Protein AF-A0A093VG49-F1 (afdb_monomer_lite)

InterPro domains:
  IPR000683 Gfo/Idh/MocA-like oxidoreductase, N-terminal [PF01408] (542-672)
  IPR036188 FAD/NAD(P)-binding domain superfamily [G3DSA:3.50.50.60] (1-61)
  IPR036188 FAD/NAD(P)-binding domain superfamily [G3DSA:3.50.50.60] (175-513)
  IPR036188 FAD/NAD(P)-binding domain superfamily [SSF51905] (5-263)
  IPR036188 FAD/NAD(P)-binding domain superfamily [SSF51905] (8-516)
  IPR036291 NAD(P)-binding domain superfamily [SSF51735] (542-718)

Foldseek 3Di:
DDDDFDAFAEEEEDLELLSLLLLLLLLDPDFFPPDDQPLQLLLVVLVVDAFFFDADDDDDDDDDDDDDDDDDPDDDPDDPPDDDDDPLGQYEYEYQQDFDRCNLVVVLCVLLVPFWDLDWQQQGSHRHYSNQLVVLCVSVVNCVQWAFQPPLEDADQPPVNVVVCVPPPDDDDDRLAYPLCRSRRIIGTPVSRVVSSVVSCSVSVCVDPRNGYDNWAWQAWAWAADPPDPPRHTWIWTATPVRDIHTHLFYEHADDQADADDDPDDDDPLLLQFEDELSCCSPRPPHPLQLVCQVVLHAAEEEQEFQAASSLSVLLVCVVSRHQAYEYEALADRAEDSDLFDSCCVHDNVSVLVVCLQPDPDLQVNVVSLCVGRVGHHHYPVSVVVQVVCVVVNRYDYHHSKDWPDWDADSVSCWIQTAMVVGDPPDDRTHRHYYYHHDGQRALCPHSHCVNVCVVPNADDDSRQGPADLLQANDPSHNYHYFAPSCCSNQHNCRVGSNRSNVSSSSPSVVSCVSSPDNNTDNLNDPLVVLLSQCRNLAQFEEEEEALPPLSQLLLCLCVVPHSHADAAYAAQDPVSQVVSCCVGHANPHDDDPLHYHNHVVVNLVLVVVLVVCVVVVPPPRDDYGQAYEAPDDQACLLVNLLSCLVVQHAYEYEFPNHLDLVSLVSSQCSQQPPVCPVPAGPHHYHYNLLLCQFLQLVVVLCCVQPVVVQPAFAEKEKEFAAAQQNCCQPQQQHQQQARDPLRFGCCRVPPLSVLLSCQLSQFADRPPDDLPDHTQDWFWKFKAFFADAQAQVNDDVQQPPAFFLVPGRCLVVDPHRLCCSAPVVALVVVHCDPPNCVLPVCLNVCCVPVNSVSSVVRNVVSLVDDDDPVPDDPCNLNVGGRSRTDSRNTPGTDTQWMKMKTKGAWFDFDDPPDDGDDTHHIHMYMYIYHHHDPDRRFMWMKIHHPFWIWTDTNFKIWIAGNVVRDIDIDGDDQDSDPSCCVVSNNSSSSQSCLSSQLNCCCSNVVDRNSCSNCPRVVAGSVSSSSSVVSSSSNSVNHVVVHMDRRVVSVCVSCVVVD

Sequence (1059 aa):
MSTHAEVYDIIIIGAGPCGLAVAARLREETPSAMFTDEEHQRYHWIKKHQGKMSLARARTKRLYGTPLAASAYTTPNNTCCGGDGRGQYSTLVLDSSGTQWMARWNRAFETLKIDYLRSPMFFHVDPADRDGLLAYTRETGREKELYELSGCVGQELSKHKRKKIRNLSRFPREAEINERDRKDYFTPSTSLFADYCDSIIQRYGLNDESVQIQQSEVCDIKFGEVEGSKDGSKLFTILTSHGQSFHSRAVVLAVGPGSTKLMPWKLSTEEELGACHSSEVGVKFPSPALSRKIKNRETTHVVVVGGGLSSAQLADLAIGKGVTRVWHLIRGDMKIKHFDVGLNWVGKFKNYDKAVFWSADDDQERFEMLQTARDGGSITPQYQKILKQHVAKGWLSIHTRTVITSKNFDPKTHTWKITTDPPIDNFPEHIDYICFATGMKVNVNDMPLLQSMNRDYPIETINGLPCLTDDLTWKADVPLFVTGRLASLRLGPAAPNLEGARLGAERIAWGLQDVLGEQSDVDFCSRAGKRLQKAFCGLGNRFLVIGAGSRGHRYAEAVTESTSALIHAVAEPRSYNRQEFGECFIWGSNKPSDGQEFTDWRDWLKWEQERRQAVAEGQENVPVGVDGVFVCALDEMHVEIMCAIAPLNLHVLCEKPLATSLHDCLAIYRAFVPEHKKDTGPSKVFSIGHVLRYSPHNMRLRQLLLEERAIGDVVSVEHVEPVGYWHFSHSYVRGNWRRETAAGVGSLLTKSCHDVDFLVWLLSSPPPGAPKDMPPHEPRTISSTGKLTQFIKKRKPKEAGDATNCLSCPIERKCNYSSVRLYKERQLDKGITDWPLHIVCPDIEDTFKTAGSDAAEKLLMTALAEDYDRSSTSDEKIKSRSWYGRCVWESDNDVCDDQFVTITWDDERPPATGEQEYTPRTSKTASLHMIAPTEKQCERRGRIYGTEGEIEYDSRTIKYFSFATNEFTTIEIPKAKNPKEEQAHGGGDWGLTRMFIGAVQAVEERGWDIRDAQREFIGCTLEEAVRSHAVVFAAEEARREEKVIKWQDWWERHTKSMA

Organism: NCBI:txid1077442

Structure (mmCIF, N/CA/C/O backbone):
data_AF-A0A093VG49-F1
#
_entry.id   AF-A0A093VG49-F1
#
loop_
_atom_site.group_PDB
_atom_site.id
_atom_site.type_symbol
_atom_site.label_atom_id
_atom_site.label_alt_id
_atom_site.label_comp_id
_atom_site.label_asym_id
_atom_site.label_entity_id
_atom_site.label_seq_id
_atom_site.pdbx_PDB_ins_code
_atom_site.Cartn_x
_atom_site.Cartn_y
_atom_site.Cartn_z
_atom_site.occupancy
_atom_site.B_iso_or_equiv
_atom_site.auth_seq_id
_atom_site.auth_comp_id
_atom_site.auth_asym_id
_atom_site.auth_atom_id
_atom_site.pdbx_PDB_model_num
ATOM 1 N N . MET A 1 1 ? -32.689 -29.053 48.664 1.00 26.92 1 MET A N 1
ATOM 2 C CA . MET A 1 1 ? -32.229 -29.181 47.267 1.00 26.92 1 MET A CA 1
ATOM 3 C C . MET A 1 1 ? -31.591 -27.854 46.899 1.00 26.92 1 MET A C 1
ATOM 5 O O . MET A 1 1 ? -32.317 -26.887 46.740 1.00 26.92 1 MET A O 1
ATOM 9 N N . SER A 1 2 ? -30.258 -27.773 46.934 1.00 27.77 2 SER A N 1
ATOM 10 C CA . SER A 1 2 ? -29.518 -26.545 46.617 1.00 27.77 2 SER A CA 1
ATOM 11 C C . SER A 1 2 ? -29.422 -26.428 45.098 1.00 27.77 2 SER A C 1
ATOM 13 O O . SER A 1 2 ? -28.782 -27.262 44.461 1.00 27.77 2 SER A O 1
ATOM 15 N N . THR A 1 3 ? -30.134 -25.473 44.505 1.00 34.03 3 THR A N 1
ATOM 16 C CA . THR A 1 3 ? -29.979 -25.112 43.094 1.00 34.03 3 THR A CA 1
ATOM 17 C C . THR A 1 3 ? -28.627 -24.420 42.953 1.00 34.03 3 THR A C 1
ATOM 19 O O . THR A 1 3 ? -28.471 -23.302 43.439 1.00 34.03 3 THR A O 1
ATOM 22 N N . HIS A 1 4 ? -27.635 -25.075 42.348 1.00 43.56 4 HIS A N 1
ATOM 23 C CA . HIS A 1 4 ? -26.396 -24.396 41.965 1.00 43.56 4 HIS A CA 1
ATOM 24 C C . HIS A 1 4 ? -26.762 -23.222 41.046 1.00 43.56 4 HIS A C 1
ATOM 26 O O . HIS A 1 4 ? -27.336 -23.443 39.982 1.00 43.56 4 HIS A O 1
ATOM 32 N N . ALA A 1 5 ? -26.500 -21.989 41.483 1.00 55.91 5 ALA A N 1
ATOM 33 C CA . ALA A 1 5 ? -26.675 -20.808 40.649 1.00 55.91 5 ALA A CA 1
ATOM 34 C C . ALA A 1 5 ? -25.725 -20.915 39.446 1.00 55.91 5 ALA A C 1
ATOM 36 O O . ALA A 1 5 ? -24.536 -21.185 39.616 1.00 55.91 5 ALA A O 1
ATOM 37 N N . GLU A 1 6 ? -26.269 -20.769 38.241 1.00 70.50 6 GLU A N 1
ATOM 38 C CA . GLU A 1 6 ? -25.519 -20.817 36.986 1.00 70.50 6 GLU A CA 1
ATOM 39 C C . GLU A 1 6 ? -24.431 -19.728 36.979 1.00 70.50 6 GLU A C 1
ATOM 41 O O . GLU A 1 6 ? -24.700 -18.565 37.298 1.00 70.50 6 GLU A O 1
ATOM 46 N N . VAL A 1 7 ? -23.188 -20.117 36.680 1.00 85.00 7 VAL A N 1
ATOM 47 C CA . VAL A 1 7 ? -22.035 -19.208 36.603 1.00 85.00 7 VAL A CA 1
ATOM 48 C C . VAL A 1 7 ? -21.750 -18.934 35.133 1.00 85.00 7 VAL A C 1
ATOM 50 O O . VAL A 1 7 ? -21.437 -19.862 34.393 1.00 85.00 7 VAL A O 1
ATOM 53 N N . TYR A 1 8 ? -21.829 -17.668 34.737 1.00 88.88 8 TYR A N 1
ATOM 54 C CA . TYR A 1 8 ? -21.502 -17.215 33.388 1.00 88.88 8 TYR A CA 1
ATOM 55 C C . TYR A 1 8 ? -19.989 -17.008 33.229 1.00 88.88 8 TYR A C 1
ATOM 57 O O . TYR A 1 8 ? -19.276 -16.680 34.182 1.00 88.88 8 TYR A O 1
ATOM 65 N N . ASP A 1 9 ? -19.476 -17.152 32.012 1.00 87.94 9 ASP A N 1
ATOM 66 C CA . ASP A 1 9 ? -18.107 -16.743 31.699 1.00 87.94 9 ASP A CA 1
ATOM 67 C C . ASP A 1 9 ? -18.014 -15.217 31.695 1.00 87.94 9 ASP A C 1
ATOM 69 O O . ASP A 1 9 ? -17.072 -14.636 32.246 1.00 87.94 9 ASP A O 1
ATOM 73 N N . ILE A 1 10 ? -19.013 -14.565 31.091 1.00 92.94 10 ILE A N 1
ATOM 74 C CA . ILE A 1 10 ? -19.030 -13.121 30.876 1.00 92.94 10 ILE A CA 1
ATOM 75 C C . ILE A 1 10 ? -20.424 -12.562 31.180 1.00 92.94 10 ILE A C 1
ATOM 77 O O . ILE A 1 10 ? -21.428 -13.012 30.630 1.00 92.94 10 ILE A O 1
ATOM 81 N N . ILE A 1 11 ? -20.488 -11.506 31.995 1.00 95.94 11 ILE A N 1
ATOM 82 C CA . ILE A 1 11 ? -21.678 -10.650 32.099 1.00 95.94 11 ILE A CA 1
ATOM 83 C C . ILE A 1 11 ? -21.371 -9.288 31.477 1.00 95.94 11 ILE A C 1
ATOM 85 O O . ILE A 1 11 ? -20.468 -8.589 31.933 1.00 95.94 11 ILE A O 1
ATOM 89 N N . ILE A 1 12 ? -22.136 -8.877 30.466 1.00 96.62 12 ILE A N 1
ATOM 90 C CA . ILE A 1 12 ? -22.062 -7.536 29.873 1.00 96.62 12 ILE A CA 1
ATOM 91 C C . ILE A 1 12 ? -23.176 -6.675 30.474 1.00 96.62 12 ILE A C 1
ATOM 93 O O . ILE A 1 12 ? -24.358 -6.972 30.334 1.00 96.62 12 ILE A O 1
ATOM 97 N N . ILE A 1 13 ? -22.820 -5.576 31.133 1.00 96.19 13 ILE A N 1
ATOM 98 C CA . ILE A 1 13 ? -23.781 -4.612 31.677 1.00 96.19 13 ILE A CA 1
ATOM 99 C C . ILE A 1 13 ? -23.926 -3.469 30.672 1.00 96.19 13 ILE A C 1
ATOM 101 O O . ILE A 1 13 ? -23.033 -2.629 30.538 1.00 96.19 13 ILE A O 1
ATOM 105 N N . GLY A 1 14 ? -25.066 -3.435 29.986 1.00 94.12 14 GLY A N 1
ATOM 106 C CA . GLY A 1 14 ? -25.412 -2.461 28.954 1.00 94.12 14 GLY A CA 1
ATOM 107 C C . GLY A 1 14 ? -25.503 -3.071 27.554 1.00 94.12 14 GLY A C 1
ATOM 108 O O . GLY A 1 14 ? -24.509 -3.526 26.995 1.00 94.12 14 GLY A O 1
ATOM 109 N N . ALA A 1 15 ? -26.684 -2.974 26.942 1.00 94.50 15 ALA A N 1
ATOM 110 C CA . ALA A 1 15 ? -26.984 -3.459 25.593 1.00 94.50 15 ALA A CA 1
ATOM 111 C C . ALA A 1 15 ? -26.890 -2.349 24.520 1.00 94.50 15 ALA A C 1
ATOM 113 O O . ALA A 1 15 ? -27.557 -2.389 23.488 1.00 94.50 15 ALA A O 1
ATOM 114 N N . GLY A 1 16 ? -26.103 -1.299 24.778 1.00 93.38 16 GLY A N 1
ATOM 115 C CA . GLY A 1 16 ? -25.852 -0.207 23.828 1.00 93.38 16 GLY A CA 1
ATOM 116 C C . GLY A 1 16 ? -24.742 -0.526 22.811 1.00 93.38 16 GLY A C 1
ATOM 117 O O . GLY A 1 16 ? -24.257 -1.655 22.764 1.00 93.38 16 GLY A O 1
ATOM 118 N N . PRO A 1 17 ? -24.257 0.477 22.052 1.00 93.75 17 PRO A N 1
ATOM 119 C CA . PRO A 1 17 ? -23.250 0.267 21.010 1.00 93.75 17 PRO A CA 1
ATOM 120 C C . PRO A 1 17 ? -21.962 -0.402 21.500 1.00 93.75 17 PRO A C 1
ATOM 122 O O . PRO A 1 17 ? -21.421 -1.259 20.815 1.00 93.75 17 PRO A O 1
ATOM 125 N N . CYS A 1 18 ? -21.465 -0.029 22.686 1.00 94.38 18 CYS A N 1
ATOM 126 C CA . CYS A 1 18 ? -20.243 -0.620 23.235 1.00 94.38 18 CYS A CA 1
ATOM 127 C C . CYS A 1 18 ? -20.450 -2.080 23.660 1.00 94.38 18 CYS A C 1
ATOM 129 O O . CYS A 1 18 ? -19.555 -2.891 23.459 1.00 94.38 18 CYS A O 1
ATOM 131 N N . GLY A 1 19 ? -21.621 -2.419 24.213 1.00 95.06 19 GLY A N 1
ATOM 132 C CA . GLY A 1 19 ? -21.954 -3.799 24.574 1.00 95.06 19 GLY A CA 1
ATOM 133 C C . GLY A 1 19 ? -22.106 -4.677 23.335 1.00 95.06 19 GLY A C 1
ATOM 134 O O . GLY A 1 19 ? -21.535 -5.761 23.286 1.00 95.06 19 GLY A O 1
ATOM 135 N N . LEU A 1 20 ? -22.787 -4.161 22.305 1.00 95.38 20 LEU A N 1
ATOM 136 C CA . LEU A 1 20 ? -22.933 -4.838 21.017 1.00 95.38 20 LEU A CA 1
ATOM 137 C C . LEU A 1 20 ? -21.574 -5.048 20.335 1.00 95.38 20 LEU A C 1
ATOM 139 O O . LEU A 1 20 ? -21.302 -6.141 19.855 1.00 95.38 20 LEU A O 1
ATOM 143 N N . ALA A 1 21 ? -20.699 -4.037 20.338 1.00 94.12 21 ALA A N 1
ATOM 144 C CA . ALA A 1 21 ? -19.351 -4.154 19.783 1.00 94.12 21 ALA A CA 1
ATOM 145 C C . ALA A 1 21 ? -18.527 -5.238 20.498 1.00 94.12 21 ALA A C 1
ATOM 147 O O . ALA A 1 21 ? -17.875 -6.036 19.834 1.00 94.12 21 ALA A O 1
ATOM 148 N N . VAL A 1 22 ? -18.579 -5.300 21.836 1.00 93.50 22 VAL A N 1
ATOM 149 C CA . VAL A 1 22 ? -17.893 -6.343 22.624 1.00 93.50 22 VAL A CA 1
ATOM 150 C C . VAL A 1 22 ? -18.462 -7.723 22.299 1.00 93.50 22 VAL A C 1
ATOM 152 O O . VAL A 1 22 ? -17.699 -8.631 21.987 1.00 93.50 22 VAL A O 1
ATOM 155 N N . ALA A 1 23 ? -19.787 -7.879 22.323 1.00 93.38 23 ALA A N 1
ATOM 156 C CA . ALA A 1 23 ? -20.441 -9.153 22.038 1.00 93.38 23 ALA A CA 1
ATOM 157 C C . ALA A 1 23 ? -20.138 -9.649 20.614 1.00 93.38 23 ALA A C 1
ATOM 159 O O . ALA A 1 23 ? -19.780 -10.810 20.441 1.00 93.38 23 ALA A O 1
ATOM 160 N N . ALA A 1 24 ? -20.204 -8.766 19.612 1.00 91.69 24 ALA A N 1
ATOM 161 C CA . ALA A 1 24 ? -19.828 -9.077 18.235 1.00 91.69 24 ALA A CA 1
ATOM 162 C C . ALA A 1 24 ? -18.342 -9.440 18.128 1.00 91.69 24 ALA A C 1
ATOM 164 O O . ALA A 1 24 ? -17.993 -10.445 17.517 1.00 91.69 24 ALA A O 1
ATOM 165 N N . ARG A 1 25 ? -17.454 -8.674 18.774 1.00 89.12 25 ARG A N 1
ATOM 166 C CA . ARG A 1 25 ? -16.012 -8.935 18.731 1.00 89.12 25 ARG A CA 1
ATOM 167 C C . ARG A 1 25 ? -15.638 -10.273 19.361 1.00 89.12 25 ARG A C 1
ATOM 169 O O . ARG A 1 25 ? -14.746 -10.931 18.841 1.00 89.12 25 ARG A O 1
ATOM 176 N N . LEU A 1 26 ? -16.319 -10.698 20.425 1.00 86.69 26 LEU A N 1
ATOM 177 C CA . LEU A 1 26 ? -16.120 -12.018 21.041 1.00 86.69 26 LEU A CA 1
ATOM 178 C C . LEU A 1 26 ? -16.534 -13.185 20.129 1.00 86.69 26 LEU A C 1
ATOM 180 O O . LEU A 1 26 ? -16.131 -14.318 20.379 1.00 86.69 26 LEU A O 1
ATOM 184 N N . ARG A 1 27 ? -17.331 -12.915 19.089 1.00 84.44 27 ARG A N 1
ATOM 185 C CA . ARG A 1 27 ? -17.760 -13.883 18.068 1.00 84.44 27 ARG A CA 1
ATOM 186 C C . ARG A 1 27 ? -16.967 -13.801 16.770 1.00 84.44 27 ARG A C 1
ATOM 188 O O . ARG A 1 27 ? -17.089 -14.695 15.944 1.00 84.44 27 ARG A O 1
ATOM 195 N N . GLU A 1 28 ? -16.178 -12.749 16.597 1.00 80.50 28 GLU A N 1
ATOM 196 C CA . GLU A 1 28 ? -15.347 -12.541 15.419 1.00 80.50 28 GLU A CA 1
ATOM 197 C C . GLU A 1 28 ? -13.985 -13.230 15.608 1.00 80.50 28 GLU A C 1
ATOM 199 O O . GLU A 1 28 ? -13.263 -12.992 16.583 1.00 80.50 28 GLU A O 1
ATOM 204 N N . GLU A 1 29 ? -13.638 -14.116 14.678 1.00 63.78 29 GLU A N 1
ATOM 205 C CA . GLU A 1 29 ? -12.412 -14.915 14.738 1.00 63.78 29 GLU A CA 1
ATOM 206 C C . GLU A 1 29 ? -11.179 -14.090 14.365 1.00 63.78 29 GLU A C 1
ATOM 208 O O . GLU A 1 29 ? -10.084 -14.315 14.890 1.00 63.78 29 GLU A O 1
ATOM 213 N N . THR A 1 30 ? -11.358 -13.097 13.498 1.00 55.06 30 THR A N 1
ATOM 214 C CA . THR A 1 30 ? -10.287 -12.237 13.010 1.00 55.06 30 THR A CA 1
ATOM 215 C C . THR A 1 30 ? -10.141 -10.973 13.870 1.00 55.06 30 THR A C 1
ATOM 217 O O . THR A 1 30 ? -11.117 -10.410 14.361 1.00 55.06 30 THR A O 1
ATOM 220 N N . PRO A 1 31 ? -8.918 -10.487 14.134 1.00 53.94 31 PRO A N 1
ATOM 221 C CA . PRO A 1 31 ? -8.744 -9.144 14.678 1.00 53.94 31 PRO A CA 1
ATOM 222 C C . PRO A 1 31 ? -9.396 -8.118 13.755 1.00 53.94 31 PRO A C 1
ATOM 224 O O . PRO A 1 31 ? -9.317 -8.261 12.533 1.00 53.94 31 PRO A O 1
ATOM 227 N N . SER A 1 32 ? -10.021 -7.088 14.328 1.00 47.41 32 SER A N 1
ATOM 228 C CA . SER A 1 32 ? -10.707 -6.089 13.512 1.00 47.41 32 SER A CA 1
ATOM 229 C C . SER A 1 32 ? -9.775 -5.441 12.483 1.00 47.41 32 SER A C 1
ATOM 231 O O . SER A 1 32 ? -8.607 -5.178 12.769 1.00 47.41 32 SER A O 1
ATOM 233 N N . ALA A 1 33 ? -10.288 -5.132 11.283 1.00 44.12 33 ALA A N 1
ATOM 234 C CA . ALA A 1 33 ? -9.537 -4.522 10.171 1.00 44.12 33 ALA A CA 1
ATOM 235 C C . ALA A 1 33 ? -9.056 -3.068 10.432 1.00 44.12 33 ALA A C 1
ATOM 237 O O . ALA A 1 33 ? -8.759 -2.306 9.510 1.00 44.12 33 ALA A O 1
ATOM 238 N N . MET A 1 34 ? -8.976 -2.657 11.697 1.00 46.34 34 MET A N 1
ATOM 239 C CA . MET A 1 34 ? -8.470 -1.371 12.167 1.00 46.34 34 MET A CA 1
ATOM 240 C C . MET A 1 34 ? -6.945 -1.403 12.318 1.00 46.34 34 MET A C 1
ATOM 242 O O . MET A 1 34 ? -6.410 -1.210 13.402 1.00 46.34 34 MET A O 1
ATOM 246 N N . PHE A 1 35 ? -6.219 -1.639 11.226 1.00 43.28 35 PHE A N 1
ATOM 247 C CA . PHE A 1 35 ? -4.755 -1.582 11.241 1.00 43.28 35 PHE A CA 1
ATOM 248 C C . PHE A 1 35 ? -4.250 -0.217 10.758 1.00 43.28 35 PHE A C 1
ATOM 250 O O . PHE A 1 35 ? -3.965 -0.044 9.579 1.00 43.28 35 PHE A O 1
ATOM 257 N N . THR A 1 36 ? -4.142 0.744 11.686 1.00 41.00 36 THR A N 1
ATOM 258 C CA . THR A 1 36 ? -3.154 1.849 11.671 1.00 41.00 36 THR A CA 1
ATOM 259 C C . THR A 1 36 ? -2.919 2.360 13.100 1.00 41.00 36 THR A C 1
ATOM 261 O O . THR A 1 36 ? -3.898 2.618 13.799 1.00 41.00 36 THR A O 1
ATOM 264 N N . ASP A 1 37 ? -1.651 2.544 13.497 1.00 39.69 37 ASP A N 1
ATOM 265 C CA . ASP A 1 37 ? -1.090 3.296 14.651 1.00 39.69 37 ASP A CA 1
ATOM 266 C C . ASP A 1 37 ? -1.664 3.065 16.071 1.00 39.69 37 ASP A C 1
ATOM 268 O O . ASP A 1 37 ? -1.177 3.631 17.051 1.00 39.69 37 ASP A O 1
ATOM 272 N N . GLU A 1 38 ? -2.643 2.176 16.230 1.00 38.38 38 GLU A N 1
ATOM 273 C CA . GLU A 1 38 ? -3.203 1.725 17.515 1.00 38.38 38 GLU A CA 1
ATOM 274 C C . GLU A 1 38 ? -2.266 0.756 18.284 1.00 38.38 38 GLU A C 1
ATOM 276 O O . GLU A 1 38 ? -2.521 0.423 19.443 1.00 38.38 38 GLU A O 1
ATOM 281 N N . GLU A 1 39 ? -1.127 0.383 17.684 1.00 43.34 39 GLU A N 1
ATOM 282 C CA . GLU A 1 39 ? -0.109 -0.555 18.194 1.00 43.34 39 GLU A CA 1
ATOM 283 C C . GLU A 1 39 ? 0.793 -0.009 19.318 1.00 43.34 39 GLU A C 1
ATOM 285 O O . GLU A 1 39 ? 1.464 -0.788 19.998 1.00 43.34 39 GLU A O 1
ATOM 290 N N . HIS A 1 40 ? 0.781 1.299 19.600 1.00 37.56 40 HIS A N 1
ATOM 291 C CA . HIS A 1 40 ? 1.612 1.891 20.664 1.00 37.56 40 HIS A CA 1
ATOM 292 C C . HIS A 1 40 ? 1.312 1.304 22.061 1.00 37.56 40 HIS A C 1
ATOM 294 O O . HIS A 1 40 ? 2.181 1.259 22.929 1.00 37.56 40 HIS A O 1
ATOM 300 N N . GLN A 1 41 ? 0.097 0.788 22.280 1.00 39.97 41 GLN A N 1
ATOM 301 C CA . GLN A 1 41 ? -0.326 0.231 23.571 1.00 39.97 41 GLN A CA 1
ATOM 302 C C . GLN A 1 41 ? 0.122 -1.210 23.828 1.00 39.97 41 GLN A C 1
ATOM 304 O O . GLN A 1 41 ? 0.056 -1.708 24.952 1.00 39.97 41 GLN A O 1
ATOM 309 N N . ARG A 1 42 ? 0.659 -1.877 22.807 1.00 39.00 42 ARG A N 1
ATOM 310 C CA . ARG A 1 42 ? 1.194 -3.231 22.933 1.00 39.00 42 ARG A CA 1
ATOM 311 C C . ARG A 1 42 ? 2.475 -3.292 23.764 1.00 39.00 42 ARG A C 1
ATOM 313 O O . ARG A 1 42 ? 2.747 -4.316 24.387 1.00 39.00 42 ARG A O 1
ATOM 320 N N . TYR A 1 43 ? 3.210 -2.177 23.833 1.00 32.44 43 TYR A N 1
ATOM 321 C CA . TYR A 1 43 ? 4.440 -2.010 24.616 1.00 32.44 43 TYR A CA 1
ATOM 322 C C . TYR A 1 43 ? 4.239 -2.261 26.126 1.00 32.44 43 TYR A C 1
ATOM 324 O O . TYR A 1 43 ? 5.179 -2.685 26.803 1.00 32.44 43 TYR A O 1
ATOM 332 N N . HIS A 1 44 ? 3.023 -2.065 26.655 1.00 37.72 44 HIS A N 1
ATOM 333 C CA . HIS A 1 44 ? 2.696 -2.288 28.069 1.00 37.72 44 HIS A CA 1
ATOM 334 C C . HIS A 1 44 ? 2.279 -3.737 28.384 1.00 37.72 44 HIS A C 1
ATOM 336 O O . HIS A 1 44 ? 2.771 -4.310 29.360 1.00 37.72 44 HIS A O 1
ATOM 342 N N . TRP A 1 45 ? 1.461 -4.372 27.535 1.00 38.41 45 TRP A N 1
ATOM 343 C CA . TRP A 1 45 ? 1.020 -5.772 27.705 1.00 38.41 45 TRP A CA 1
ATOM 344 C C . TRP A 1 45 ? 2.190 -6.763 27.632 1.00 38.41 45 TRP A C 1
ATOM 346 O O . TRP A 1 45 ? 2.339 -7.668 28.453 1.00 38.41 45 TRP A O 1
ATOM 356 N N . ILE A 1 46 ? 3.096 -6.513 26.691 1.00 35.78 46 ILE A N 1
ATOM 357 C CA . ILE A 1 46 ? 4.335 -7.256 26.484 1.00 35.78 46 ILE A CA 1
ATOM 358 C C . ILE A 1 46 ? 5.257 -7.232 27.724 1.00 35.78 46 ILE A C 1
ATOM 360 O O . ILE A 1 46 ? 5.949 -8.208 28.020 1.00 35.78 46 ILE A O 1
ATOM 364 N N . LYS A 1 47 ? 5.281 -6.115 28.459 1.00 36.59 47 LYS A N 1
ATOM 365 C CA . LYS A 1 47 ? 6.121 -5.934 29.654 1.00 36.59 47 LYS A CA 1
ATOM 366 C C . LYS A 1 47 ? 5.596 -6.742 30.851 1.00 36.59 47 LYS A C 1
ATOM 368 O O . LYS A 1 47 ? 6.352 -7.005 31.781 1.00 36.59 47 LYS A O 1
ATOM 373 N N . LYS A 1 48 ? 4.318 -7.141 30.816 1.00 38.06 48 LYS A N 1
ATOM 374 C CA . LYS A 1 48 ? 3.579 -7.801 31.905 1.00 38.06 48 LYS A CA 1
ATOM 375 C C . LYS A 1 48 ? 3.635 -9.341 31.858 1.00 38.06 48 LYS A C 1
ATOM 377 O O . LYS A 1 48 ? 3.468 -9.960 32.903 1.00 38.06 48 LYS A O 1
ATOM 382 N N . HIS A 1 49 ? 3.924 -9.963 30.706 1.00 38.78 49 HIS A N 1
ATOM 383 C CA . HIS A 1 49 ? 3.728 -11.415 30.491 1.00 38.78 49 HIS A CA 1
ATOM 384 C C . HIS A 1 49 ? 4.981 -12.222 30.068 1.00 38.78 49 HIS A C 1
ATOM 386 O O . HIS A 1 49 ? 4.876 -13.253 29.407 1.00 38.78 49 HIS A O 1
ATOM 392 N N . GLN A 1 50 ? 6.190 -11.823 30.480 1.00 28.39 50 GLN A N 1
ATOM 393 C CA . GLN A 1 50 ? 7.372 -12.692 30.341 1.00 28.39 50 GLN A CA 1
ATOM 394 C C . GLN A 1 50 ? 7.246 -13.967 31.205 1.00 28.39 50 GLN A C 1
ATOM 396 O O . GLN A 1 50 ? 7.173 -13.879 32.430 1.00 28.39 50 GLN A O 1
ATOM 401 N N . GLY A 1 51 ? 7.304 -15.152 30.580 1.00 36.19 51 GLY A N 1
ATOM 402 C CA . GLY A 1 51 ? 7.708 -16.399 31.253 1.00 36.19 51 GLY A CA 1
ATOM 403 C C . GLY A 1 51 ? 6.657 -17.490 31.483 1.00 36.19 51 GLY A C 1
ATOM 404 O O . GLY A 1 51 ? 6.913 -18.398 32.272 1.00 36.19 51 GLY A O 1
ATOM 405 N N . LYS A 1 52 ? 5.497 -17.463 30.826 1.00 35.00 52 LYS A N 1
ATOM 406 C CA . LYS A 1 52 ? 4.557 -18.594 30.842 1.00 35.00 52 LYS A CA 1
ATOM 407 C C . LYS A 1 52 ? 4.065 -18.808 29.421 1.00 35.00 52 LYS A C 1
ATOM 409 O O . LYS A 1 52 ? 3.535 -17.841 28.890 1.00 35.00 52 LYS A O 1
ATOM 414 N N . MET A 1 53 ? 4.264 -20.016 28.864 1.00 26.75 53 MET A N 1
ATOM 415 C CA . MET A 1 53 ? 3.307 -20.791 28.040 1.00 26.75 53 MET A CA 1
ATOM 416 C C . MET A 1 53 ? 3.971 -21.719 26.913 1.00 26.75 53 MET A C 1
ATOM 418 O O . MET A 1 53 ? 5.127 -21.520 26.576 1.00 26.75 53 MET A O 1
ATOM 422 N N . SER A 1 54 ? 3.324 -22.790 26.371 1.00 29.06 54 SER A N 1
ATOM 423 C CA . SER A 1 54 ? 3.738 -23.851 25.350 1.00 29.06 54 SER A CA 1
ATOM 424 C C . SER A 1 54 ? 2.767 -24.355 24.174 1.00 29.06 54 SER A C 1
ATOM 426 O O . SER A 1 54 ? 1.667 -24.810 24.405 1.00 29.06 54 SER A O 1
ATOM 428 N N . LEU A 1 55 ? 3.086 -24.311 22.854 1.00 32.28 55 LEU A N 1
ATOM 429 C CA . LEU A 1 55 ? 2.026 -24.308 21.780 1.00 32.28 55 LEU A CA 1
ATOM 430 C C . LEU A 1 55 ? 1.691 -25.716 21.238 1.00 32.28 55 LEU A C 1
ATOM 432 O O . LEU A 1 55 ? 2.603 -26.466 20.884 1.00 32.28 55 LEU A O 1
ATOM 436 N N . ALA A 1 56 ? 0.402 -26.038 21.026 1.00 25.05 56 ALA A N 1
ATOM 437 C CA . ALA A 1 56 ? -0.062 -27.277 20.376 1.00 25.05 56 ALA A CA 1
ATOM 438 C C . ALA A 1 56 ? -0.689 -27.039 18.979 1.00 25.05 56 ALA A C 1
ATOM 440 O O . ALA A 1 56 ? -1.522 -26.159 18.783 1.00 25.05 56 ALA A O 1
ATOM 441 N N . ARG A 1 57 ? -0.274 -27.866 18.004 1.00 36.66 57 ARG A N 1
ATOM 442 C CA . ARG A 1 57 ? -0.731 -27.941 16.597 1.00 36.66 57 ARG A CA 1
ATOM 443 C C . ARG A 1 57 ? -2.081 -28.668 16.467 1.00 36.66 57 ARG A C 1
ATOM 445 O O . ARG A 1 57 ? -2.250 -29.701 17.109 1.00 36.66 57 ARG A O 1
ATOM 452 N N . ALA A 1 58 ? -2.940 -28.280 15.516 1.00 25.16 58 ALA A N 1
ATOM 453 C CA . ALA A 1 58 ? -4.051 -29.126 15.049 1.00 25.16 58 ALA A CA 1
ATOM 454 C C . ALA A 1 58 ? -4.234 -29.113 13.516 1.00 25.16 58 ALA A C 1
ATOM 456 O O . ALA A 1 58 ? -3.818 -28.192 12.821 1.00 25.16 58 ALA A O 1
ATOM 457 N N . ARG A 1 59 ? -4.763 -30.234 13.010 1.00 25.56 59 ARG A N 1
ATOM 458 C CA . ARG A 1 59 ? -4.668 -30.777 11.645 1.00 25.56 59 ARG A CA 1
ATOM 459 C C . ARG A 1 59 ? -5.840 -30.385 10.736 1.00 25.56 59 ARG A C 1
ATOM 461 O O . ARG A 1 59 ? -6.955 -30.178 11.182 1.00 25.56 59 ARG A O 1
ATOM 468 N N . THR A 1 60 ? -5.551 -30.431 9.440 1.00 29.92 60 THR A N 1
ATOM 469 C CA . THR A 1 60 ? -6.383 -30.184 8.252 1.00 29.92 60 THR A CA 1
ATOM 470 C C . THR A 1 60 ? -7.479 -31.238 8.011 1.00 29.92 60 THR A C 1
ATOM 472 O O . THR A 1 60 ? -7.191 -32.434 8.096 1.00 29.92 60 THR A O 1
ATOM 475 N N . LYS A 1 61 ? -8.669 -30.822 7.539 1.00 24.86 61 LYS A N 1
ATOM 476 C CA . LYS A 1 61 ? -9.535 -31.622 6.640 1.00 24.86 61 LYS A CA 1
ATOM 477 C C . LYS A 1 61 ? -10.372 -30.742 5.686 1.00 24.86 61 LYS A C 1
ATOM 479 O O . LYS A 1 61 ? -10.945 -29.744 6.095 1.00 24.86 61 LYS A O 1
ATOM 484 N N . ARG A 1 62 ? -10.381 -31.145 4.405 1.00 28.31 62 ARG A N 1
ATOM 485 C CA . ARG A 1 62 ? -11.049 -30.565 3.213 1.00 28.31 62 ARG A CA 1
ATOM 486 C C . ARG A 1 62 ? -12.549 -30.898 3.130 1.00 28.31 62 ARG A C 1
ATOM 488 O O . ARG A 1 62 ? -12.906 -32.014 3.499 1.00 28.31 62 ARG A O 1
ATOM 495 N N . LEU A 1 63 ? -13.325 -30.052 2.430 1.00 24.62 63 LEU A N 1
ATOM 496 C CA . LEU A 1 63 ? -14.311 -30.445 1.394 1.00 24.62 63 LEU A CA 1
ATOM 497 C C . LEU A 1 63 ? -14.742 -29.232 0.526 1.00 24.62 63 LEU A C 1
ATOM 499 O O . LEU A 1 63 ? -15.080 -28.183 1.059 1.00 24.62 63 LEU A O 1
ATOM 503 N N . TYR A 1 64 ? -14.711 -29.400 -0.804 1.00 24.84 64 TYR A N 1
ATOM 504 C CA . TYR A 1 64 ? -15.173 -28.477 -1.862 1.00 24.84 64 TYR A CA 1
ATOM 505 C C . TYR A 1 64 ? -16.187 -29.210 -2.771 1.00 24.84 64 TYR A C 1
ATOM 507 O O . TYR A 1 64 ? -16.006 -30.405 -3.012 1.00 24.84 64 TYR A O 1
ATOM 515 N N . GLY A 1 65 ? -17.161 -28.464 -3.326 1.00 24.89 65 GLY A N 1
ATOM 516 C CA . GLY A 1 65 ? -18.055 -28.805 -4.464 1.00 24.89 65 GLY A CA 1
ATOM 517 C C . GLY A 1 65 ? -19.538 -28.930 -4.066 1.00 24.89 65 GLY A C 1
ATOM 518 O O . GLY A 1 65 ? -19.834 -29.697 -3.161 1.00 24.89 65 GLY A O 1
ATOM 519 N N . THR A 1 66 ? -20.567 -28.272 -4.631 1.00 23.06 66 THR A N 1
ATOM 520 C CA . THR A 1 66 ? -20.873 -27.431 -5.837 1.00 23.06 66 THR A CA 1
ATOM 521 C C . THR A 1 66 ? -22.352 -26.946 -5.674 1.00 23.06 66 THR A C 1
ATOM 523 O O . THR A 1 66 ? -23.011 -27.532 -4.812 1.00 23.06 66 THR A O 1
ATOM 526 N N . PRO A 1 67 ? -22.985 -26.032 -6.469 1.00 25.59 67 PRO A N 1
ATOM 527 C CA . PRO A 1 67 ? -22.533 -25.146 -7.558 1.00 25.59 67 PRO A CA 1
ATOM 528 C C . PRO A 1 67 ? -22.869 -23.635 -7.352 1.00 25.59 67 PRO A C 1
ATOM 530 O O . PRO A 1 67 ? -23.636 -23.249 -6.474 1.00 25.59 67 PRO A O 1
ATOM 533 N N . LEU A 1 68 ? -22.314 -22.779 -8.221 1.00 36.50 68 LEU A N 1
ATOM 534 C CA . LEU A 1 68 ? -22.613 -21.344 -8.358 1.00 36.50 68 LEU A CA 1
ATOM 535 C C . LEU A 1 68 ? -24.013 -21.096 -8.957 1.00 36.50 68 LEU A C 1
ATOM 537 O O . LEU A 1 68 ? -24.240 -21.451 -10.112 1.00 36.50 68 LEU A O 1
ATOM 541 N N . ALA A 1 69 ? -24.908 -20.413 -8.230 1.00 25.17 69 ALA A N 1
ATOM 542 C CA . ALA A 1 69 ? -26.007 -19.638 -8.823 1.00 25.17 69 ALA A CA 1
ATOM 543 C C . ALA A 1 69 ? -26.590 -18.582 -7.857 1.00 25.17 69 ALA A C 1
ATOM 545 O O . ALA A 1 69 ? -26.913 -18.886 -6.716 1.00 25.17 69 ALA A O 1
ATOM 546 N N . ALA A 1 70 ? -26.799 -17.379 -8.406 1.00 23.09 70 ALA A N 1
ATOM 547 C CA . ALA A 1 70 ? -27.633 -16.265 -7.935 1.00 23.09 70 ALA A CA 1
ATOM 548 C C . ALA A 1 70 ? -27.218 -15.499 -6.656 1.00 23.09 70 ALA A C 1
ATOM 550 O O . ALA A 1 70 ? -27.359 -15.943 -5.522 1.00 23.09 70 ALA A O 1
ATOM 551 N N . SER A 1 71 ? -26.801 -14.253 -6.895 1.00 38.84 71 SER A N 1
ATOM 552 C CA . SER A 1 71 ? -26.759 -13.137 -5.948 1.00 38.84 71 SER A CA 1
ATOM 553 C C . SER A 1 71 ? -28.105 -12.964 -5.229 1.00 38.84 71 SER A C 1
ATOM 555 O O . SER A 1 71 ? -29.114 -12.688 -5.877 1.00 38.84 71 SER A O 1
ATOM 557 N N . ALA A 1 72 ? -28.116 -13.112 -3.901 1.00 24.58 72 ALA A N 1
ATOM 558 C CA . ALA A 1 72 ? -29.202 -12.653 -3.038 1.00 24.58 72 ALA A CA 1
ATOM 559 C C . ALA A 1 72 ? -28.706 -12.472 -1.591 1.00 24.58 72 ALA A C 1
ATOM 561 O O . ALA A 1 72 ? -28.437 -13.440 -0.882 1.00 24.58 72 ALA A O 1
ATOM 562 N N . TYR A 1 73 ? -28.630 -11.217 -1.139 1.00 28.31 73 TYR A N 1
ATOM 563 C CA . TYR A 1 73 ? -28.716 -10.875 0.280 1.00 28.31 73 TYR A CA 1
ATOM 564 C C . TYR A 1 73 ? -30.135 -11.210 0.757 1.00 28.31 73 TYR A C 1
ATOM 566 O O . TYR A 1 73 ? -31.023 -10.365 0.707 1.00 28.31 73 TYR A O 1
ATOM 574 N N . THR A 1 74 ? -30.368 -12.447 1.189 1.00 25.78 74 THR A N 1
ATOM 575 C CA . THR A 1 74 ? -31.583 -12.822 1.928 1.00 25.78 74 THR A CA 1
ATOM 576 C C . THR A 1 74 ? -31.268 -13.901 2.955 1.00 25.78 74 THR A C 1
ATOM 578 O O . THR A 1 74 ? -30.766 -14.960 2.598 1.00 25.78 74 THR A O 1
ATOM 581 N N . THR A 1 75 ? -31.580 -13.568 4.213 1.00 25.64 75 THR A N 1
ATOM 582 C CA . THR A 1 75 ? -31.855 -14.424 5.384 1.00 25.64 75 THR A CA 1
ATOM 583 C C . THR A 1 75 ? -31.104 -15.763 5.474 1.00 25.64 75 THR A C 1
ATOM 585 O O . THR A 1 75 ? -31.485 -16.719 4.794 1.00 25.64 75 THR A O 1
ATOM 588 N N . PRO A 1 76 ? -30.124 -15.914 6.391 1.00 29.25 76 PRO A N 1
ATOM 589 C CA . PRO A 1 76 ? -29.562 -17.223 6.678 1.00 29.25 76 PRO A CA 1
ATOM 590 C C . PRO A 1 76 ? -30.592 -18.045 7.466 1.00 29.25 76 PRO A C 1
ATOM 592 O O . PRO A 1 76 ? -30.822 -17.828 8.654 1.00 29.25 76 PRO A O 1
ATOM 595 N N . ASN A 1 77 ? -31.226 -19.008 6.798 1.00 24.00 77 ASN A N 1
ATOM 596 C CA . ASN A 1 77 ? -31.873 -20.114 7.489 1.00 24.00 77 ASN A CA 1
ATOM 597 C C . ASN A 1 77 ? -30.784 -20.970 8.149 1.00 24.00 77 ASN A C 1
ATOM 599 O O . ASN A 1 77 ? -30.051 -21.685 7.476 1.00 24.00 77 ASN A O 1
ATOM 603 N N . ASN A 1 78 ? -30.688 -20.839 9.471 1.00 34.81 78 ASN A N 1
ATOM 604 C CA . ASN A 1 78 ? -30.502 -21.903 10.456 1.00 34.81 78 ASN A CA 1
ATOM 605 C C . ASN A 1 78 ? -29.895 -23.223 9.921 1.00 34.81 78 ASN A C 1
ATOM 607 O O . ASN A 1 78 ? -30.644 -24.129 9.579 1.00 34.81 78 ASN A O 1
ATOM 611 N N . THR A 1 79 ? -28.559 -23.319 9.871 1.00 29.38 79 THR A N 1
ATOM 612 C CA . THR A 1 79 ? -27.749 -24.522 10.187 1.00 29.38 79 THR A CA 1
ATOM 613 C C . THR A 1 79 ? -26.266 -24.254 9.896 1.00 29.38 79 THR A C 1
ATOM 615 O O . THR A 1 79 ? -25.737 -24.694 8.880 1.00 29.38 79 THR A O 1
ATOM 618 N N . CYS A 1 80 ? -25.580 -23.571 10.814 1.00 27.86 80 CYS A N 1
ATOM 619 C CA . CYS A 1 80 ? -24.115 -23.609 10.930 1.00 27.86 80 CYS A CA 1
ATOM 620 C C . CYS A 1 80 ? -23.735 -23.866 12.396 1.00 27.86 80 CYS A C 1
ATOM 622 O O . CYS A 1 80 ? -22.949 -23.143 12.996 1.00 27.86 80 CYS A O 1
ATOM 624 N N . CYS A 1 81 ? -24.341 -24.890 12.998 1.00 34.12 81 CYS A N 1
ATOM 625 C CA . CYS A 1 81 ? -23.886 -25.469 14.258 1.00 34.12 81 CYS A CA 1
ATOM 626 C C . CYS A 1 81 ? -23.196 -26.789 13.900 1.00 34.12 81 CYS A C 1
ATOM 628 O O . CYS A 1 81 ? -23.866 -27.792 13.662 1.00 34.12 81 CYS A O 1
ATOM 630 N N . GLY A 1 82 ? -21.868 -26.770 13.788 1.00 24.73 82 GLY A N 1
ATOM 631 C CA . GLY A 1 82 ? -21.093 -27.926 13.339 1.00 24.73 82 GLY A CA 1
ATOM 632 C C . GLY A 1 82 ? -19.613 -27.861 13.713 1.00 24.73 82 GLY A C 1
ATOM 633 O O . GLY A 1 82 ? -18.780 -27.806 12.825 1.00 24.73 82 GLY A O 1
ATOM 634 N N . GLY A 1 83 ? -19.336 -27.848 15.022 1.00 32.06 83 GLY A N 1
ATOM 635 C CA . GLY A 1 83 ? -18.176 -28.453 15.702 1.00 32.06 83 GLY A CA 1
ATOM 636 C C . GLY A 1 83 ? -16.758 -28.262 15.147 1.00 32.06 83 GLY A C 1
ATOM 637 O O . GLY A 1 83 ? -16.303 -29.110 14.394 1.00 32.06 83 GLY A O 1
ATOM 638 N N . ASP A 1 84 ? -16.069 -27.218 15.626 1.00 30.67 84 ASP A N 1
ATOM 639 C CA . ASP A 1 84 ? -14.631 -27.143 15.989 1.00 30.67 84 ASP A CA 1
ATOM 640 C C . ASP A 1 84 ? -14.330 -25.646 16.255 1.00 30.67 84 ASP A C 1
ATOM 642 O O . ASP A 1 84 ? -14.274 -24.864 15.323 1.00 30.67 84 ASP A O 1
ATOM 646 N N . GLY A 1 85 ? -14.168 -25.060 17.441 1.00 35.03 85 GLY A N 1
ATOM 647 C CA . GLY A 1 85 ? -14.048 -25.521 18.817 1.00 35.03 85 GLY A CA 1
ATOM 648 C C . GLY A 1 85 ? -13.380 -24.440 19.694 1.00 35.03 85 GLY A C 1
ATOM 649 O O . GLY A 1 85 ? -12.644 -24.795 20.608 1.00 35.03 85 GLY A O 1
ATOM 650 N N . ARG A 1 86 ? -13.587 -23.132 19.433 1.00 41.91 86 ARG A N 1
ATOM 651 C CA . ARG A 1 86 ? -13.410 -22.104 20.478 1.00 41.91 86 ARG A CA 1
ATOM 652 C C . ARG A 1 86 ? -14.633 -22.200 21.384 1.00 41.91 86 ARG A C 1
ATOM 654 O O . ARG A 1 86 ? -15.760 -22.110 20.899 1.00 41.91 86 ARG A O 1
ATOM 661 N N . GLY A 1 87 ? -14.420 -22.470 22.671 1.00 49.06 87 GLY A N 1
ATOM 662 C CA . GLY A 1 87 ? -15.502 -22.604 23.644 1.00 49.06 87 GLY A CA 1
ATOM 663 C C . GLY A 1 87 ? -16.375 -21.353 23.626 1.00 49.06 87 GLY A C 1
ATOM 664 O O . GLY A 1 87 ? -15.906 -20.259 23.915 1.00 49.06 87 GLY A O 1
ATOM 665 N N . GLN A 1 88 ? -17.634 -21.508 23.232 1.00 66.94 88 GLN A N 1
ATOM 666 C CA . GLN A 1 88 ? -18.619 -20.437 23.228 1.00 66.94 88 GLN A CA 1
ATOM 667 C C . GLN A 1 88 ? -18.796 -19.930 24.663 1.00 66.94 88 GLN A C 1
ATOM 669 O O . GLN A 1 88 ? -19.363 -20.640 25.491 1.00 66.94 88 GLN A O 1
ATOM 674 N N . TYR A 1 89 ? -18.286 -18.727 24.960 1.00 79.56 89 TYR A N 1
ATOM 675 C CA . TYR A 1 89 ? -18.420 -18.124 26.286 1.00 79.56 89 TYR A CA 1
ATOM 676 C C . TYR A 1 89 ? -19.897 -17.957 26.631 1.00 79.56 89 TYR A C 1
ATOM 678 O O . TYR A 1 89 ? -20.645 -17.286 25.908 1.00 79.56 89 TYR A O 1
ATOM 686 N N . SER A 1 90 ? -20.311 -18.533 27.755 1.00 86.56 90 SER A N 1
ATOM 687 C CA . SER A 1 90 ? -21.642 -18.292 28.304 1.00 86.56 90 SER A CA 1
ATOM 688 C C . SER A 1 90 ? -21.766 -16.806 28.662 1.00 86.56 90 SER A C 1
ATOM 690 O O . SER A 1 90 ? -21.053 -16.297 29.531 1.00 86.56 90 SER A O 1
ATOM 692 N N . THR A 1 91 ? -22.625 -16.084 27.933 1.00 90.81 91 THR A N 1
ATOM 693 C CA . THR A 1 91 ? -22.722 -14.622 28.023 1.00 90.81 91 THR A CA 1
ATOM 694 C C . THR A 1 91 ? -24.127 -14.188 28.426 1.00 90.81 91 THR A C 1
ATOM 696 O O . THR A 1 91 ? -25.098 -14.474 27.727 1.00 90.81 91 THR A O 1
ATOM 699 N N . LEU A 1 92 ? -24.227 -13.430 29.518 1.00 93.62 92 LEU A N 1
ATOM 700 C CA . LEU A 1 92 ? -25.462 -12.764 29.942 1.00 93.62 92 LEU A CA 1
ATOM 701 C C . LEU A 1 92 ? -25.314 -11.250 29.785 1.00 93.62 92 LEU A C 1
ATOM 703 O O . LEU A 1 92 ? -24.342 -10.649 30.237 1.00 93.62 92 LEU A O 1
ATOM 707 N N . VAL A 1 93 ? -26.301 -10.615 29.165 1.00 95.31 93 VAL A N 1
ATOM 708 C CA . VAL A 1 93 ? -26.364 -9.167 28.975 1.00 95.31 93 VAL A CA 1
ATOM 709 C C . VAL A 1 93 ? -27.464 -8.600 29.865 1.00 95.31 93 VAL A C 1
ATOM 711 O O . VAL A 1 93 ? -28.626 -8.980 29.752 1.00 95.31 93 VAL A O 1
ATOM 714 N N . LEU A 1 94 ? -27.112 -7.669 30.749 1.00 94.88 94 LEU A N 1
ATOM 715 C CA . LEU A 1 94 ? -28.052 -6.991 31.645 1.00 94.88 94 LEU A CA 1
ATOM 716 C C . LEU A 1 94 ? -28.216 -5.533 31.209 1.00 94.88 94 LEU A C 1
ATOM 718 O O . LEU A 1 94 ? -27.250 -4.767 31.229 1.00 94.88 94 LEU A O 1
ATOM 722 N N . ASP A 1 95 ? -29.430 -5.125 30.838 1.00 92.94 95 ASP A N 1
ATOM 723 C CA . ASP A 1 95 ? -29.739 -3.734 30.482 1.00 92.94 95 ASP A CA 1
ATOM 724 C C . ASP A 1 95 ? -31.034 -3.264 31.152 1.00 92.94 95 ASP A C 1
ATOM 726 O O . ASP A 1 95 ? -32.043 -3.959 31.147 1.00 92.94 95 ASP A O 1
ATOM 730 N N . SER A 1 96 ? -31.055 -2.057 31.717 1.00 90.19 96 SER A N 1
ATOM 731 C CA . SER A 1 96 ? -32.256 -1.543 32.392 1.00 90.19 96 SER A CA 1
ATOM 732 C C . SER A 1 96 ? -33.356 -1.068 31.432 1.00 90.19 96 SER A C 1
ATOM 734 O O . SER A 1 96 ? -34.487 -0.818 31.852 1.00 90.19 96 SER A O 1
ATOM 736 N N . SER A 1 97 ? -33.051 -0.926 30.143 1.00 86.62 97 SER A N 1
ATOM 737 C CA . SER A 1 97 ? -33.892 -0.236 29.159 1.00 86.62 97 SER A CA 1
ATOM 738 C C . SER A 1 97 ? -34.767 -1.174 28.328 1.00 86.62 97 SER A C 1
ATOM 740 O O . SER A 1 97 ? -35.754 -0.705 27.752 1.00 86.62 97 SER A O 1
ATOM 742 N N . GLY A 1 98 ? -34.411 -2.457 28.224 1.00 88.50 98 GLY A N 1
ATOM 743 C CA . GLY A 1 98 ? -35.166 -3.454 27.464 1.00 88.50 98 GLY A CA 1
ATOM 744 C C . GLY A 1 98 ? -34.407 -4.764 27.247 1.00 88.50 98 GLY A C 1
ATOM 745 O O . GLY A 1 98 ? -33.261 -4.903 27.657 1.00 88.50 98 GLY A O 1
ATOM 746 N N . THR A 1 99 ? -35.062 -5.710 26.577 1.00 90.69 99 THR A N 1
ATOM 747 C CA . THR A 1 99 ? -34.538 -7.048 26.237 1.00 90.69 99 THR A CA 1
ATOM 748 C C . THR A 1 99 ? -33.908 -7.121 24.841 1.00 90.69 99 THR A C 1
ATOM 750 O O . THR A 1 99 ? -33.659 -8.204 24.328 1.00 90.69 99 THR A O 1
ATOM 753 N N . GLN A 1 100 ? -33.686 -5.977 24.191 1.00 92.25 100 GLN A N 1
ATOM 754 C CA . GLN A 1 100 ? -33.133 -5.894 22.841 1.00 92.25 100 GLN A CA 1
ATOM 755 C C . GLN A 1 100 ? -31.870 -5.036 22.842 1.00 92.25 100 GLN A C 1
ATOM 757 O O . GLN A 1 100 ? -31.800 -4.016 23.540 1.00 92.25 100 GLN A O 1
ATOM 762 N N . TRP A 1 101 ? -30.902 -5.411 22.005 1.00 94.44 101 TRP A N 1
ATOM 763 C CA . TRP A 1 101 ? -29.775 -4.549 21.669 1.00 94.44 101 TRP A CA 1
ATOM 764 C C . TRP A 1 101 ? -30.272 -3.182 21.191 1.00 94.44 101 TRP A C 1
ATOM 766 O O . TRP A 1 101 ? -31.314 -3.056 20.551 1.00 94.44 101 TRP A O 1
ATOM 776 N N . MET A 1 102 ? -29.531 -2.128 21.526 1.00 93.19 102 MET A N 1
ATOM 777 C CA . MET A 1 102 ? -29.784 -0.753 21.090 1.00 93.19 102 MET A CA 1
ATOM 778 C C . MET A 1 102 ? -31.117 -0.133 21.560 1.00 93.19 102 MET A C 1
ATOM 780 O O . MET A 1 102 ? -31.380 1.027 21.239 1.00 93.19 102 MET A O 1
ATOM 784 N N . ALA A 1 103 ? -31.918 -0.804 22.401 1.00 91.44 103 ALA A N 1
ATOM 785 C CA . ALA A 1 103 ? -33.258 -0.349 22.806 1.00 91.44 103 ALA A CA 1
ATOM 786 C C . ALA A 1 103 ? -33.293 1.088 23.364 1.00 91.44 103 ALA A C 1
ATOM 788 O O . ALA A 1 103 ? -34.159 1.894 23.010 1.00 91.44 103 ALA A O 1
ATOM 789 N N . ARG A 1 104 ? -32.329 1.450 24.223 1.00 87.75 104 ARG A N 1
ATOM 790 C CA . ARG A 1 104 ? -32.219 2.816 24.768 1.00 87.75 104 ARG A CA 1
ATOM 791 C C . ARG A 1 104 ? -31.889 3.851 23.694 1.00 87.75 104 ARG A C 1
ATOM 793 O O . ARG A 1 104 ? -32.415 4.961 23.744 1.00 87.75 104 ARG A O 1
ATOM 800 N N . TRP A 1 105 ? -31.002 3.499 22.766 1.00 88.06 105 TRP A N 1
ATOM 801 C CA . TRP A 1 105 ? -30.575 4.366 21.669 1.00 88.06 105 TRP A CA 1
ATOM 802 C C . TRP A 1 105 ? -31.719 4.603 20.686 1.00 88.06 105 TRP A C 1
ATOM 804 O O . TRP A 1 105 ? -32.036 5.756 20.407 1.00 88.06 105 TRP A O 1
ATOM 814 N N . ASN A 1 106 ? -32.406 3.538 20.271 1.00 90.06 106 ASN A N 1
ATOM 815 C CA . ASN A 1 106 ? -33.547 3.612 19.361 1.00 90.06 106 ASN A CA 1
ATOM 816 C C . ASN A 1 106 ? -34.671 4.477 19.952 1.00 90.06 106 ASN A C 1
ATOM 818 O O . ASN A 1 106 ? -35.137 5.415 19.306 1.00 90.06 106 ASN A O 1
ATOM 822 N N . ARG A 1 107 ? -35.011 4.274 21.234 1.00 88.06 107 ARG A N 1
ATOM 823 C CA . ARG A 1 107 ? -35.998 5.108 21.944 1.00 88.06 107 ARG A CA 1
ATOM 824 C C . ARG A 1 107 ? -35.580 6.576 22.020 1.00 88.06 107 ARG A C 1
ATOM 826 O O . ARG A 1 107 ? -36.425 7.463 21.909 1.00 88.06 107 ARG A O 1
ATOM 833 N N . ALA A 1 108 ? -34.294 6.851 22.243 1.00 84.25 108 ALA A N 1
ATOM 834 C CA . ALA A 1 108 ? -33.780 8.216 22.296 1.00 84.25 108 ALA A CA 1
ATOM 835 C C . ALA A 1 108 ? -33.850 8.900 20.923 1.00 84.25 108 ALA A C 1
ATOM 837 O O . ALA A 1 108 ? -34.281 10.052 20.853 1.00 84.25 108 ALA A O 1
ATOM 838 N N . PHE A 1 109 ? -33.482 8.197 19.848 1.00 88.38 109 PHE A N 1
ATOM 839 C CA . PHE A 1 109 ? -33.595 8.712 18.487 1.00 88.38 109 PHE A CA 1
ATOM 840 C C . PHE A 1 109 ? -35.042 9.005 18.096 1.00 88.38 109 PHE A C 1
ATOM 842 O O . PHE A 1 109 ? -35.314 10.088 17.584 1.00 88.38 109 PHE A O 1
ATOM 849 N N . GLU A 1 110 ? -35.973 8.106 18.413 1.00 88.31 110 GLU A N 1
ATOM 850 C CA . GLU A 1 110 ? -37.404 8.305 18.167 1.00 88.31 110 GLU A CA 1
ATOM 851 C C . GLU A 1 110 ? -37.956 9.492 18.973 1.00 88.31 110 GLU A C 1
ATOM 853 O O . GLU A 1 110 ? -38.573 10.406 18.424 1.00 88.31 110 GLU A O 1
ATOM 858 N N . THR A 1 111 ? -37.664 9.531 20.278 1.00 84.94 111 THR A N 1
ATOM 859 C CA . THR A 1 111 ? -38.126 10.590 21.192 1.00 84.94 111 THR A CA 1
ATOM 860 C C . THR A 1 111 ? -37.677 11.978 20.741 1.00 84.94 111 THR A C 1
ATOM 862 O O . THR A 1 111 ? -38.442 12.943 20.822 1.00 84.94 111 THR A O 1
ATOM 865 N N . LEU A 1 112 ? -36.420 12.086 20.306 1.00 81.19 112 LEU A N 1
ATOM 866 C CA . LEU A 1 112 ? -35.801 13.342 19.893 1.00 81.19 112 LEU A CA 1
ATOM 867 C C . LEU A 1 112 ? -35.953 13.622 18.392 1.00 81.19 112 LEU A C 1
ATOM 869 O O . LEU A 1 112 ? -35.476 14.663 17.948 1.00 81.19 112 LEU A O 1
ATOM 873 N N . LYS A 1 113 ? -36.611 12.733 17.633 1.00 85.12 113 LYS A N 1
ATOM 874 C CA . LYS A 1 113 ? -36.758 12.803 16.169 1.00 85.12 113 LYS A CA 1
ATOM 875 C C . LYS A 1 113 ? -35.421 13.033 15.455 1.00 85.12 113 LYS A C 1
ATOM 877 O O . LYS A 1 113 ? -35.245 13.982 14.697 1.00 85.12 113 LYS A O 1
ATOM 882 N N . ILE A 1 114 ? -34.442 12.187 15.766 1.00 86.38 114 ILE A N 1
ATOM 883 C CA . ILE A 1 114 ? -33.101 12.268 15.183 1.00 86.38 114 ILE A CA 1
ATOM 884 C C . ILE A 1 114 ? -33.092 11.474 13.878 1.00 86.38 114 ILE A C 1
ATOM 886 O O . ILE A 1 114 ? -33.065 10.247 13.904 1.00 86.38 114 ILE A O 1
ATOM 890 N N . ASP A 1 115 ? -33.079 12.184 12.752 1.00 87.50 115 ASP A N 1
ATOM 891 C CA . ASP A 1 115 ? -33.121 11.565 11.419 1.00 87.50 115 ASP A CA 1
ATOM 892 C C . ASP A 1 115 ? -31.767 10.989 10.972 1.00 87.50 115 ASP A C 1
ATOM 894 O O . ASP A 1 115 ? -31.722 9.972 10.285 1.00 87.50 115 ASP A O 1
ATOM 898 N N . TYR A 1 116 ? -30.663 11.628 11.370 1.00 90.50 116 TYR A N 1
ATOM 899 C CA . TYR A 1 116 ? -29.302 11.264 10.967 1.00 90.50 116 TYR A CA 1
ATOM 900 C C . TYR A 1 116 ? -28.362 11.228 12.164 1.00 90.50 116 TYR A C 1
ATOM 902 O O . TYR A 1 116 ? -28.447 12.060 13.077 1.00 90.50 116 TYR A O 1
ATOM 910 N N . LEU A 1 117 ? -27.411 10.297 12.125 1.00 90.31 117 LEU A N 1
ATOM 911 C CA . LEU A 1 117 ? -26.334 10.243 13.101 1.00 90.31 117 LEU A CA 1
ATOM 912 C C . LEU A 1 117 ? -25.386 11.438 12.934 1.00 90.31 117 LEU A C 1
ATOM 914 O O . LEU A 1 117 ? -25.259 12.044 11.871 1.00 90.31 117 LEU A O 1
ATOM 918 N N . ARG A 1 118 ? -24.666 11.753 14.014 1.00 87.56 118 ARG A N 1
ATOM 919 C CA . ARG A 1 118 ? -23.516 12.670 13.974 1.00 87.56 118 ARG A CA 1
ATOM 920 C C . ARG A 1 118 ? -22.229 11.973 13.519 1.00 87.56 118 ARG A C 1
ATOM 922 O O . ARG A 1 118 ? -21.328 12.627 13.004 1.00 87.56 118 ARG A O 1
ATOM 929 N N . SER A 1 119 ? -22.128 10.671 13.778 1.00 88.19 119 SER A N 1
ATOM 930 C CA . SER A 1 119 ? -20.954 9.866 13.448 1.00 88.19 119 SER A CA 1
ATOM 931 C C . SER A 1 119 ? -20.878 9.587 11.943 1.00 88.19 119 SER A C 1
ATOM 933 O O . SER A 1 119 ? -21.915 9.292 11.347 1.00 88.19 119 SER A O 1
ATOM 935 N N . PRO A 1 120 ? -19.679 9.660 11.341 1.00 88.06 120 PRO A N 1
ATOM 936 C CA . PRO A 1 120 ? -19.469 9.318 9.944 1.00 88.06 120 PRO A CA 1
ATOM 937 C C . PRO A 1 120 ? -19.548 7.799 9.716 1.00 88.06 120 PRO A C 1
ATOM 939 O O . PRO A 1 120 ? -19.466 7.023 10.669 1.00 88.06 120 PRO A O 1
ATOM 942 N N . MET A 1 121 ? -19.664 7.373 8.456 1.00 86.44 121 MET A N 1
ATOM 943 C CA . MET A 1 121 ? -19.900 5.970 8.074 1.00 86.44 121 MET A CA 1
ATOM 944 C C . MET A 1 121 ? -18.888 4.967 8.641 1.00 86.44 121 MET A C 1
ATOM 946 O O . MET A 1 121 ? -19.266 3.845 8.942 1.00 86.44 121 MET A O 1
ATOM 950 N N . PHE A 1 122 ? -17.624 5.351 8.826 1.00 82.25 122 PHE A N 1
ATOM 951 C CA . PHE A 1 122 ? -16.566 4.470 9.351 1.00 82.25 122 PHE A CA 1
ATOM 952 C C . PHE A 1 122 ? -16.569 4.333 10.888 1.00 82.25 122 PHE A C 1
ATOM 954 O O . PHE A 1 122 ? -15.740 3.614 11.458 1.00 82.25 122 PHE A O 1
ATOM 961 N N . PHE A 1 123 ? -17.480 5.031 11.578 1.00 86.94 123 PHE A N 1
ATOM 962 C CA . PHE A 1 123 ? -17.709 4.917 13.019 1.00 86.94 123 PHE A CA 1
ATOM 963 C C . PHE A 1 123 ? -18.945 4.055 13.281 1.00 86.94 123 PHE A C 1
ATOM 965 O O . PHE A 1 123 ? -20.061 4.562 13.400 1.00 86.94 123 PHE A O 1
ATOM 972 N N . HIS A 1 124 ? -18.729 2.750 13.418 1.00 90.75 124 HIS A N 1
ATOM 973 C CA . HIS A 1 124 ? -19.763 1.756 13.701 1.00 90.75 124 HIS A CA 1
ATOM 974 C C . HIS A 1 124 ? -19.231 0.643 14.617 1.00 90.75 124 HIS A C 1
ATOM 976 O O . HIS A 1 124 ? -18.057 0.635 14.984 1.00 90.75 124 HIS A O 1
ATOM 982 N N . VAL A 1 125 ? -20.102 -0.303 14.979 1.00 90.50 125 VAL A N 1
ATOM 983 C CA . VAL A 1 125 ? -19.817 -1.356 15.973 1.00 90.50 125 VAL A CA 1
ATOM 984 C C . VAL A 1 125 ? -19.276 -2.665 15.387 1.00 90.50 125 VAL A C 1
ATOM 986 O O . VAL A 1 125 ? -18.773 -3.479 16.149 1.00 90.50 125 VAL A O 1
ATOM 989 N N . ASP A 1 126 ? -19.359 -2.870 14.065 1.00 89.25 126 ASP A N 1
ATOM 990 C CA . ASP A 1 126 ? -18.864 -4.096 13.409 1.00 89.25 126 ASP A CA 1
ATOM 991 C C . ASP A 1 126 ? -17.341 -4.278 13.577 1.00 89.25 126 ASP A C 1
ATOM 993 O O . ASP A 1 126 ? -16.592 -3.358 13.208 1.00 89.25 126 ASP A O 1
ATOM 997 N N . PRO A 1 127 ? -16.883 -5.424 14.121 1.00 84.31 127 PRO A N 1
ATOM 998 C CA . PRO A 1 127 ? -15.465 -5.738 14.223 1.00 84.31 127 PRO A CA 1
ATOM 999 C C . PRO A 1 127 ? -14.829 -6.152 12.885 1.00 84.31 127 PRO A C 1
ATOM 1001 O O . PRO A 1 127 ? -13.643 -5.900 12.722 1.00 84.31 127 PRO A O 1
ATOM 1004 N N . ALA A 1 128 ? -15.557 -6.724 11.921 1.00 75.88 128 ALA A N 1
ATOM 1005 C CA . ALA A 1 128 ? -14.924 -7.371 10.762 1.00 75.88 128 ALA A CA 1
ATOM 1006 C C . ALA A 1 128 ? -14.317 -6.380 9.755 1.00 75.88 128 ALA A C 1
ATOM 1008 O O . ALA A 1 128 ? -13.182 -6.542 9.311 1.00 75.88 128 ALA A O 1
ATOM 1009 N N . ASP A 1 129 ? -15.063 -5.331 9.400 1.00 71.88 129 ASP A N 1
ATOM 1010 C CA . ASP A 1 129 ? -14.705 -4.426 8.304 1.00 71.88 129 ASP A CA 1
ATOM 1011 C C . ASP A 1 129 ? -14.878 -2.960 8.707 1.00 71.88 129 ASP A C 1
ATOM 1013 O O . ASP A 1 129 ? -15.947 -2.543 9.146 1.00 71.88 129 ASP A O 1
ATOM 1017 N N . ARG A 1 130 ? -13.833 -2.150 8.507 1.00 77.25 130 ARG A N 1
ATOM 1018 C CA . ARG A 1 130 ? -13.857 -0.699 8.732 1.00 77.25 130 ARG A CA 1
ATOM 1019 C C . ARG A 1 130 ? -14.870 0.025 7.842 1.00 77.25 130 ARG A C 1
ATOM 1021 O O . ARG A 1 130 ? -15.438 1.030 8.272 1.00 77.25 130 ARG A O 1
ATOM 1028 N N . ASP A 1 131 ? -15.048 -0.452 6.615 1.00 79.19 131 ASP A N 1
ATOM 1029 C CA . ASP A 1 131 ? -15.935 0.135 5.616 1.00 79.19 131 ASP A CA 1
ATOM 1030 C C . ASP A 1 131 ? -17.295 -0.608 5.573 1.00 79.19 131 ASP A C 1
ATOM 1032 O O . ASP A 1 131 ? -18.127 -0.321 4.708 1.00 79.19 131 ASP A O 1
ATOM 1036 N N . GLY A 1 132 ? -17.576 -1.505 6.531 1.00 84.12 132 GLY A N 1
ATOM 1037 C CA . GLY A 1 132 ? -18.723 -2.419 6.486 1.00 84.12 132 GLY A CA 1
ATOM 1038 C C . GLY A 1 132 ? -20.088 -1.723 6.421 1.00 84.12 132 GLY A C 1
ATOM 1039 O O . GLY A 1 132 ? -20.964 -2.140 5.665 1.00 84.12 132 GLY A O 1
ATOM 1040 N N . LEU A 1 133 ? -20.269 -0.591 7.115 1.00 89.19 133 LEU A N 1
ATOM 1041 C CA . LEU A 1 133 ? -21.518 0.180 7.030 1.00 89.19 133 LEU A CA 1
ATOM 1042 C C . LEU A 1 133 ? -21.693 0.822 5.641 1.00 89.19 133 LEU A C 1
ATOM 1044 O O . LEU A 1 133 ? -22.808 0.920 5.126 1.00 89.19 133 LEU A O 1
ATOM 1048 N N . LEU A 1 134 ? -20.596 1.248 5.006 1.00 85.62 134 LEU A N 1
ATOM 1049 C CA . LEU A 1 134 ? -20.613 1.785 3.644 1.00 85.62 134 LEU A CA 1
ATOM 1050 C C . LEU A 1 134 ? -20.891 0.681 2.613 1.00 85.62 134 LEU A C 1
ATOM 1052 O O . LEU A 1 134 ? -21.640 0.926 1.666 1.00 85.62 134 LEU A O 1
ATOM 1056 N N . ALA A 1 135 ? -20.314 -0.509 2.799 1.00 82.25 135 ALA A N 1
ATOM 1057 C CA . ALA A 1 135 ? -20.600 -1.687 1.984 1.00 82.25 135 ALA A CA 1
ATOM 1058 C C . ALA A 1 135 ? -22.086 -2.068 2.082 1.00 82.25 135 ALA A C 1
ATOM 1060 O O . ALA A 1 135 ? -22.783 -2.039 1.068 1.00 82.25 135 ALA A O 1
ATOM 1061 N N . TYR A 1 136 ? -22.604 -2.233 3.303 1.00 89.94 136 TYR A N 1
ATOM 1062 C CA . TYR A 1 136 ? -24.014 -2.536 3.565 1.00 89.94 136 TYR A CA 1
ATOM 1063 C C . TYR A 1 136 ? -24.973 -1.521 2.930 1.00 89.94 136 TYR A C 1
ATOM 1065 O O . TYR A 1 136 ? -26.010 -1.878 2.369 1.00 89.94 136 TYR A O 1
ATOM 1073 N N . THR A 1 137 ? -24.618 -0.233 2.964 1.00 90.94 137 THR A N 1
ATOM 1074 C CA . THR A 1 137 ? -25.436 0.825 2.351 1.00 90.94 137 THR A CA 1
ATOM 1075 C C . THR A 1 137 ? -25.560 0.653 0.837 1.00 90.94 137 THR A C 1
ATOM 1077 O O . THR A 1 137 ? -26.639 0.860 0.287 1.00 90.94 137 THR A O 1
ATOM 1080 N N . ARG A 1 138 ? -24.468 0.279 0.161 1.00 86.19 138 ARG A N 1
ATOM 1081 C CA . ARG A 1 138 ? -24.460 0.043 -1.292 1.00 86.19 138 ARG A CA 1
ATOM 1082 C C . ARG A 1 138 ? -25.175 -1.249 -1.655 1.00 86.19 138 ARG A C 1
ATOM 1084 O O . ARG A 1 138 ? -25.948 -1.276 -2.603 1.00 86.19 138 ARG A O 1
ATOM 1091 N N . GLU A 1 139 ? -24.946 -2.300 -0.878 1.00 85.94 139 GLU A N 1
ATOM 1092 C CA . GLU A 1 139 ? -25.567 -3.614 -1.073 1.00 85.94 139 GLU A CA 1
ATOM 1093 C C . GLU A 1 139 ? -27.090 -3.549 -0.943 1.00 85.94 139 GLU A C 1
ATOM 1095 O O . GLU A 1 139 ? -27.810 -4.191 -1.702 1.00 85.94 139 GLU A O 1
ATOM 1100 N N . THR A 1 140 ? -27.587 -2.715 -0.028 1.00 91.44 140 THR A N 1
ATOM 1101 C CA . THR A 1 140 ? -29.026 -2.496 0.175 1.00 91.44 140 THR A CA 1
ATOM 1102 C C . THR A 1 140 ? -29.611 -1.376 -0.696 1.00 91.44 140 THR A C 1
ATOM 1104 O O . THR A 1 140 ? -30.820 -1.149 -0.656 1.00 91.44 140 THR A O 1
ATOM 1107 N N . GLY A 1 141 ? -28.794 -0.678 -1.499 1.00 90.06 141 GLY A N 1
ATOM 1108 C CA . GLY A 1 141 ? -29.233 0.408 -2.386 1.00 90.06 141 GLY A CA 1
ATOM 1109 C C . GLY A 1 141 ? -29.768 1.649 -1.656 1.00 90.06 141 GLY A C 1
ATOM 1110 O O . GLY A 1 141 ? -30.694 2.315 -2.136 1.00 90.06 141 GLY A O 1
ATOM 1111 N N . ARG A 1 142 ? -29.239 1.939 -0.460 1.00 93.94 142 ARG A N 1
ATOM 1112 C CA . ARG A 1 142 ? -29.733 2.981 0.461 1.00 93.94 142 ARG A CA 1
ATOM 1113 C C . ARG A 1 142 ? -28.853 4.225 0.510 1.00 93.94 142 ARG A C 1
ATOM 1115 O O . ARG A 1 142 ? -28.935 5.014 1.446 1.00 93.94 142 ARG A O 1
ATOM 1122 N N . GLU A 1 143 ? -28.046 4.479 -0.516 1.00 91.19 143 GLU A N 1
ATOM 1123 C CA . GLU A 1 143 ? -27.138 5.634 -0.570 1.00 91.19 143 GLU A CA 1
ATOM 1124 C C . GLU A 1 143 ? -27.868 6.984 -0.479 1.00 91.19 143 GLU A C 1
ATOM 1126 O O . GLU A 1 143 ? -27.286 7.983 -0.063 1.00 91.19 143 GLU A O 1
ATOM 1131 N N . LYS A 1 144 ? -29.162 7.024 -0.825 1.00 91.62 144 LYS A N 1
ATOM 1132 C CA . LYS A 1 144 ? -30.023 8.213 -0.680 1.00 91.62 144 LYS A CA 1
ATOM 1133 C C . LYS A 1 144 ? -30.294 8.598 0.779 1.00 91.62 144 LYS A C 1
ATOM 1135 O O . LYS A 1 144 ? -30.753 9.709 1.026 1.00 91.62 144 LYS A O 1
ATOM 1140 N N . GLU A 1 145 ? -30.022 7.701 1.721 1.00 92.25 145 GLU A N 1
ATOM 1141 C CA . GLU A 1 145 ? -30.126 7.929 3.165 1.00 92.25 145 GLU A CA 1
ATOM 1142 C C . GLU A 1 145 ? -28.808 8.412 3.785 1.00 92.25 145 GLU A C 1
ATOM 1144 O O . GLU A 1 145 ? -28.673 8.457 5.008 1.00 92.25 145 GLU A O 1
ATOM 1149 N N . LEU A 1 146 ? -27.825 8.775 2.959 1.00 91.62 146 LEU A N 1
ATOM 1150 C CA . LEU A 1 146 ? -26.573 9.365 3.408 1.00 91.62 146 LEU A CA 1
ATOM 1151 C C . LEU A 1 146 ? -26.646 10.888 3.367 1.00 91.62 146 LEU A C 1
ATOM 1153 O O . LEU A 1 146 ? -26.995 11.487 2.349 1.00 91.62 146 LEU A O 1
ATOM 1157 N N . TYR A 1 147 ? -26.251 11.523 4.468 1.00 87.75 147 TYR A N 1
ATOM 1158 C CA . TYR A 1 147 ? -26.125 12.972 4.545 1.00 87.75 147 TYR A CA 1
ATOM 1159 C C . TYR A 1 147 ? -24.656 13.387 4.475 1.00 87.75 147 TYR A C 1
ATOM 1161 O O . TYR A 1 147 ? -23.825 12.955 5.273 1.00 87.75 147 TYR A O 1
ATOM 1169 N N . GLU A 1 148 ? -24.322 14.249 3.519 1.00 85.38 148 GLU A N 1
ATOM 1170 C CA . GLU A 1 148 ? -22.955 14.730 3.329 1.00 85.38 148 GLU A CA 1
ATOM 1171 C C . GLU A 1 148 ? -22.538 15.727 4.423 1.00 85.38 148 GLU A C 1
ATOM 1173 O O . GLU A 1 148 ? -23.225 16.721 4.688 1.00 85.38 148 GLU A O 1
ATOM 1178 N N . LEU A 1 149 ? -21.353 15.538 5.013 1.00 83.69 149 LEU A N 1
ATOM 1179 C CA . LEU A 1 149 ? -20.749 16.510 5.929 1.00 83.69 149 LEU A CA 1
ATOM 1180 C C . LEU A 1 149 ? -20.069 17.650 5.150 1.00 83.69 149 LEU A C 1
ATOM 1182 O O . LEU A 1 149 ? -18.845 17.787 5.106 1.00 83.69 149 LEU A O 1
ATOM 1186 N N . SER A 1 150 ? -20.888 18.500 4.527 1.00 71.31 150 SER A N 1
ATOM 1187 C CA . SER A 1 150 ? -20.436 19.617 3.688 1.00 71.31 150 SER A CA 1
ATOM 1188 C C . SER A 1 150 ? -19.507 20.578 4.443 1.00 71.31 150 SER A C 1
ATOM 1190 O O . SER A 1 150 ? -19.881 21.083 5.501 1.00 71.31 150 SER A O 1
ATOM 1192 N N . GLY A 1 151 ? -18.340 20.896 3.876 1.00 68.94 151 GLY A N 1
ATOM 1193 C CA . GLY A 1 151 ? -17.371 21.825 4.474 1.00 68.94 151 GLY A CA 1
ATOM 1194 C C . GLY A 1 151 ? -16.321 21.173 5.382 1.00 68.94 151 GLY A C 1
ATOM 1195 O O . GLY A 1 151 ? -15.365 21.849 5.751 1.00 68.94 151 GLY A O 1
ATOM 1196 N N . CYS A 1 152 ? -16.447 19.875 5.688 1.00 68.50 152 CYS A N 1
ATOM 1197 C CA . CYS A 1 152 ? -15.350 19.069 6.238 1.00 68.50 152 CYS A CA 1
ATOM 1198 C C . CYS A 1 152 ? -14.316 18.719 5.169 1.00 68.50 152 CYS A C 1
ATOM 1200 O O . CYS A 1 152 ? -13.119 18.735 5.434 1.00 68.50 152 CYS A O 1
ATOM 1202 N N . VAL A 1 153 ? -14.808 18.418 3.968 1.00 64.62 153 VAL A N 1
ATOM 1203 C CA . VAL A 1 153 ? -14.027 17.987 2.811 1.00 64.62 153 VAL A CA 1
ATOM 1204 C C . VAL A 1 153 ? -13.937 19.148 1.835 1.00 64.62 153 VAL A C 1
ATOM 1206 O O . VAL A 1 153 ? -14.969 19.711 1.450 1.00 64.62 153 VAL A O 1
ATOM 1209 N N . GLY A 1 154 ? -12.728 19.521 1.430 1.00 58.12 154 GLY A N 1
ATOM 1210 C CA . GLY A 1 154 ? -12.542 20.635 0.509 1.00 58.12 154 GLY A CA 1
ATOM 1211 C C . GLY A 1 154 ? -11.492 20.377 -0.555 1.00 58.12 154 GLY A C 1
ATOM 1212 O O . GLY A 1 154 ? -10.598 19.548 -0.400 1.00 58.12 154 GLY A O 1
ATOM 1213 N N . GLN A 1 155 ? -11.620 21.135 -1.644 1.00 47.56 155 GLN A N 1
ATOM 1214 C CA . GLN A 1 155 ? -10.671 21.120 -2.746 1.00 47.56 155 GLN A CA 1
ATOM 1215 C C . GLN A 1 155 ? -9.304 21.606 -2.276 1.00 47.56 155 GLN A C 1
ATOM 1217 O O . GLN A 1 155 ? -9.169 22.706 -1.732 1.00 47.56 155 GLN A O 1
ATOM 1222 N N . GLU A 1 156 ? -8.279 20.815 -2.572 1.00 47.94 156 GLU A N 1
ATOM 1223 C CA . GLU A 1 156 ? -6.898 21.240 -2.429 1.00 47.94 156 GLU A CA 1
ATOM 1224 C C . GLU A 1 156 ? -6.672 22.508 -3.273 1.00 47.94 156 GLU A C 1
ATOM 1226 O O . GLU A 1 156 ? -6.903 22.544 -4.489 1.00 47.94 156 GLU A O 1
ATOM 1231 N N . LEU A 1 157 ? -6.246 23.600 -2.634 1.00 44.06 157 LEU A N 1
ATOM 1232 C CA . LEU A 1 157 ? -5.843 24.789 -3.372 1.00 44.06 157 LEU A CA 1
ATOM 1233 C C . LEU A 1 157 ? -4.525 24.471 -4.078 1.00 44.06 157 LEU A C 1
ATOM 1235 O O . LEU A 1 157 ? -3.486 24.359 -3.430 1.00 44.06 157 LEU A O 1
ATOM 1239 N N . SER A 1 158 ? -4.553 24.374 -5.410 1.00 46.16 158 SER A N 1
ATOM 1240 C CA . SER A 1 158 ? -3.324 24.250 -6.207 1.00 46.16 158 SER A CA 1
ATOM 1241 C C . SER A 1 158 ? -2.272 25.282 -5.771 1.00 46.16 158 SER A C 1
ATOM 1243 O O . SER A 1 158 ? -2.611 26.426 -5.440 1.00 46.16 158 SER A O 1
ATOM 1245 N N . LYS A 1 159 ? -0.979 24.922 -5.833 1.00 45.50 159 LYS A N 1
ATOM 1246 C CA . LYS A 1 159 ? 0.144 25.848 -5.554 1.00 45.50 159 LYS A CA 1
ATOM 1247 C C . LYS A 1 159 ? -0.020 27.192 -6.294 1.00 45.50 159 LYS A C 1
ATOM 1249 O O . LYS A 1 159 ? 0.295 28.249 -5.749 1.00 45.50 159 LYS A O 1
ATOM 1254 N N . HIS A 1 160 ? -0.600 27.161 -7.496 1.00 41.16 160 HIS A N 1
ATOM 1255 C CA . HIS A 1 160 ? -0.894 28.333 -8.321 1.00 41.16 160 HIS A CA 1
ATOM 1256 C C . HIS A 1 160 ? -2.022 29.223 -7.749 1.00 41.16 160 HIS A C 1
ATOM 1258 O O . HIS A 1 160 ? -1.867 30.444 -7.673 1.00 41.16 160 HIS A O 1
ATOM 1264 N N . LYS A 1 161 ? -3.132 28.640 -7.266 1.00 43.22 161 LYS A N 1
ATOM 1265 C CA . LYS A 1 161 ? -4.192 29.386 -6.555 1.00 43.22 161 LYS A CA 1
ATOM 1266 C C . LYS A 1 161 ? -3.696 29.936 -5.211 1.00 43.22 161 LYS A C 1
ATOM 1268 O O . LYS A 1 161 ? -4.015 31.079 -4.892 1.00 43.22 161 LYS A O 1
ATOM 1273 N N . ARG A 1 162 ? -2.853 29.196 -4.474 1.00 51.03 162 ARG A N 1
ATOM 1274 C CA . ARG A 1 162 ? -2.220 29.668 -3.221 1.00 51.03 162 ARG A CA 1
ATOM 1275 C C . ARG A 1 162 ? -1.385 30.936 -3.435 1.00 51.03 162 ARG A C 1
ATOM 1277 O O . ARG A 1 162 ? -1.496 31.879 -2.657 1.00 51.03 162 ARG A O 1
ATOM 1284 N N . LYS A 1 163 ? -0.607 31.003 -4.523 1.00 52.88 163 LYS A N 1
ATOM 1285 C CA . LYS A 1 163 ? 0.209 32.184 -4.868 1.00 52.88 163 LYS A CA 1
ATOM 1286 C C . LYS A 1 163 ? -0.643 33.404 -5.255 1.00 52.88 163 LYS A C 1
ATOM 1288 O O . LYS A 1 163 ? -0.259 34.525 -4.947 1.00 52.88 163 LYS A O 1
ATOM 1293 N N . LYS A 1 164 ? -1.815 33.192 -5.865 1.00 49.03 164 LYS A N 1
ATOM 1294 C CA . LYS A 1 164 ? -2.750 34.256 -6.284 1.00 49.03 164 LYS A CA 1
ATOM 1295 C C . LYS A 1 164 ? -3.596 34.817 -5.127 1.00 49.03 164 LYS A C 1
ATOM 1297 O O . LYS A 1 164 ? -3.937 35.994 -5.138 1.00 49.03 164 LYS A O 1
ATOM 1302 N N . ILE A 1 165 ? -3.911 33.988 -4.127 1.00 53.91 165 ILE A N 1
ATOM 1303 C CA . ILE A 1 165 ? -4.736 34.346 -2.953 1.00 53.91 165 ILE A CA 1
ATOM 1304 C C . ILE A 1 165 ? -3.908 35.033 -1.848 1.00 53.91 165 ILE A C 1
ATOM 1306 O O . ILE A 1 165 ? -4.466 35.730 -1.007 1.00 53.91 165 ILE A O 1
ATOM 1310 N N . ARG A 1 166 ? -2.571 34.928 -1.891 1.00 48.62 166 ARG A N 1
ATOM 1311 C CA . ARG A 1 166 ? -1.637 35.508 -0.904 1.00 48.62 166 ARG A CA 1
ATOM 1312 C C . ARG A 1 166 ? -1.701 37.045 -0.775 1.00 48.62 166 ARG A C 1
ATOM 1314 O O . ARG A 1 166 ? -1.200 37.579 0.205 1.00 48.62 166 ARG A O 1
ATOM 1321 N N . ASN A 1 167 ? -2.347 37.732 -1.724 1.00 49.59 167 ASN A N 1
ATOM 1322 C CA . ASN A 1 167 ? -2.567 39.186 -1.720 1.00 49.59 167 ASN A CA 1
ATOM 1323 C C . ASN A 1 167 ? -3.951 39.613 -1.179 1.00 49.59 167 ASN A C 1
ATOM 1325 O O . ASN A 1 167 ? -4.296 40.790 -1.257 1.00 49.59 167 ASN A O 1
ATOM 1329 N N . LEU A 1 168 ? -4.766 38.689 -0.656 1.00 45.38 168 LEU A N 1
ATOM 1330 C CA . LEU A 1 168 ? -6.079 38.989 -0.073 1.00 45.38 168 LEU A CA 1
ATOM 1331 C C . LEU A 1 168 ? -6.013 38.948 1.460 1.00 45.38 168 LEU A C 1
ATOM 1333 O O . LEU A 1 168 ? -5.472 38.019 2.050 1.00 45.38 168 LEU A O 1
ATOM 1337 N N . SER A 1 169 ? -6.623 39.935 2.117 1.00 37.84 169 SER A N 1
ATOM 1338 C CA . SER A 1 169 ? -6.601 40.149 3.576 1.00 37.84 169 SER A CA 1
ATOM 1339 C C . SER A 1 169 ? -7.382 39.116 4.410 1.00 37.84 169 SER A C 1
ATOM 1341 O O . SER A 1 169 ? -7.445 39.229 5.633 1.00 37.84 169 SER A O 1
ATOM 1343 N N . ARG A 1 170 ? -7.968 38.088 3.782 1.00 36.91 170 ARG A N 1
ATOM 1344 C CA . ARG A 1 170 ? -8.641 36.964 4.452 1.00 36.91 170 ARG A CA 1
ATOM 1345 C C . ARG A 1 170 ? -8.264 35.641 3.786 1.00 36.91 170 ARG A C 1
ATOM 1347 O O . ARG A 1 170 ? -8.694 35.363 2.670 1.00 36.91 170 ARG A O 1
ATOM 1354 N N . PHE A 1 171 ? -7.506 34.814 4.504 1.00 39.53 171 PHE A N 1
ATOM 1355 C CA . PHE A 1 171 ? -7.254 33.419 4.142 1.00 39.53 171 PHE A CA 1
ATOM 1356 C C . PHE A 1 171 ? -8.557 32.601 4.245 1.00 39.53 171 PHE A C 1
ATOM 1358 O O . PHE A 1 171 ? -9.195 32.628 5.303 1.00 39.53 171 PHE A O 1
ATOM 1365 N N . PRO A 1 172 ? -8.970 31.847 3.210 1.00 39.97 172 PRO A N 1
ATOM 1366 C CA . PRO A 1 172 ? -9.906 30.749 3.412 1.00 39.97 172 PRO A CA 1
ATOM 1367 C C . PRO A 1 172 ? -9.204 29.643 4.214 1.00 39.97 172 PRO A C 1
ATOM 1369 O O . PRO A 1 172 ? -8.041 29.337 3.949 1.00 39.97 172 PRO A O 1
ATOM 1372 N N . ARG A 1 173 ? -9.889 29.067 5.212 1.00 46.44 173 ARG A N 1
ATOM 1373 C CA . ARG A 1 173 ? -9.373 27.917 5.972 1.00 46.44 173 ARG A CA 1
ATOM 1374 C C . ARG A 1 173 ? -9.120 26.756 5.008 1.00 46.44 173 ARG A C 1
ATOM 1376 O O . ARG A 1 173 ? -9.991 26.429 4.205 1.00 46.44 173 ARG A O 1
ATOM 1383 N N . GLU A 1 174 ? -7.922 26.185 5.074 1.00 52.62 174 GLU A N 1
ATOM 1384 C CA . GLU A 1 174 ? -7.557 24.977 4.336 1.00 52.62 174 GLU A CA 1
ATOM 1385 C C . GLU A 1 174 ? -8.429 23.805 4.812 1.00 52.62 174 GLU A C 1
ATOM 1387 O O . GLU A 1 174 ? -8.803 23.751 5.985 1.00 52.62 174 GLU A O 1
ATOM 1392 N N . ALA A 1 175 ? -8.817 22.906 3.907 1.00 54.56 175 ALA A N 1
ATOM 1393 C CA . ALA A 1 175 ? -9.621 21.751 4.285 1.00 54.56 175 ALA A CA 1
ATOM 1394 C C . ALA A 1 175 ? -8.734 20.704 4.971 1.00 54.56 175 ALA A C 1
ATOM 1396 O O . ALA A 1 175 ? -7.750 20.251 4.393 1.00 54.56 175 ALA A O 1
ATOM 1397 N N . GLU A 1 176 ? -9.083 20.320 6.199 1.00 59.88 176 GLU A N 1
ATOM 1398 C CA . GLU A 1 176 ? -8.334 19.326 6.987 1.00 59.88 176 GLU A CA 1
ATOM 1399 C C . GLU A 1 176 ? -8.510 17.885 6.464 1.00 59.88 176 GLU A C 1
ATOM 1401 O O . GLU A 1 176 ? -7.761 16.987 6.854 1.00 59.88 176 GLU A O 1
ATOM 1406 N N . ILE A 1 177 ? -9.487 17.660 5.576 1.00 62.59 177 ILE A N 1
ATOM 1407 C CA . ILE A 1 177 ? -9.828 16.365 4.979 1.00 62.59 177 ILE A CA 1
ATOM 1408 C C . ILE A 1 177 ? -9.813 16.490 3.450 1.00 62.59 177 ILE A C 1
ATOM 1410 O O . ILE A 1 177 ? -10.424 17.400 2.879 1.00 62.59 177 ILE A O 1
ATOM 1414 N N . ASN A 1 178 ? -9.126 15.555 2.789 1.00 64.06 178 ASN A N 1
ATOM 1415 C CA . ASN A 1 178 ? -8.918 15.569 1.342 1.00 64.06 178 ASN A CA 1
ATOM 1416 C C . ASN A 1 178 ? -10.171 15.117 0.572 1.00 64.06 178 ASN A C 1
ATOM 1418 O O . ASN A 1 178 ? -10.908 14.245 1.027 1.00 64.06 178 ASN A O 1
ATOM 1422 N N . GLU A 1 179 ? -10.349 15.613 -0.660 1.00 66.88 179 GLU A N 1
ATOM 1423 C CA . GLU A 1 179 ? -11.422 15.176 -1.580 1.00 66.88 179 GLU A CA 1
ATOM 1424 C C . GLU A 1 179 ? -11.487 13.654 -1.783 1.00 66.88 179 GLU A C 1
ATOM 1426 O O . GLU A 1 179 ? -12.570 13.091 -1.921 1.00 66.88 179 GLU A O 1
ATOM 1431 N N . ARG A 1 180 ? -10.339 12.965 -1.762 1.00 60.12 180 ARG A N 1
ATOM 1432 C CA . ARG A 1 180 ? -10.268 11.500 -1.906 1.00 60.12 180 ARG A CA 1
ATOM 1433 C C . ARG A 1 180 ? -11.007 10.752 -0.788 1.00 60.12 180 ARG A C 1
ATOM 1435 O O . ARG A 1 180 ? -11.515 9.658 -1.017 1.00 60.12 180 ARG A O 1
ATOM 1442 N N . ASP A 1 181 ? -11.078 11.361 0.394 1.00 66.00 181 ASP A N 1
ATOM 1443 C CA . ASP A 1 181 ? -11.664 10.769 1.591 1.00 66.00 181 ASP A CA 1
ATOM 1444 C C . ASP A 1 181 ? -13.166 11.110 1.688 1.00 66.00 181 ASP A C 1
ATOM 1446 O O . ASP A 1 181 ? -13.849 10.600 2.566 1.00 66.00 181 ASP A O 1
ATOM 1450 N N . ARG A 1 182 ? -13.727 11.913 0.758 1.00 78.00 182 ARG A N 1
ATOM 1451 C CA . ARG A 1 182 ? -15.120 12.414 0.790 1.00 78.00 182 ARG A CA 1
ATOM 1452 C C . ARG A 1 182 ? -16.155 11.337 1.096 1.00 78.00 182 ARG A C 1
ATOM 1454 O O . ARG A 1 182 ? -17.051 11.574 1.899 1.00 78.00 182 ARG A O 1
ATOM 1461 N N . LYS A 1 183 ? -16.013 10.165 0.469 1.00 71.19 183 LYS A N 1
ATOM 1462 C CA . LYS A 1 183 ? -16.912 9.008 0.626 1.00 71.19 183 LYS A CA 1
ATOM 1463 C C . LYS A 1 183 ? -17.055 8.522 2.075 1.00 71.19 183 LYS A C 1
ATOM 1465 O O . LYS A 1 183 ? -18.075 7.927 2.400 1.00 71.19 183 LYS A O 1
ATOM 1470 N N . ASP A 1 184 ? -16.075 8.803 2.928 1.00 73.00 184 ASP A N 1
ATOM 1471 C CA . ASP A 1 184 ? -16.053 8.357 4.318 1.00 73.00 184 ASP A CA 1
ATOM 1472 C C . ASP A 1 184 ? -16.733 9.395 5.242 1.00 73.00 184 ASP A C 1
ATOM 1474 O O . ASP A 1 184 ? -17.171 9.065 6.342 1.00 73.00 184 ASP A O 1
ATOM 1478 N N . TYR A 1 185 ? -16.923 10.638 4.778 1.00 85.44 185 TYR A N 1
ATOM 1479 C CA . TYR A 1 185 ? -17.500 11.759 5.539 1.00 85.44 185 TYR A CA 1
ATOM 1480 C C . TYR A 1 185 ? -18.971 12.013 5.193 1.00 85.44 185 TYR A C 1
ATOM 1482 O O . TYR A 1 185 ? -19.423 13.149 5.026 1.00 85.44 185 TYR A O 1
ATOM 1490 N N . PHE A 1 186 ? -19.727 10.924 5.132 1.00 88.50 186 PHE A N 1
ATOM 1491 C CA . PHE A 1 186 ? -21.185 10.930 5.152 1.00 88.50 186 PHE A CA 1
ATOM 1492 C 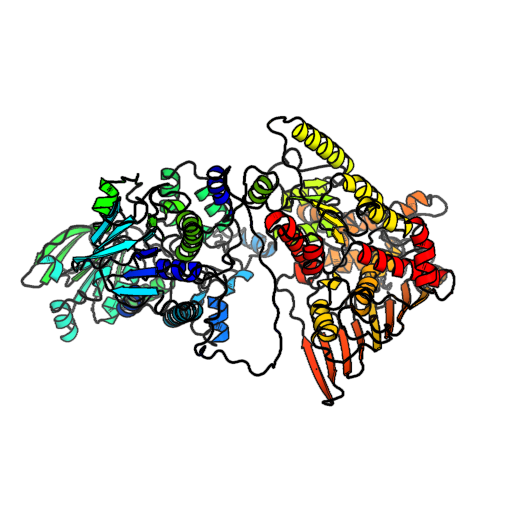C . PHE A 1 186 ? -21.661 10.427 6.509 1.00 88.50 186 PHE A C 1
ATOM 1494 O O . PHE A 1 186 ? -20.966 9.638 7.147 1.00 88.50 186 PHE A O 1
ATOM 1501 N N . THR A 1 187 ? -22.830 10.867 6.962 1.00 91.19 187 THR A N 1
ATOM 1502 C CA . THR A 1 187 ? -23.497 10.266 8.118 1.00 91.19 187 THR A CA 1
ATOM 1503 C C . THR A 1 187 ? -24.714 9.464 7.662 1.00 91.19 187 THR A C 1
ATOM 1505 O O . THR A 1 187 ? -25.426 9.905 6.752 1.00 91.19 187 THR A O 1
ATOM 1508 N N . PRO A 1 188 ? -24.959 8.284 8.253 1.00 94.38 188 PRO A N 1
ATOM 1509 C CA . PRO A 1 188 ? -26.117 7.472 7.911 1.00 94.38 188 PRO A CA 1
ATOM 1510 C C . PRO A 1 188 ? -27.390 8.062 8.525 1.00 94.38 188 PRO A C 1
ATOM 1512 O O . PRO A 1 188 ? -27.350 8.713 9.581 1.00 94.38 188 PRO A O 1
ATOM 1515 N N . SER A 1 189 ? -28.533 7.776 7.903 1.00 94.62 189 SER A N 1
ATOM 1516 C CA . SER A 1 189 ? -29.822 7.888 8.580 1.00 94.62 189 SER A CA 1
ATOM 1517 C C . SER A 1 189 ? -29.855 6.974 9.809 1.00 94.62 189 SER A C 1
ATOM 1519 O O . SER A 1 189 ? -29.157 5.956 9.892 1.00 94.62 189 SER A O 1
ATOM 1521 N N . THR A 1 190 ? -30.693 7.324 10.779 1.00 93.62 190 THR A N 1
ATOM 1522 C CA . THR A 1 190 ? -30.905 6.487 11.962 1.00 93.62 190 THR A CA 1
ATOM 1523 C C . THR A 1 190 ? -31.440 5.102 11.593 1.00 93.62 190 THR A C 1
ATOM 1525 O O . THR A 1 190 ? -31.013 4.114 12.186 1.00 93.62 190 THR A O 1
ATOM 1528 N N . SER A 1 191 ? -32.328 5.015 10.596 1.00 94.31 191 SER A N 1
ATOM 1529 C CA . SER A 1 191 ? -32.877 3.748 10.098 1.00 94.31 191 SER A CA 1
ATOM 1530 C C . SER A 1 191 ? -31.805 2.861 9.472 1.00 94.31 191 SER A C 1
ATOM 1532 O O . SER A 1 191 ? -31.732 1.680 9.785 1.00 94.31 191 SER A O 1
ATOM 1534 N N . LEU A 1 192 ? -30.938 3.423 8.627 1.00 95.25 192 LEU A N 1
ATOM 1535 C CA . LEU A 1 192 ? -29.844 2.683 7.996 1.00 95.25 192 LEU A CA 1
ATOM 1536 C C . LEU A 1 192 ? -28.862 2.128 9.031 1.00 95.25 192 LEU A C 1
ATOM 1538 O O . LEU A 1 192 ? -28.435 0.980 8.931 1.00 95.25 192 LEU A O 1
ATOM 1542 N N . PHE A 1 193 ? -28.518 2.933 10.037 1.00 95.25 193 PHE A N 1
ATOM 1543 C CA . PHE A 1 193 ? -27.634 2.490 11.109 1.00 95.25 193 PHE A CA 1
ATOM 1544 C C . PHE A 1 193 ? -28.269 1.397 11.981 1.00 95.25 193 PHE A C 1
ATOM 1546 O O . PHE A 1 193 ? -27.581 0.442 12.337 1.00 95.25 193 PHE A O 1
ATOM 1553 N N . ALA A 1 194 ? -29.561 1.514 12.306 1.00 94.38 194 ALA A N 1
ATOM 1554 C CA . ALA A 1 194 ? -30.286 0.493 13.063 1.00 94.38 194 ALA A CA 1
ATOM 1555 C C . ALA A 1 194 ? -30.300 -0.850 12.316 1.00 94.38 194 ALA A C 1
ATOM 1557 O O . ALA A 1 194 ? -29.879 -1.856 12.881 1.00 94.38 194 ALA A O 1
ATOM 1558 N N . ASP A 1 195 ? -30.648 -0.838 11.027 1.00 95.50 195 ASP A N 1
ATOM 1559 C CA . ASP A 1 195 ? -30.677 -2.055 10.209 1.00 95.50 195 ASP A CA 1
ATOM 1560 C C . ASP A 1 195 ? -29.276 -2.670 10.049 1.00 95.50 195 ASP A C 1
ATOM 1562 O O . ASP A 1 195 ? -29.123 -3.890 10.011 1.00 95.50 195 ASP A O 1
ATOM 1566 N N . TYR A 1 196 ? -28.226 -1.843 10.002 1.00 95.62 196 TYR A N 1
ATOM 1567 C CA . TYR A 1 196 ? -26.854 -2.345 10.006 1.00 95.62 196 TYR A CA 1
ATOM 1568 C C . TYR A 1 196 ? -26.488 -3.015 11.337 1.00 95.62 196 TYR A C 1
ATOM 1570 O O . TYR A 1 196 ? -25.894 -4.092 11.329 1.00 95.62 196 TYR A O 1
ATOM 1578 N N . CYS A 1 197 ? -26.868 -2.434 12.479 1.00 95.38 197 CYS A N 1
ATOM 1579 C CA . CYS A 1 197 ? -26.712 -3.089 13.780 1.00 95.38 197 CYS A CA 1
ATOM 1580 C C . CYS A 1 197 ? -27.463 -4.425 13.838 1.00 95.38 197 CYS A C 1
ATOM 1582 O O . CYS A 1 197 ? -26.893 -5.406 14.312 1.00 95.38 197 CYS A O 1
ATOM 1584 N N . ASP A 1 198 ? -28.680 -4.495 13.302 1.00 94.69 198 ASP A N 1
ATOM 1585 C CA . ASP A 1 198 ? -29.444 -5.743 13.221 1.00 94.69 198 ASP A CA 1
ATOM 1586 C C . ASP A 1 198 ? -28.747 -6.780 12.330 1.00 94.69 198 ASP A C 1
ATOM 1588 O O . ASP A 1 198 ? -28.692 -7.958 12.685 1.00 94.69 198 ASP A O 1
ATOM 1592 N N . SER A 1 199 ? -28.118 -6.347 11.232 1.00 94.31 199 SER A N 1
ATOM 1593 C CA . SER A 1 199 ? -27.310 -7.232 10.384 1.00 94.31 199 SER A CA 1
ATOM 1594 C C . SER A 1 199 ? -26.110 -7.829 11.133 1.00 94.31 199 SER A C 1
ATOM 1596 O O . SER A 1 199 ? -25.795 -9.001 10.948 1.00 94.31 199 SER A O 1
ATOM 1598 N N . ILE A 1 200 ? -25.473 -7.059 12.024 1.00 93.44 200 ILE A N 1
ATOM 1599 C CA . ILE A 1 200 ? -24.365 -7.517 12.877 1.00 93.44 200 ILE A CA 1
ATOM 1600 C C . ILE A 1 200 ? -24.885 -8.525 13.906 1.00 93.44 200 ILE A C 1
ATOM 1602 O O . ILE A 1 200 ? -24.297 -9.588 14.085 1.00 93.44 200 ILE A O 1
ATOM 1606 N N . ILE A 1 201 ? -26.008 -8.213 14.556 1.00 93.94 201 ILE A N 1
ATOM 1607 C CA . ILE A 1 201 ? -26.648 -9.088 15.546 1.00 93.94 201 ILE A CA 1
ATOM 1608 C C . ILE A 1 201 ? -26.987 -10.447 14.928 1.00 93.94 201 ILE A C 1
ATOM 1610 O O . ILE A 1 201 ? -26.690 -11.479 15.529 1.00 93.94 201 ILE A O 1
ATOM 1614 N N . GLN A 1 202 ? -27.557 -10.449 13.720 1.00 90.50 202 GLN A N 1
ATOM 1615 C CA . GLN A 1 202 ? -27.871 -11.668 12.976 1.00 90.50 202 GLN A CA 1
ATOM 1616 C C . GLN A 1 202 ? -26.606 -12.416 12.550 1.00 90.50 202 GLN A C 1
ATOM 1618 O O . GLN A 1 202 ? -26.526 -13.627 12.736 1.00 90.50 202 GLN A O 1
ATOM 1623 N N . ARG A 1 203 ? -25.601 -11.704 12.021 1.00 88.44 203 ARG A N 1
ATOM 1624 C CA . ARG A 1 203 ? -24.344 -12.299 11.541 1.00 88.44 203 ARG A CA 1
ATOM 1625 C C . ARG A 1 203 ? -23.604 -13.067 12.635 1.00 88.44 203 ARG A C 1
ATOM 1627 O O . ARG A 1 203 ? -23.071 -14.133 12.357 1.00 88.44 203 ARG A O 1
ATOM 1634 N N . TYR A 1 204 ? -23.589 -12.540 13.858 1.00 88.31 204 TYR A N 1
ATOM 1635 C CA . TYR A 1 204 ? -22.870 -13.140 14.987 1.00 88.31 204 TYR A CA 1
ATOM 1636 C C . TYR A 1 204 ? -23.766 -13.937 15.954 1.00 88.31 204 TYR A C 1
ATOM 1638 O O . TYR A 1 204 ? -23.300 -14.317 17.029 1.00 88.31 204 TYR A O 1
ATOM 1646 N N . GLY A 1 205 ? -25.041 -14.181 15.618 1.00 88.00 205 GLY A N 1
ATOM 1647 C CA . GLY A 1 205 ? -25.958 -14.973 16.454 1.00 88.00 205 GLY A CA 1
ATOM 1648 C C . GLY A 1 205 ? -26.191 -14.385 17.854 1.00 88.00 205 GLY A C 1
ATOM 1649 O O . GLY A 1 205 ? -26.313 -15.115 18.835 1.00 88.00 205 GLY A O 1
ATOM 1650 N N . LEU A 1 206 ? -26.219 -13.052 17.983 1.00 89.69 206 LEU A N 1
ATOM 1651 C CA . LEU A 1 206 ? -26.258 -12.361 19.286 1.00 89.69 206 LEU A CA 1
ATOM 1652 C C . LEU A 1 206 ? -27.657 -12.291 19.924 1.00 89.69 206 LEU A C 1
ATOM 1654 O O . LEU A 1 206 ? -27.817 -11.625 20.948 1.00 89.69 206 LEU A O 1
ATOM 1658 N N . ASN A 1 207 ? -28.645 -12.945 19.309 1.00 83.06 207 ASN A N 1
ATOM 1659 C CA . ASN A 1 207 ? -30.004 -13.127 19.827 1.00 83.06 207 ASN A CA 1
ATOM 1660 C C . ASN A 1 207 ? -30.331 -14.606 20.123 1.00 83.06 207 ASN A C 1
ATOM 1662 O O . ASN A 1 207 ? -31.465 -14.910 20.494 1.00 83.06 207 ASN A O 1
ATOM 1666 N N . ASP A 1 208 ? -29.371 -15.518 19.942 1.00 73.75 208 ASP A N 1
ATOM 1667 C CA . ASP A 1 208 ? -29.567 -16.951 20.175 1.00 73.75 208 ASP A CA 1
ATOM 1668 C C . ASP A 1 208 ? -29.383 -17.289 21.666 1.00 73.75 208 ASP A C 1
ATOM 1670 O O . ASP A 1 208 ? -28.857 -16.485 22.437 1.00 73.75 208 ASP A O 1
ATOM 1674 N N . GLU A 1 209 ? -29.753 -18.505 22.093 1.00 66.31 209 GLU A N 1
ATOM 1675 C CA . GLU A 1 209 ? -29.771 -18.919 23.515 1.00 66.31 209 GLU A CA 1
ATOM 1676 C C . GLU A 1 209 ? -28.444 -18.701 24.274 1.00 66.31 209 GLU A C 1
ATOM 1678 O O . GLU A 1 209 ? -28.444 -18.608 25.501 1.00 66.31 209 GLU A O 1
ATOM 1683 N N . SER A 1 210 ? -27.321 -18.585 23.558 1.00 67.25 210 SER A N 1
ATOM 1684 C CA . SER A 1 210 ? -25.981 -18.374 24.122 1.00 67.25 210 SER A CA 1
ATOM 1685 C C . SER A 1 210 ? -25.637 -16.929 24.518 1.00 67.25 210 SER A C 1
ATOM 1687 O O . SER A 1 210 ? -24.613 -16.712 25.169 1.00 67.25 210 SER A O 1
ATOM 1689 N N . VAL A 1 211 ? -26.444 -15.946 24.105 1.00 78.81 211 VAL A N 1
ATOM 1690 C CA . VAL A 1 211 ? -26.313 -14.533 24.494 1.00 78.81 211 VAL A CA 1
ATOM 1691 C C . VAL A 1 211 ? -27.686 -14.040 24.938 1.00 78.81 211 VAL A C 1
ATOM 1693 O O . VAL A 1 211 ? -28.489 -13.562 24.141 1.00 78.81 211 VAL A O 1
ATOM 1696 N N . GLN A 1 212 ? -27.975 -14.173 26.231 1.00 84.25 212 GLN A N 1
ATOM 1697 C CA . GLN A 1 212 ? -29.281 -13.796 26.773 1.00 84.25 212 GLN A CA 1
ATOM 1698 C C . GLN A 1 212 ? -29.284 -12.326 27.187 1.00 84.25 212 GLN A C 1
ATOM 1700 O O . GLN A 1 212 ? -28.439 -11.912 27.976 1.00 84.25 212 GLN A O 1
ATOM 1705 N N . ILE A 1 213 ? -30.239 -11.533 26.692 1.00 91.88 213 ILE A N 1
ATOM 1706 C CA . ILE A 1 213 ? -30.444 -10.152 27.152 1.00 91.88 213 ILE A CA 1
ATOM 1707 C C . ILE A 1 213 ? -31.612 -10.117 28.130 1.00 91.88 213 ILE A C 1
ATOM 1709 O O . ILE A 1 213 ? -32.763 -10.344 27.753 1.00 91.88 213 ILE A O 1
ATOM 1713 N N . GLN A 1 214 ? -31.333 -9.766 29.382 1.00 91.88 214 GLN A N 1
ATOM 1714 C CA . GLN A 1 214 ? -32.352 -9.602 30.406 1.00 91.88 214 GLN A CA 1
ATOM 1715 C C . GLN A 1 214 ? -32.547 -8.124 30.748 1.00 91.88 214 GLN A C 1
ATOM 1717 O O . GLN A 1 214 ? -31.599 -7.403 31.077 1.00 91.88 214 GLN A O 1
ATOM 1722 N N . GLN A 1 215 ? -33.810 -7.686 30.723 1.00 93.19 215 GLN A N 1
ATOM 1723 C CA . GLN A 1 215 ? -34.165 -6.356 31.194 1.00 93.19 215 GLN A CA 1
ATOM 1724 C C . GLN A 1 215 ? -34.071 -6.312 32.721 1.00 93.19 215 GLN A C 1
ATOM 1726 O O . GLN A 1 215 ? -34.970 -6.784 33.415 1.00 93.19 215 GLN A O 1
ATOM 1731 N N . SER A 1 216 ? -32.990 -5.742 33.245 1.00 92.00 216 SER A N 1
ATOM 1732 C CA . SER A 1 216 ? -32.794 -5.599 34.682 1.00 92.00 216 SER A CA 1
ATOM 1733 C C . SER A 1 216 ? -31.799 -4.490 35.007 1.00 92.00 216 SER A C 1
ATOM 1735 O O . SER A 1 216 ? -30.758 -4.351 34.367 1.00 92.00 216 SER A O 1
ATOM 1737 N N . GLU A 1 217 ? -32.095 -3.702 36.041 1.00 91.44 217 GLU A N 1
ATOM 1738 C CA . GLU A 1 217 ? -31.148 -2.720 36.568 1.00 91.44 217 GLU A CA 1
ATOM 1739 C C . GLU A 1 217 ? -30.175 -3.404 37.531 1.00 91.44 217 GLU A C 1
ATOM 1741 O O . GLU A 1 217 ? -30.594 -4.087 38.466 1.00 91.44 217 GLU A O 1
ATOM 1746 N N . VAL A 1 218 ? -28.873 -3.232 37.293 1.00 93.44 218 VAL A N 1
ATOM 1747 C CA . VAL A 1 218 ? -27.822 -3.701 38.202 1.00 93.44 218 VAL A CA 1
ATOM 1748 C C . VAL A 1 218 ? -27.641 -2.672 39.312 1.00 93.44 218 VAL A C 1
ATOM 1750 O O . VAL A 1 218 ? -27.360 -1.505 39.040 1.00 93.44 218 VAL A O 1
ATOM 1753 N N . CYS A 1 219 ? -27.793 -3.110 40.559 1.00 92.88 219 CYS A N 1
ATOM 1754 C CA . CYS A 1 219 ? -27.695 -2.260 41.743 1.00 92.88 219 CYS A CA 1
ATOM 1755 C C . CYS A 1 219 ? -26.368 -2.407 42.486 1.00 92.88 219 CYS A C 1
ATOM 1757 O O . CYS A 1 219 ? -26.000 -1.473 43.191 1.00 92.88 219 CYS A O 1
ATOM 1759 N N . ASP A 1 220 ? -25.662 -3.533 42.343 1.00 94.56 220 ASP A N 1
ATOM 1760 C CA . ASP A 1 220 ? -24.346 -3.738 42.958 1.00 94.56 220 ASP A CA 1
ATOM 1761 C C . ASP A 1 220 ? -23.525 -4.798 42.206 1.00 94.56 220 ASP A C 1
ATOM 1763 O O . ASP A 1 220 ? -24.077 -5.765 41.669 1.00 94.56 220 ASP A O 1
ATOM 1767 N N . ILE A 1 221 ? -22.204 -4.623 42.204 1.00 95.81 221 ILE A N 1
ATOM 1768 C CA . ILE A 1 221 ? -21.207 -5.561 41.679 1.00 95.81 221 ILE A CA 1
ATOM 1769 C C . ILE A 1 221 ? -20.235 -5.864 42.818 1.00 95.81 221 ILE A C 1
ATOM 1771 O O . ILE A 1 221 ? -19.638 -4.953 43.392 1.00 95.81 221 ILE A O 1
ATOM 1775 N N . LYS A 1 222 ? -20.057 -7.146 43.145 1.00 94.56 222 LYS A N 1
ATOM 1776 C CA . LYS A 1 222 ? -19.099 -7.610 44.162 1.00 94.56 222 LYS A CA 1
ATOM 1777 C C . LYS A 1 222 ? -18.125 -8.598 43.546 1.00 94.56 222 LYS A C 1
ATOM 1779 O O . LYS A 1 222 ? -18.556 -9.413 42.741 1.00 94.56 222 LYS A O 1
ATOM 1784 N N . PHE A 1 223 ? -16.858 -8.576 43.953 1.00 93.81 223 PHE A N 1
ATOM 1785 C CA . PHE A 1 223 ? -15.850 -9.547 43.513 1.00 93.81 223 PHE A CA 1
ATOM 1786 C C . PHE A 1 223 ? -15.205 -10.241 44.717 1.00 93.81 223 PHE A C 1
ATOM 1788 O O . PHE A 1 223 ? -14.482 -9.616 45.496 1.00 93.81 223 PHE A O 1
ATOM 1795 N N . GLY A 1 224 ? -15.472 -11.530 44.904 1.00 89.00 224 GLY A N 1
ATOM 1796 C CA . GLY A 1 224 ? -15.036 -12.244 46.104 1.00 89.00 224 GLY A CA 1
ATOM 1797 C C . GLY A 1 224 ? -15.280 -13.744 46.038 1.00 89.00 224 GLY A C 1
ATOM 1798 O O . GLY A 1 224 ? -15.707 -14.270 45.012 1.00 89.00 224 GLY A O 1
ATOM 1799 N N . GLU A 1 225 ? -14.973 -14.434 47.133 1.00 83.06 225 GLU A N 1
ATOM 1800 C CA . GLU A 1 225 ? -15.249 -15.863 47.268 1.00 83.06 225 GLU A CA 1
ATOM 1801 C C . GLU A 1 225 ? -16.759 -16.099 47.357 1.00 83.06 225 GLU A C 1
ATOM 1803 O O . GLU A 1 225 ? -17.466 -15.436 48.117 1.00 83.06 225 GLU A O 1
ATOM 1808 N N . VAL A 1 226 ? -17.250 -17.043 46.555 1.00 79.56 226 VAL A N 1
ATOM 1809 C CA . VAL A 1 226 ? -18.654 -17.461 46.545 1.00 79.56 226 VAL A CA 1
ATOM 1810 C C . VAL A 1 226 ? -18.723 -18.895 47.064 1.00 79.56 226 VAL A C 1
ATOM 1812 O O . VAL A 1 226 ? -17.994 -19.770 46.580 1.00 79.56 226 VAL A O 1
ATOM 1815 N N . GLU A 1 227 ? -19.591 -19.136 48.052 1.00 63.34 227 GLU A N 1
ATOM 1816 C CA . GLU A 1 227 ? -19.826 -20.469 48.618 1.00 63.34 227 GLU A CA 1
ATOM 1817 C C . GLU A 1 227 ? -20.235 -21.454 47.509 1.00 63.34 227 GLU A C 1
ATOM 1819 O O . GLU A 1 227 ? -21.234 -21.259 46.818 1.00 63.34 227 GLU A O 1
ATOM 1824 N N . GLY A 1 228 ? -19.446 -22.518 47.327 1.00 57.09 228 GLY A N 1
ATOM 1825 C CA . GLY A 1 228 ? -19.682 -23.541 46.301 1.00 57.09 228 GLY A CA 1
ATOM 1826 C C . GLY A 1 228 ? -18.931 -23.352 44.976 1.00 57.09 228 GLY A C 1
ATOM 1827 O O . GLY A 1 228 ? -19.130 -24.166 44.072 1.00 57.09 228 GLY A O 1
ATOM 1828 N N . SER A 1 229 ? -18.056 -22.343 44.841 1.00 62.16 229 SER A N 1
ATOM 1829 C CA . SER A 1 229 ? -17.108 -22.282 43.713 1.00 62.16 229 SER A CA 1
ATOM 1830 C C . SER A 1 229 ? -16.135 -23.471 43.767 1.00 62.16 229 SER A C 1
ATOM 1832 O O . SER A 1 229 ? -15.628 -23.814 44.836 1.00 62.16 229 SER A O 1
ATOM 1834 N N . LYS A 1 230 ? -15.905 -24.145 42.630 1.00 53.69 230 LYS A N 1
ATOM 1835 C CA . LYS A 1 230 ? -15.207 -25.445 42.603 1.00 53.69 230 LYS A CA 1
ATOM 1836 C C . LYS A 1 230 ? -13.730 -25.389 43.020 1.00 53.69 230 LYS A C 1
ATOM 1838 O O . LYS A 1 230 ? -13.222 -26.416 43.448 1.00 53.69 230 LYS A O 1
ATOM 1843 N N . ASP A 1 231 ? -13.096 -24.212 43.004 1.00 54.09 231 ASP A N 1
ATOM 1844 C CA . ASP A 1 231 ? -11.632 -24.095 43.116 1.00 54.09 231 ASP A CA 1
ATOM 1845 C C . ASP A 1 231 ? -11.145 -22.943 44.026 1.00 54.09 231 ASP A C 1
ATOM 1847 O O . ASP A 1 231 ? -9.979 -22.558 43.971 1.00 54.09 231 ASP A O 1
ATOM 1851 N N . GLY A 1 232 ? -12.020 -22.335 44.840 1.00 57.66 232 GLY A N 1
ATOM 1852 C CA . GLY A 1 232 ? -11.662 -21.159 45.659 1.00 57.66 232 GLY A CA 1
ATOM 1853 C C . GLY A 1 232 ? -11.384 -19.882 44.845 1.00 57.66 232 GLY A C 1
ATOM 1854 O O . GLY A 1 232 ? -10.874 -18.895 45.371 1.00 57.66 232 GLY A O 1
ATOM 1855 N N . SER A 1 233 ? -11.714 -19.881 43.551 1.00 69.19 233 SER A N 1
ATOM 1856 C CA . SER A 1 233 ? -11.582 -18.729 42.660 1.00 69.19 233 SER A CA 1
ATOM 1857 C C . SER A 1 233 ? -12.619 -17.652 42.987 1.00 69.19 233 SER A C 1
ATOM 1859 O O . SER A 1 233 ? -13.811 -17.950 43.096 1.00 69.19 233 SER A O 1
ATOM 1861 N N . LYS A 1 234 ? -12.191 -16.387 43.066 1.00 85.12 234 LYS A N 1
ATOM 1862 C CA . LYS A 1 234 ? -13.110 -15.249 43.203 1.00 85.12 234 LYS A CA 1
ATOM 1863 C C . LYS A 1 234 ? -13.996 -15.123 41.962 1.00 85.12 234 LYS A C 1
ATOM 1865 O O . LYS A 1 234 ? -13.507 -15.212 40.839 1.00 85.12 234 LYS A O 1
ATOM 1870 N N . LEU A 1 235 ? -15.282 -14.869 42.176 1.00 90.56 235 LEU A N 1
ATOM 1871 C CA . LEU A 1 235 ? -16.263 -14.613 41.123 1.00 90.56 235 LEU A CA 1
ATOM 1872 C C . LEU A 1 235 ? -16.917 -13.252 41.343 1.00 90.56 235 LEU A C 1
ATOM 1874 O O . LEU A 1 235 ? -16.962 -12.725 42.461 1.00 90.56 235 LEU A O 1
ATOM 1878 N N . PHE A 1 236 ? -17.466 -12.691 40.272 1.00 93.94 236 PHE A N 1
ATOM 1879 C CA . PHE A 1 236 ? -18.388 -11.577 40.385 1.00 93.94 236 PHE A CA 1
ATOM 1880 C C . PHE A 1 236 ? -19.745 -12.063 40.873 1.00 93.94 236 PHE A C 1
ATOM 1882 O O . PHE A 1 236 ? -20.248 -13.072 40.395 1.00 93.94 236 PHE A O 1
ATOM 1889 N N . THR A 1 237 ? -20.346 -11.324 41.798 1.00 93.88 237 THR A N 1
ATOM 1890 C CA . THR A 1 237 ? -21.752 -11.441 42.184 1.00 93.88 237 THR A CA 1
ATOM 1891 C C . THR A 1 237 ? -22.457 -10.156 41.771 1.00 93.88 237 THR A C 1
ATOM 1893 O O . THR A 1 237 ? -22.133 -9.079 42.278 1.00 93.88 237 THR A O 1
ATOM 1896 N N . ILE A 1 238 ? -23.398 -10.266 40.837 1.00 94.81 238 ILE A N 1
ATOM 1897 C CA . ILE A 1 238 ? -24.165 -9.148 40.284 1.00 94.81 238 ILE A CA 1
ATOM 1898 C C . ILE A 1 238 ? -25.547 -9.146 40.921 1.00 94.81 238 ILE A C 1
ATOM 1900 O O . ILE A 1 238 ? -26.286 -10.118 40.771 1.00 94.81 238 ILE A O 1
ATOM 1904 N N . LEU A 1 239 ? -25.890 -8.074 41.636 1.00 93.88 239 LEU A N 1
ATOM 1905 C CA . LEU A 1 239 ? -27.200 -7.905 42.263 1.00 93.88 239 LEU A CA 1
ATOM 1906 C C . LEU A 1 239 ? -28.068 -6.970 41.428 1.00 93.88 239 LEU A C 1
ATOM 1908 O O . LEU A 1 239 ? -27.643 -5.880 41.040 1.00 93.88 239 LEU A O 1
ATOM 1912 N N . THR A 1 240 ? -29.310 -7.377 41.205 1.00 93.00 240 THR A N 1
ATOM 1913 C CA . THR A 1 240 ? -30.292 -6.594 40.453 1.00 93.00 240 THR A CA 1
ATOM 1914 C C . THR A 1 240 ? -31.353 -5.949 41.342 1.00 93.00 240 THR A C 1
ATOM 1916 O O . THR A 1 240 ? -31.602 -6.401 42.461 1.00 93.00 240 THR A O 1
ATOM 1919 N N . SER A 1 241 ? -32.036 -4.924 40.826 1.00 88.31 241 SER A N 1
ATOM 1920 C CA . SER A 1 241 ? -33.148 -4.240 41.508 1.00 88.31 241 SER A CA 1
ATOM 1921 C C . SER A 1 241 ? -34.335 -5.156 41.830 1.00 88.31 241 SER A C 1
ATOM 1923 O O . SER A 1 241 ? -35.103 -4.871 42.747 1.00 88.31 241 SER A O 1
ATOM 1925 N N . HIS A 1 242 ? -34.465 -6.279 41.119 1.00 85.38 242 HIS A N 1
ATOM 1926 C CA . HIS A 1 242 ? -35.492 -7.299 41.342 1.00 85.38 242 HIS A CA 1
ATOM 1927 C C . HIS A 1 242 ? -35.081 -8.376 42.362 1.00 85.38 242 HIS A C 1
ATOM 1929 O O . HIS A 1 242 ? -35.804 -9.353 42.546 1.00 85.38 242 HIS A O 1
ATOM 1935 N N . GLY A 1 243 ? -33.931 -8.222 43.029 1.00 83.25 243 GLY A N 1
ATOM 1936 C CA . GLY A 1 243 ? -33.441 -9.165 44.037 1.00 83.25 243 GLY A CA 1
ATOM 1937 C C . GLY A 1 243 ? -32.815 -10.441 43.464 1.00 83.25 243 GLY A C 1
ATOM 1938 O O . GLY A 1 243 ? -32.475 -11.338 44.230 1.00 83.25 243 GLY A O 1
ATOM 1939 N N . GLN A 1 244 ? -32.639 -10.534 42.141 1.00 87.56 244 GLN A N 1
ATOM 1940 C CA . GLN A 1 244 ? -31.919 -11.642 41.506 1.00 87.56 244 GLN A CA 1
ATOM 1941 C C . GLN A 1 244 ? -30.409 -11.430 41.618 1.00 87.56 244 GLN A C 1
ATOM 1943 O O . GLN A 1 244 ? -29.929 -10.292 41.529 1.00 87.56 244 GLN A O 1
ATOM 1948 N N . SER A 1 245 ? -29.677 -12.534 41.772 1.00 89.38 245 SER A N 1
ATOM 1949 C CA . SER A 1 245 ? -28.220 -12.556 41.846 1.00 89.38 245 SER A CA 1
ATOM 1950 C C . SER A 1 245 ? -27.639 -13.482 40.778 1.00 89.38 245 SER A C 1
ATOM 1952 O O . SER A 1 245 ? -28.117 -14.604 40.620 1.00 89.38 245 SER A O 1
ATOM 1954 N N . PHE A 1 246 ? -26.622 -13.002 40.061 1.00 92.06 246 PHE A N 1
ATOM 1955 C CA . PHE A 1 246 ? -25.900 -13.751 39.027 1.00 92.06 246 PHE A CA 1
ATOM 1956 C C . PHE A 1 246 ? -24.419 -13.848 39.369 1.00 92.06 246 PHE A C 1
ATOM 1958 O O . PHE A 1 246 ? -23.864 -12.917 39.962 1.00 92.06 246 PHE A O 1
ATOM 1965 N N . HIS A 1 247 ? -23.773 -14.933 38.942 1.00 92.38 247 HIS A N 1
ATOM 1966 C CA . HIS A 1 247 ? -22.340 -15.128 39.122 1.00 92.38 247 HIS A CA 1
ATOM 1967 C C . HIS A 1 247 ? -21.602 -15.129 37.785 1.00 92.38 247 HIS A C 1
ATOM 1969 O O . HIS A 1 247 ? -22.106 -15.685 36.813 1.00 92.38 247 HIS A O 1
ATOM 1975 N N . SER A 1 248 ? -20.417 -14.512 37.729 1.00 92.12 248 SER A N 1
ATOM 1976 C CA . SER A 1 248 ? -19.595 -14.493 36.511 1.00 92.12 248 SER A CA 1
ATOM 1977 C C . SER A 1 248 ? -18.096 -14.516 36.780 1.00 92.12 248 SER A C 1
ATOM 1979 O O . SER A 1 248 ? -17.641 -13.999 37.802 1.00 92.12 248 SER A O 1
ATOM 1981 N N . ARG A 1 249 ? -17.319 -15.061 35.840 1.00 89.88 249 ARG A N 1
ATOM 1982 C CA . ARG A 1 249 ? -15.847 -15.015 35.868 1.00 89.88 249 ARG A CA 1
ATOM 1983 C C . ARG A 1 249 ? -15.312 -13.636 35.482 1.00 89.88 249 ARG A C 1
ATOM 1985 O O . ARG A 1 249 ? -14.383 -13.152 36.120 1.00 89.88 249 ARG A O 1
ATOM 1992 N N . ALA A 1 250 ? -15.925 -12.984 34.496 1.00 93.31 250 ALA A N 1
ATOM 1993 C CA . ALA A 1 250 ? -15.587 -11.628 34.071 1.00 93.31 250 ALA A CA 1
ATOM 1994 C C . ALA A 1 250 ? -16.838 -10.758 33.882 1.00 93.31 250 ALA A C 1
ATOM 1996 O O . ALA A 1 250 ? -17.936 -11.254 33.613 1.00 93.31 250 ALA A O 1
ATOM 1997 N N . VAL A 1 251 ? -16.685 -9.441 34.021 1.00 97.06 251 VAL A N 1
ATOM 1998 C CA . VAL A 1 251 ? -17.777 -8.478 33.812 1.00 97.06 251 VAL A CA 1
ATOM 1999 C C . VAL A 1 251 ? -17.310 -7.377 32.879 1.00 97.06 251 VAL A C 1
ATOM 2001 O O . VAL A 1 251 ? -16.238 -6.820 33.079 1.00 97.06 251 VAL A O 1
ATOM 2004 N N . VAL A 1 252 ? -18.131 -7.019 31.895 1.00 97.44 252 VAL A N 1
ATOM 2005 C CA . VAL A 1 252 ? -17.901 -5.874 31.012 1.00 97.44 252 VAL A CA 1
ATOM 2006 C C . VAL A 1 252 ? -18.917 -4.782 31.321 1.00 97.44 252 VAL A C 1
ATOM 2008 O O . VAL A 1 252 ? -20.107 -4.913 31.046 1.00 97.44 252 VAL A O 1
ATOM 2011 N N . LEU A 1 253 ? -18.448 -3.668 31.866 1.00 96.12 253 LEU A N 1
ATOM 2012 C CA . LEU A 1 253 ? -19.230 -2.472 32.125 1.00 96.12 253 LEU A CA 1
ATOM 2013 C C . LEU A 1 253 ? -19.282 -1.597 30.859 1.00 96.12 253 LEU A C 1
ATOM 2015 O O . LEU A 1 253 ? -18.416 -0.752 30.620 1.00 96.12 253 LEU A O 1
ATOM 2019 N N . ALA A 1 254 ? -20.326 -1.792 30.053 1.00 94.62 254 ALA A N 1
ATOM 2020 C CA . ALA A 1 254 ? -20.597 -1.080 28.802 1.00 94.62 254 ALA A CA 1
ATOM 2021 C C . ALA A 1 254 ? -21.715 -0.027 28.954 1.00 94.62 254 ALA A C 1
ATOM 2023 O O . ALA A 1 254 ? -22.522 0.204 28.047 1.00 94.62 254 ALA A O 1
ATOM 2024 N N . VAL A 1 255 ? -21.771 0.629 30.118 1.00 88.31 255 VAL A N 1
ATOM 2025 C CA . VAL A 1 255 ? -22.801 1.623 30.446 1.00 88.31 255 VAL A CA 1
ATOM 2026 C C . VAL A 1 255 ? -22.382 3.049 30.087 1.00 88.31 255 VAL A C 1
ATOM 2028 O O . VAL A 1 255 ? -21.209 3.414 30.040 1.00 88.31 255 VAL A O 1
ATOM 2031 N N . GLY A 1 256 ? -23.384 3.898 29.855 1.00 77.19 256 GLY A N 1
ATOM 2032 C CA . GLY A 1 256 ? -23.190 5.339 29.702 1.00 77.19 256 GLY A CA 1
ATOM 2033 C C . GLY A 1 256 ? -22.764 6.037 31.010 1.00 77.19 256 GLY A C 1
ATOM 2034 O O . GLY A 1 256 ? -22.587 5.387 32.034 1.00 77.19 256 GLY A O 1
ATOM 2035 N N . PRO A 1 257 ? -22.657 7.380 31.018 1.00 66.19 257 PRO A N 1
ATOM 2036 C CA . PRO A 1 257 ? -22.117 8.195 32.125 1.00 66.19 257 PRO A CA 1
ATOM 2037 C C . PRO A 1 257 ? -22.894 8.177 33.464 1.00 66.19 257 PRO A C 1
ATOM 2039 O O . PRO A 1 257 ? -22.716 9.081 34.271 1.00 66.19 257 PRO A O 1
ATOM 2042 N N . GLY A 1 258 ? -23.764 7.198 33.714 1.00 65.88 258 GLY A N 1
ATOM 2043 C CA . GLY A 1 258 ? -24.612 7.127 34.907 1.00 65.88 258 GLY A CA 1
ATOM 2044 C C . GLY A 1 258 ? -25.900 7.956 34.814 1.00 65.88 258 GLY A C 1
ATOM 2045 O O . GLY A 1 258 ? -26.293 8.417 33.738 1.00 65.88 258 GLY A O 1
ATOM 2046 N N . SER A 1 259 ? -26.593 8.106 35.948 1.00 66.88 259 SER A N 1
ATOM 2047 C CA . SER A 1 259 ? -27.912 8.755 36.082 1.00 66.88 259 SER A CA 1
ATOM 2048 C C . SER A 1 259 ? -27.860 10.178 36.662 1.00 66.88 259 SER A C 1
ATOM 2050 O O . SER A 1 259 ? -28.882 10.868 36.695 1.00 66.88 259 SER A O 1
ATOM 2052 N N . THR A 1 260 ? -26.680 10.662 37.060 1.00 81.19 260 THR A N 1
ATOM 2053 C CA . THR A 1 260 ? -26.516 11.981 37.686 1.00 81.19 260 THR A CA 1
ATOM 2054 C C . THR A 1 260 ? -26.571 13.102 36.649 1.00 81.19 260 THR A C 1
ATOM 2056 O O . THR A 1 260 ? -25.622 13.347 35.903 1.00 81.19 260 THR A O 1
ATOM 2059 N N . LYS A 1 261 ? -27.700 13.810 36.608 1.00 88.06 261 LYS A N 1
ATOM 2060 C CA . LYS A 1 261 ? -27.951 14.945 35.708 1.00 88.06 261 LYS A CA 1
ATOM 2061 C C . LYS A 1 261 ? -27.144 16.160 36.167 1.00 88.06 261 LYS A C 1
ATOM 2063 O O . LYS A 1 261 ? -27.244 16.554 37.328 1.00 88.06 261 LYS A O 1
ATOM 2068 N N . LEU A 1 262 ? -26.384 16.790 35.270 1.00 86.44 262 LEU A N 1
ATOM 2069 C CA . LEU A 1 262 ? -25.807 18.105 35.554 1.00 86.44 262 LEU A CA 1
ATOM 2070 C C . LEU A 1 262 ? -26.905 19.131 35.346 1.00 86.44 262 LEU A C 1
ATOM 2072 O O . LEU A 1 262 ? -27.344 19.331 34.221 1.00 86.44 262 LEU A O 1
ATOM 2076 N N . MET A 1 263 ? -27.351 19.775 36.413 1.00 86.38 263 MET A N 1
ATOM 2077 C CA . MET A 1 263 ? -28.307 20.878 36.356 1.00 86.38 263 MET A CA 1
ATOM 2078 C C . MET A 1 263 ? -27.706 22.077 37.091 1.00 86.38 263 MET A C 1
ATOM 2080 O O . MET A 1 263 ? -26.931 21.867 38.027 1.00 86.38 263 MET A O 1
ATOM 2084 N N . PRO A 1 264 ? -28.036 23.324 36.711 1.00 87.56 264 PRO A N 1
ATOM 2085 C CA . PRO A 1 264 ? -27.481 24.490 37.395 1.00 87.56 264 PRO A CA 1
ATOM 2086 C C . PRO A 1 264 ? -27.951 24.597 38.861 1.00 87.56 264 PRO A C 1
ATOM 2088 O O . PRO A 1 264 ? -27.326 25.291 39.655 1.00 87.56 264 PRO A O 1
ATOM 2091 N N . TRP A 1 265 ? -29.019 23.880 39.230 1.00 91.06 265 TRP A N 1
ATOM 2092 C CA . TRP A 1 265 ? -29.494 23.685 40.602 1.00 91.06 265 TRP A CA 1
ATOM 2093 C C . TRP A 1 265 ? -30.271 22.366 40.727 1.00 91.06 265 TRP A C 1
ATOM 2095 O O . TRP A 1 265 ? -30.711 21.795 39.728 1.00 91.06 265 TRP A O 1
ATOM 2105 N N . LYS A 1 266 ? -30.477 21.893 41.961 1.00 89.31 266 LYS A N 1
ATOM 2106 C CA . LYS A 1 266 ? -31.368 20.762 42.264 1.00 89.31 266 LYS A CA 1
ATOM 2107 C C . LYS A 1 266 ? -32.822 21.245 42.292 1.00 89.31 266 LYS A C 1
ATOM 2109 O O . LYS A 1 266 ? -33.101 22.259 42.926 1.00 89.31 266 LYS A O 1
ATOM 2114 N N . LEU A 1 267 ? -33.717 20.532 41.610 1.00 90.38 267 LEU A N 1
ATOM 2115 C CA . LEU A 1 267 ? -35.150 20.839 41.587 1.00 90.38 267 LEU A CA 1
ATOM 2116 C C . LEU A 1 267 ? -35.842 20.277 42.838 1.00 90.38 267 LEU A C 1
ATOM 2118 O O . LEU A 1 267 ? -35.491 19.188 43.300 1.00 90.38 267 LEU A O 1
ATOM 2122 N N . SER A 1 268 ? -36.812 21.011 43.383 1.00 92.56 268 SER A N 1
ATOM 2123 C CA . SER A 1 268 ? -37.784 20.471 44.342 1.00 92.56 268 SER A CA 1
ATOM 2124 C C . SER A 1 268 ? -38.821 19.582 43.638 1.00 92.56 268 SER A C 1
ATOM 2126 O O . SER A 1 268 ? -38.984 19.649 42.421 1.00 92.56 268 SER A O 1
ATOM 2128 N N . THR A 1 269 ? -39.573 18.780 44.400 1.00 88.62 269 THR A N 1
ATOM 2129 C CA . THR A 1 269 ? -40.642 17.920 43.857 1.00 88.62 269 THR A CA 1
ATOM 2130 C C . THR A 1 269 ? -41.690 18.709 43.063 1.00 88.62 269 THR A C 1
ATOM 2132 O O . THR A 1 269 ? -42.199 18.221 42.059 1.00 88.62 269 THR A O 1
ATOM 2135 N N . GLU A 1 270 ? -42.000 19.939 43.484 1.00 90.69 270 GLU A N 1
ATOM 2136 C CA . GLU A 1 270 ? -42.929 20.820 42.766 1.00 90.69 270 GLU A CA 1
ATOM 2137 C C . GLU A 1 270 ? -42.295 21.371 41.484 1.00 90.69 270 GLU A C 1
ATOM 2139 O O . GLU A 1 270 ? -42.929 21.378 40.431 1.00 90.69 270 GLU A O 1
ATOM 2144 N N . GLU A 1 271 ? -41.024 21.773 41.545 1.00 93.44 271 GLU A N 1
ATOM 2145 C CA . GLU A 1 271 ? -40.276 22.304 40.401 1.00 93.44 271 GLU A CA 1
ATOM 2146 C C . GLU A 1 271 ? -40.085 21.268 39.276 1.00 93.44 271 GLU A C 1
ATOM 2148 O O . GLU A 1 271 ? -40.019 21.638 38.101 1.00 93.44 271 GLU A O 1
ATOM 2153 N N . GLU A 1 272 ? -40.055 19.968 39.592 1.00 90.31 272 GLU A N 1
ATOM 2154 C CA . GLU A 1 272 ? -40.024 18.892 38.587 1.00 90.31 272 GLU A CA 1
ATOM 2155 C C . GLU A 1 272 ? -41.263 18.867 37.672 1.00 90.31 272 GLU A C 1
ATOM 2157 O O . GLU A 1 272 ? -41.211 18.306 36.575 1.00 90.31 272 GLU A O 1
ATOM 2162 N N . LEU A 1 273 ? -42.371 19.504 38.073 1.00 90.75 273 LEU A N 1
ATOM 2163 C CA . LEU A 1 273 ? -43.563 19.652 37.229 1.00 90.75 273 LEU A CA 1
ATOM 2164 C C . LEU A 1 273 ? -43.359 20.670 36.098 1.00 90.75 273 LEU A C 1
ATOM 2166 O O . LEU A 1 273 ? -44.068 20.616 35.090 1.00 90.75 273 LEU A O 1
ATOM 2170 N N . GLY A 1 274 ? -42.410 21.594 36.268 1.00 93.44 274 GLY A N 1
ATOM 2171 C CA . GLY A 1 274 ? -42.114 22.687 35.344 1.00 93.44 274 GLY A CA 1
ATOM 2172 C C . GLY A 1 274 ? -40.748 22.589 34.665 1.00 93.44 274 GLY A C 1
ATOM 2173 O O . GLY A 1 274 ? -40.390 23.490 33.907 1.00 93.44 274 GLY A O 1
ATOM 2174 N N . ALA A 1 275 ? -39.954 21.554 34.935 1.00 95.56 275 ALA A N 1
ATOM 2175 C CA . ALA A 1 275 ? -38.650 21.395 34.308 1.00 95.56 275 ALA A CA 1
ATOM 2176 C C . ALA A 1 275 ? -38.208 19.933 34.202 1.00 95.56 275 ALA A C 1
ATOM 2178 O O . ALA A 1 275 ? -38.537 19.102 35.046 1.00 95.56 275 ALA A O 1
ATOM 2179 N N . CYS A 1 276 ? -37.396 19.626 33.189 1.00 93.81 276 CYS A N 1
ATOM 2180 C CA . CYS A 1 276 ? -36.773 18.311 33.052 1.00 93.81 276 CYS A CA 1
ATOM 2181 C C . CYS A 1 276 ? -35.351 18.391 32.503 1.00 93.81 276 CYS A C 1
ATOM 2183 O O . CYS A 1 276 ? -34.981 19.340 31.805 1.00 93.81 276 CYS A O 1
ATOM 2185 N N . HIS A 1 277 ? -34.564 17.345 32.747 1.00 93.31 277 HIS A N 1
ATOM 2186 C CA . HIS A 1 277 ? -33.315 17.144 32.023 1.00 93.31 277 HIS A CA 1
ATOM 2187 C C . HIS A 1 277 ? -33.573 16.484 30.659 1.00 93.31 277 HIS A C 1
ATOM 2189 O O . HIS A 1 277 ? -34.536 15.744 30.479 1.00 93.31 277 HIS A O 1
ATOM 2195 N N . SER A 1 278 ? -32.674 16.698 29.699 1.00 90.81 278 SER A N 1
ATOM 2196 C CA . SER A 1 278 ? -32.733 16.133 28.341 1.00 90.81 278 SER A CA 1
ATOM 2197 C C . SER A 1 278 ? -32.927 14.611 28.299 1.00 90.81 278 SER A C 1
ATOM 2199 O O . SER A 1 278 ? -33.575 14.094 27.395 1.00 90.81 278 SER A O 1
ATOM 2201 N N . SER A 1 279 ? -32.438 13.893 29.313 1.00 86.31 279 SER A N 1
ATOM 2202 C CA . SER A 1 279 ? -32.632 12.445 29.471 1.00 86.31 279 SER A CA 1
ATOM 2203 C C . SER A 1 279 ? -34.072 12.025 29.799 1.00 86.31 279 SER A C 1
ATOM 2205 O O . SER A 1 279 ? -34.364 10.837 29.779 1.00 86.31 279 SER A O 1
ATOM 2207 N N . GLU A 1 280 ? -34.956 12.960 30.152 1.00 89.06 280 GLU A N 1
ATOM 2208 C CA . GLU A 1 280 ? -36.339 12.702 30.588 1.00 89.06 280 GLU A CA 1
ATOM 2209 C C . GLU A 1 280 ? -37.384 13.197 29.586 1.00 89.06 280 GLU A C 1
ATOM 2211 O O . GLU A 1 280 ? -38.580 13.080 29.837 1.00 89.06 280 GLU A O 1
ATOM 2216 N N . VAL A 1 281 ? -36.964 13.754 28.451 1.00 86.81 281 VAL A N 1
ATOM 2217 C CA . VAL A 1 281 ? -37.854 14.459 27.517 1.00 86.81 281 VAL A CA 1
ATOM 2218 C C . VAL A 1 281 ? -38.954 13.558 26.954 1.00 86.81 281 VAL A C 1
ATOM 2220 O O . VAL A 1 281 ? -40.068 14.026 26.757 1.00 86.81 281 VAL A O 1
ATOM 2223 N N . GLY A 1 282 ? -38.698 12.261 26.777 1.00 81.06 282 GLY A N 1
ATOM 2224 C CA . GLY A 1 282 ? -39.717 11.302 26.327 1.00 81.06 282 GLY A CA 1
ATOM 2225 C C . GLY A 1 282 ? -40.796 10.978 27.360 1.00 81.06 282 GLY A C 1
ATOM 2226 O O . GLY A 1 282 ? -41.803 10.377 27.010 1.00 81.06 282 GLY A O 1
ATOM 2227 N N . VAL A 1 283 ? -40.597 11.374 28.619 1.00 84.69 283 VAL A N 1
ATOM 2228 C CA . VAL A 1 283 ? -41.492 11.040 29.736 1.00 84.69 283 VAL A CA 1
ATOM 2229 C C . VAL A 1 283 ? -42.087 12.297 30.373 1.00 84.69 283 VAL A C 1
ATOM 2231 O O . VAL A 1 283 ? -43.277 12.331 30.664 1.00 84.69 283 VAL A O 1
ATOM 2234 N N . LYS A 1 284 ? -41.276 13.341 30.583 1.00 89.19 284 LYS A N 1
ATOM 2235 C CA . LYS A 1 284 ? -41.664 14.561 31.307 1.00 89.19 284 LYS A CA 1
ATOM 2236 C C . LYS A 1 284 ? -41.987 15.759 30.403 1.00 89.19 284 LYS A C 1
ATOM 2238 O O . LYS A 1 284 ? -42.559 16.728 30.899 1.00 89.19 284 LYS A O 1
ATOM 2243 N N . PHE A 1 285 ? -41.655 15.717 29.104 1.00 91.94 285 PHE A N 1
ATOM 2244 C CA . PHE A 1 285 ? -41.843 16.853 28.193 1.00 91.94 285 PHE A CA 1
ATOM 2245 C C . PHE A 1 285 ? -42.712 16.540 26.950 1.00 91.94 285 PHE A C 1
ATOM 2247 O O . PHE A 1 285 ? -42.422 15.625 26.169 1.00 91.94 285 PHE A O 1
ATOM 2254 N N . PRO A 1 286 ? -43.720 17.375 26.639 1.00 92.69 286 PRO A N 1
ATOM 2255 C CA . PRO A 1 286 ? -44.225 18.504 27.425 1.00 92.69 286 PRO A CA 1
ATOM 2256 C C . PRO A 1 286 ? -44.940 18.036 28.700 1.00 92.69 286 PRO A C 1
ATOM 2258 O O . PRO A 1 286 ? -45.498 16.942 28.738 1.00 92.69 286 PRO A O 1
ATOM 2261 N N . SER A 1 287 ? -44.974 18.882 29.733 1.00 92.88 287 SER A N 1
ATOM 2262 C CA . SER A 1 287 ? -45.796 18.603 30.915 1.00 92.88 287 SER A CA 1
ATOM 2263 C C . SER A 1 287 ? -47.292 18.617 30.560 1.00 92.88 287 SER A C 1
ATOM 2265 O O . SER A 1 287 ? -47.685 19.227 29.557 1.00 92.88 287 SER A O 1
ATOM 2267 N N . PRO A 1 288 ? -48.172 18.003 31.372 1.00 92.69 288 PRO A N 1
ATOM 2268 C CA . PRO A 1 288 ? -49.618 18.071 31.147 1.00 92.69 288 PRO A CA 1
ATOM 2269 C C . PRO A 1 288 ? -50.161 19.509 31.094 1.00 92.69 288 PRO A C 1
ATOM 2271 O O . PRO A 1 288 ? -51.059 19.800 30.302 1.00 92.69 288 PRO A O 1
ATOM 2274 N N . ALA A 1 289 ? -49.598 20.417 31.900 1.00 91.81 289 ALA A N 1
ATOM 2275 C CA . ALA A 1 289 ? -49.963 21.833 31.907 1.00 91.81 289 ALA A CA 1
ATOM 2276 C C . ALA A 1 289 ? -49.561 22.526 30.595 1.00 91.81 289 ALA A C 1
ATOM 2278 O O . ALA A 1 289 ? -50.411 23.132 29.941 1.00 91.81 289 ALA A O 1
ATOM 2279 N N . LEU A 1 290 ? -48.306 22.359 30.158 1.00 95.06 290 LEU A N 1
ATOM 2280 C CA . LEU A 1 290 ? -47.823 22.903 28.886 1.00 95.06 290 LEU A CA 1
ATOM 2281 C C . LEU A 1 290 ? -48.611 22.331 27.696 1.00 95.06 290 LEU A C 1
ATOM 2283 O O . LEU A 1 290 ? -49.035 23.071 26.813 1.00 95.06 290 LEU A O 1
ATOM 2287 N N . SER A 1 291 ? -48.881 21.025 27.704 1.00 95.00 291 SER A N 1
ATOM 2288 C CA . SER A 1 291 ? -49.660 20.347 26.659 1.00 95.00 291 SER A CA 1
ATOM 2289 C C . SER A 1 291 ? -51.067 20.925 26.515 1.00 95.00 291 SER A C 1
ATOM 2291 O O . SER A 1 291 ? -51.570 21.063 25.401 1.00 95.00 291 SER A O 1
ATOM 2293 N N . ARG A 1 292 ? -51.707 21.284 27.636 1.00 94.75 292 ARG A N 1
ATOM 2294 C CA . ARG A 1 292 ? -53.031 21.917 27.638 1.00 94.75 292 ARG A CA 1
ATOM 2295 C C . ARG A 1 292 ? -52.987 23.290 26.973 1.00 94.75 292 ARG A C 1
ATOM 2297 O O . ARG A 1 292 ? -53.807 23.543 26.097 1.00 94.75 292 ARG A O 1
ATOM 2304 N N . LYS A 1 293 ? -52.002 24.122 27.327 1.00 95.12 293 LYS A N 1
ATOM 2305 C CA . LYS A 1 293 ? -51.806 25.447 26.717 1.00 95.12 293 LYS A CA 1
ATOM 2306 C C . LYS A 1 293 ? -51.553 25.348 25.212 1.00 95.12 293 LYS A C 1
ATOM 2308 O O . LYS A 1 293 ? -52.221 26.021 24.432 1.00 95.12 293 LYS A O 1
ATOM 2313 N N . ILE A 1 294 ? -50.675 24.429 24.795 1.00 95.69 294 ILE A N 1
ATOM 2314 C CA . ILE A 1 294 ? -50.407 24.143 23.376 1.00 95.69 294 ILE A CA 1
ATOM 2315 C C . ILE A 1 294 ? -51.697 23.731 22.651 1.00 95.69 294 ILE A C 1
ATOM 2317 O O . ILE A 1 294 ? -52.018 24.274 21.594 1.00 95.69 294 ILE A O 1
ATOM 2321 N N . LYS A 1 295 ? -52.475 22.799 23.221 1.00 95.00 295 LYS A N 1
ATOM 2322 C CA . LYS A 1 295 ? -53.736 22.324 22.627 1.00 95.00 295 LYS A CA 1
ATOM 2323 C C . LYS A 1 295 ? -54.776 23.441 22.499 1.00 95.00 295 LYS A C 1
ATOM 2325 O O . LYS A 1 295 ? -55.491 23.492 21.501 1.00 95.00 295 LYS A O 1
ATOM 2330 N N . ASN A 1 296 ? -54.822 24.343 23.476 1.00 94.75 296 ASN A N 1
ATOM 2331 C CA . ASN A 1 296 ? -55.688 25.520 23.477 1.00 94.75 296 ASN A CA 1
ATOM 2332 C C . ASN A 1 296 ? -55.181 26.655 22.570 1.00 94.75 296 ASN A C 1
ATOM 2334 O O . ASN A 1 296 ? -55.868 27.664 22.434 1.00 94.75 296 ASN A O 1
ATOM 2338 N N . ARG A 1 297 ? -54.010 26.493 21.932 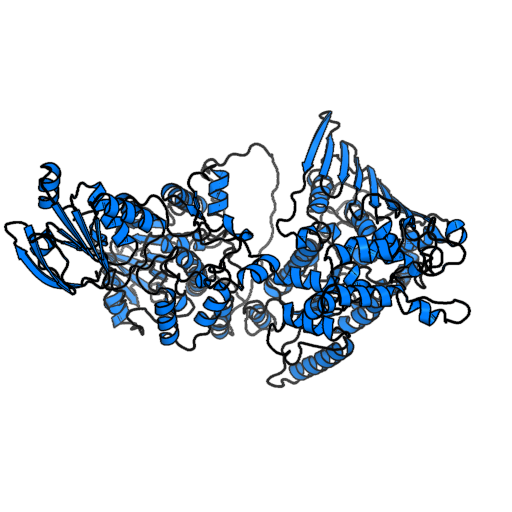1.00 92.31 297 ARG A N 1
ATOM 2339 C CA . ARG A 1 297 ? -53.331 27.522 21.123 1.00 92.31 297 ARG A CA 1
ATOM 2340 C C . ARG A 1 297 ? -53.017 28.797 21.911 1.00 92.31 297 ARG A C 1
ATOM 2342 O O . ARG A 1 297 ? -52.990 29.889 21.348 1.00 92.31 297 ARG A O 1
ATOM 2349 N N . GLU A 1 298 ? -52.780 28.653 23.210 1.00 93.88 298 GLU A N 1
ATOM 2350 C CA . GLU A 1 298 ? -52.295 29.735 24.062 1.00 93.88 298 GLU A CA 1
ATOM 2351 C C . GLU A 1 298 ? -50.816 30.023 23.759 1.00 93.88 298 GLU A C 1
ATOM 2353 O O . GLU A 1 298 ? -50.061 29.130 23.361 1.00 93.88 298 GLU A O 1
ATOM 2358 N N . THR A 1 299 ? -50.386 31.271 23.965 1.00 93.88 299 THR A N 1
ATOM 2359 C CA . THR A 1 299 ? -48.968 31.638 23.856 1.00 93.88 299 THR A CA 1
ATOM 2360 C C . THR A 1 299 ? -48.162 30.909 24.925 1.00 93.88 299 THR A C 1
ATOM 2362 O O . THR A 1 299 ? -48.470 31.009 26.111 1.00 93.88 299 THR A O 1
ATOM 2365 N N . THR A 1 300 ? -47.118 30.198 24.500 1.00 97.25 300 THR A N 1
ATOM 2366 C CA . THR A 1 300 ? -46.257 29.397 25.379 1.00 97.25 300 THR A CA 1
ATOM 2367 C C . THR A 1 300 ? -44.784 29.766 25.242 1.00 97.25 300 THR A C 1
ATOM 2369 O O . THR A 1 300 ? -44.277 29.983 24.137 1.00 97.25 300 THR A O 1
ATOM 2372 N N . HIS A 1 301 ? -44.086 29.799 26.374 1.00 97.25 301 HIS A N 1
ATOM 2373 C CA . HIS A 1 301 ? -42.673 30.130 26.499 1.00 97.25 301 HIS A CA 1
ATOM 2374 C C . HIS A 1 301 ? -41.898 28.977 27.140 1.00 97.25 301 HIS A C 1
ATOM 2376 O O . HIS A 1 301 ? -42.105 28.653 28.306 1.00 97.25 301 HIS A O 1
ATOM 2382 N N . VAL A 1 302 ? -40.958 28.381 26.404 1.00 98.19 302 VAL A N 1
ATOM 2383 C CA . VAL A 1 302 ? -40.066 27.333 26.932 1.00 98.19 302 VAL A CA 1
ATOM 2384 C C . VAL A 1 302 ? -38.625 27.811 26.907 1.00 98.19 302 VAL A C 1
ATOM 2386 O O . VAL A 1 302 ? -38.165 28.367 25.914 1.00 98.19 302 VAL A O 1
ATOM 2389 N N . VAL A 1 303 ? -37.890 27.564 27.987 1.00 98.12 303 VAL A N 1
ATOM 2390 C CA . VAL A 1 303 ? -36.452 27.833 28.064 1.00 98.12 303 VAL A CA 1
ATOM 2391 C C . VAL A 1 303 ? -35.685 26.536 27.848 1.00 98.12 303 VAL A C 1
ATOM 2393 O O . VAL A 1 303 ? -35.951 25.534 28.505 1.00 98.12 303 VAL A O 1
ATOM 2396 N N . VAL A 1 304 ? -34.705 26.551 26.949 1.00 97.88 304 VAL A N 1
ATOM 2397 C CA . VAL A 1 304 ? -33.769 25.441 26.740 1.00 97.88 304 VAL A CA 1
ATOM 2398 C C . VAL A 1 304 ? -32.384 25.898 27.171 1.00 97.88 304 VAL A C 1
ATOM 2400 O O . VAL A 1 304 ? -31.877 26.895 26.666 1.00 97.88 304 VAL A O 1
ATOM 2403 N N . VAL A 1 305 ? -31.755 25.174 28.094 1.00 97.12 305 VAL A N 1
ATOM 2404 C CA . VAL A 1 305 ? -30.432 25.519 28.631 1.00 97.12 305 VAL A CA 1
ATOM 2405 C C . VAL A 1 305 ? -29.401 24.503 28.158 1.00 97.12 305 VAL A C 1
ATOM 2407 O O . VAL A 1 305 ? -29.528 23.315 28.441 1.00 97.12 305 VAL A O 1
ATOM 2410 N N . GLY A 1 306 ? -28.353 24.957 27.472 1.00 95.06 306 GLY A N 1
ATOM 2411 C CA . GLY A 1 306 ? -27.246 24.105 27.026 1.00 95.06 306 GLY A CA 1
ATOM 2412 C C . GLY A 1 306 ? -26.665 24.552 25.687 1.00 95.06 306 GLY A C 1
ATOM 2413 O O . GLY A 1 306 ? -27.347 25.185 24.898 1.00 95.06 306 GLY A O 1
ATOM 2414 N N . GLY A 1 307 ? -25.396 24.228 25.427 1.00 92.88 307 GLY A N 1
ATOM 2415 C CA . GLY A 1 307 ? -24.698 24.603 24.182 1.00 92.88 307 GLY A CA 1
ATOM 2416 C C . GLY A 1 307 ? -24.408 23.444 23.222 1.00 92.88 307 GLY A C 1
ATOM 2417 O O . GLY A 1 307 ? -23.725 23.640 22.225 1.00 92.88 307 GLY A O 1
ATOM 2418 N N . GLY A 1 308 ? -24.852 22.225 23.545 1.00 92.06 308 GLY A N 1
ATOM 2419 C CA . GLY A 1 308 ? -24.586 21.019 22.751 1.00 92.06 308 GLY A CA 1
ATOM 2420 C C . GLY A 1 308 ? -25.719 20.641 21.798 1.00 92.06 308 GLY A C 1
ATOM 2421 O O . GLY A 1 308 ? -26.818 21.187 21.880 1.00 92.06 308 GLY A O 1
ATOM 2422 N N . LEU A 1 309 ? -25.478 19.649 20.941 1.00 91.12 309 LEU A N 1
ATOM 2423 C CA . LEU A 1 309 ? -26.437 19.163 19.945 1.00 91.12 309 LEU A CA 1
ATOM 2424 C C . LEU A 1 309 ? -27.811 18.819 20.543 1.00 91.12 309 LEU A C 1
ATOM 2426 O O . LEU A 1 309 ? -28.826 19.228 19.988 1.00 91.12 309 LEU A O 1
ATOM 2430 N N . SER A 1 310 ? -27.853 18.181 21.717 1.00 90.50 310 SER A N 1
ATOM 2431 C CA . SER A 1 310 ? -29.112 17.860 22.403 1.00 90.50 310 SER A CA 1
ATOM 2432 C C . SER A 1 310 ? -29.951 19.099 22.725 1.00 90.50 310 SER A C 1
ATOM 2434 O O . SER A 1 310 ? -31.169 19.044 22.652 1.00 90.50 310 SER A O 1
ATOM 2436 N N . SER A 1 311 ? -29.328 20.240 23.043 1.00 94.50 311 SER A N 1
ATOM 2437 C CA . SER A 1 311 ? -30.068 21.488 23.284 1.00 94.50 311 SER A CA 1
ATOM 2438 C C . SER A 1 311 ? -30.710 22.029 22.002 1.00 94.50 311 SER A C 1
ATOM 2440 O O . SER A 1 311 ? -31.859 22.457 22.024 1.00 94.50 311 SER A O 1
ATOM 2442 N N . ALA A 1 312 ? -30.011 21.931 20.867 1.00 94.38 312 ALA A N 1
ATOM 2443 C CA . ALA A 1 312 ? -30.538 22.334 19.566 1.00 94.38 312 ALA A CA 1
ATOM 2444 C C . ALA A 1 312 ? -31.696 21.431 19.117 1.00 94.38 312 ALA A C 1
ATOM 2446 O O . ALA A 1 312 ? -32.730 21.928 18.678 1.00 94.38 312 ALA A O 1
ATOM 2447 N N . GLN A 1 313 ? -31.537 20.116 19.290 1.00 93.56 313 GLN A N 1
ATOM 2448 C CA . GLN A 1 313 ? -32.575 19.116 19.032 1.00 93.56 313 GLN A CA 1
ATOM 2449 C C . GLN A 1 313 ? -33.818 19.357 19.886 1.00 93.56 313 GLN A C 1
ATOM 2451 O O . GLN A 1 313 ? -34.934 19.284 19.390 1.00 93.56 313 GLN A O 1
ATOM 2456 N N . LEU A 1 314 ? -33.642 19.710 21.161 1.00 93.88 314 LEU A N 1
ATOM 2457 C CA . LEU A 1 314 ? -34.767 20.011 22.044 1.00 93.88 314 LEU A CA 1
ATOM 2458 C C . LEU A 1 314 ? -35.480 21.312 21.698 1.00 93.88 314 LEU A C 1
ATOM 2460 O O . LEU A 1 314 ? -36.702 21.369 21.819 1.00 93.88 314 LEU A O 1
ATOM 2464 N N . ALA A 1 315 ? -34.751 22.337 21.260 1.00 95.69 315 ALA A N 1
ATOM 2465 C CA . ALA A 1 315 ? -35.368 23.572 20.797 1.00 95.69 315 ALA A CA 1
ATOM 2466 C C . ALA A 1 315 ? -36.246 23.320 19.560 1.00 95.69 315 ALA A C 1
ATOM 2468 O O . ALA A 1 315 ? -37.388 23.776 19.511 1.00 95.69 315 ALA A O 1
ATOM 2469 N N . ASP A 1 316 ? -35.736 22.544 18.601 1.00 94.94 316 ASP A N 1
ATOM 2470 C CA . ASP A 1 316 ? -36.480 22.126 17.409 1.00 94.94 316 ASP A CA 1
ATOM 2471 C C . ASP A 1 316 ? -37.689 21.242 17.765 1.00 94.94 316 ASP A C 1
ATOM 2473 O O . ASP A 1 316 ? -38.812 21.519 17.344 1.00 94.94 316 ASP A O 1
ATOM 2477 N N . LEU A 1 317 ? -37.499 20.249 18.642 1.00 93.81 317 LEU A N 1
ATOM 2478 C CA . LEU A 1 317 ? -38.568 19.379 19.134 1.00 93.81 317 LEU A CA 1
ATOM 2479 C C . LEU A 1 317 ? -39.678 20.168 19.837 1.00 93.81 317 LEU A C 1
ATOM 2481 O O . LEU A 1 317 ? -40.854 19.895 19.607 1.00 93.81 317 LEU A O 1
ATOM 2485 N N . ALA A 1 318 ? -39.333 21.132 20.695 1.00 94.81 318 ALA A N 1
ATOM 2486 C CA . ALA A 1 318 ? -40.305 21.955 21.410 1.00 94.81 318 ALA A CA 1
ATOM 2487 C C . ALA A 1 318 ? -41.198 22.740 20.436 1.00 94.81 318 ALA A C 1
ATOM 2489 O O . ALA A 1 318 ? -42.424 22.702 20.558 1.00 94.81 318 ALA A O 1
ATOM 2490 N N . ILE A 1 319 ? -40.595 23.373 19.426 1.00 95.75 319 ILE A N 1
ATOM 2491 C CA . ILE A 1 319 ? -41.321 24.075 18.359 1.00 95.75 319 ILE A CA 1
ATOM 2492 C C . ILE A 1 319 ? -42.185 23.087 17.567 1.00 95.75 319 ILE A C 1
ATOM 2494 O O . ILE A 1 319 ? -43.372 23.330 17.360 1.00 95.75 319 ILE A O 1
ATOM 2498 N N . GLY A 1 320 ? -41.630 21.930 17.195 1.00 92.75 320 GLY A N 1
ATOM 2499 C CA . GLY A 1 320 ? -42.352 20.867 16.491 1.00 92.75 320 GLY A CA 1
ATOM 2500 C C . GLY A 1 320 ? -43.521 20.270 17.284 1.00 92.75 320 GLY A C 1
ATOM 2501 O O . GLY A 1 320 ? -44.460 19.746 16.688 1.00 92.75 320 GLY A O 1
ATOM 2502 N N . LYS A 1 321 ? -43.501 20.370 18.619 1.00 92.44 321 LYS A N 1
ATOM 2503 C CA . LYS A 1 321 ? -44.613 19.994 19.505 1.00 92.44 321 LYS A CA 1
ATOM 2504 C C . LYS A 1 321 ? -45.639 21.114 19.719 1.00 92.44 321 LYS A C 1
ATOM 2506 O O . LYS A 1 321 ? -46.626 20.873 20.404 1.00 92.44 321 LYS A O 1
ATOM 2511 N N . GLY A 1 322 ? -45.448 22.294 19.125 1.00 94.62 322 GLY A N 1
ATOM 2512 C CA . GLY A 1 322 ? -46.410 23.400 19.148 1.00 94.62 322 GLY A CA 1
ATOM 2513 C C . GLY A 1 322 ? -46.117 24.506 20.165 1.00 94.62 322 GLY A C 1
ATOM 2514 O O . GLY A 1 322 ? -46.990 25.336 20.405 1.00 94.62 322 GLY A O 1
ATOM 2515 N N . VAL A 1 323 ? -44.917 24.544 20.759 1.00 96.69 323 VAL A N 1
ATOM 2516 C CA . VAL A 1 323 ? -44.491 25.674 21.603 1.00 96.69 323 VAL A CA 1
ATOM 2517 C C . VAL A 1 323 ? -44.368 26.947 20.763 1.00 96.69 323 VAL A C 1
ATOM 2519 O O . VAL A 1 323 ? -43.728 26.946 19.713 1.00 96.69 323 VAL A O 1
ATOM 2522 N N . THR A 1 324 ? -44.947 28.048 21.244 1.00 96.12 324 THR A N 1
ATOM 2523 C CA . THR A 1 324 ? -45.016 29.322 20.509 1.00 96.12 324 THR A CA 1
ATOM 2524 C C . THR A 1 324 ? -43.667 30.036 20.451 1.00 96.12 324 THR A C 1
ATOM 2526 O O . THR A 1 324 ? -43.310 30.603 19.417 1.00 96.12 324 THR A O 1
ATOM 2529 N N . ARG A 1 325 ? -42.913 30.036 21.559 1.00 96.69 325 ARG A N 1
ATOM 2530 C CA . ARG A 1 325 ? -41.620 30.721 21.662 1.00 96.69 325 ARG A CA 1
ATOM 2531 C C . ARG A 1 325 ? -40.636 29.929 22.523 1.00 96.69 325 ARG A C 1
ATOM 2533 O O . ARG A 1 325 ? -40.914 29.628 23.683 1.00 96.69 325 ARG A O 1
ATOM 2540 N N . VAL A 1 326 ? -39.456 29.652 21.976 1.00 98.12 326 VAL A N 1
ATOM 2541 C CA . VAL A 1 326 ? -38.344 29.006 22.684 1.00 98.12 326 VAL A CA 1
ATOM 2542 C C . VAL A 1 326 ? -37.219 30.008 22.944 1.00 98.12 326 VAL A C 1
ATOM 2544 O O . VAL A 1 326 ? -36.831 30.769 22.057 1.00 98.12 326 VAL A O 1
ATOM 2547 N N . TRP A 1 327 ? -36.674 29.984 24.158 1.00 97.81 327 TRP A N 1
ATOM 2548 C CA . TRP A 1 327 ? -35.550 30.803 24.606 1.00 97.81 327 TRP A CA 1
ATOM 2549 C C . TRP A 1 327 ? -34.353 29.901 24.900 1.00 97.81 327 TRP A C 1
ATOM 2551 O O . TRP A 1 327 ? -34.332 29.174 25.891 1.00 97.81 327 TRP A O 1
ATOM 2561 N N . HIS A 1 328 ? -33.360 29.907 24.017 1.00 97.88 328 HIS A N 1
ATOM 2562 C CA . HIS A 1 328 ? -32.197 29.028 24.092 1.00 97.88 328 HIS A CA 1
ATOM 2563 C C . HIS A 1 328 ? -31.025 29.752 24.750 1.00 97.88 328 HIS A C 1
ATOM 2565 O O . HIS A 1 328 ? -30.415 30.638 24.155 1.00 97.88 328 HIS A O 1
ATOM 2571 N N . LEU A 1 329 ? -30.723 29.370 25.990 1.00 97.25 329 LEU A N 1
ATOM 2572 C CA . LEU A 1 329 ? -29.679 29.973 26.811 1.00 97.25 329 LEU A CA 1
ATOM 2573 C C . LEU A 1 329 ? -28.395 29.141 26.756 1.00 97.25 329 LEU A C 1
ATOM 2575 O O . LEU A 1 329 ? -28.390 27.938 27.044 1.00 97.25 329 LEU A O 1
ATOM 2579 N N . ILE A 1 330 ? -27.291 29.801 26.414 1.00 95.75 330 ILE A N 1
ATOM 2580 C CA . ILE A 1 330 ? -25.973 29.191 26.259 1.00 95.75 330 ILE A CA 1
ATOM 2581 C C . ILE A 1 330 ? -24.984 29.955 27.142 1.00 95.75 330 ILE A C 1
ATOM 2583 O O . ILE A 1 330 ? -24.756 31.143 26.942 1.00 95.75 330 ILE A O 1
ATOM 2587 N N . ARG A 1 331 ? -24.336 29.261 28.089 1.00 93.31 331 ARG A N 1
ATOM 2588 C CA . ARG A 1 331 ? -23.401 29.878 29.057 1.00 93.31 331 ARG A CA 1
ATOM 2589 C C . ARG A 1 331 ? -22.170 30.550 28.436 1.00 93.31 331 ARG A C 1
ATOM 2591 O O . ARG A 1 331 ? -21.507 31.337 29.091 1.00 93.31 331 ARG A O 1
ATOM 2598 N N . GLY A 1 332 ? -21.826 30.193 27.204 1.00 91.50 332 GLY A N 1
ATOM 2599 C CA . GLY A 1 332 ? -20.687 30.732 26.465 1.00 91.50 332 GLY A CA 1
ATOM 2600 C C . GLY A 1 332 ? -21.079 31.010 25.021 1.00 91.50 332 GLY A C 1
ATOM 2601 O O . GLY A 1 332 ? -22.262 31.173 24.718 1.00 91.50 332 GLY A O 1
ATOM 2602 N N . ASP A 1 333 ? -20.097 31.023 24.128 1.00 91.56 333 ASP A N 1
ATOM 2603 C CA . ASP A 1 333 ? -20.357 31.169 22.698 1.00 91.56 333 ASP A CA 1
ATOM 2604 C C . ASP A 1 333 ? -20.947 29.888 22.098 1.00 91.56 333 ASP A C 1
ATOM 2606 O O . ASP A 1 333 ? -20.616 28.768 22.499 1.00 91.56 333 ASP A O 1
ATOM 2610 N N . MET A 1 334 ? -21.830 30.053 21.112 1.00 92.44 334 MET A N 1
ATOM 2611 C CA . MET A 1 334 ? -22.389 28.934 20.360 1.00 92.44 334 MET A CA 1
ATOM 2612 C C . MET A 1 334 ? -21.315 28.340 19.440 1.00 92.44 334 MET A C 1
ATOM 2614 O O . MET A 1 334 ? -20.909 28.962 18.458 1.00 92.44 334 MET A O 1
ATOM 2618 N N . LYS A 1 335 ? -20.871 27.116 19.742 1.00 92.50 335 LYS A N 1
ATOM 2619 C CA . LYS A 1 335 ? -19.838 26.409 18.973 1.00 92.50 335 LYS A CA 1
ATOM 2620 C C . LYS A 1 335 ? -20.466 25.531 17.899 1.00 92.50 335 LYS A C 1
ATOM 2622 O O . LYS A 1 335 ? -21.312 24.692 18.207 1.00 92.50 335 LYS A O 1
ATOM 2627 N N . ILE A 1 336 ? -20.016 25.687 16.656 1.00 91.06 336 ILE A N 1
ATOM 2628 C CA . ILE A 1 336 ? -20.486 24.892 15.517 1.00 91.06 336 ILE A CA 1
ATOM 2629 C C . ILE A 1 336 ? -19.391 23.920 15.092 1.00 91.06 336 ILE A C 1
ATOM 2631 O O . ILE A 1 336 ? -18.313 24.353 14.691 1.00 91.06 336 ILE A O 1
ATOM 2635 N N . LYS A 1 337 ? -19.657 22.615 15.201 1.00 88.94 337 LYS A N 1
ATOM 2636 C CA . LYS A 1 337 ? -18.706 21.544 14.865 1.00 88.94 337 LYS A CA 1
ATOM 2637 C C . LYS A 1 337 ? -19.441 20.375 14.219 1.00 88.94 337 LYS A C 1
ATOM 2639 O O . LYS A 1 337 ? -20.541 20.034 14.644 1.00 88.94 337 LYS A O 1
ATOM 2644 N N . HIS A 1 338 ? -18.822 19.722 13.238 1.00 85.62 338 HIS A N 1
ATOM 2645 C CA . HIS A 1 338 ? -19.359 18.474 12.685 1.00 85.62 338 HIS A CA 1
ATOM 2646 C C . HIS A 1 338 ? -19.248 17.329 13.703 1.00 85.62 338 HIS A C 1
ATOM 2648 O O . HIS A 1 338 ? -20.233 16.650 13.981 1.00 85.62 338 HIS A O 1
ATOM 2654 N N . PHE A 1 339 ? -18.099 17.209 14.371 1.00 85.94 339 PHE A N 1
ATOM 2655 C CA . PHE A 1 339 ? -17.811 16.152 15.346 1.00 85.94 339 PHE A CA 1
ATOM 2656 C C . PHE A 1 339 ? -17.716 16.695 16.774 1.00 85.94 339 PHE A C 1
ATOM 2658 O O . PHE A 1 339 ? -17.601 17.903 16.983 1.00 85.94 339 PHE A O 1
ATOM 2665 N N . ASP A 1 340 ? -17.840 15.805 17.761 1.00 80.56 340 ASP A N 1
ATOM 2666 C CA . ASP A 1 340 ? -17.695 16.129 19.192 1.00 80.56 340 ASP A CA 1
ATOM 2667 C C . ASP A 1 340 ? -16.242 16.358 19.624 1.00 80.56 340 ASP A C 1
ATOM 2669 O O . ASP A 1 340 ? -15.995 16.810 20.739 1.00 80.56 340 ASP A O 1
ATOM 2673 N N . VAL A 1 341 ? -15.301 16.028 18.745 1.00 86.00 341 VAL A N 1
ATOM 2674 C CA . VAL A 1 341 ? -13.859 16.217 18.889 1.00 86.00 341 VAL A CA 1
ATOM 2675 C C . VAL A 1 341 ? -13.359 17.099 17.745 1.00 86.00 341 VAL A C 1
ATOM 2677 O O . VAL A 1 341 ? -14.056 17.267 16.738 1.00 86.00 341 VAL A O 1
ATOM 2680 N N . GLY A 1 342 ? -12.178 17.698 17.902 1.00 80.44 342 GLY A N 1
ATOM 2681 C CA . GLY A 1 342 ? -11.520 18.447 16.827 1.00 80.44 342 GLY A CA 1
ATOM 2682 C C . GLY A 1 342 ? -11.343 17.611 15.553 1.00 80.44 342 GLY A C 1
ATOM 2683 O O . GLY A 1 342 ? -11.233 16.388 15.617 1.00 80.44 342 GLY A O 1
ATOM 2684 N N . LEU A 1 343 ? -11.336 18.266 14.386 1.00 76.94 343 LEU A N 1
ATOM 2685 C CA . LEU A 1 343 ? -11.166 17.591 13.091 1.00 76.94 343 LEU A CA 1
ATOM 2686 C C . LEU A 1 343 ? -9.813 16.868 12.990 1.00 76.94 343 LEU A C 1
ATOM 2688 O O . LEU A 1 343 ? -9.739 15.808 12.377 1.00 76.94 343 LEU A O 1
ATOM 2692 N N . ASN A 1 344 ? -8.790 17.362 13.685 1.00 74.69 344 ASN A N 1
ATOM 2693 C CA . ASN A 1 344 ? -7.500 16.702 13.849 1.00 74.69 344 ASN A CA 1
ATOM 2694 C C . ASN A 1 344 ? -7.620 15.285 14.446 1.00 74.69 344 ASN A C 1
ATOM 2696 O O . ASN A 1 344 ? -6.945 14.388 13.968 1.00 74.69 344 ASN A O 1
ATOM 2700 N N . TRP A 1 345 ? -8.582 15.032 15.343 1.00 77.56 345 TRP A N 1
ATOM 2701 C CA . TRP A 1 345 ? -8.836 13.710 15.941 1.00 77.56 345 TRP A CA 1
ATOM 2702 C C . TRP A 1 345 ? -9.594 12.724 15.041 1.00 77.56 345 TRP A C 1
ATOM 2704 O O . TRP A 1 345 ? -9.740 11.555 15.396 1.00 77.56 345 TRP A O 1
ATOM 2714 N N . VAL A 1 346 ? -10.114 13.177 13.898 1.00 71.31 346 VAL A N 1
ATOM 2715 C CA . VAL A 1 346 ? -10.936 12.356 12.987 1.00 71.31 346 VAL A CA 1
ATOM 2716 C C . VAL A 1 346 ? -10.489 12.417 11.525 1.00 71.31 346 VAL A C 1
ATOM 2718 O O . VAL A 1 346 ? -10.986 11.633 10.725 1.00 71.31 346 VAL A O 1
ATOM 2721 N N . GLY A 1 347 ? -9.561 13.315 11.188 1.00 67.12 347 GLY A N 1
ATOM 2722 C CA . GLY A 1 347 ? -9.051 13.576 9.844 1.00 67.12 347 GLY A CA 1
ATOM 2723 C C . GLY A 1 347 ? -7.553 13.298 9.708 1.00 67.12 347 GLY A C 1
ATOM 2724 O O . GLY A 1 347 ? -7.022 12.361 10.297 1.00 67.12 347 GLY A O 1
ATOM 2725 N N . LYS A 1 348 ? -6.854 14.122 8.920 1.00 57.75 348 LYS A N 1
ATOM 2726 C CA . LYS A 1 348 ? -5.465 13.887 8.482 1.00 57.75 348 LYS A CA 1
ATOM 2727 C C . LYS A 1 348 ? -4.443 13.655 9.608 1.00 57.75 348 LYS A C 1
ATOM 2729 O O . LYS A 1 348 ? -3.482 12.927 9.393 1.00 57.75 348 LYS A O 1
ATOM 2734 N N . PHE A 1 349 ? -4.625 14.274 10.775 1.00 57.19 349 PHE A N 1
ATOM 2735 C CA . PHE A 1 349 ? -3.654 14.251 11.883 1.00 57.19 349 PHE A CA 1
ATOM 2736 C C . PHE A 1 349 ? -4.024 13.296 13.022 1.00 57.19 349 PHE A C 1
ATOM 2738 O O . PHE A 1 349 ? -3.326 13.241 14.032 1.00 57.19 349 PHE A O 1
ATOM 2745 N N . LYS A 1 350 ? -5.081 12.500 12.843 1.00 67.12 350 LYS A N 1
ATOM 2746 C CA . LYS A 1 350 ? -5.653 11.645 13.887 1.00 67.12 350 LYS A CA 1
ATOM 2747 C C . LYS A 1 350 ? -4.621 10.748 14.561 1.00 67.12 350 LYS A C 1
ATOM 2749 O O . LYS A 1 350 ? -4.663 10.582 15.776 1.00 67.12 350 LYS A O 1
ATOM 2754 N N . ASN A 1 351 ? -3.710 10.178 13.780 1.00 58.62 351 ASN A N 1
ATOM 2755 C CA . ASN A 1 351 ? -2.711 9.251 14.298 1.00 58.62 351 ASN A CA 1
ATOM 2756 C C . ASN A 1 351 ? -1.666 9.960 15.166 1.00 58.62 351 ASN A C 1
ATOM 2758 O O . ASN A 1 351 ? -1.293 9.433 16.208 1.00 58.62 351 ASN A O 1
ATOM 2762 N N . TYR A 1 352 ? -1.269 11.183 14.797 1.00 62.91 352 TYR A N 1
ATOM 2763 C CA . TYR A 1 352 ? -0.370 12.004 15.608 1.00 62.91 352 TYR A CA 1
ATOM 2764 C C . TYR A 1 352 ? -1.005 12.332 16.964 1.00 62.91 352 TYR A C 1
ATOM 2766 O O . TYR A 1 352 ? -0.419 12.046 18.002 1.00 62.91 352 TYR A O 1
ATOM 2774 N N . ASP A 1 353 ? -2.233 12.858 16.972 1.00 69.56 353 ASP A N 1
ATOM 2775 C CA . ASP A 1 353 ? -2.905 13.249 18.218 1.00 69.56 353 ASP A CA 1
ATOM 2776 C C . ASP A 1 353 ? -3.190 12.047 19.136 1.00 69.56 353 ASP A C 1
ATOM 2778 O O . ASP A 1 353 ? -3.028 12.133 20.356 1.00 69.56 353 ASP A O 1
ATOM 2782 N N . LYS A 1 354 ? -3.568 10.900 18.553 1.00 68.75 354 LYS A N 1
ATOM 2783 C CA . LYS A 1 354 ? -3.720 9.635 19.284 1.00 68.75 354 LYS A CA 1
ATOM 2784 C C . LYS A 1 354 ? -2.395 9.154 19.878 1.00 68.75 354 LYS A C 1
ATOM 2786 O O . LYS A 1 354 ? -2.385 8.746 21.038 1.00 68.75 354 LYS A O 1
ATOM 2791 N N . ALA A 1 355 ? -1.298 9.230 19.121 1.00 59.00 355 ALA A N 1
ATOM 2792 C CA . ALA A 1 355 ? 0.027 8.860 19.607 1.00 59.00 355 ALA A CA 1
ATOM 2793 C C . ALA A 1 355 ? 0.439 9.729 20.801 1.00 59.00 355 ALA A C 1
ATOM 2795 O O . ALA A 1 355 ? 0.768 9.178 21.844 1.00 59.00 355 ALA A O 1
ATOM 2796 N N . VAL A 1 356 ? 0.307 11.059 20.702 1.00 66.69 356 VAL A N 1
ATOM 2797 C CA . VAL A 1 356 ? 0.594 11.972 21.825 1.00 66.69 356 VAL A CA 1
ATOM 2798 C C . VAL A 1 356 ? -0.244 11.604 23.056 1.00 66.69 356 VAL A C 1
ATOM 2800 O O . VAL A 1 356 ? 0.282 11.536 24.159 1.00 66.69 356 VAL A O 1
ATOM 2803 N N . PHE A 1 357 ? -1.531 11.290 22.880 1.00 79.38 357 PHE A N 1
ATOM 2804 C CA . PHE A 1 357 ? -2.411 10.936 23.999 1.00 79.38 357 PHE A CA 1
ATOM 2805 C C . PHE A 1 357 ? -2.043 9.621 24.686 1.00 79.38 357 PHE A C 1
ATOM 2807 O O . PHE A 1 357 ? -2.152 9.500 25.908 1.00 79.38 357 PHE A O 1
ATOM 2814 N N . TRP A 1 358 ? -1.617 8.614 23.928 1.00 73.06 358 TRP A N 1
ATOM 2815 C CA . TRP A 1 358 ? -1.196 7.347 24.520 1.00 73.06 358 TRP A CA 1
ATOM 2816 C C . TRP A 1 358 ? 0.213 7.410 25.108 1.00 73.06 358 TRP A C 1
ATOM 2818 O O . TRP A 1 358 ? 0.455 6.724 26.099 1.00 73.06 358 TRP A O 1
ATOM 2828 N N . SER A 1 359 ? 1.080 8.273 24.574 1.00 67.19 359 SER A N 1
ATOM 2829 C CA . SER A 1 359 ? 2.428 8.538 25.090 1.00 67.19 359 SER A CA 1
ATOM 2830 C C . SER A 1 359 ? 2.476 9.489 26.292 1.00 67.19 359 SER A C 1
ATOM 2832 O O . SER A 1 359 ? 3.558 9.669 26.834 1.00 67.19 359 SER A O 1
ATOM 2834 N N . ALA A 1 360 ? 1.347 10.075 26.705 1.00 71.88 360 ALA A N 1
ATOM 2835 C CA . ALA A 1 360 ? 1.256 10.911 27.903 1.00 71.88 360 ALA A CA 1
ATOM 2836 C C . ALA A 1 360 ? 1.768 10.176 29.158 1.00 71.88 360 ALA A C 1
ATOM 2838 O O . ALA A 1 360 ? 1.467 8.989 29.355 1.00 71.88 360 ALA A O 1
ATOM 2839 N N . ASP A 1 361 ? 2.505 10.891 30.009 1.00 70.81 361 ASP A N 1
ATOM 2840 C CA . ASP A 1 361 ? 3.220 10.310 31.154 1.00 70.81 361 ASP A CA 1
ATOM 2841 C C . ASP A 1 361 ? 2.253 9.859 32.264 1.00 70.81 361 ASP A C 1
ATOM 2843 O O . ASP A 1 361 ? 2.511 8.877 32.967 1.00 70.81 361 ASP A O 1
ATOM 2847 N N . ASP A 1 362 ? 1.102 10.528 32.395 1.00 85.50 362 ASP A N 1
ATOM 2848 C CA . ASP A 1 362 ? 0.099 10.231 33.416 1.00 85.50 362 ASP A CA 1
ATOM 2849 C C . ASP A 1 362 ? -1.359 10.462 32.959 1.00 85.50 362 ASP A C 1
ATOM 2851 O O . ASP A 1 362 ? -1.654 10.981 31.880 1.00 85.50 362 ASP A O 1
ATOM 2855 N N . ASP A 1 363 ? -2.311 10.012 33.785 1.00 88.81 363 ASP A N 1
ATOM 2856 C CA . ASP A 1 363 ? -3.746 10.121 33.492 1.00 88.81 363 ASP A CA 1
ATOM 2857 C C . ASP A 1 363 ? -4.299 11.552 33.656 1.00 88.81 363 ASP A C 1
ATOM 2859 O O . ASP A 1 363 ? -5.374 11.857 33.126 1.00 88.81 363 ASP A O 1
ATOM 2863 N N . GLN A 1 364 ? -3.576 12.447 34.337 1.00 92.25 364 GLN A N 1
ATOM 2864 C CA . GLN A 1 364 ? -3.950 13.854 34.477 1.00 92.25 364 GLN A CA 1
ATOM 2865 C C . GLN A 1 364 ? -3.684 14.611 33.167 1.00 92.25 364 GLN A C 1
ATOM 2867 O O . GLN A 1 364 ? -4.578 15.302 32.672 1.00 92.25 364 GLN A O 1
ATOM 2872 N N . GLU A 1 365 ? -2.527 14.394 32.540 1.00 88.75 365 GLU A N 1
ATOM 2873 C CA . GLU A 1 365 ? -2.208 14.905 31.204 1.00 88.75 365 GLU A CA 1
ATOM 2874 C C . GLU A 1 365 ? -3.227 14.398 30.172 1.00 88.75 365 GLU A C 1
ATOM 2876 O O . GLU A 1 365 ? -3.826 15.186 29.428 1.00 88.75 365 GLU A O 1
ATOM 2881 N N . ARG A 1 366 ? -3.536 13.091 30.188 1.00 90.94 366 ARG A N 1
ATOM 2882 C CA . ARG A 1 366 ? -4.584 12.521 29.322 1.00 90.94 366 ARG A CA 1
ATOM 2883 C C . ARG A 1 366 ? -5.917 13.231 29.520 1.00 90.94 366 ARG A C 1
ATOM 2885 O O . ARG A 1 366 ? -6.595 13.561 28.545 1.00 90.94 366 ARG A O 1
ATOM 2892 N N . PHE A 1 367 ? -6.312 13.502 30.761 1.00 93.31 367 PHE A N 1
ATOM 2893 C CA . PHE A 1 367 ? -7.550 14.218 31.047 1.00 93.31 367 PHE A CA 1
ATOM 2894 C C . PHE A 1 367 ? -7.572 15.643 30.467 1.00 93.31 367 PHE A C 1
ATOM 2896 O O . PHE A 1 367 ? -8.582 16.052 29.886 1.00 93.31 367 PHE A O 1
ATOM 2903 N N . GLU A 1 368 ? -6.472 16.384 30.554 1.00 91.94 368 GLU A N 1
ATOM 2904 C CA . GLU A 1 368 ? -6.349 17.732 29.982 1.00 91.94 368 GLU A CA 1
ATOM 2905 C C . GLU A 1 368 ? -6.456 17.716 28.450 1.00 91.94 368 GLU A C 1
ATOM 2907 O O . GLU A 1 368 ? -7.161 18.541 27.847 1.00 91.94 368 GLU A O 1
ATOM 2912 N N . MET A 1 369 ? -5.860 16.705 27.812 1.00 89.69 369 MET A N 1
ATOM 2913 C CA . MET A 1 369 ? -6.019 16.456 26.379 1.00 89.69 369 MET A CA 1
ATOM 2914 C C . MET A 1 369 ? -7.477 16.144 26.014 1.00 89.69 369 MET A C 1
ATOM 2916 O O . MET A 1 369 ? -7.994 16.697 25.040 1.00 89.69 369 MET A O 1
ATOM 2920 N N . LEU A 1 370 ? -8.186 15.323 26.807 1.00 90.38 370 LEU A N 1
ATOM 2921 C CA . LEU A 1 370 ? -9.618 15.041 26.606 1.00 90.38 370 LEU A CA 1
ATOM 2922 C C . LEU A 1 370 ? -10.461 16.322 26.672 1.00 90.38 370 LEU A C 1
ATOM 2924 O O . LEU A 1 370 ? -11.358 16.521 25.843 1.00 90.38 370 LEU A O 1
ATOM 2928 N N . GLN A 1 371 ? -10.196 17.184 27.659 1.00 89.06 371 GLN A N 1
ATOM 2929 C CA . GLN A 1 371 ? -10.913 18.448 27.827 1.00 89.06 371 GLN A CA 1
ATOM 2930 C C . GLN A 1 371 ? -10.695 19.375 26.630 1.00 89.06 371 GLN A C 1
ATOM 2932 O O . GLN A 1 371 ? -11.665 19.910 26.081 1.00 89.06 371 GLN A O 1
ATOM 2937 N N . THR A 1 372 ? -9.443 19.496 26.190 1.00 88.75 372 THR A N 1
ATOM 2938 C CA . THR A 1 372 ? -9.045 20.328 25.050 1.00 88.75 372 THR A CA 1
ATOM 2939 C C . THR A 1 372 ? -9.639 19.813 23.741 1.00 88.75 372 THR A C 1
ATOM 2941 O O . THR A 1 372 ? -10.236 20.577 22.985 1.00 88.75 372 THR A O 1
ATOM 2944 N N . ALA A 1 373 ? -9.557 18.505 23.488 1.00 87.88 373 ALA A N 1
ATOM 2945 C CA . ALA A 1 373 ? -10.029 17.888 22.250 1.00 87.88 373 ALA A CA 1
ATOM 2946 C C . ALA A 1 373 ? -11.545 18.025 22.050 1.00 87.88 373 ALA A C 1
ATOM 2948 O O . ALA A 1 373 ? -12.014 18.243 20.929 1.00 87.88 373 ALA A O 1
ATOM 2949 N N . ARG A 1 374 ? -12.327 17.891 23.131 1.00 86.94 374 ARG A N 1
ATOM 2950 C CA . ARG A 1 374 ? -13.795 17.971 23.074 1.00 86.94 374 ARG A CA 1
ATOM 2951 C C . ARG A 1 374 ? -14.289 19.416 23.110 1.00 86.94 374 ARG A C 1
ATOM 2953 O O . ARG A 1 374 ? -15.227 19.772 22.393 1.00 86.94 374 ARG A O 1
ATOM 2960 N N . ASP A 1 375 ? -13.645 20.270 23.909 1.00 85.12 375 ASP A N 1
ATOM 2961 C CA . ASP A 1 375 ? -13.916 21.713 23.972 1.00 85.12 375 ASP A CA 1
ATOM 2962 C C . ASP A 1 375 ? -15.426 22.028 24.191 1.00 85.12 375 ASP A C 1
ATOM 2964 O O . ASP A 1 375 ? -16.027 22.956 23.643 1.00 85.12 375 ASP A O 1
ATOM 2968 N N . GLY A 1 376 ? -16.071 21.224 25.042 1.00 84.56 376 GLY A N 1
ATOM 2969 C CA . GLY A 1 376 ? -17.459 21.397 25.477 1.00 84.56 376 GLY A CA 1
ATOM 2970 C C . GLY A 1 376 ? -18.539 21.043 24.443 1.00 84.56 376 GLY A C 1
ATOM 2971 O O . GLY A 1 376 ? -18.302 20.397 23.426 1.00 84.56 376 GLY A O 1
ATOM 2972 N N . GLY A 1 377 ? -19.782 21.433 24.744 1.00 86.56 377 GLY A N 1
ATOM 2973 C CA . GLY A 1 377 ? -20.927 21.182 23.866 1.00 86.56 377 GLY A CA 1
ATOM 2974 C C . GLY A 1 377 ? -20.836 21.973 22.560 1.00 86.56 377 GLY A C 1
ATOM 2975 O O . GLY A 1 377 ? -20.463 23.145 22.565 1.00 86.56 377 GLY A O 1
ATOM 2976 N N . SER A 1 378 ? -21.196 21.328 21.454 1.00 91.94 378 SER A N 1
ATOM 2977 C CA . SER A 1 378 ? -21.261 21.937 20.124 1.00 91.94 378 SER A CA 1
ATOM 2978 C C . SER A 1 378 ? -22.506 21.488 19.360 1.00 91.94 378 SER A C 1
ATOM 2980 O O . SER A 1 378 ? -23.077 20.435 19.650 1.00 91.94 378 SER A O 1
ATOM 2982 N N . ILE A 1 379 ? -22.921 22.302 18.390 1.00 92.75 379 ILE A N 1
ATOM 2983 C CA . ILE A 1 379 ? -24.077 22.079 17.514 1.00 92.75 379 ILE A CA 1
ATOM 2984 C C . ILE A 1 379 ? -23.570 21.782 16.097 1.00 92.75 379 ILE A C 1
ATOM 2986 O O . ILE A 1 379 ? -22.584 22.371 15.651 1.00 92.75 379 ILE A O 1
ATOM 2990 N N . THR A 1 380 ? -24.234 20.882 15.371 1.00 91.06 380 THR A N 1
ATOM 2991 C CA . THR A 1 380 ? -23.862 20.578 13.981 1.00 91.06 380 THR A CA 1
ATOM 2992 C C . THR A 1 380 ? -24.296 21.699 13.031 1.00 91.06 380 THR A C 1
ATOM 2994 O O . THR A 1 380 ? -25.293 22.380 13.294 1.00 91.06 380 THR A O 1
ATOM 2997 N N . PRO A 1 381 ? -23.613 21.902 11.888 1.00 90.31 381 PRO A N 1
ATOM 2998 C CA . PRO A 1 381 ? -24.030 22.902 10.898 1.00 90.31 381 PRO A CA 1
ATOM 2999 C C . PRO A 1 381 ? -25.477 22.732 10.414 1.00 90.31 381 PRO A C 1
ATOM 3001 O O . PRO A 1 381 ? -26.175 23.718 10.175 1.00 90.31 381 PRO A O 1
ATOM 3004 N N . GLN A 1 382 ? -25.957 21.489 10.333 1.00 88.31 382 GLN A N 1
ATOM 3005 C CA . GLN A 1 382 ? -27.348 21.177 10.006 1.00 88.31 382 GLN A CA 1
ATOM 3006 C C . GLN A 1 382 ? -28.315 21.783 11.032 1.00 88.31 382 GLN A C 1
ATOM 3008 O O . GLN A 1 382 ? -29.204 22.549 10.663 1.00 88.31 382 GLN A O 1
ATOM 3013 N N . TYR A 1 383 ? -28.106 21.520 12.324 1.00 91.44 383 TYR A N 1
ATOM 3014 C CA . TYR A 1 383 ? -28.957 22.091 13.367 1.00 91.44 383 TYR A CA 1
ATOM 3015 C C . TYR A 1 383 ? -28.777 23.602 13.494 1.00 91.44 383 TYR A C 1
ATOM 3017 O O . TYR A 1 383 ? -29.749 24.304 13.743 1.00 91.44 383 TYR A O 1
ATOM 3025 N N . GLN A 1 384 ? -27.591 24.151 13.216 1.00 94.31 384 GLN A N 1
ATOM 3026 C CA . GLN A 1 384 ? -27.425 25.602 13.121 1.00 94.31 384 GLN A CA 1
ATOM 3027 C C . GLN A 1 384 ? -28.362 26.212 12.066 1.00 94.31 384 GLN A C 1
ATOM 3029 O O . GLN A 1 384 ? -28.956 27.266 12.300 1.00 94.31 384 GLN A O 1
ATOM 3034 N N . LYS A 1 385 ? -28.503 25.562 10.903 1.00 92.69 385 LYS A N 1
ATOM 3035 C CA . LYS A 1 385 ? -29.412 26.002 9.839 1.00 92.69 385 LYS A CA 1
ATOM 3036 C C . LYS A 1 385 ? -30.873 25.938 10.294 1.00 92.69 385 LYS A C 1
ATOM 3038 O O . LYS A 1 385 ? -31.594 26.911 10.082 1.00 92.69 385 LYS A O 1
ATOM 3043 N N . ILE A 1 386 ? -31.278 24.853 10.956 1.00 93.50 386 ILE A N 1
ATOM 3044 C CA . ILE A 1 386 ? -32.632 24.683 11.516 1.00 93.50 386 ILE A CA 1
ATOM 3045 C C . ILE A 1 386 ? -32.931 25.780 12.548 1.00 93.50 386 ILE A C 1
ATOM 3047 O O . ILE A 1 386 ? -33.913 26.509 12.419 1.00 93.50 386 ILE A O 1
ATOM 3051 N N . LEU A 1 387 ? -32.038 25.989 13.519 1.00 95.75 387 LEU A N 1
ATOM 3052 C CA . LEU A 1 387 ? -32.212 27.024 14.539 1.00 95.75 387 LEU A CA 1
ATOM 3053 C C . LEU A 1 387 ? -32.299 28.428 13.919 1.00 95.75 387 LEU A C 1
ATOM 3055 O O . LEU A 1 387 ? -33.154 29.216 14.312 1.00 95.75 387 LEU A O 1
ATOM 3059 N N . LYS A 1 388 ? -31.480 28.742 12.905 1.00 95.81 388 LYS A N 1
ATOM 3060 C CA . LYS A 1 388 ? -31.568 30.024 12.179 1.00 95.81 388 LYS A CA 1
ATOM 3061 C C . LYS A 1 388 ? -32.925 30.226 11.502 1.00 95.81 388 LYS A C 1
ATOM 3063 O O . LYS A 1 388 ? -33.429 31.346 11.503 1.00 95.81 388 LYS A O 1
ATOM 3068 N N . GLN A 1 389 ? -33.524 29.173 10.945 1.00 96.44 389 GLN A N 1
ATOM 3069 C CA . GLN A 1 389 ? -34.866 29.250 10.357 1.00 96.44 389 GLN A CA 1
ATOM 3070 C C . GLN A 1 389 ? -35.925 29.547 11.423 1.00 96.44 389 GLN A C 1
ATOM 3072 O O . GLN A 1 389 ? -36.792 30.390 11.200 1.00 96.44 389 GLN A O 1
ATOM 3077 N N . HIS A 1 390 ? -35.828 28.917 12.595 1.00 97.44 390 HIS A N 1
ATOM 3078 C CA . HIS A 1 390 ? -36.730 29.192 13.718 1.00 97.44 390 HIS A CA 1
ATOM 3079 C C . HIS A 1 390 ? -36.562 30.600 14.286 1.00 97.44 390 HIS A C 1
ATOM 3081 O O . HIS A 1 390 ? -37.555 31.243 14.629 1.00 97.44 390 HIS A O 1
ATOM 3087 N N . VAL A 1 391 ? -35.329 31.113 14.337 1.00 96.88 391 VAL A N 1
ATOM 3088 C CA . VAL A 1 391 ? -35.055 32.510 14.708 1.00 96.88 391 VAL A CA 1
ATOM 3089 C C . VAL A 1 391 ? -35.690 33.465 13.698 1.00 96.88 391 VAL A C 1
ATOM 3091 O O . VAL A 1 391 ? -36.407 34.378 14.099 1.00 96.88 391 VAL A O 1
ATOM 3094 N N . ALA A 1 392 ? -35.505 33.225 12.396 1.00 95.50 392 ALA A N 1
ATOM 3095 C CA . ALA A 1 392 ? -36.069 34.066 11.337 1.00 95.50 392 ALA A CA 1
ATOM 3096 C C . ALA A 1 392 ? -37.608 34.107 11.352 1.00 95.50 392 ALA A C 1
ATOM 3098 O O . ALA A 1 392 ? -38.199 35.130 11.021 1.00 95.50 392 ALA A O 1
ATOM 3099 N N . LYS A 1 393 ? -38.259 33.014 11.767 1.00 95.69 393 LYS A N 1
ATOM 3100 C CA . LYS A 1 393 ? -39.720 32.933 11.930 1.00 95.69 393 LYS A CA 1
ATOM 3101 C C . LYS A 1 393 ? -40.237 33.536 13.240 1.00 95.69 393 LYS A C 1
ATOM 3103 O O . LYS A 1 393 ? -41.444 33.569 13.452 1.00 95.69 393 LYS A O 1
ATOM 3108 N N . GLY A 1 394 ? -39.354 33.976 14.137 1.00 94.44 394 GLY A N 1
ATOM 3109 C CA . GLY A 1 394 ? -39.752 34.474 15.451 1.00 94.44 394 GLY A CA 1
ATOM 3110 C C . GLY A 1 394 ? -40.197 33.375 16.423 1.00 94.44 394 GLY A C 1
ATOM 3111 O O . GLY A 1 394 ? -40.794 33.680 17.451 1.00 94.44 394 GLY A O 1
ATOM 3112 N N . TRP A 1 395 ? -39.857 32.106 16.183 1.00 97.12 395 TRP A N 1
ATOM 3113 C CA . TRP A 1 395 ? -40.174 30.992 17.094 1.00 97.12 395 TRP A CA 1
ATOM 3114 C C . TRP A 1 395 ? -39.067 30.712 18.112 1.00 97.12 395 TRP A C 1
ATOM 3116 O O . TRP A 1 395 ? -39.345 30.244 19.210 1.00 97.12 395 TRP A O 1
ATOM 3126 N N . LEU A 1 396 ? -37.821 31.061 17.792 1.00 97.62 396 LEU A N 1
ATOM 3127 C CA . LEU A 1 396 ? -36.657 30.857 18.658 1.00 97.62 396 LEU A CA 1
ATOM 3128 C C . LEU A 1 396 ? -35.921 32.175 18.931 1.00 97.62 396 LEU A C 1
ATOM 3130 O O . LEU A 1 396 ? -35.843 33.041 18.057 1.00 97.62 396 LEU A O 1
ATOM 3134 N N . SER A 1 397 ? -35.359 32.317 20.128 1.00 96.62 397 SER A N 1
ATOM 3135 C CA . SER A 1 397 ? -34.353 33.329 20.464 1.00 96.62 397 SER A CA 1
ATOM 3136 C C . SER A 1 397 ? -33.137 32.652 21.088 1.00 96.62 397 SER A C 1
ATOM 3138 O O . SER A 1 397 ? -33.303 31.813 21.971 1.00 96.62 397 SER A O 1
ATOM 3140 N N . ILE A 1 398 ? -31.928 32.984 20.630 1.00 97.00 398 ILE A N 1
ATOM 3141 C CA . ILE A 1 398 ? -30.676 32.379 21.109 1.00 97.00 398 ILE A CA 1
ATOM 3142 C C . ILE A 1 398 ? -29.881 33.437 21.870 1.00 97.00 398 ILE A C 1
ATOM 3144 O O . ILE A 1 398 ? -29.581 34.494 21.318 1.00 97.00 398 ILE A O 1
ATOM 3148 N N . HIS A 1 399 ? -29.506 33.129 23.109 1.00 96.75 399 HIS A N 1
ATOM 3149 C CA . HIS A 1 399 ? -28.778 34.027 24.002 1.00 96.75 399 HIS A CA 1
ATOM 3150 C C . HIS A 1 399 ? -27.486 33.357 24.476 1.00 96.75 399 HIS A C 1
ATOM 3152 O O . HIS A 1 399 ? -27.499 32.423 25.280 1.00 96.75 399 HIS A O 1
ATOM 3158 N N . THR A 1 400 ? -26.364 33.802 23.911 1.00 95.81 400 THR A N 1
ATOM 3159 C CA . THR A 1 400 ? -25.012 33.338 24.248 1.00 95.81 400 THR A CA 1
ATOM 3160 C C . THR A 1 400 ? -24.420 34.137 25.396 1.00 95.81 400 THR A C 1
ATOM 3162 O O . THR A 1 400 ? -24.718 35.320 25.536 1.00 95.81 400 THR A O 1
ATOM 3165 N N . ARG A 1 401 ? -23.504 33.518 26.148 1.00 95.88 401 ARG A N 1
ATOM 3166 C CA . ARG A 1 401 ? -22.909 34.090 27.368 1.00 95.88 401 ARG A CA 1
ATOM 3167 C C . ARG A 1 401 ? -23.973 34.491 28.390 1.00 95.88 401 ARG A C 1
ATOM 3169 O O . ARG A 1 401 ? -23.820 35.491 29.077 1.00 95.88 401 ARG A O 1
ATOM 3176 N N . THR A 1 402 ? -25.054 33.716 28.458 1.00 95.88 402 THR A N 1
ATOM 3177 C CA . THR A 1 402 ? -26.204 34.003 29.314 1.00 95.88 402 THR A CA 1
ATOM 3178 C C . THR A 1 402 ? -26.444 32.861 30.287 1.00 95.88 402 THR A C 1
ATOM 3180 O O . THR A 1 402 ? -26.518 31.693 29.892 1.00 95.88 402 THR A O 1
ATOM 3183 N N . VAL A 1 403 ? -26.578 33.200 31.566 1.00 94.81 403 VAL A N 1
ATOM 3184 C CA . VAL A 1 403 ? -26.870 32.259 32.655 1.00 94.81 403 VAL A CA 1
ATOM 3185 C C . VAL A 1 403 ? -28.103 32.705 33.427 1.00 94.81 403 VAL A C 1
ATOM 3187 O O . VAL A 1 403 ? -28.444 33.882 33.436 1.00 94.81 403 VAL A O 1
ATOM 3190 N N . ILE A 1 404 ? -28.782 31.762 34.076 1.00 95.38 404 ILE A N 1
ATOM 3191 C CA . ILE A 1 404 ? -29.903 32.061 34.974 1.00 95.38 404 ILE A CA 1
ATOM 3192 C C . ILE A 1 404 ? -29.320 32.374 36.355 1.00 95.38 404 ILE A C 1
ATOM 3194 O O . ILE A 1 404 ? -28.619 31.536 36.921 1.00 95.38 404 ILE A O 1
ATOM 3198 N N . THR A 1 405 ? -29.602 33.564 36.885 1.00 93.88 405 THR A N 1
ATOM 3199 C CA . THR A 1 405 ? -29.093 34.045 38.182 1.00 93.88 405 THR A CA 1
ATOM 3200 C C . THR A 1 405 ? -30.128 33.966 39.295 1.00 93.88 405 THR A C 1
ATOM 3202 O O . THR A 1 405 ? -29.766 33.784 40.455 1.00 93.88 405 THR A O 1
ATOM 3205 N N . SER A 1 406 ? -31.418 34.058 38.963 1.00 93.56 406 SER A N 1
ATOM 3206 C CA . SER A 1 406 ? -32.510 33.882 39.922 1.00 93.56 406 SER A CA 1
ATOM 3207 C C . SER A 1 406 ? -33.669 33.099 39.304 1.00 93.56 406 SER A C 1
ATOM 3209 O O . SER A 1 406 ? -33.872 33.118 38.086 1.00 93.56 406 SER A O 1
ATOM 3211 N N . LYS A 1 407 ? -34.420 32.388 40.150 1.00 94.12 407 LYS A N 1
ATOM 3212 C CA . LYS A 1 407 ? -35.578 31.577 39.763 1.00 94.12 407 LYS A CA 1
ATOM 3213 C C . LYS A 1 407 ? -36.643 31.600 40.856 1.00 94.12 407 LYS A C 1
ATOM 3215 O O . LYS A 1 407 ? -36.315 31.573 42.041 1.00 94.12 407 LYS A O 1
ATOM 3220 N N . ASN A 1 408 ? -37.902 31.576 40.448 1.00 94.69 408 ASN A N 1
ATOM 3221 C CA . ASN A 1 408 ? -39.057 31.363 41.307 1.00 94.69 408 ASN A CA 1
ATOM 3222 C C . ASN A 1 408 ? -40.096 30.548 40.524 1.00 94.69 408 ASN A C 1
ATOM 3224 O O . ASN A 1 408 ? -40.486 30.957 39.431 1.00 94.69 408 ASN A O 1
ATOM 3228 N N . PHE A 1 409 ? -40.493 29.390 41.049 1.00 95.62 409 PHE A N 1
ATOM 3229 C CA . PHE A 1 409 ? -41.525 28.542 40.458 1.00 95.62 409 PHE A CA 1
ATOM 3230 C C . PHE A 1 409 ? -42.835 28.728 41.216 1.00 95.62 409 PHE A C 1
ATOM 3232 O O . PHE A 1 409 ? -42.846 28.641 42.441 1.00 95.62 409 PHE A O 1
ATOM 3239 N N . ASP A 1 410 ? -43.930 28.947 40.493 1.00 94.25 410 ASP A N 1
ATOM 3240 C CA . ASP A 1 410 ? -45.274 28.999 41.063 1.00 94.25 410 ASP A CA 1
ATOM 3241 C C . ASP A 1 410 ? -45.999 27.658 40.835 1.00 94.25 410 ASP A C 1
ATOM 3243 O O . ASP A 1 410 ? -46.402 27.364 39.702 1.00 94.25 410 ASP A O 1
ATOM 3247 N N . PRO A 1 411 ? -46.228 26.852 41.891 1.00 90.31 411 PRO A N 1
ATOM 3248 C CA . PRO A 1 411 ? -46.889 25.555 41.773 1.00 90.31 411 PRO A CA 1
ATOM 3249 C C . PRO A 1 411 ? -48.349 25.636 41.317 1.00 90.31 411 PRO A C 1
ATOM 3251 O O . PRO A 1 411 ? -48.868 24.650 40.802 1.00 90.31 411 PRO A O 1
ATOM 3254 N N . LYS A 1 412 ? -49.031 26.780 41.495 1.00 89.75 412 LYS A N 1
ATOM 3255 C CA . LYS A 1 412 ? -50.444 26.932 41.102 1.00 89.75 412 LYS A CA 1
ATOM 3256 C C . LYS A 1 412 ? -50.594 27.144 39.604 1.00 89.75 412 LYS A C 1
ATOM 3258 O O . LYS A 1 412 ? -51.504 26.592 38.989 1.00 89.75 412 LYS A O 1
ATOM 3263 N N . THR A 1 413 ? -49.724 27.965 39.024 1.00 88.88 413 THR A N 1
ATOM 3264 C CA . THR A 1 413 ? -49.735 28.255 37.583 1.00 88.88 413 THR A CA 1
ATOM 3265 C C . THR A 1 413 ? -48.834 27.314 36.785 1.00 88.88 413 THR A C 1
ATOM 3267 O O . THR A 1 413 ? -48.959 27.256 35.562 1.00 88.88 413 THR A O 1
ATOM 3270 N N . HIS A 1 414 ? -47.964 26.558 37.464 1.00 93.06 414 HIS A N 1
ATOM 3271 C CA . HIS A 1 414 ? -46.899 25.740 36.882 1.00 93.06 414 HIS A CA 1
ATOM 3272 C C . HIS A 1 414 ? -45.971 26.544 35.960 1.00 93.06 414 HIS A C 1
ATOM 3274 O O . HIS A 1 414 ? -45.558 26.053 34.911 1.00 93.06 414 HIS A O 1
ATOM 3280 N N . THR A 1 415 ? -45.653 27.786 36.338 1.00 94.94 415 THR A N 1
ATOM 3281 C CA . THR A 1 415 ? -44.768 28.668 35.562 1.00 94.94 415 THR A CA 1
ATOM 3282 C C . THR A 1 415 ? -43.569 29.137 36.377 1.00 94.94 415 THR A C 1
ATOM 3284 O O . THR A 1 415 ? -43.588 29.152 37.608 1.00 94.94 415 THR A O 1
ATOM 3287 N N . TRP A 1 416 ? -42.511 29.527 35.675 1.00 96.94 416 TRP A N 1
ATOM 3288 C CA . TRP A 1 416 ? -41.297 30.091 36.244 1.00 96.94 416 TRP A CA 1
ATOM 3289 C C . TRP A 1 416 ? -41.210 31.589 35.985 1.00 96.94 416 TRP A C 1
ATOM 3291 O O . TRP A 1 416 ? -41.435 32.044 34.865 1.00 96.94 416 TRP A O 1
ATOM 3301 N N . LYS A 1 417 ? -40.755 32.331 36.991 1.00 96.00 417 LYS A N 1
ATOM 3302 C CA . LYS A 1 417 ? -40.173 33.664 36.844 1.00 96.00 417 LYS A CA 1
ATOM 3303 C C . LYS A 1 417 ? -38.667 33.537 37.043 1.00 96.00 417 LYS A C 1
ATOM 3305 O O . LYS A 1 417 ? -38.216 33.101 38.102 1.00 96.00 417 LYS A O 1
ATOM 3310 N N . ILE A 1 418 ? -37.886 33.859 36.017 1.00 95.19 418 ILE A N 1
ATOM 3311 C CA . ILE A 1 418 ? -36.425 33.707 36.028 1.00 95.19 418 ILE A CA 1
ATOM 3312 C C . ILE A 1 418 ? -35.734 35.005 35.617 1.00 95.19 418 ILE A C 1
ATOM 3314 O O . ILE A 1 418 ? -36.245 35.762 34.796 1.00 95.19 418 ILE A O 1
ATOM 3318 N N . THR A 1 419 ? -34.555 35.249 36.183 1.00 94.06 419 THR A N 1
ATOM 3319 C CA . THR A 1 419 ? -33.672 36.363 35.811 1.00 94.06 419 THR A CA 1
ATOM 3320 C C . THR A 1 419 ? -32.395 35.816 35.198 1.00 94.06 419 THR A C 1
ATOM 3322 O O . THR A 1 419 ? -31.877 34.793 35.655 1.00 94.06 419 THR A O 1
ATOM 3325 N N . THR A 1 420 ? -31.884 36.496 34.174 1.00 96.12 420 THR A N 1
ATOM 3326 C CA . THR A 1 420 ? -30.647 36.128 33.487 1.00 96.12 420 THR A CA 1
ATOM 3327 C C . THR A 1 420 ? -29.567 37.190 33.642 1.00 96.12 420 THR A C 1
ATOM 3329 O O . THR A 1 420 ? -29.871 38.364 33.843 1.00 96.12 420 THR A O 1
ATOM 3332 N N . ASP A 1 421 ? -28.312 36.769 33.507 1.00 93.69 421 ASP A N 1
ATOM 3333 C CA . ASP A 1 421 ? -27.158 37.650 33.336 1.00 93.69 421 ASP A CA 1
ATOM 3334 C C . ASP A 1 421 ? -26.413 37.285 32.034 1.00 93.69 421 ASP A C 1
ATOM 3336 O O . ASP A 1 421 ? -26.041 36.114 31.875 1.00 93.69 421 ASP A O 1
ATOM 3340 N N . PRO A 1 422 ? -26.248 38.229 31.084 1.00 95.75 422 PRO A N 1
ATOM 3341 C CA . PRO A 1 422 ? -26.873 39.556 31.078 1.00 95.75 422 PRO A CA 1
ATOM 3342 C C . PRO A 1 422 ? -28.417 39.472 30.983 1.00 95.75 422 PRO A C 1
ATOM 3344 O O . PRO A 1 422 ? -28.958 38.441 30.553 1.00 95.75 422 PRO A O 1
ATOM 3347 N N . PRO A 1 423 ? -29.153 40.530 31.378 1.00 94.50 423 PRO A N 1
ATOM 3348 C CA . PRO A 1 423 ? -30.599 40.607 31.175 1.00 94.50 423 PRO A CA 1
ATOM 3349 C C . PRO A 1 423 ? -30.972 40.476 29.692 1.00 94.50 423 PRO A C 1
ATOM 3351 O O . PRO A 1 423 ? -30.289 41.018 28.825 1.00 94.50 423 PRO A O 1
ATOM 3354 N N . ILE A 1 424 ? -32.052 39.749 29.400 1.00 94.69 424 ILE A N 1
ATOM 3355 C CA . ILE A 1 424 ? -32.566 39.570 28.037 1.00 94.69 424 ILE A CA 1
ATOM 3356 C C . ILE A 1 424 ? -33.674 40.592 27.758 1.00 94.69 424 ILE A C 1
ATOM 3358 O O . ILE A 1 424 ? -34.646 40.688 28.509 1.00 94.69 424 ILE A O 1
ATOM 3362 N N . ASP A 1 425 ? -33.565 41.303 26.638 1.00 87.38 425 ASP A N 1
ATOM 3363 C CA . ASP A 1 425 ? -34.599 42.235 26.188 1.00 87.38 425 ASP A CA 1
ATOM 3364 C C . ASP A 1 425 ? -35.907 41.510 25.842 1.00 87.38 425 ASP A C 1
ATOM 3366 O O . ASP A 1 425 ? -35.912 40.494 25.141 1.00 87.38 425 ASP A O 1
ATOM 3370 N N . ASN A 1 426 ? -37.034 42.068 26.296 1.00 85.88 426 ASN A N 1
ATOM 3371 C CA . ASN A 1 426 ? -38.383 41.519 26.096 1.00 85.88 426 ASN A CA 1
ATOM 3372 C C . ASN A 1 426 ? -38.542 40.064 26.577 1.00 85.88 426 ASN A C 1
ATOM 3374 O O . ASN A 1 426 ? -39.303 39.287 25.992 1.00 85.88 426 ASN A O 1
ATOM 3378 N N . PHE A 1 427 ? -37.812 39.681 27.625 1.00 92.00 427 PHE A N 1
ATOM 3379 C CA . PHE A 1 427 ? -37.938 38.356 28.217 1.00 92.00 427 PHE A CA 1
ATOM 3380 C C . PHE A 1 427 ? -39.308 38.180 28.900 1.00 92.00 427 PHE A C 1
ATOM 3382 O O . PHE A 1 427 ? -39.790 39.125 29.529 1.00 92.00 427 PHE A O 1
ATOM 3389 N N . PRO A 1 428 ? -39.965 37.009 28.792 1.00 91.00 428 PRO A N 1
ATOM 3390 C CA . PRO A 1 428 ? -41.312 36.824 29.319 1.00 91.00 428 PRO A CA 1
ATOM 3391 C C . PRO A 1 428 ? -41.311 36.863 30.846 1.00 91.00 428 PRO A C 1
ATOM 3393 O O . PRO A 1 428 ? -40.418 36.308 31.485 1.00 91.00 428 PRO A O 1
ATOM 3396 N N . GLU A 1 429 ? -42.362 37.435 31.435 1.00 88.38 429 GLU A N 1
ATOM 3397 C CA . GLU A 1 429 ? -42.544 37.402 32.891 1.00 88.38 429 GLU A CA 1
ATOM 3398 C C . GLU A 1 429 ? -42.838 35.983 33.415 1.00 88.38 429 GLU A C 1
ATOM 3400 O O . GLU A 1 429 ? -42.474 35.656 34.547 1.00 88.38 429 GLU A O 1
ATOM 3405 N N . HIS A 1 430 ? -43.434 35.130 32.571 1.00 92.50 430 HIS A N 1
ATOM 3406 C CA . HIS A 1 430 ? -43.777 33.744 32.883 1.00 92.50 430 HIS A CA 1
ATOM 3407 C C . HIS A 1 430 ? -43.232 32.779 31.821 1.00 92.50 430 HIS A C 1
ATOM 3409 O O . HIS A 1 430 ? -43.501 32.930 30.629 1.00 92.50 430 HIS A O 1
ATOM 3415 N N . ILE A 1 431 ? -42.496 31.762 32.268 1.00 97.19 431 ILE A N 1
ATOM 3416 C CA . ILE A 1 431 ? -41.967 30.663 31.454 1.00 97.19 431 ILE A CA 1
ATOM 3417 C C . ILE A 1 431 ? -42.712 29.377 31.814 1.00 97.19 431 ILE A C 1
ATOM 3419 O O . ILE A 1 431 ? -42.741 28.976 32.974 1.00 97.19 431 ILE A O 1
ATOM 3423 N N . ASP A 1 432 ? -43.286 28.697 30.829 1.00 97.25 432 ASP A N 1
ATOM 3424 C CA . ASP A 1 432 ? -44.105 27.499 31.041 1.00 97.25 432 ASP A CA 1
ATOM 3425 C C . ASP A 1 432 ? -43.287 26.247 31.346 1.00 97.25 432 ASP A C 1
ATOM 3427 O O . ASP A 1 432 ? -43.784 25.322 31.987 1.00 97.25 432 ASP A O 1
ATOM 3431 N N . TYR A 1 433 ? -42.049 26.172 30.849 1.00 97.69 433 TYR A N 1
ATOM 3432 C CA . TYR A 1 433 ? -41.204 25.005 31.082 1.00 97.69 433 TYR A CA 1
ATOM 3433 C C . TYR A 1 433 ? -39.715 25.279 30.862 1.00 97.69 433 TYR A C 1
ATOM 3435 O O . TYR A 1 433 ? -39.351 26.076 29.994 1.00 97.69 433 TYR A O 1
ATOM 3443 N N . ILE A 1 434 ? -38.846 24.571 31.592 1.00 97.31 434 ILE A N 1
ATOM 3444 C CA . ILE A 1 434 ? -37.387 24.627 31.411 1.00 97.31 434 ILE A CA 1
ATOM 3445 C C . ILE A 1 434 ? -36.832 23.240 31.052 1.00 97.31 434 ILE A C 1
ATOM 3447 O O . ILE A 1 434 ? -36.995 22.273 31.792 1.00 97.31 434 ILE A O 1
ATOM 3451 N N . CYS A 1 435 ? -36.130 23.137 29.925 1.00 96.56 435 CYS A N 1
ATOM 3452 C CA . CYS A 1 435 ? -35.420 21.930 29.502 1.00 96.56 435 CYS A CA 1
ATOM 3453 C C . CYS A 1 435 ? -33.907 22.097 29.692 1.00 96.56 435 CYS A C 1
ATOM 3455 O O . CYS A 1 435 ? -33.275 22.919 29.024 1.00 96.56 435 CYS A O 1
ATOM 3457 N N . PHE A 1 436 ? -33.302 21.281 30.555 1.00 95.81 436 PHE A N 1
ATOM 3458 C CA . PHE A 1 436 ? -31.859 21.279 30.799 1.00 95.81 436 PHE A CA 1
ATOM 3459 C C . PHE A 1 436 ? -31.145 20.249 29.916 1.00 95.81 436 PHE A C 1
ATOM 3461 O O . PHE A 1 436 ? -31.258 19.043 30.118 1.00 95.81 436 PHE A O 1
ATOM 3468 N N . ALA A 1 437 ? -30.362 20.717 28.951 1.00 93.88 437 ALA A N 1
ATOM 3469 C CA . ALA A 1 437 ? -29.482 19.924 28.092 1.00 93.88 437 ALA A CA 1
ATOM 3470 C C . ALA A 1 437 ? -28.009 20.153 28.466 1.00 93.88 437 ALA A C 1
ATOM 3472 O O . ALA A 1 437 ? -27.155 20.467 27.632 1.00 93.88 437 ALA A O 1
ATOM 3473 N N . THR A 1 438 ? -27.730 20.042 29.761 1.00 91.12 438 THR A N 1
ATOM 3474 C CA . THR A 1 438 ? -26.477 20.452 30.409 1.00 91.12 438 THR A CA 1
ATOM 3475 C C . THR A 1 438 ? -25.524 19.289 30.698 1.00 91.12 438 THR A C 1
ATOM 3477 O O . THR A 1 438 ? -24.444 19.502 31.246 1.00 91.12 438 THR A O 1
ATOM 3480 N N . GLY A 1 439 ? -25.864 18.082 30.239 1.00 87.69 439 GLY A N 1
ATOM 3481 C CA . GLY A 1 439 ? -25.011 16.896 30.297 1.00 87.69 439 GLY A CA 1
ATOM 3482 C C . GLY A 1 439 ? -25.201 16.063 31.565 1.00 87.69 439 GLY A C 1
ATOM 3483 O O . GLY A 1 439 ? -26.036 16.350 32.415 1.00 87.69 439 GLY A O 1
ATOM 3484 N N . MET A 1 440 ? -24.412 14.998 31.683 1.00 85.75 440 MET A N 1
ATOM 3485 C CA . MET A 1 440 ? -24.429 14.077 32.825 1.00 85.75 440 MET A CA 1
ATOM 3486 C C . MET A 1 440 ? -23.076 14.132 33.529 1.00 85.75 440 MET A C 1
ATOM 3488 O O . MET A 1 440 ? -22.046 14.238 32.854 1.00 85.75 440 MET A O 1
ATOM 3492 N N . LYS A 1 441 ? -23.074 14.058 34.863 1.00 83.12 441 LYS A N 1
ATOM 3493 C CA . LYS A 1 441 ? -21.845 13.980 35.653 1.00 83.12 441 LYS A CA 1
ATOM 3494 C C . LYS A 1 441 ? -21.303 12.566 35.518 1.00 83.12 441 LYS A C 1
ATOM 3496 O O . LYS A 1 441 ? -22.019 11.615 35.805 1.00 83.12 441 LYS A O 1
ATOM 3501 N N . VAL A 1 442 ? -20.048 12.447 35.104 1.00 83.25 442 VAL A N 1
ATOM 3502 C CA . VAL A 1 442 ? -19.341 11.168 35.059 1.00 83.25 442 VAL A CA 1
ATOM 3503 C C . VAL A 1 442 ? -18.566 11.034 36.357 1.00 83.25 442 VAL A C 1
ATOM 3505 O O . VAL A 1 442 ? -17.663 11.828 36.596 1.00 83.25 442 VAL A O 1
ATOM 3508 N N . ASN A 1 443 ? -18.949 10.094 37.214 1.00 88.56 443 ASN A N 1
ATOM 3509 C CA . ASN A 1 443 ? -18.167 9.772 38.400 1.00 88.56 443 ASN A CA 1
ATOM 3510 C C . ASN A 1 443 ? -18.434 8.338 38.844 1.00 88.56 443 ASN A C 1
ATOM 3512 O O . ASN A 1 443 ? -19.511 8.064 39.370 1.00 88.56 443 ASN A O 1
ATOM 3516 N N . VAL A 1 444 ? -17.460 7.446 38.660 1.00 90.62 444 VAL A N 1
ATOM 3517 C CA . VAL A 1 444 ? -17.582 6.038 39.080 1.00 90.62 444 VAL A CA 1
ATOM 3518 C C . VAL A 1 444 ? -17.767 5.878 40.588 1.00 90.62 444 VAL A C 1
ATOM 3520 O O . VAL A 1 444 ? -18.405 4.920 41.016 1.00 90.62 444 VAL A O 1
ATOM 3523 N N . ASN A 1 445 ? -17.311 6.848 41.388 1.00 89.44 445 ASN A N 1
ATOM 3524 C CA . ASN A 1 445 ? -17.513 6.853 42.839 1.00 89.44 445 ASN A CA 1
ATOM 3525 C C . ASN A 1 445 ? -18.974 7.127 43.234 1.00 89.44 445 ASN A C 1
ATOM 3527 O O . ASN A 1 445 ? -19.416 6.695 44.294 1.00 89.44 445 ASN A O 1
ATOM 3531 N N . ASP A 1 446 ? -19.736 7.809 42.370 1.00 87.44 446 ASP A N 1
ATOM 3532 C CA . ASP A 1 446 ? -21.143 8.148 42.619 1.00 87.44 446 ASP A CA 1
ATOM 3533 C C . ASP A 1 446 ? -22.106 7.075 42.063 1.00 87.44 446 ASP A C 1
ATOM 3535 O O . ASP A 1 446 ? -23.323 7.211 42.204 1.00 87.44 446 ASP A O 1
ATOM 3539 N N . MET A 1 447 ? -21.603 6.027 41.393 1.00 88.88 447 MET A N 1
ATOM 3540 C CA . MET A 1 447 ? -22.438 5.009 40.743 1.00 88.88 447 MET A CA 1
ATOM 3541 C C . MET A 1 447 ? -22.884 3.935 41.749 1.00 88.88 447 MET A C 1
ATOM 3543 O O . MET A 1 447 ? -22.026 3.221 42.270 1.00 88.88 447 MET A O 1
ATOM 3547 N N . PRO A 1 448 ? -24.203 3.745 41.981 1.00 88.38 448 PRO A N 1
ATOM 3548 C CA . PRO A 1 448 ? -24.703 2.755 42.941 1.00 88.38 448 PRO A CA 1
ATOM 3549 C C . PRO A 1 448 ? -24.170 1.340 42.691 1.00 88.38 448 PRO A C 1
ATOM 3551 O O . PRO A 1 448 ? -23.677 0.703 43.614 1.00 88.38 448 PRO A O 1
ATOM 3554 N N . LEU A 1 449 ? -24.148 0.913 41.423 1.00 91.88 449 LEU A N 1
ATOM 3555 C CA . LEU A 1 449 ? -23.685 -0.415 41.008 1.00 91.88 449 LEU A CA 1
ATOM 3556 C C . LEU A 1 449 ? -22.203 -0.709 41.297 1.00 91.88 449 LEU A C 1
ATOM 3558 O O . LEU A 1 449 ? -21.792 -1.859 41.223 1.00 91.88 449 LEU A O 1
ATOM 3562 N N . LEU A 1 450 ? -21.400 0.313 41.609 1.00 93.81 450 LEU A N 1
ATOM 3563 C CA . LEU A 1 450 ? -19.975 0.179 41.916 1.00 93.81 450 LEU A CA 1
ATOM 3564 C C . LEU A 1 450 ? -19.667 0.429 43.396 1.00 93.81 450 LEU A C 1
ATOM 3566 O O . LEU A 1 450 ? -18.497 0.449 43.758 1.00 93.81 450 LEU A O 1
ATOM 3570 N N . GLN A 1 451 ? -20.662 0.612 44.273 1.00 92.81 451 GLN A N 1
ATOM 3571 C CA . GLN A 1 451 ? -20.408 0.926 45.686 1.00 92.81 451 GLN A CA 1
ATOM 3572 C C . GLN A 1 451 ? -19.572 -0.148 46.387 1.00 92.81 451 GLN A C 1
ATOM 3574 O O . GLN A 1 451 ? -18.604 0.194 47.070 1.00 92.81 451 GLN A O 1
ATOM 3579 N N . SER A 1 452 ? -19.892 -1.433 46.196 1.00 94.94 452 SER A N 1
ATOM 3580 C CA . SER A 1 452 ? -19.070 -2.507 46.759 1.00 94.94 452 SER A CA 1
ATOM 3581 C C . SER A 1 452 ? -17.691 -2.581 46.100 1.00 94.94 452 SER A C 1
ATOM 3583 O O . SER A 1 452 ? -16.700 -2.691 46.815 1.00 94.94 452 SER A O 1
ATOM 3585 N N . MET A 1 453 ? -17.588 -2.418 44.775 1.00 95.88 453 MET A N 1
ATOM 3586 C CA . MET A 1 453 ? -16.288 -2.362 44.088 1.00 95.88 453 MET A CA 1
ATOM 3587 C C . MET A 1 453 ? -15.404 -1.212 44.584 1.00 95.88 453 MET A C 1
ATOM 3589 O O . MET A 1 453 ? -14.225 -1.425 44.834 1.00 95.88 453 MET A O 1
ATOM 3593 N N . ASN A 1 454 ? -15.954 -0.014 44.781 1.00 94.25 454 ASN A N 1
ATOM 3594 C CA . ASN A 1 454 ? -15.219 1.149 45.284 1.00 94.25 454 ASN A CA 1
ATOM 3595 C C . ASN A 1 454 ? -14.779 0.969 46.745 1.00 94.25 454 ASN A C 1
ATOM 3597 O O . ASN A 1 454 ? -13.723 1.464 47.126 1.00 94.25 454 ASN A O 1
ATOM 3601 N N . ARG A 1 455 ? -15.573 0.266 47.564 1.00 94.44 455 ARG A N 1
ATOM 3602 C CA . ARG A 1 455 ? -15.220 -0.056 48.955 1.00 94.44 455 ARG A CA 1
ATOM 3603 C C . ARG A 1 455 ? -14.129 -1.125 49.029 1.00 94.44 455 ARG A C 1
ATOM 3605 O O . ARG A 1 455 ? -13.160 -0.949 49.760 1.00 94.44 455 ARG A O 1
ATOM 3612 N N . ASP A 1 456 ? -14.305 -2.220 48.293 1.00 94.19 456 ASP A N 1
ATOM 3613 C CA . ASP A 1 456 ? -13.498 -3.436 48.443 1.00 94.19 456 ASP A CA 1
ATOM 3614 C C . ASP A 1 456 ? -12.249 -3.412 47.539 1.00 94.19 456 ASP A C 1
ATOM 3616 O O . ASP A 1 456 ? -11.197 -3.934 47.900 1.00 94.19 456 ASP A O 1
ATOM 3620 N N . TYR A 1 457 ? -12.339 -2.749 46.381 1.00 94.56 457 TYR A N 1
ATOM 3621 C CA . TYR A 1 457 ? -11.270 -2.589 45.390 1.00 94.56 457 TYR A CA 1
ATOM 3622 C C . TYR A 1 457 ? -11.189 -1.128 44.903 1.00 94.56 457 TYR A C 1
ATOM 3624 O O . TYR A 1 457 ? -11.363 -0.874 43.708 1.00 94.56 457 TYR A O 1
ATOM 3632 N N . PRO A 1 458 ? -10.891 -0.153 45.785 1.00 94.50 458 PRO A N 1
ATOM 3633 C CA . PRO A 1 458 ? -10.882 1.271 45.436 1.00 94.50 458 PRO A CA 1
ATOM 3634 C C . PRO A 1 458 ? -9.942 1.566 44.265 1.00 94.50 458 PRO A C 1
ATOM 3636 O O . PRO A 1 458 ? -8.821 1.050 44.235 1.00 94.50 458 PRO A O 1
ATOM 3639 N N . ILE A 1 459 ? -10.386 2.399 43.324 1.00 93.88 459 ILE A N 1
ATOM 3640 C CA . ILE A 1 459 ? -9.619 2.821 42.146 1.00 93.88 459 ILE A CA 1
ATOM 3641 C C . ILE A 1 459 ? -9.358 4.327 42.200 1.00 93.88 459 ILE A C 1
ATOM 3643 O O . ILE A 1 459 ? -10.184 5.092 42.700 1.00 93.88 459 ILE A O 1
ATOM 3647 N N . GLU A 1 460 ? -8.207 4.757 41.689 1.00 95.00 460 GLU A N 1
ATOM 3648 C CA . GLU A 1 460 ? -7.939 6.178 41.492 1.00 95.00 460 GLU A CA 1
ATOM 3649 C C . GLU A 1 460 ? -8.869 6.751 40.414 1.00 95.00 460 GLU A C 1
ATOM 3651 O O . GLU A 1 460 ? -9.244 6.063 39.458 1.00 95.00 460 GLU A O 1
ATOM 3656 N N . THR A 1 461 ? -9.268 8.016 40.577 1.00 94.75 461 THR A N 1
ATOM 3657 C CA . THR A 1 461 ? -10.127 8.691 39.604 1.00 94.75 461 THR A CA 1
ATOM 3658 C C . THR A 1 461 ? -9.663 10.108 39.305 1.00 94.75 461 THR A C 1
ATOM 3660 O O . THR A 1 461 ? -9.511 10.902 40.233 1.00 94.75 461 THR A O 1
ATOM 3663 N N . ILE A 1 462 ? -9.596 10.470 38.022 1.00 94.00 462 ILE A N 1
ATOM 3664 C CA . ILE A 1 462 ? -9.398 11.853 37.568 1.00 94.00 462 ILE A CA 1
ATOM 3665 C C . ILE A 1 462 ? -10.746 12.438 37.152 1.00 94.00 462 ILE A C 1
ATOM 3667 O O . ILE A 1 462 ? -11.375 12.001 36.187 1.00 94.00 462 ILE A O 1
ATOM 3671 N N . ASN A 1 463 ? -11.230 13.415 37.925 1.00 89.38 463 ASN A N 1
ATOM 3672 C CA . ASN A 1 463 ? -12.531 14.066 37.729 1.00 89.38 463 ASN A CA 1
ATOM 3673 C C . ASN A 1 463 ? -13.698 13.067 37.530 1.00 89.38 463 ASN A C 1
ATOM 3675 O O . ASN A 1 463 ? -14.596 13.283 36.713 1.00 89.38 463 ASN A O 1
ATOM 3679 N N . GLY A 1 464 ? -13.658 11.956 38.275 1.00 89.38 464 GLY A N 1
ATOM 3680 C CA . GLY A 1 464 ? -14.663 10.893 38.253 1.00 89.38 464 GLY A CA 1
ATOM 3681 C C . GLY A 1 464 ? -14.487 9.818 37.169 1.00 89.38 464 GLY A C 1
ATOM 3682 O O . GLY A 1 464 ? -15.270 8.865 37.140 1.00 89.38 464 GLY A O 1
ATOM 3683 N N . LEU A 1 465 ? -13.479 9.929 36.297 1.00 93.00 465 LEU A N 1
ATOM 3684 C CA . LEU A 1 465 ? -13.088 8.854 35.381 1.00 93.00 465 LEU A CA 1
ATOM 3685 C C . LEU A 1 465 ? -12.120 7.884 36.078 1.00 93.00 465 LEU A C 1
ATOM 3687 O O . LEU A 1 465 ? -11.180 8.363 36.704 1.00 93.00 465 LEU A O 1
ATOM 3691 N N . PRO A 1 466 ? -12.321 6.559 35.973 1.00 94.81 466 PRO A N 1
ATOM 3692 C CA . PRO A 1 466 ? -11.436 5.558 36.562 1.00 94.81 466 PRO A CA 1
ATOM 3693 C C . PRO A 1 466 ? -10.083 5.496 35.844 1.00 94.81 466 PRO A C 1
ATOM 3695 O O . PRO A 1 466 ? -10.040 5.409 34.614 1.00 94.81 466 PRO A O 1
ATOM 3698 N N . CYS A 1 467 ? -8.992 5.453 36.609 1.00 94.50 467 CYS A N 1
ATOM 3699 C CA . CYS A 1 467 ? -7.647 5.157 36.110 1.00 94.50 467 CYS A CA 1
ATOM 3700 C C . CYS A 1 467 ? -7.508 3.643 35.865 1.00 94.50 467 CYS A C 1
ATOM 3702 O O . CYS A 1 467 ? -6.943 2.909 36.674 1.00 94.50 467 CYS A O 1
ATOM 3704 N N . LEU A 1 468 ? -8.124 3.165 34.779 1.00 93.06 468 LEU A N 1
ATOM 3705 C CA . LEU A 1 468 ? -8.127 1.752 34.378 1.00 93.06 468 LEU A CA 1
ATOM 3706 C C . LEU A 1 468 ? -6.730 1.277 33.970 1.00 93.06 468 LEU A C 1
ATOM 3708 O O . LEU A 1 468 ? -5.870 2.081 33.610 1.00 93.06 468 LEU A O 1
ATOM 3712 N N . THR A 1 469 ? -6.544 -0.041 33.925 1.00 86.31 469 THR A N 1
ATOM 3713 C CA . THR A 1 469 ? -5.386 -0.646 33.255 1.00 86.31 469 THR A CA 1
ATOM 3714 C C . THR A 1 469 ? -5.450 -0.437 31.735 1.00 86.31 469 THR A C 1
ATOM 3716 O O . THR A 1 469 ? -6.485 -0.053 31.180 1.00 86.31 469 THR A O 1
ATOM 3719 N N . ASP A 1 470 ? -4.349 -0.722 31.036 1.00 78.88 470 ASP A N 1
ATOM 3720 C CA . ASP A 1 470 ? -4.298 -0.632 29.568 1.00 78.88 470 ASP A CA 1
ATOM 3721 C C . ASP A 1 470 ? -5.237 -1.639 28.879 1.00 78.88 470 ASP A C 1
ATOM 3723 O O . ASP A 1 470 ? -5.813 -1.334 27.833 1.00 78.88 470 ASP A O 1
ATOM 3727 N N . ASP A 1 471 ? -5.497 -2.773 29.540 1.00 78.62 471 ASP A N 1
ATOM 3728 C CA . ASP A 1 471 ? -6.463 -3.806 29.135 1.00 78.62 471 ASP A CA 1
ATOM 3729 C C . ASP A 1 471 ? -7.924 -3.396 29.433 1.00 78.62 471 ASP A C 1
ATOM 3731 O O . ASP A 1 471 ? -8.859 -4.179 29.267 1.00 78.62 471 ASP A O 1
ATOM 3735 N N . LEU A 1 472 ? -8.134 -2.157 29.896 1.00 92.00 472 LEU A N 1
ATOM 3736 C CA . LEU A 1 472 ? -9.414 -1.596 30.327 1.00 92.00 472 LEU A CA 1
ATOM 3737 C C . LEU A 1 472 ? -10.040 -2.297 31.541 1.00 92.00 472 LEU A C 1
ATOM 3739 O O . LEU A 1 472 ? -11.251 -2.196 31.749 1.00 92.00 472 LEU A O 1
ATOM 3743 N N . THR A 1 473 ? -9.240 -2.980 32.363 1.00 93.12 473 THR A N 1
ATOM 3744 C CA . THR A 1 473 ? -9.711 -3.600 33.610 1.00 93.12 473 THR A CA 1
ATOM 3745 C C . THR A 1 473 ? -9.668 -2.629 34.788 1.00 93.12 473 THR A C 1
ATOM 3747 O O . THR A 1 473 ? -8.863 -1.697 34.834 1.00 93.12 473 THR A O 1
ATOM 3750 N N . TRP A 1 474 ? -10.531 -2.874 35.775 1.00 94.19 474 TRP A N 1
ATOM 3751 C CA . TRP A 1 474 ? -10.624 -2.109 37.017 1.00 94.19 474 TRP A CA 1
ATOM 3752 C C . TRP A 1 474 ? -9.324 -2.158 37.825 1.00 94.19 474 TRP A C 1
ATOM 3754 O O . TRP A 1 474 ? -8.840 -1.136 38.299 1.00 94.19 474 TRP A O 1
ATOM 3764 N N . LYS A 1 475 ? -8.735 -3.352 37.953 1.00 89.19 475 LYS A N 1
ATOM 3765 C CA . LYS A 1 475 ? -7.387 -3.599 38.487 1.00 89.19 475 LYS A CA 1
ATOM 3766 C C . LYS A 1 475 ? -6.776 -4.801 37.770 1.00 89.19 475 LYS A C 1
ATOM 3768 O O . LYS A 1 475 ? -7.477 -5.528 37.068 1.00 89.19 475 LYS A O 1
ATOM 3773 N N . ALA A 1 476 ? -5.476 -5.026 37.946 1.00 79.62 476 ALA A N 1
ATOM 3774 C CA . ALA A 1 476 ? -4.779 -6.145 37.309 1.00 79.62 476 ALA A CA 1
ATOM 3775 C C . ALA A 1 476 ? -5.337 -7.528 37.710 1.00 79.62 476 ALA A C 1
ATOM 3777 O O . ALA A 1 476 ? -5.286 -8.449 36.905 1.00 79.62 476 ALA A O 1
ATOM 3778 N N . ASP A 1 477 ? -5.880 -7.658 38.922 1.00 83.31 477 ASP A N 1
ATOM 3779 C CA . ASP A 1 477 ? -6.424 -8.885 39.520 1.00 83.31 477 ASP A CA 1
ATOM 3780 C C . ASP A 1 477 ? -7.963 -8.897 39.619 1.00 83.31 477 ASP A C 1
ATOM 3782 O O . ASP A 1 477 ? -8.546 -9.810 40.203 1.00 83.31 477 ASP A O 1
ATOM 3786 N N . VAL A 1 478 ? -8.632 -7.888 39.052 1.00 91.19 478 VAL A N 1
ATOM 3787 C CA . VAL A 1 478 ? -10.092 -7.736 39.078 1.00 91.19 478 VAL A CA 1
ATOM 3788 C C . VAL A 1 478 ? -10.604 -7.680 37.635 1.00 91.19 478 VAL A C 1
ATOM 3790 O O . VAL A 1 478 ? -10.493 -6.624 37.003 1.00 91.19 478 VAL A O 1
ATOM 3793 N N . PRO A 1 479 ? -11.196 -8.769 37.103 1.00 92.56 479 PRO A N 1
ATOM 3794 C CA . PRO A 1 479 ? -11.637 -8.867 35.707 1.00 92.56 479 PRO A CA 1
ATOM 3795 C C . PRO A 1 479 ? -12.959 -8.122 35.420 1.00 92.56 479 PRO A C 1
ATOM 3797 O O . PRO A 1 479 ? -13.874 -8.639 34.776 1.00 92.56 479 PRO A O 1
ATOM 3800 N N . LEU A 1 480 ? -13.063 -6.890 35.927 1.00 96.75 480 LEU A N 1
ATOM 3801 C CA . LEU A 1 480 ? -14.119 -5.930 35.620 1.00 96.75 480 LEU A CA 1
ATOM 3802 C C . LEU A 1 480 ? -13.599 -4.993 34.529 1.00 96.75 480 LEU A C 1
ATOM 3804 O O . LEU A 1 480 ? -12.850 -4.061 34.809 1.00 96.75 480 LEU A O 1
ATOM 3808 N N . PHE A 1 481 ? -13.980 -5.258 33.289 1.00 96.75 481 PHE A N 1
ATOM 3809 C CA . PHE A 1 481 ? -13.641 -4.461 32.119 1.00 96.75 481 PHE A CA 1
ATOM 3810 C C . PHE A 1 481 ? -14.580 -3.265 31.994 1.00 96.75 481 PHE A C 1
ATOM 3812 O O . PHE A 1 481 ? -15.765 -3.370 32.295 1.00 96.75 481 PHE A O 1
ATOM 3819 N N . VAL A 1 482 ? -14.086 -2.129 31.515 1.00 95.69 482 VAL A N 1
ATOM 3820 C CA . VAL A 1 482 ? -14.874 -0.900 31.363 1.00 95.69 482 VAL A CA 1
ATOM 3821 C C . VAL A 1 482 ? -14.652 -0.327 29.966 1.00 95.69 482 VAL A C 1
ATOM 3823 O O . VAL A 1 482 ? -13.522 -0.188 29.520 1.00 95.69 482 VAL A O 1
ATOM 3826 N N . THR A 1 483 ? -15.721 0.038 29.257 1.00 94.12 483 THR A N 1
ATOM 3827 C CA . THR A 1 483 ? -15.630 0.609 27.898 1.00 94.12 483 THR A CA 1
ATOM 3828 C C . THR A 1 483 ? -16.477 1.873 27.742 1.00 94.12 483 THR A C 1
ATOM 3830 O O . THR A 1 483 ? -17.189 2.303 28.652 1.00 94.12 483 THR A O 1
ATOM 3833 N N . GLY A 1 484 ? -16.377 2.522 26.583 1.00 91.38 484 GLY A N 1
ATOM 3834 C CA . GLY A 1 484 ? -17.096 3.750 26.269 1.00 91.38 484 GLY A CA 1
ATOM 3835 C C . GLY A 1 484 ? -16.583 4.953 27.064 1.00 91.38 484 GLY A C 1
ATOM 3836 O O . GLY A 1 484 ? -15.392 5.091 27.336 1.00 91.38 484 GLY A O 1
ATOM 3837 N N . ARG A 1 485 ? -17.488 5.858 27.459 1.00 90.38 485 ARG A N 1
ATOM 3838 C CA . ARG A 1 485 ? -17.119 7.131 28.109 1.00 90.38 485 ARG A CA 1
ATOM 3839 C C . ARG A 1 485 ? -16.340 6.948 29.417 1.00 90.38 485 ARG A C 1
ATOM 3841 O O . ARG A 1 485 ? -15.490 7.787 29.708 1.00 90.38 485 ARG A O 1
ATOM 3848 N N . LEU A 1 486 ? -16.608 5.898 30.192 1.00 92.44 486 LEU A N 1
ATOM 3849 C CA . LEU A 1 486 ? -15.879 5.640 31.440 1.00 92.44 486 LEU A CA 1
ATOM 3850 C C . LEU A 1 486 ? -14.414 5.251 31.186 1.00 92.44 486 LEU A C 1
ATOM 3852 O O . LEU A 1 486 ? -13.567 5.534 32.018 1.00 92.44 486 LEU A O 1
ATOM 3856 N N . ALA A 1 487 ? -14.092 4.720 30.006 1.00 93.69 487 ALA A N 1
ATOM 3857 C CA . ALA A 1 487 ? -12.733 4.352 29.615 1.00 93.69 487 ALA A CA 1
ATOM 3858 C C . ALA A 1 487 ? -11.986 5.461 28.847 1.00 93.69 487 ALA A C 1
ATOM 3860 O O . ALA A 1 487 ? -10.977 5.194 28.194 1.00 93.69 487 ALA A O 1
ATOM 3861 N N . SER A 1 488 ? -12.453 6.717 28.907 1.00 92.50 488 SER A N 1
ATOM 3862 C CA . SER A 1 488 ? -11.884 7.818 28.105 1.00 92.50 488 SER A CA 1
ATOM 3863 C C . SER A 1 488 ? -10.397 8.065 28.370 1.00 92.50 488 SER A C 1
ATOM 3865 O O . SER A 1 488 ? -9.687 8.406 27.429 1.00 92.50 488 SER A O 1
ATOM 3867 N N . LEU A 1 489 ? -9.913 7.854 29.602 1.00 92.25 489 LEU A N 1
ATOM 3868 C CA . LEU A 1 489 ? -8.490 8.005 29.941 1.00 92.25 489 LEU A CA 1
ATOM 3869 C C . LEU A 1 489 ? -7.594 7.015 29.179 1.00 92.25 489 LEU A C 1
ATOM 3871 O O . LEU A 1 489 ? -6.436 7.314 28.944 1.00 92.25 489 LEU A O 1
ATOM 3875 N N . ARG A 1 490 ? -8.129 5.878 28.715 1.00 90.25 490 ARG A N 1
ATOM 3876 C CA . ARG A 1 490 ? -7.369 4.867 27.957 1.00 90.25 490 ARG A CA 1
ATOM 3877 C C . ARG A 1 490 ? -7.725 4.827 26.471 1.00 90.25 490 ARG A C 1
ATOM 3879 O O . ARG A 1 490 ? -6.866 4.531 25.637 1.00 90.25 490 ARG A O 1
ATOM 3886 N N . LEU A 1 491 ? -8.976 5.123 26.120 1.00 87.44 491 LEU A N 1
ATOM 3887 C CA . LEU A 1 491 ? -9.498 5.066 24.748 1.00 87.44 491 LEU A CA 1
ATOM 3888 C C . LEU A 1 491 ? -9.383 6.392 23.976 1.00 87.44 491 LEU A C 1
ATOM 3890 O O . LEU A 1 491 ? -9.481 6.391 22.751 1.00 87.44 491 LEU A O 1
ATOM 3894 N N . GLY A 1 492 ? -9.171 7.518 24.660 1.00 90.62 492 GLY A N 1
ATOM 3895 C CA . GLY A 1 492 ? -9.032 8.834 24.036 1.00 90.62 492 GLY A CA 1
ATOM 3896 C C . GLY A 1 492 ? -10.342 9.616 23.859 1.00 90.62 492 GLY A C 1
ATOM 3897 O O . GLY A 1 492 ? -11.419 9.173 24.272 1.00 90.62 492 GLY A O 1
ATOM 3898 N N . PRO A 1 493 ? -10.288 10.813 23.239 1.00 89.81 493 PRO A N 1
ATOM 3899 C CA . PRO A 1 493 ? -11.411 11.761 23.187 1.00 89.81 493 PRO A CA 1
ATOM 3900 C C . PRO A 1 493 ? -12.687 11.242 22.516 1.00 89.81 493 PRO A C 1
ATOM 3902 O O . PRO A 1 493 ? -13.784 11.729 22.821 1.00 89.81 493 PRO A O 1
ATOM 3905 N N . ALA A 1 494 ? -12.550 10.266 21.616 1.00 86.94 494 ALA A N 1
ATOM 3906 C CA . ALA A 1 494 ? -13.643 9.629 20.889 1.00 86.94 494 ALA A CA 1
ATOM 3907 C C . ALA A 1 494 ? -14.268 8.430 21.631 1.00 86.94 494 ALA A C 1
ATOM 3909 O O . ALA A 1 494 ? -15.253 7.871 21.150 1.00 86.94 494 ALA A O 1
ATOM 3910 N N . ALA A 1 495 ? -13.769 8.066 22.821 1.00 89.19 495 ALA A N 1
ATOM 3911 C CA . ALA A 1 495 ? -14.318 6.986 23.648 1.00 89.19 495 ALA A CA 1
ATOM 3912 C C . ALA A 1 495 ? -15.844 7.070 23.887 1.00 89.19 495 ALA A C 1
ATOM 3914 O O . ALA A 1 495 ? -16.511 6.038 23.875 1.00 89.19 495 ALA A O 1
ATOM 3915 N N . PRO A 1 496 ? -16.453 8.265 24.061 1.00 88.00 496 PRO A N 1
ATOM 3916 C CA . PRO A 1 496 ? -17.907 8.390 24.201 1.00 88.00 496 PRO A CA 1
ATOM 3917 C C . PRO A 1 496 ? -18.712 8.187 22.905 1.00 88.00 496 PRO A C 1
ATOM 3919 O O . PRO A 1 496 ? -19.939 8.275 22.951 1.00 88.00 496 PRO A O 1
ATOM 3922 N N . ASN A 1 497 ? -18.051 8.021 21.759 1.00 86.88 497 ASN A N 1
ATOM 3923 C CA . ASN A 1 497 ? -18.644 7.928 20.427 1.00 86.88 497 ASN A CA 1
ATOM 3924 C C . ASN A 1 497 ? -18.507 6.491 19.870 1.00 86.88 497 ASN A C 1
ATOM 3926 O O . ASN A 1 497 ? -17.869 5.635 20.477 1.00 86.88 497 ASN A O 1
ATOM 3930 N N . LEU A 1 498 ? -19.105 6.220 18.702 1.00 88.56 498 LEU A N 1
ATOM 3931 C CA . LEU A 1 498 ? -19.086 4.885 18.076 1.00 88.56 498 LEU A CA 1
ATOM 3932 C C . LEU A 1 498 ? -17.674 4.383 17.724 1.00 88.56 498 LEU A C 1
ATOM 3934 O O . LEU A 1 498 ? -17.446 3.181 17.736 1.00 88.56 498 LEU A O 1
ATOM 3938 N N . GLU A 1 499 ? -16.712 5.279 17.488 1.00 82.94 499 GLU A N 1
ATOM 3939 C CA . GLU A 1 499 ? -15.302 4.895 17.324 1.00 82.94 499 GLU A CA 1
ATOM 3940 C C . GLU A 1 499 ? -14.751 4.192 18.576 1.00 82.94 499 GLU A C 1
ATOM 3942 O O . GLU A 1 499 ? -14.124 3.138 18.484 1.00 82.94 499 GLU A O 1
ATOM 3947 N N . GLY A 1 500 ? -15.036 4.753 19.756 1.00 85.44 500 GLY A N 1
ATOM 3948 C CA . GLY A 1 500 ? -14.623 4.195 21.039 1.00 85.44 500 GLY A CA 1
ATOM 3949 C C . GLY A 1 500 ? -15.237 2.832 21.346 1.00 85.44 500 GLY A C 1
ATOM 3950 O O . GLY A 1 500 ? -14.628 2.042 22.062 1.00 85.44 500 GLY A O 1
ATOM 3951 N N . ALA A 1 501 ? -16.418 2.539 20.792 1.00 89.88 501 ALA A N 1
ATOM 3952 C CA . ALA A 1 501 ? -17.080 1.251 20.967 1.00 89.88 501 ALA A CA 1
ATOM 3953 C C . ALA A 1 501 ? -16.262 0.109 20.348 1.00 89.88 501 ALA A C 1
ATOM 3955 O O . ALA A 1 501 ? -16.005 -0.878 21.033 1.00 89.88 501 ALA A O 1
ATOM 3956 N N . ARG A 1 502 ? -15.800 0.271 19.099 1.00 85.88 502 ARG A N 1
ATOM 3957 C CA . ARG A 1 502 ? -14.985 -0.743 18.414 1.00 85.88 502 ARG A CA 1
ATOM 3958 C C . ARG A 1 502 ? -13.601 -0.885 19.047 1.00 85.88 502 ARG A C 1
ATOM 3960 O O . ARG A 1 502 ? -13.185 -1.998 19.345 1.00 85.88 502 ARG A O 1
ATOM 3967 N N . LEU A 1 503 ? -12.931 0.237 19.330 1.00 81.50 503 LEU A N 1
ATOM 3968 C CA . LEU A 1 503 ? -11.606 0.224 19.963 1.00 81.50 503 LEU A CA 1
ATOM 3969 C C . LEU A 1 503 ? -11.635 -0.437 21.351 1.00 81.50 503 LEU A C 1
ATOM 3971 O O . LEU A 1 503 ? -10.759 -1.229 21.687 1.00 81.50 503 LEU A O 1
ATOM 3975 N N . GLY A 1 504 ? -12.654 -0.129 22.158 1.00 88.06 504 GLY A N 1
ATOM 3976 C CA . GLY A 1 504 ? -12.830 -0.753 23.466 1.00 88.06 504 GLY A CA 1
ATOM 3977 C C . GLY A 1 504 ? -13.160 -2.240 23.376 1.00 88.06 504 GLY A C 1
ATOM 3978 O O . GLY A 1 504 ? -12.654 -3.015 24.180 1.00 88.06 504 GLY A O 1
ATOM 3979 N N . ALA A 1 505 ? -13.966 -2.648 22.392 1.00 90.38 505 ALA A N 1
ATOM 3980 C CA . ALA A 1 505 ? -14.305 -4.051 22.175 1.00 90.38 505 ALA A CA 1
ATOM 3981 C C . ALA A 1 505 ? -13.083 -4.916 21.844 1.00 90.38 505 ALA A C 1
ATOM 3983 O O . ALA A 1 505 ? -12.951 -6.001 22.404 1.00 90.38 505 ALA A O 1
ATOM 3984 N N . GLU A 1 506 ? -12.173 -4.422 20.998 1.00 83.81 506 GLU A N 1
ATOM 3985 C CA . GLU A 1 506 ? -10.941 -5.142 20.649 1.00 83.81 506 GLU A CA 1
ATOM 3986 C C . GLU A 1 506 ? -10.074 -5.406 21.888 1.00 83.81 506 GLU A C 1
ATOM 3988 O O . GLU A 1 506 ? -9.709 -6.550 22.152 1.00 83.81 506 GLU A O 1
ATOM 3993 N N . ARG A 1 507 ? -9.810 -4.373 22.703 1.00 81.62 507 ARG A N 1
ATOM 3994 C CA . ARG A 1 507 ? -8.974 -4.507 23.913 1.00 81.62 507 ARG A CA 1
ATOM 3995 C C . ARG A 1 507 ? -9.583 -5.451 24.943 1.00 81.62 507 ARG A C 1
ATOM 3997 O O . ARG A 1 507 ? -8.879 -6.262 25.536 1.00 81.62 507 ARG A O 1
ATOM 4004 N N . ILE A 1 508 ? -10.898 -5.364 25.128 1.00 88.25 508 ILE A N 1
ATOM 4005 C CA . ILE A 1 508 ? -11.624 -6.217 26.071 1.00 88.25 508 ILE A CA 1
ATOM 4006 C C . ILE A 1 508 ? -11.593 -7.676 25.625 1.00 88.25 508 ILE A C 1
ATOM 4008 O O . ILE A 1 508 ? -11.369 -8.550 26.456 1.00 88.25 508 ILE A O 1
ATOM 4012 N N . ALA A 1 509 ? -11.779 -7.955 24.332 1.00 83.75 509 ALA A N 1
ATOM 4013 C CA . ALA A 1 509 ? -11.743 -9.322 23.822 1.00 83.75 509 ALA A CA 1
ATOM 4014 C C . ALA A 1 509 ? -10.391 -10.005 24.089 1.00 83.75 509 ALA A C 1
ATOM 4016 O O . ALA A 1 509 ? -10.365 -11.193 24.399 1.00 83.75 509 ALA A O 1
ATOM 4017 N N . TRP A 1 510 ? -9.285 -9.259 24.028 1.00 73.81 510 TRP A N 1
ATOM 4018 C CA . TRP A 1 510 ? -7.950 -9.788 24.322 1.00 73.81 510 TRP A CA 1
ATOM 4019 C C . TRP A 1 510 ? -7.760 -10.023 25.820 1.00 73.81 510 TRP A C 1
ATOM 4021 O O . TRP A 1 510 ? -7.393 -11.122 26.224 1.00 73.81 510 TRP A O 1
ATOM 4031 N N . GLY A 1 511 ? -8.093 -9.038 26.659 1.00 77.38 511 GLY A N 1
ATOM 4032 C CA . GLY A 1 511 ? -7.989 -9.210 28.109 1.00 77.38 511 GLY A CA 1
ATOM 4033 C C . GLY A 1 511 ? -8.892 -10.328 28.649 1.00 77.38 511 GLY A C 1
ATOM 4034 O O . GLY A 1 511 ? -8.551 -10.981 29.632 1.00 77.38 511 GLY A O 1
ATOM 4035 N N . LEU A 1 512 ? -10.026 -10.604 27.997 1.00 80.38 512 LEU A N 1
ATOM 4036 C CA . LEU A 1 512 ? -10.895 -11.730 28.346 1.00 80.38 512 LEU A CA 1
ATOM 4037 C C . LEU A 1 512 ? -10.268 -13.096 28.031 1.00 80.38 512 LEU A C 1
ATOM 4039 O O . LEU A 1 512 ? -10.483 -14.027 28.807 1.00 80.38 512 LEU A O 1
ATOM 4043 N N . GLN A 1 513 ? -9.471 -13.221 26.964 1.00 72.75 513 GLN A N 1
ATOM 4044 C CA . GLN A 1 513 ? -8.741 -14.464 26.662 1.00 72.75 513 GLN A CA 1
ATOM 4045 C C . GLN A 1 513 ? -7.752 -14.809 27.788 1.00 72.75 513 GLN A C 1
ATOM 4047 O O . GLN A 1 513 ? -7.704 -15.963 28.225 1.00 72.75 513 GLN A O 1
ATOM 4052 N N . ASP A 1 514 ? -7.055 -13.800 28.325 1.00 68.88 514 ASP A N 1
ATOM 4053 C CA . ASP A 1 514 ? -6.116 -13.949 29.447 1.00 68.88 514 ASP A CA 1
ATOM 4054 C C . ASP A 1 514 ? -6.827 -14.388 30.746 1.00 68.88 514 ASP A C 1
ATOM 4056 O O . ASP A 1 514 ? -6.312 -15.210 31.505 1.00 68.88 514 ASP A O 1
ATOM 4060 N N . VAL A 1 515 ? -8.031 -13.862 31.006 1.00 75.19 515 VAL A N 1
ATOM 4061 C CA . VAL A 1 515 ? -8.816 -14.157 32.221 1.00 75.19 515 VAL A CA 1
ATOM 4062 C C . VAL A 1 515 ? -9.487 -15.532 32.165 1.00 75.19 515 VAL A C 1
ATOM 4064 O O . VAL A 1 515 ? -9.581 -16.226 33.182 1.00 75.19 515 VAL A O 1
ATOM 4067 N N . LEU A 1 516 ? -10.005 -15.923 31.000 1.00 75.81 516 LEU A N 1
ATOM 4068 C CA . LEU A 1 516 ? -10.847 -17.114 30.868 1.00 75.81 516 LEU A CA 1
ATOM 4069 C C . LEU A 1 516 ? -10.053 -18.388 30.547 1.00 75.81 516 LEU A C 1
ATOM 4071 O O . LEU A 1 516 ? -10.571 -19.480 30.800 1.00 75.81 516 LEU A O 1
ATOM 4075 N N . GLY A 1 517 ? -8.781 -18.258 30.150 1.00 54.47 517 GLY A N 1
ATOM 4076 C CA . GLY A 1 517 ? -7.817 -19.357 30.099 1.00 54.47 517 GLY A CA 1
ATOM 4077 C C . GLY A 1 517 ? -7.854 -20.178 28.811 1.00 54.47 517 GLY A C 1
ATOM 4078 O O . GLY A 1 517 ? -7.875 -21.408 28.874 1.00 54.47 517 GLY A O 1
ATOM 4079 N N . GLU A 1 518 ? -7.821 -19.532 27.642 1.00 44.56 518 GLU A N 1
ATOM 4080 C CA . GLU A 1 518 ? -7.489 -20.242 26.400 1.00 44.56 518 GLU A CA 1
ATOM 4081 C C . GLU A 1 518 ? -6.010 -20.678 26.449 1.00 44.56 518 GLU A C 1
ATOM 4083 O O . GLU A 1 518 ? -5.096 -19.857 26.377 1.00 44.56 518 GLU A O 1
ATOM 4088 N N . GLN A 1 519 ? -5.754 -21.986 26.588 1.00 34.00 519 GLN A N 1
ATOM 4089 C CA . GLN A 1 519 ? -4.421 -22.577 26.419 1.00 34.00 519 GLN A CA 1
ATOM 4090 C C . GLN A 1 519 ? -3.917 -22.328 24.984 1.00 34.00 519 GLN A C 1
ATOM 4092 O O . GLN A 1 519 ? -4.132 -23.144 24.092 1.00 34.00 519 GLN A O 1
ATOM 4097 N N . SER A 1 520 ? -3.225 -21.214 24.744 1.00 32.47 520 SER A N 1
ATOM 4098 C CA . SER A 1 520 ? -2.409 -21.005 23.539 1.00 32.47 520 SER A CA 1
ATOM 4099 C C . SER A 1 520 ? -0.975 -20.827 23.963 1.00 32.47 520 SER A C 1
ATOM 4101 O O . SER A 1 520 ? -0.466 -19.747 24.250 1.00 32.47 520 SER A O 1
ATOM 4103 N N . ASP A 1 521 ? -0.370 -21.963 24.216 1.00 28.91 521 ASP A N 1
ATOM 4104 C CA . ASP A 1 521 ? 0.621 -21.968 25.234 1.00 28.91 521 ASP A CA 1
ATOM 4105 C C . ASP A 1 521 ? 1.926 -21.377 24.492 1.00 28.91 521 ASP A C 1
ATOM 4107 O O . ASP A 1 521 ? 2.402 -21.890 23.507 1.00 28.91 521 ASP A O 1
ATOM 4111 N N . VAL A 1 522 ? 2.478 -20.175 24.760 1.00 35.97 522 VAL A N 1
ATOM 4112 C CA . VAL A 1 522 ? 3.691 -19.594 24.092 1.00 35.97 522 VAL A CA 1
ATOM 4113 C C . VAL A 1 522 ? 4.755 -19.068 25.077 1.00 35.97 522 VAL A C 1
ATOM 4115 O O . VAL A 1 522 ? 4.485 -18.180 25.877 1.00 35.97 522 VAL A O 1
ATOM 4118 N N . ASP A 1 523 ? 6.010 -19.533 24.981 1.00 35.28 523 ASP A N 1
ATOM 4119 C CA . ASP A 1 523 ? 7.080 -19.121 25.905 1.00 35.28 523 ASP A CA 1
ATOM 4120 C C . ASP A 1 523 ? 7.686 -17.791 25.442 1.00 35.28 523 ASP A C 1
ATOM 4122 O O . ASP A 1 523 ? 8.563 -17.745 24.566 1.00 35.28 523 ASP A O 1
ATOM 4126 N N . PHE A 1 524 ? 7.225 -16.697 26.050 1.00 32.25 524 PHE A N 1
ATOM 4127 C CA . PHE A 1 524 ? 7.683 -15.334 25.770 1.00 32.25 524 PHE A CA 1
ATOM 4128 C C . PHE A 1 524 ? 9.156 -15.064 26.136 1.00 32.25 524 PHE A C 1
ATOM 4130 O O . PHE A 1 524 ? 9.736 -14.091 25.648 1.00 32.25 524 PHE A O 1
ATOM 4137 N N . CYS A 1 525 ? 9.800 -15.919 26.939 1.00 33.16 525 CYS A N 1
ATOM 4138 C CA . CYS A 1 525 ? 11.226 -15.796 27.263 1.00 33.16 525 CYS A CA 1
ATOM 4139 C C . CYS A 1 525 ? 12.143 -16.410 26.188 1.00 33.16 525 CYS A C 1
ATOM 4141 O O . CYS A 1 525 ? 13.342 -16.104 26.147 1.00 33.16 525 CYS A O 1
ATOM 4143 N N . SER A 1 526 ? 11.587 -17.213 25.277 1.00 37.81 526 SER A N 1
ATOM 4144 C CA . SER A 1 526 ? 12.302 -17.791 24.140 1.00 37.81 526 SER A CA 1
ATOM 4145 C C . SER A 1 526 ? 12.646 -16.748 23.059 1.00 37.81 526 SER A C 1
ATOM 4147 O O . SER A 1 526 ? 12.065 -15.663 22.968 1.00 37.81 526 SER A O 1
ATOM 4149 N N . ARG A 1 527 ? 13.588 -17.082 22.165 1.00 33.72 527 ARG A N 1
ATOM 4150 C CA . ARG A 1 527 ? 13.962 -16.236 21.009 1.00 33.72 527 ARG A CA 1
ATOM 4151 C C . ARG A 1 527 ? 12.778 -15.966 20.060 1.00 33.72 527 ARG A C 1
ATOM 4153 O O . ARG A 1 527 ? 12.790 -14.951 19.369 1.00 33.72 527 ARG A O 1
ATOM 4160 N N . ALA A 1 528 ? 11.777 -16.850 20.045 1.00 33.03 528 ALA A N 1
ATOM 4161 C CA . ALA A 1 528 ? 10.525 -16.690 19.304 1.00 33.03 528 ALA A CA 1
ATOM 4162 C C . ALA A 1 528 ? 9.553 -15.737 20.027 1.00 33.03 528 ALA A C 1
ATOM 4164 O O . ALA A 1 528 ? 9.000 -14.839 19.398 1.00 33.03 528 ALA A O 1
ATOM 4165 N N . GLY A 1 529 ? 9.454 -15.835 21.356 1.00 33.09 529 GLY A N 1
ATOM 4166 C CA . GLY A 1 529 ? 8.694 -14.913 22.205 1.00 33.09 529 GLY A CA 1
ATOM 4167 C C . GLY A 1 529 ? 9.141 -13.455 22.080 1.00 33.09 529 GLY A C 1
ATOM 4168 O O . GLY A 1 529 ? 8.329 -12.564 21.845 1.00 33.09 529 GLY A O 1
ATOM 4169 N N . LYS A 1 530 ? 10.461 -13.224 22.090 1.00 36.19 530 LYS A N 1
ATOM 4170 C CA . LYS A 1 530 ? 11.077 -11.902 21.850 1.00 36.19 530 LYS A CA 1
ATOM 4171 C C . LYS A 1 530 ? 10.917 -11.391 20.407 1.00 36.19 530 LYS A C 1
ATOM 4173 O O . LYS A 1 530 ? 11.127 -10.2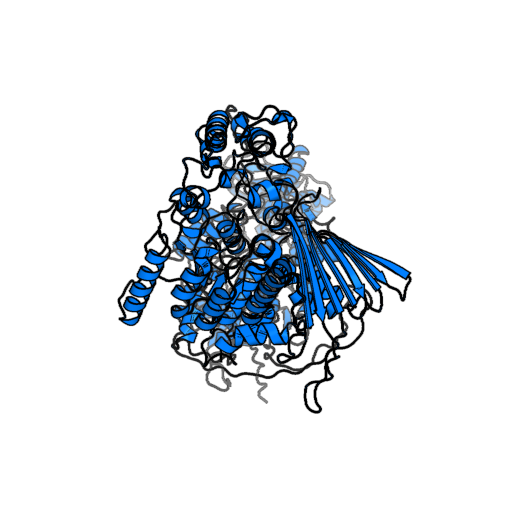05 20.158 1.00 36.19 530 LYS A O 1
ATOM 4178 N N . ARG A 1 531 ? 10.591 -12.267 19.447 1.00 36.75 531 ARG A N 1
ATOM 4179 C CA . ARG A 1 531 ? 10.316 -11.918 18.040 1.00 36.75 531 ARG A CA 1
ATOM 4180 C C . ARG A 1 531 ? 8.865 -11.486 17.840 1.00 36.75 531 ARG A C 1
ATOM 4182 O O . ARG A 1 531 ? 8.655 -10.421 17.271 1.00 36.75 531 ARG A O 1
ATOM 4189 N N . LEU A 1 532 ? 7.900 -12.216 18.409 1.00 32.06 532 LEU A N 1
ATOM 4190 C CA . LEU A 1 532 ? 6.497 -11.778 18.467 1.00 32.06 532 LEU A CA 1
ATOM 4191 C C . LEU A 1 532 ? 6.363 -10.440 19.208 1.00 32.06 532 LEU A C 1
ATOM 4193 O O . LEU A 1 532 ? 5.635 -9.556 18.780 1.00 32.06 532 LEU A O 1
ATOM 4197 N N . GLN A 1 533 ? 7.155 -10.241 20.262 1.00 31.25 533 GLN A N 1
ATOM 4198 C CA . GLN A 1 533 ? 7.258 -8.975 20.987 1.00 31.25 533 GLN A CA 1
ATOM 4199 C C . GLN A 1 533 ? 7.689 -7.785 20.101 1.00 31.25 533 GLN A C 1
ATOM 4201 O O . GLN A 1 533 ? 7.303 -6.653 20.363 1.00 31.25 533 GLN A O 1
ATOM 4206 N N . LYS A 1 534 ? 8.492 -8.022 19.052 1.00 34.28 534 LYS A N 1
ATOM 4207 C CA . LYS A 1 534 ? 8.989 -6.980 18.134 1.00 34.28 534 LYS A CA 1
ATOM 4208 C C . LYS A 1 534 ? 8.034 -6.677 16.986 1.00 34.28 534 LYS A C 1
ATOM 4210 O O . LYS A 1 534 ? 8.012 -5.539 16.548 1.00 34.28 534 LYS A O 1
ATOM 4215 N N . ALA A 1 535 ? 7.245 -7.648 16.541 1.00 32.84 535 ALA A N 1
ATOM 4216 C CA . ALA A 1 535 ? 6.241 -7.474 15.489 1.00 32.84 535 ALA A CA 1
ATOM 4217 C C . ALA A 1 535 ? 5.121 -6.489 15.863 1.00 32.84 535 ALA A C 1
ATOM 4219 O O . ALA A 1 535 ? 4.439 -5.936 15.014 1.00 32.84 535 ALA A O 1
ATOM 4220 N N . PHE A 1 536 ? 4.923 -6.273 17.160 1.00 32.31 536 PHE A N 1
ATOM 4221 C CA . PHE A 1 536 ? 3.644 -5.826 17.683 1.00 32.31 536 PHE A CA 1
ATOM 4222 C C . PHE A 1 536 ? 3.657 -4.438 18.337 1.00 32.31 536 PHE A C 1
ATOM 4224 O O . PHE A 1 536 ? 2.624 -3.959 18.787 1.00 32.31 536 PHE A O 1
ATOM 4231 N N . CYS A 1 537 ? 4.808 -3.769 18.342 1.00 29.44 537 CYS A N 1
ATOM 4232 C CA . CYS A 1 537 ? 5.040 -2.479 18.991 1.00 29.44 537 CYS A CA 1
ATOM 4233 C C . CYS A 1 537 ? 5.021 -1.258 18.043 1.00 29.44 537 CYS A C 1
ATOM 4235 O O . CYS A 1 537 ? 5.660 -0.256 18.360 1.00 29.44 537 CYS A O 1
ATOM 4237 N N . GLY A 1 538 ? 4.399 -1.325 16.858 1.00 33.66 538 GLY A N 1
ATOM 4238 C CA . GLY A 1 538 ? 4.655 -0.322 15.808 1.00 33.66 538 GLY A CA 1
ATOM 4239 C C . GLY A 1 538 ? 6.081 -0.430 15.252 1.00 33.66 538 GLY A C 1
ATOM 4240 O O . GLY A 1 538 ? 6.698 0.546 14.841 1.00 33.66 538 GLY A O 1
ATOM 4241 N N . LEU A 1 539 ? 6.629 -1.642 15.285 1.00 45.75 539 LEU A N 1
ATOM 4242 C CA . LEU A 1 539 ? 7.919 -2.012 14.722 1.00 45.75 539 LEU A CA 1
ATOM 4243 C C . LEU A 1 539 ? 7.682 -3.102 13.679 1.00 45.75 539 LEU A C 1
ATOM 4245 O O . LEU A 1 539 ? 8.348 -4.142 13.709 1.00 45.75 539 LEU A O 1
ATOM 4249 N N . GLY A 1 540 ? 6.728 -2.866 12.769 1.00 54.69 540 GLY A N 1
ATOM 4250 C CA . GLY A 1 540 ? 6.605 -3.690 11.574 1.00 54.69 540 GLY A CA 1
ATOM 4251 C C . GLY A 1 540 ? 7.980 -3.868 10.941 1.00 54.69 540 GLY A C 1
ATOM 4252 O O . GLY A 1 540 ? 8.872 -3.031 11.136 1.00 54.69 540 GLY A O 1
ATOM 4253 N N . ASN A 1 541 ? 8.182 -5.002 10.271 1.00 80.69 541 ASN A N 1
ATOM 4254 C CA . ASN A 1 541 ? 9.506 -5.426 9.822 1.00 80.69 541 ASN A CA 1
ATOM 4255 C C . ASN A 1 541 ? 10.278 -4.240 9.221 1.00 80.69 541 ASN A C 1
ATOM 4257 O O . ASN A 1 541 ? 9.769 -3.527 8.353 1.00 80.69 541 ASN A O 1
ATOM 4261 N N . ARG A 1 542 ? 11.473 -3.977 9.758 1.00 91.00 542 ARG A N 1
ATOM 4262 C CA . ARG A 1 542 ? 12.297 -2.836 9.354 1.00 91.00 542 ARG A CA 1
ATOM 4263 C C . ARG A 1 542 ? 13.051 -3.205 8.095 1.00 91.00 542 ARG A C 1
ATOM 4265 O O . ARG A 1 542 ? 13.743 -4.224 8.076 1.00 91.00 542 ARG A O 1
ATOM 4272 N N . PHE A 1 543 ? 12.976 -2.362 7.079 1.00 97.25 543 PHE A N 1
ATOM 4273 C CA . PHE A 1 543 ? 13.666 -2.587 5.821 1.00 97.25 543 PHE A CA 1
ATOM 4274 C C . PHE A 1 543 ? 14.720 -1.523 5.551 1.00 97.25 543 PHE A C 1
ATOM 4276 O O . PHE A 1 543 ? 14.495 -0.326 5.738 1.00 97.25 543 PHE A O 1
ATOM 4283 N N . LEU A 1 544 ? 15.873 -1.988 5.080 1.00 98.44 544 LEU A N 1
ATOM 4284 C CA . LEU A 1 544 ? 16.841 -1.163 4.372 1.00 98.44 544 LEU A CA 1
ATOM 4285 C C . LEU A 1 544 ? 16.411 -1.043 2.909 1.00 98.44 544 LEU A C 1
ATOM 4287 O O . LEU A 1 544 ? 16.003 -2.036 2.305 1.00 98.44 544 LEU A O 1
ATOM 4291 N N . VAL A 1 545 ? 16.597 0.130 2.312 1.00 98.69 545 VAL A N 1
ATOM 4292 C CA . VAL A 1 545 ? 16.587 0.282 0.852 1.00 98.69 545 VAL A CA 1
ATOM 4293 C C . VAL A 1 545 ? 18.002 0.579 0.362 1.00 98.69 545 VAL A C 1
ATOM 4295 O O . VAL A 1 545 ? 18.595 1.594 0.728 1.00 98.69 545 VAL A O 1
ATOM 4298 N N . ILE A 1 546 ? 18.551 -0.318 -0.461 1.00 98.56 546 ILE A N 1
ATOM 4299 C CA . ILE A 1 546 ? 19.817 -0.109 -1.173 1.00 98.56 546 ILE A CA 1
ATOM 4300 C C . ILE A 1 546 ? 19.481 0.419 -2.568 1.00 98.56 546 ILE A C 1
ATOM 4302 O O . ILE A 1 546 ? 18.946 -0.322 -3.390 1.00 98.56 546 ILE A O 1
ATOM 4306 N N . GLY A 1 547 ? 19.801 1.686 -2.832 1.00 96.25 547 GLY A N 1
ATOM 4307 C CA . GLY A 1 547 ? 19.445 2.396 -4.063 1.00 96.25 547 GLY A CA 1
ATOM 4308 C C . GLY A 1 547 ? 18.142 3.185 -3.926 1.00 96.25 547 GLY A C 1
ATOM 4309 O O . GLY A 1 547 ? 17.049 2.657 -4.132 1.00 96.25 547 GLY A O 1
ATOM 4310 N N . ALA A 1 548 ? 18.254 4.484 -3.645 1.00 93.06 548 ALA A N 1
ATOM 4311 C CA . ALA A 1 548 ? 17.121 5.399 -3.473 1.00 93.06 548 ALA A CA 1
ATOM 4312 C C . ALA A 1 548 ? 16.732 6.092 -4.791 1.00 93.06 548 ALA A C 1
ATOM 4314 O O . ALA A 1 548 ? 16.335 7.254 -4.823 1.00 93.06 548 ALA A O 1
ATOM 4315 N N . GLY A 1 549 ? 16.865 5.384 -5.915 1.00 86.75 549 GLY A N 1
ATOM 4316 C CA . GLY A 1 549 ? 16.398 5.856 -7.217 1.00 86.75 549 GLY A CA 1
ATOM 4317 C C . GLY A 1 549 ? 14.875 5.768 -7.361 1.00 86.75 549 GLY A C 1
ATOM 4318 O O . GLY A 1 549 ? 14.151 5.497 -6.401 1.00 86.75 549 GLY A O 1
ATOM 4319 N N . SER A 1 550 ? 14.386 5.929 -8.595 1.00 84.06 550 SER A N 1
ATOM 4320 C CA . SER A 1 550 ? 12.952 5.851 -8.915 1.00 84.06 550 SER A CA 1
ATOM 4321 C C . SER A 1 550 ? 12.296 4.579 -8.364 1.00 84.06 550 SER A C 1
ATOM 4323 O O . SER A 1 550 ? 11.227 4.647 -7.765 1.00 84.06 550 SER A O 1
ATOM 4325 N N . ARG A 1 551 ? 12.958 3.422 -8.493 1.00 89.56 551 ARG A N 1
ATOM 4326 C CA . ARG A 1 551 ? 12.399 2.146 -8.036 1.00 89.56 551 ARG A CA 1
ATOM 4327 C C . ARG A 1 551 ? 12.405 1.982 -6.517 1.00 89.56 551 ARG A C 1
ATOM 4329 O O . ARG A 1 551 ? 11.396 1.554 -5.967 1.00 89.56 551 ARG A O 1
ATOM 4336 N N . GLY A 1 552 ? 13.486 2.389 -5.850 1.00 94.00 552 GLY A N 1
ATOM 4337 C CA . GLY A 1 552 ? 13.544 2.423 -4.387 1.00 94.00 552 GLY A CA 1
ATOM 4338 C C . GLY A 1 552 ? 12.419 3.279 -3.804 1.00 94.00 552 GLY A C 1
ATOM 4339 O O . GLY A 1 552 ? 11.725 2.834 -2.894 1.00 94.00 552 GLY A O 1
ATOM 4340 N N . HIS A 1 553 ? 12.157 4.452 -4.399 1.00 91.00 553 HIS A N 1
ATOM 4341 C CA . HIS A 1 553 ? 11.019 5.303 -4.034 1.00 91.00 553 HIS A CA 1
ATOM 4342 C C . HIS A 1 553 ? 9.671 4.602 -4.235 1.00 91.00 553 HIS A C 1
ATOM 4344 O O . HIS A 1 553 ? 8.822 4.684 -3.356 1.00 91.00 553 HIS A O 1
ATOM 4350 N N . ARG A 1 554 ? 9.456 3.888 -5.353 1.00 88.38 554 ARG A N 1
ATOM 4351 C CA . ARG A 1 554 ? 8.186 3.173 -5.593 1.00 88.38 554 ARG A CA 1
ATOM 4352 C C . ARG A 1 554 ? 7.918 2.108 -4.528 1.00 88.38 554 ARG A C 1
ATOM 4354 O O . ARG A 1 554 ? 6.806 2.055 -4.012 1.00 88.38 554 ARG A O 1
ATOM 4361 N N . TYR A 1 555 ? 8.918 1.301 -4.171 1.00 94.50 555 TYR A N 1
ATOM 4362 C CA . TYR A 1 555 ? 8.752 0.310 -3.104 1.00 94.50 555 TYR A CA 1
ATOM 4363 C C . TYR A 1 555 ? 8.564 0.960 -1.734 1.00 94.50 555 TYR A C 1
ATOM 4365 O O . TYR A 1 555 ? 7.702 0.521 -0.980 1.00 94.50 555 TYR A O 1
ATOM 4373 N N . ALA A 1 556 ? 9.303 2.028 -1.424 1.00 91.75 556 ALA A N 1
ATOM 4374 C CA . ALA A 1 556 ? 9.138 2.759 -0.171 1.00 91.75 556 ALA A CA 1
ATOM 4375 C C . ALA A 1 556 ? 7.735 3.370 -0.036 1.00 91.75 556 ALA A C 1
ATOM 4377 O O . ALA A 1 556 ? 7.082 3.176 0.985 1.00 91.75 556 ALA A O 1
ATOM 4378 N N . GLU A 1 557 ? 7.225 4.012 -1.093 1.00 86.06 557 GLU A N 1
ATOM 4379 C CA . GLU A 1 557 ? 5.844 4.501 -1.153 1.00 86.06 557 GLU A CA 1
ATOM 4380 C C . GLU A 1 557 ? 4.839 3.359 -0.963 1.00 86.06 557 GLU A C 1
ATOM 4382 O O . GLU A 1 557 ? 3.904 3.498 -0.180 1.00 86.06 557 GLU A O 1
ATOM 4387 N N . ALA A 1 558 ? 5.024 2.219 -1.635 1.00 82.25 558 ALA A N 1
ATOM 4388 C CA . ALA A 1 558 ? 4.127 1.074 -1.493 1.00 82.25 558 ALA A CA 1
ATOM 4389 C C . ALA A 1 558 ? 4.130 0.497 -0.066 1.00 82.25 558 ALA A C 1
ATOM 4391 O O . ALA A 1 558 ? 3.060 0.173 0.459 1.00 82.25 558 ALA A O 1
ATOM 4392 N N . VAL A 1 559 ? 5.302 0.413 0.575 1.00 83.56 559 VAL A N 1
ATOM 4393 C CA . VAL A 1 559 ? 5.444 -0.007 1.976 1.00 83.56 559 VAL A CA 1
ATOM 4394 C C . VAL A 1 559 ? 4.705 0.969 2.891 1.00 83.56 559 VAL A C 1
ATOM 4396 O O . VAL A 1 559 ? 3.815 0.539 3.624 1.00 83.56 559 VAL A O 1
ATOM 4399 N N . THR A 1 560 ? 5.011 2.266 2.799 1.00 80.38 560 THR A N 1
ATOM 4400 C CA . THR A 1 560 ? 4.452 3.311 3.670 1.00 80.38 560 THR A CA 1
ATOM 4401 C C . THR A 1 560 ? 2.950 3.523 3.466 1.00 80.38 560 THR A C 1
ATOM 4403 O O . THR A 1 560 ? 2.228 3.769 4.427 1.00 80.38 560 THR A O 1
ATOM 4406 N N . GLU A 1 561 ? 2.451 3.452 2.229 1.00 76.38 561 GLU A N 1
ATOM 4407 C CA . GLU A 1 561 ? 1.045 3.750 1.921 1.00 76.38 561 GLU A CA 1
ATOM 4408 C C . GLU A 1 561 ? 0.116 2.534 2.064 1.00 76.38 561 GLU A C 1
ATOM 4410 O O . GLU A 1 561 ? -1.103 2.716 2.092 1.00 76.38 561 GLU A O 1
ATOM 4415 N N . SER A 1 562 ? 0.638 1.300 2.091 1.00 70.88 562 SER A N 1
ATOM 4416 C CA . SER A 1 562 ? -0.219 0.109 1.970 1.00 70.88 562 SER A CA 1
ATOM 4417 C C . SER A 1 562 ? 0.156 -1.110 2.812 1.00 70.88 562 SER A C 1
ATOM 4419 O O . SER A 1 562 ? -0.466 -2.160 2.648 1.00 70.88 562 SER A O 1
ATOM 4421 N N . THR A 1 563 ? 1.128 -0.989 3.717 1.00 77.00 563 THR A N 1
ATOM 4422 C CA . THR A 1 563 ? 1.536 -2.071 4.628 1.00 77.00 563 THR A CA 1
ATOM 4423 C C . THR A 1 563 ? 1.804 -1.531 6.036 1.00 77.00 563 THR A C 1
ATOM 4425 O O . THR A 1 563 ? 1.856 -0.320 6.227 1.00 77.00 563 THR A O 1
ATOM 4428 N N . SER A 1 564 ? 1.998 -2.414 7.020 1.00 68.38 564 SER A N 1
ATOM 4429 C CA . SER A 1 564 ? 2.457 -2.030 8.367 1.00 68.38 564 SER A CA 1
ATOM 4430 C C . SER A 1 564 ? 3.982 -2.100 8.550 1.00 68.38 564 SER A C 1
ATOM 4432 O O . SER A 1 564 ? 4.473 -1.858 9.649 1.00 68.38 564 SER A O 1
ATOM 4434 N N . ALA A 1 565 ? 4.750 -2.431 7.504 1.00 77.44 565 ALA A N 1
ATOM 4435 C CA . ALA A 1 565 ? 6.213 -2.452 7.552 1.00 77.44 565 ALA A CA 1
ATOM 4436 C C . ALA A 1 565 ? 6.824 -1.041 7.509 1.00 77.44 565 ALA A C 1
ATOM 4438 O O . ALA A 1 565 ? 6.176 -0.076 7.104 1.00 77.44 565 ALA A O 1
ATOM 4439 N N . LEU A 1 566 ? 8.098 -0.928 7.901 1.00 84.56 566 LEU A N 1
ATOM 4440 C CA . LEU A 1 566 ? 8.797 0.354 8.009 1.00 84.56 566 LEU A CA 1
ATOM 4441 C C . LEU A 1 566 ? 10.027 0.407 7.110 1.00 84.56 566 LEU A C 1
ATOM 4443 O O . LEU A 1 566 ? 10.866 -0.496 7.130 1.00 84.56 566 LEU A O 1
ATOM 4447 N N . ILE A 1 567 ? 10.195 1.520 6.400 1.00 91.69 567 ILE A N 1
ATOM 4448 C CA . ILE A 1 567 ? 11.487 1.883 5.820 1.00 91.69 567 ILE A CA 1
ATOM 4449 C C . ILE A 1 567 ? 12.329 2.494 6.940 1.00 91.69 567 ILE A C 1
ATOM 4451 O O . ILE A 1 567 ? 11.958 3.501 7.534 1.00 91.69 567 ILE A O 1
ATOM 4455 N N . HIS A 1 568 ? 13.432 1.836 7.283 1.00 94.06 568 HIS A N 1
ATOM 4456 C CA . HIS A 1 568 ? 14.218 2.166 8.473 1.00 94.06 568 HIS A CA 1
ATOM 4457 C C . HIS A 1 568 ? 15.579 2.774 8.150 1.00 94.06 568 HIS A C 1
ATOM 4459 O O . HIS A 1 568 ? 16.071 3.613 8.902 1.00 94.06 568 HIS A O 1
ATOM 4465 N N . ALA A 1 569 ? 16.186 2.334 7.051 1.00 96.94 569 ALA A N 1
ATOM 4466 C CA . ALA A 1 569 ? 17.508 2.770 6.644 1.00 96.94 569 ALA A CA 1
ATOM 4467 C C . ALA A 1 569 ? 17.593 2.913 5.125 1.00 96.94 569 ALA A C 1
ATOM 4469 O O . ALA A 1 569 ? 16.866 2.246 4.380 1.00 96.94 569 ALA A O 1
ATOM 4470 N N . VAL A 1 570 ? 18.524 3.745 4.668 1.00 98.38 570 VAL A N 1
ATOM 4471 C CA . VAL A 1 570 ? 18.834 3.928 3.249 1.00 98.38 570 VAL A CA 1
ATOM 4472 C C . VAL A 1 570 ? 20.342 3.898 3.008 1.00 98.38 570 VAL A C 1
ATOM 4474 O O . VAL A 1 570 ? 21.111 4.520 3.741 1.00 98.38 570 VAL A O 1
ATOM 4477 N N . ALA A 1 571 ? 20.757 3.193 1.955 1.00 98.38 571 ALA A N 1
ATOM 4478 C CA . ALA A 1 571 ? 22.113 3.241 1.419 1.00 98.38 571 ALA A CA 1
ATOM 4479 C C . ALA A 1 571 ? 22.073 3.763 -0.024 1.00 98.38 571 ALA A C 1
ATOM 4481 O O . ALA A 1 571 ? 21.548 3.100 -0.922 1.00 98.38 571 ALA A O 1
ATOM 4482 N N . GLU A 1 572 ? 22.607 4.964 -0.246 1.00 96.50 572 GLU A N 1
ATOM 4483 C CA . GLU A 1 572 ? 22.552 5.662 -1.536 1.00 96.50 572 GLU A CA 1
ATOM 4484 C C . GLU A 1 572 ? 23.751 6.611 -1.671 1.00 96.50 572 GLU A C 1
ATOM 4486 O O . GLU A 1 572 ? 23.892 7.493 -0.837 1.00 96.50 572 GLU A O 1
ATOM 4491 N N . PRO A 1 573 ? 24.605 6.528 -2.703 1.00 93.31 573 PRO A N 1
ATOM 4492 C CA . PRO A 1 573 ? 25.766 7.416 -2.825 1.00 93.31 573 PRO A CA 1
ATOM 4493 C C . PRO A 1 573 ? 25.417 8.885 -3.078 1.00 93.31 573 PRO A C 1
ATOM 4495 O O . PRO A 1 573 ? 26.134 9.779 -2.615 1.00 93.31 573 PRO A O 1
ATOM 4498 N N . ARG A 1 574 ? 24.314 9.176 -3.777 1.00 86.69 574 ARG A N 1
ATOM 4499 C CA . ARG A 1 574 ? 23.924 10.554 -4.101 1.00 86.69 574 ARG A CA 1
ATOM 4500 C C . ARG A 1 574 ? 23.281 11.225 -2.892 1.00 86.69 574 ARG A C 1
ATOM 4502 O O . ARG A 1 574 ? 22.186 10.856 -2.483 1.00 86.69 574 ARG A O 1
ATOM 4509 N N . SER A 1 575 ? 23.948 12.247 -2.351 1.00 86.81 575 SER A N 1
ATOM 4510 C CA . SER A 1 575 ? 23.494 12.967 -1.151 1.00 86.81 575 SER A CA 1
ATOM 4511 C C . SER A 1 575 ? 22.066 13.488 -1.271 1.00 86.81 575 SER A C 1
ATOM 4513 O O . SER A 1 575 ? 21.296 13.312 -0.338 1.00 86.81 575 SER A O 1
ATOM 4515 N N . TYR A 1 576 ? 21.704 14.072 -2.416 1.00 80.88 576 TYR A N 1
ATOM 4516 C CA . TYR A 1 576 ? 20.353 14.574 -2.662 1.00 80.88 576 TYR A CA 1
ATOM 4517 C C . TYR A 1 576 ? 19.301 13.464 -2.547 1.00 80.88 576 TYR A C 1
ATOM 4519 O O . TYR A 1 576 ? 18.448 13.534 -1.669 1.00 80.88 576 TYR A O 1
ATOM 4527 N N . ASN A 1 577 ? 19.424 12.402 -3.355 1.00 83.75 577 ASN A N 1
ATOM 4528 C CA . ASN A 1 577 ? 18.494 11.267 -3.339 1.00 83.75 577 ASN A CA 1
ATOM 4529 C C . ASN A 1 577 ? 18.378 10.648 -1.943 1.00 83.75 577 ASN A C 1
ATOM 4531 O O . ASN A 1 577 ? 17.292 10.279 -1.513 1.00 83.75 577 ASN A O 1
ATOM 4535 N N . ARG A 1 578 ? 19.504 10.521 -1.235 1.00 92.69 578 ARG A N 1
ATOM 4536 C CA . ARG A 1 578 ? 19.548 9.929 0.101 1.00 92.69 578 ARG A CA 1
ATOM 4537 C C . ARG A 1 578 ? 18.817 10.786 1.135 1.00 92.69 578 ARG A C 1
ATOM 4539 O O . ARG A 1 578 ? 18.059 10.246 1.936 1.00 92.69 578 ARG A O 1
ATOM 4546 N N . GLN A 1 579 ? 19.028 12.102 1.094 1.00 85.19 579 GLN A N 1
ATOM 4547 C CA . GLN A 1 579 ? 18.370 13.054 1.987 1.00 85.19 579 GLN A CA 1
ATOM 4548 C C . GLN A 1 579 ? 16.873 13.142 1.694 1.00 85.19 579 GLN A C 1
ATOM 4550 O O . GLN A 1 579 ? 16.076 12.954 2.607 1.00 85.19 579 GLN A O 1
ATOM 4555 N N . GLU A 1 580 ? 16.486 13.314 0.427 1.00 82.81 580 GLU A N 1
ATOM 4556 C CA . GLU A 1 580 ? 15.079 13.339 0.014 1.00 82.81 580 GLU A CA 1
ATOM 4557 C C . GLU A 1 580 ? 14.349 12.056 0.432 1.00 82.81 580 GLU A C 1
ATOM 4559 O O . GLU A 1 580 ? 13.279 12.113 1.042 1.00 82.81 580 GLU A O 1
ATOM 4564 N N . PHE A 1 581 ? 14.943 10.892 0.157 1.00 90.19 581 PHE A N 1
ATOM 4565 C CA . PHE A 1 581 ? 14.351 9.602 0.491 1.00 90.19 581 PHE A CA 1
ATOM 4566 C C . PHE A 1 581 ? 14.159 9.441 2.001 1.00 90.19 581 PHE A C 1
ATOM 4568 O O . PHE A 1 581 ? 13.091 9.035 2.460 1.00 90.19 581 PHE A O 1
ATOM 4575 N N . GLY A 1 582 ? 15.172 9.772 2.800 1.00 86.06 582 GLY A N 1
ATOM 4576 C CA . GLY A 1 582 ? 15.054 9.645 4.244 1.00 86.06 582 GLY A CA 1
ATOM 4577 C C . GLY A 1 582 ? 14.118 10.671 4.878 1.00 86.06 582 GLY A C 1
ATOM 4578 O O . GLY A 1 582 ? 13.371 10.307 5.784 1.00 86.06 582 GLY A O 1
ATOM 4579 N N . GLU A 1 583 ? 14.057 11.904 4.370 1.00 82.69 583 GLU A N 1
ATOM 4580 C CA . GLU A 1 583 ? 13.043 12.883 4.785 1.00 82.69 583 GLU A CA 1
ATOM 4581 C C . GLU A 1 583 ? 11.625 12.389 4.458 1.00 82.69 583 GLU A C 1
ATOM 4583 O O . GLU A 1 583 ? 10.705 12.573 5.254 1.00 82.69 583 GLU A O 1
ATOM 4588 N N . CYS A 1 584 ? 11.436 11.716 3.318 1.00 79.12 584 CYS A N 1
ATOM 4589 C CA . CYS A 1 584 ? 10.130 11.200 2.912 1.00 79.12 584 CYS A CA 1
ATOM 4590 C C . CYS A 1 584 ? 9.684 9.961 3.703 1.00 79.12 584 CYS A C 1
ATOM 4592 O O . CYS A 1 584 ? 8.497 9.848 4.013 1.00 79.12 584 CYS A O 1
ATOM 4594 N N . PHE A 1 585 ? 10.599 9.033 4.009 1.00 84.94 585 PHE A N 1
ATOM 4595 C CA . PHE A 1 585 ? 10.225 7.688 4.473 1.00 84.94 585 PHE A CA 1
ATOM 4596 C C . PHE A 1 585 ? 10.810 7.263 5.825 1.00 84.94 585 PHE A C 1
ATOM 4598 O O . PHE A 1 585 ? 10.327 6.279 6.378 1.00 84.94 585 PHE A O 1
ATOM 4605 N N . ILE A 1 586 ? 11.830 7.950 6.357 1.00 86.31 586 ILE A N 1
ATOM 4606 C CA . ILE A 1 586 ? 12.590 7.477 7.531 1.00 86.31 586 ILE A CA 1
ATOM 4607 C C . ILE A 1 586 ? 12.571 8.484 8.690 1.00 86.31 586 ILE A C 1
ATOM 4609 O O . ILE A 1 586 ? 12.131 8.147 9.787 1.00 86.31 586 ILE A O 1
ATOM 4613 N N . TRP A 1 587 ? 13.075 9.705 8.486 1.00 81.94 587 TRP A N 1
ATOM 4614 C CA . TRP A 1 587 ? 13.333 10.678 9.559 1.00 81.94 587 TRP A CA 1
ATOM 4615 C C . TRP A 1 587 ? 12.508 11.969 9.478 1.00 81.94 587 TRP A C 1
ATOM 4617 O O . TRP A 1 587 ? 12.521 12.752 10.433 1.00 81.94 587 TRP A O 1
ATOM 4627 N N . GLY A 1 588 ? 11.737 12.203 8.412 1.00 79.75 588 GLY A N 1
ATOM 4628 C CA . GLY A 1 588 ? 10.876 13.388 8.326 1.00 79.75 588 GLY A CA 1
ATOM 4629 C C . GLY A 1 588 ? 11.683 14.688 8.372 1.00 79.75 588 GLY A C 1
ATOM 4630 O O . GLY A 1 588 ? 12.726 14.810 7.743 1.00 79.75 588 GLY A O 1
ATOM 4631 N N . SER A 1 589 ? 11.233 15.657 9.175 1.00 70.69 589 SER A N 1
ATOM 4632 C CA . SER A 1 589 ? 11.960 16.915 9.409 1.00 70.69 589 SER A CA 1
ATOM 4633 C C . SER A 1 589 ? 13.130 16.802 10.400 1.00 70.69 589 SER A C 1
ATOM 4635 O O . SER A 1 589 ? 13.739 17.819 10.735 1.00 70.69 589 SER A O 1
ATOM 4637 N N . ASN A 1 590 ? 13.403 15.609 10.938 1.00 73.62 590 ASN A N 1
ATOM 4638 C CA . ASN A 1 590 ? 14.514 15.377 11.861 1.00 73.62 590 ASN A CA 1
ATOM 4639 C C . ASN A 1 590 ? 15.808 15.059 11.097 1.00 73.62 590 ASN A C 1
ATOM 4641 O O . ASN A 1 590 ? 15.826 14.984 9.875 1.00 73.62 590 ASN A O 1
ATOM 4645 N N . LYS A 1 591 ? 16.912 14.876 11.827 1.00 84.38 591 LYS A N 1
ATOM 4646 C CA . LYS A 1 591 ? 18.166 14.355 11.263 1.00 84.38 591 LYS A CA 1
ATOM 4647 C C . LYS A 1 591 ? 18.211 12.827 11.385 1.00 84.38 591 LYS A C 1
ATOM 4649 O O . LYS A 1 591 ? 17.629 12.305 12.339 1.00 84.38 591 LYS A O 1
ATOM 4654 N N . PRO A 1 592 ? 18.926 12.127 10.486 1.00 90.94 592 PRO A N 1
ATOM 4655 C CA . PRO A 1 592 ? 19.133 10.692 10.612 1.00 90.94 592 PRO A CA 1
ATOM 4656 C C . PRO A 1 592 ? 19.870 10.369 11.913 1.00 90.94 592 PRO A C 1
ATOM 4658 O O . PRO A 1 592 ? 20.862 11.010 12.269 1.00 90.94 592 PRO A O 1
ATOM 4661 N N . SER A 1 593 ? 19.354 9.373 12.623 1.00 90.50 593 SER A N 1
ATOM 4662 C CA . SER A 1 593 ? 20.017 8.740 13.761 1.00 90.50 593 SER A CA 1
ATOM 4663 C C . SER A 1 593 ? 21.034 7.701 13.278 1.00 90.50 593 SER A C 1
ATOM 4665 O O . SER A 1 593 ? 21.024 7.301 12.111 1.00 90.50 593 SER A O 1
ATOM 4667 N N . ASP A 1 594 ? 21.902 7.240 14.182 1.00 92.00 594 ASP A N 1
ATOM 4668 C CA . ASP A 1 594 ? 22.835 6.149 13.882 1.00 92.00 594 ASP A CA 1
ATOM 4669 C C . ASP A 1 594 ? 22.076 4.914 13.364 1.00 92.00 594 ASP A C 1
ATOM 4671 O O . ASP A 1 594 ? 21.043 4.531 13.917 1.00 92.00 594 ASP A O 1
ATOM 4675 N N . GLY A 1 595 ? 22.560 4.323 12.271 1.00 92.75 595 GLY A N 1
ATOM 4676 C CA . GLY A 1 595 ? 21.898 3.199 11.605 1.00 92.75 595 GLY A CA 1
ATOM 4677 C C . GLY A 1 595 ? 20.859 3.538 10.533 1.00 92.75 595 GLY A C 1
ATOM 4678 O O . GLY A 1 595 ? 20.341 2.611 9.912 1.00 92.75 595 GLY A O 1
ATOM 4679 N N . GLN A 1 596 ? 20.546 4.817 10.284 1.00 95.38 596 GLN A N 1
ATOM 4680 C CA . GLN A 1 596 ? 19.486 5.204 9.335 1.00 95.38 596 GLN A CA 1
ATOM 4681 C C . GLN A 1 596 ? 19.984 5.648 7.949 1.00 95.38 596 GLN A C 1
ATOM 4683 O O . GLN A 1 596 ? 19.248 5.519 6.970 1.00 95.38 596 GLN A O 1
ATOM 4688 N N . GLU A 1 597 ? 21.210 6.161 7.826 1.00 97.12 597 GLU A N 1
ATOM 4689 C CA . GLU A 1 597 ? 21.724 6.733 6.573 1.00 97.12 597 GLU A CA 1
ATOM 4690 C C . GLU A 1 597 ? 23.151 6.261 6.274 1.00 97.12 597 GLU A C 1
ATOM 4692 O O . GLU A 1 597 ? 24.034 6.373 7.122 1.00 97.12 597 GLU A O 1
ATOM 4697 N N . PHE A 1 598 ? 23.389 5.800 5.040 1.00 98.12 598 PHE A N 1
ATOM 4698 C CA . PHE A 1 598 ? 24.709 5.366 4.576 1.00 98.12 598 PHE A CA 1
ATOM 4699 C C . PHE A 1 598 ? 25.020 5.856 3.161 1.00 98.12 598 PHE A C 1
ATOM 4701 O O . PHE A 1 598 ? 24.175 5.829 2.262 1.00 98.12 598 PHE A O 1
ATOM 4708 N N . THR A 1 599 ? 26.265 6.281 2.947 1.00 97.19 599 THR A N 1
ATOM 4709 C CA . THR A 1 599 ? 26.781 6.703 1.637 1.00 97.19 599 THR A CA 1
ATOM 4710 C C . THR A 1 599 ? 27.058 5.535 0.697 1.00 97.19 599 THR A C 1
ATOM 4712 O O . THR A 1 599 ? 26.974 5.699 -0.515 1.00 97.19 599 THR A O 1
ATOM 4715 N N . ASP A 1 600 ? 27.356 4.354 1.228 1.00 97.38 600 ASP A N 1
ATOM 4716 C CA . ASP A 1 600 ? 27.552 3.126 0.461 1.00 97.38 600 ASP A CA 1
ATOM 4717 C C . ASP A 1 600 ? 26.898 1.956 1.212 1.00 97.38 600 ASP A C 1
ATOM 4719 O O . ASP A 1 600 ? 26.840 1.928 2.443 1.00 97.38 600 ASP A O 1
ATOM 4723 N N . TRP A 1 601 ? 26.402 0.961 0.480 1.00 97.88 601 TRP A N 1
ATOM 4724 C CA . TRP A 1 601 ? 25.859 -0.253 1.087 1.00 97.88 601 TRP A CA 1
ATOM 4725 C C . TRP A 1 601 ? 26.940 -1.062 1.815 1.00 97.88 601 TRP A C 1
ATOM 4727 O O . TRP A 1 601 ? 26.618 -1.798 2.746 1.00 97.88 601 TRP A O 1
ATOM 4737 N N . ARG A 1 602 ? 28.218 -0.916 1.434 1.00 98.38 602 ARG A N 1
ATOM 4738 C CA . ARG A 1 602 ? 29.356 -1.528 2.137 1.00 98.38 602 ARG A CA 1
ATOM 4739 C C . ARG A 1 602 ? 29.574 -0.908 3.514 1.00 98.38 602 ARG A C 1
ATOM 4741 O O . ARG A 1 602 ? 29.898 -1.639 4.449 1.00 98.38 602 ARG A O 1
ATOM 4748 N N . ASP A 1 603 ? 29.343 0.399 3.648 1.00 97.94 603 ASP A N 1
ATOM 4749 C CA . ASP A 1 603 ? 29.394 1.090 4.941 1.00 97.94 603 ASP A CA 1
ATOM 4750 C C . ASP A 1 603 ? 28.291 0.557 5.859 1.00 97.94 603 ASP A C 1
ATOM 4752 O O . ASP A 1 603 ? 28.558 0.199 7.007 1.00 97.94 603 ASP A O 1
ATOM 4756 N N . TRP A 1 604 ? 27.072 0.409 5.324 1.00 98.12 604 TRP A N 1
ATOM 4757 C CA . TRP A 1 604 ? 25.974 -0.225 6.052 1.00 98.12 604 TRP A CA 1
ATOM 4758 C C . TRP A 1 604 ? 26.292 -1.675 6.430 1.00 98.12 604 TRP A C 1
ATOM 4760 O O . TRP A 1 604 ? 26.062 -2.067 7.569 1.00 98.12 604 TRP A O 1
ATOM 4770 N N . LEU A 1 605 ? 26.832 -2.480 5.508 1.00 98.31 605 LEU A N 1
ATOM 4771 C CA . LEU A 1 605 ? 27.152 -3.885 5.772 1.00 98.31 605 LEU A CA 1
ATOM 4772 C C . LEU A 1 605 ? 28.163 -4.014 6.914 1.00 98.31 605 LEU A C 1
ATOM 4774 O O . LEU A 1 605 ? 27.965 -4.825 7.818 1.00 98.31 605 LEU A O 1
ATOM 4778 N N . LYS A 1 606 ? 29.222 -3.198 6.887 1.00 98.06 606 LYS A N 1
ATOM 4779 C CA . LYS A 1 606 ? 30.215 -3.144 7.960 1.00 98.06 606 LYS A CA 1
ATOM 4780 C C . LYS A 1 606 ? 29.565 -2.741 9.286 1.00 98.06 606 LYS A C 1
ATOM 4782 O O . LYS A 1 606 ? 29.737 -3.445 10.278 1.00 98.06 606 LYS A O 1
ATOM 4787 N N . TRP A 1 607 ? 28.774 -1.668 9.285 1.00 97.88 607 TRP A N 1
ATOM 4788 C CA . TRP A 1 607 ? 28.049 -1.207 10.470 1.00 97.88 607 TRP A CA 1
ATOM 4789 C C . TRP A 1 607 ? 27.104 -2.285 11.022 1.00 97.88 607 TRP A C 1
ATOM 4791 O O . TRP A 1 607 ? 27.095 -2.546 12.220 1.00 97.88 607 TRP A O 1
ATOM 4801 N N . GLU A 1 608 ? 26.357 -2.989 10.168 1.00 97.50 608 GLU A N 1
ATOM 4802 C CA . GLU A 1 608 ? 25.422 -4.041 10.581 1.00 97.50 608 GLU A CA 1
ATOM 4803 C C . GLU A 1 608 ? 26.156 -5.273 11.133 1.00 97.50 608 GLU A C 1
ATOM 4805 O O . GLU A 1 608 ? 25.662 -5.915 12.063 1.00 97.50 608 GLU A O 1
ATOM 4810 N N . GLN A 1 609 ? 27.339 -5.604 10.606 1.00 97.50 609 GLN A N 1
ATOM 4811 C CA . GLN A 1 609 ? 28.203 -6.658 11.148 1.00 97.50 609 GLN A CA 1
ATOM 4812 C C . GLN A 1 609 ? 28.729 -6.290 12.539 1.00 97.50 609 GLN A C 1
ATOM 4814 O O . GLN A 1 609 ? 28.580 -7.083 13.471 1.00 97.50 609 GLN A O 1
ATOM 4819 N N . GLU A 1 610 ? 29.269 -5.080 12.698 1.00 97.25 610 GLU A N 1
ATOM 4820 C CA . GLU A 1 610 ? 29.751 -4.552 13.982 1.00 97.25 610 GLU A CA 1
ATOM 4821 C C . GLU A 1 610 ? 28.613 -4.479 15.009 1.00 97.25 610 GLU A C 1
ATOM 4823 O O . GLU A 1 610 ? 28.747 -4.953 16.137 1.00 97.25 610 GLU A O 1
ATOM 4828 N N . ARG A 1 611 ? 27.435 -4.001 14.599 1.00 96.38 611 ARG A N 1
ATOM 4829 C CA . ARG A 1 611 ? 26.226 -3.955 15.426 1.00 96.38 611 ARG A CA 1
ATOM 4830 C C . ARG A 1 611 ? 25.777 -5.352 15.859 1.00 96.38 611 ARG A C 1
ATOM 4832 O O . ARG A 1 611 ? 25.421 -5.559 17.018 1.00 96.38 611 ARG A O 1
ATOM 4839 N N . ARG A 1 612 ? 25.777 -6.340 14.956 1.00 95.94 612 ARG A N 1
ATOM 4840 C CA . ARG A 1 612 ? 25.444 -7.739 15.297 1.00 95.94 612 ARG A CA 1
ATOM 4841 C C . ARG A 1 612 ? 26.449 -8.346 16.263 1.00 95.94 612 ARG A C 1
ATOM 4843 O O . ARG A 1 612 ? 26.028 -9.082 17.154 1.00 95.94 612 ARG A O 1
ATOM 4850 N N . GLN A 1 613 ? 27.731 -8.030 16.105 1.00 96.00 613 GLN A N 1
ATOM 4851 C CA . GLN A 1 613 ? 28.772 -8.435 17.040 1.00 96.00 613 GLN A CA 1
ATOM 4852 C C . GLN A 1 613 ? 28.548 -7.800 18.418 1.00 96.00 613 GLN A C 1
ATOM 4854 O O . GLN A 1 613 ? 28.491 -8.528 19.403 1.00 96.00 613 GLN A O 1
ATOM 4859 N N . ALA A 1 614 ? 28.291 -6.492 18.489 1.00 93.75 614 ALA A N 1
ATOM 4860 C CA . ALA A 1 614 ? 27.976 -5.796 19.736 1.00 93.75 614 ALA A CA 1
ATOM 4861 C C . ALA A 1 614 ? 26.743 -6.387 20.448 1.00 93.75 614 ALA A C 1
ATOM 4863 O O . ALA A 1 614 ? 26.759 -6.590 21.663 1.00 93.75 614 ALA A O 1
ATOM 4864 N N . VAL A 1 615 ? 25.690 -6.750 19.696 1.00 91.06 615 VAL A N 1
ATOM 4865 C CA . VAL A 1 615 ? 24.529 -7.479 20.246 1.00 91.06 615 VAL A CA 1
ATOM 4866 C C . VAL A 1 615 ? 24.926 -8.861 20.772 1.00 91.06 615 VAL A C 1
ATOM 4868 O O . VAL A 1 615 ? 24.439 -9.268 21.825 1.00 91.06 615 VAL A O 1
ATOM 4871 N N . ALA A 1 616 ? 25.777 -9.599 20.056 1.00 92.94 616 ALA A N 1
ATOM 4872 C CA . ALA A 1 616 ? 26.241 -10.919 20.483 1.00 92.94 616 ALA A CA 1
ATOM 4873 C C . ALA A 1 616 ? 27.132 -10.854 21.737 1.00 92.94 616 ALA A C 1
ATOM 4875 O O . ALA A 1 616 ? 27.088 -11.763 22.563 1.00 92.94 616 ALA A O 1
ATOM 4876 N N . GLU A 1 617 ? 27.888 -9.769 21.898 1.00 94.88 617 GLU A N 1
ATOM 4877 C CA . GLU A 1 617 ? 28.713 -9.461 23.073 1.00 94.88 617 GLU A CA 1
ATOM 4878 C C . GLU A 1 617 ? 27.900 -8.900 24.254 1.00 94.88 617 GLU A C 1
ATOM 4880 O O . GLU A 1 617 ? 28.436 -8.741 25.348 1.00 94.88 617 GLU A O 1
ATOM 4885 N N . GLY A 1 618 ? 26.604 -8.628 24.061 1.00 90.75 618 GLY A N 1
ATOM 4886 C CA . GLY A 1 618 ? 25.711 -8.139 25.112 1.00 90.75 618 GLY A CA 1
ATOM 4887 C C . GLY A 1 618 ? 25.917 -6.669 25.480 1.00 90.75 618 GLY A C 1
ATOM 4888 O O . GLY A 1 618 ? 25.576 -6.279 26.594 1.00 90.75 618 GLY A O 1
ATOM 4889 N N . GLN A 1 619 ? 26.468 -5.856 24.572 1.00 90.88 619 GLN A N 1
ATOM 4890 C CA . GLN A 1 619 ? 26.634 -4.420 24.796 1.00 90.88 619 GLN A CA 1
ATOM 4891 C C . GLN A 1 619 ? 25.266 -3.731 24.970 1.00 90.88 619 GLN A C 1
ATOM 4893 O O . GLN A 1 619 ? 24.295 -4.042 24.272 1.00 90.88 619 GLN A O 1
ATOM 4898 N N . GLU A 1 620 ? 25.181 -2.786 25.906 1.00 86.06 620 GLU A N 1
ATOM 4899 C CA . GLU A 1 620 ? 23.974 -1.986 26.137 1.00 86.06 620 GLU A CA 1
ATOM 4900 C C . GLU A 1 620 ? 23.852 -0.852 25.101 1.00 86.06 620 GLU A C 1
ATOM 4902 O O . GLU A 1 620 ? 24.850 -0.364 24.577 1.00 86.06 620 GLU A O 1
ATOM 4907 N N . ASN A 1 621 ? 22.623 -0.406 24.816 1.00 83.25 621 ASN A N 1
ATOM 4908 C CA . ASN A 1 621 ? 22.311 0.703 23.893 1.00 83.25 621 ASN A CA 1
ATOM 4909 C C . ASN A 1 621 ? 22.743 0.511 22.425 1.00 83.25 621 ASN A C 1
ATOM 4911 O O . ASN A 1 621 ? 22.920 1.488 21.700 1.00 83.25 621 ASN A O 1
ATOM 4915 N N . VAL A 1 622 ? 22.870 -0.733 21.956 1.00 86.00 622 VAL A N 1
ATOM 4916 C CA . VAL A 1 622 ? 23.148 -1.007 20.538 1.00 86.00 622 VAL A CA 1
ATOM 4917 C C . VAL A 1 622 ? 21.934 -0.615 19.676 1.00 86.00 622 VAL A C 1
ATOM 4919 O O . VAL A 1 622 ? 20.821 -1.065 19.977 1.00 86.00 622 VAL A O 1
ATOM 4922 N N . PRO A 1 623 ? 22.117 0.169 18.593 1.00 86.25 623 PRO A N 1
ATOM 4923 C CA . PRO A 1 623 ? 21.033 0.541 17.687 1.00 86.25 623 PRO A CA 1
ATOM 4924 C C . PRO A 1 623 ? 20.257 -0.662 17.135 1.00 86.25 623 PRO A C 1
ATOM 4926 O O . PRO A 1 623 ? 20.766 -1.785 17.019 1.00 86.25 623 PRO A O 1
ATOM 4929 N N . VAL A 1 624 ? 18.996 -0.428 16.769 1.00 84.69 624 VAL A N 1
ATOM 4930 C CA . VAL A 1 624 ? 18.171 -1.447 16.111 1.00 84.69 624 VAL A CA 1
ATOM 4931 C C . VAL A 1 624 ? 18.641 -1.662 14.670 1.00 84.69 624 VAL A C 1
ATOM 4933 O O . VAL A 1 624 ? 19.020 -0.722 13.986 1.00 84.69 624 VAL A O 1
ATOM 4936 N N . GLY A 1 625 ? 18.639 -2.917 14.218 1.00 89.00 625 GLY A N 1
ATOM 4937 C CA . GLY A 1 625 ? 18.939 -3.273 12.828 1.00 89.00 625 GLY A CA 1
ATOM 4938 C C . GLY A 1 625 ? 17.675 -3.499 11.996 1.00 89.00 625 GLY A C 1
ATOM 4939 O O . GLY A 1 625 ? 16.547 -3.334 12.475 1.00 89.00 625 GLY A O 1
ATOM 4940 N N . VAL A 1 626 ? 17.874 -3.960 10.764 1.00 94.50 626 VAL A N 1
ATOM 4941 C CA . VAL A 1 626 ? 16.800 -4.291 9.815 1.00 94.50 626 VAL A CA 1
ATOM 4942 C C . VAL A 1 626 ? 16.476 -5.787 9.802 1.00 94.50 626 VAL A C 1
ATOM 4944 O O . VAL A 1 626 ? 17.320 -6.633 10.105 1.00 94.50 626 VAL A O 1
ATOM 4947 N N . ASP A 1 627 ? 15.237 -6.108 9.443 1.00 94.25 627 ASP A N 1
ATOM 4948 C CA . ASP A 1 627 ? 14.715 -7.467 9.289 1.00 94.25 627 ASP A CA 1
ATOM 4949 C C . ASP A 1 627 ? 14.777 -7.927 7.822 1.00 94.25 627 ASP A C 1
ATOM 4951 O O . ASP A 1 627 ? 14.961 -9.116 7.538 1.00 94.25 627 ASP A O 1
ATOM 4955 N N . GLY A 1 628 ? 14.687 -6.979 6.887 1.00 97.38 628 GLY A N 1
ATOM 4956 C CA . GLY A 1 628 ? 14.812 -7.235 5.460 1.00 97.38 628 GLY A CA 1
ATOM 4957 C C . GLY A 1 628 ? 15.460 -6.100 4.676 1.00 97.38 628 GLY A C 1
ATOM 4958 O O . GLY A 1 628 ? 15.831 -5.060 5.222 1.00 97.38 628 GLY A O 1
ATOM 4959 N N . VAL A 1 629 ? 15.603 -6.311 3.372 1.00 98.50 629 VAL A N 1
ATOM 4960 C CA . VAL A 1 629 ? 16.202 -5.345 2.452 1.00 98.50 629 VAL A CA 1
ATOM 4961 C C . VAL A 1 629 ? 15.521 -5.367 1.088 1.00 98.50 629 VAL A C 1
ATOM 4963 O O . VAL A 1 629 ? 15.230 -6.431 0.538 1.00 98.50 629 VAL A O 1
ATOM 4966 N N . PHE A 1 630 ? 15.306 -4.173 0.543 1.00 98.69 630 PHE A N 1
ATOM 4967 C CA . PHE A 1 630 ? 15.001 -3.954 -0.864 1.00 98.69 630 PHE A CA 1
ATOM 4968 C C . PHE A 1 630 ? 16.300 -3.596 -1.593 1.00 98.69 630 PHE A C 1
ATOM 4970 O O . PHE A 1 630 ? 16.935 -2.587 -1.279 1.00 98.69 630 PHE A O 1
ATOM 4977 N N . VAL A 1 631 ? 16.701 -4.413 -2.566 1.00 98.56 631 VAL A N 1
ATOM 4978 C CA . VAL A 1 631 ? 17.877 -4.164 -3.412 1.00 98.56 631 VAL A CA 1
ATOM 4979 C C . VAL A 1 631 ? 17.400 -3.560 -4.727 1.00 98.56 631 VAL A C 1
ATOM 4981 O O . VAL A 1 631 ? 16.872 -4.269 -5.576 1.00 98.56 631 VAL A O 1
ATOM 4984 N N . CYS A 1 632 ? 17.565 -2.246 -4.865 1.00 97.25 632 CYS A N 1
ATOM 4985 C CA . CYS A 1 632 ? 17.122 -1.414 -5.991 1.00 97.25 632 CYS A CA 1
ATOM 4986 C C . CYS A 1 632 ? 18.311 -0.704 -6.669 1.00 97.25 632 CYS A C 1
ATOM 4988 O O . CYS A 1 632 ? 18.196 0.444 -7.110 1.00 97.25 632 CYS A O 1
ATOM 4990 N N . ALA A 1 633 ? 19.471 -1.366 -6.684 1.00 94.62 633 ALA A N 1
ATOM 4991 C CA . ALA A 1 633 ? 20.698 -0.873 -7.302 1.00 94.62 633 ALA A CA 1
ATOM 4992 C C . ALA A 1 633 ? 20.687 -1.091 -8.830 1.00 94.62 633 ALA A C 1
ATOM 4994 O O . ALA A 1 633 ? 19.682 -1.499 -9.406 1.00 94.62 633 ALA A O 1
ATOM 4995 N N . LEU A 1 634 ? 21.798 -0.774 -9.500 1.00 91.31 634 LEU A N 1
ATOM 4996 C CA . LEU A 1 634 ? 21.973 -1.117 -10.914 1.00 91.31 634 LEU A CA 1
ATOM 4997 C C . LEU A 1 634 ? 22.182 -2.628 -11.084 1.00 91.31 634 LEU A C 1
ATOM 4999 O O . LEU A 1 634 ? 22.773 -3.274 -10.216 1.00 91.31 634 LEU A O 1
ATOM 5003 N N . ASP A 1 635 ? 21.743 -3.156 -12.226 1.00 93.81 635 ASP A N 1
ATOM 5004 C CA . ASP A 1 635 ? 21.699 -4.586 -12.550 1.00 93.81 635 ASP A CA 1
ATOM 5005 C C . ASP A 1 635 ? 23.035 -5.312 -12.284 1.00 93.81 635 ASP A C 1
ATOM 5007 O O . ASP A 1 635 ? 23.050 -6.435 -11.778 1.00 93.81 635 ASP A O 1
ATOM 5011 N N . GLU A 1 636 ? 24.176 -4.678 -12.586 1.00 91.62 636 GLU A N 1
ATOM 5012 C CA . GLU A 1 636 ? 25.508 -5.275 -12.399 1.00 91.62 636 GLU A CA 1
ATOM 5013 C C . GLU A 1 636 ? 25.907 -5.407 -10.923 1.00 91.62 636 GLU A C 1
ATOM 5015 O O . GLU A 1 636 ? 26.761 -6.223 -10.578 1.00 91.62 636 GLU A O 1
ATOM 5020 N N . MET A 1 637 ? 25.297 -4.613 -10.042 1.00 95.31 637 MET A N 1
ATOM 5021 C CA . MET A 1 637 ? 25.613 -4.581 -8.613 1.00 95.31 637 MET A CA 1
ATOM 5022 C C . MET A 1 637 ? 24.850 -5.646 -7.821 1.00 95.31 637 MET A C 1
ATOM 5024 O O . MET A 1 637 ? 25.232 -5.949 -6.690 1.00 95.31 637 MET A O 1
ATOM 5028 N N . HIS A 1 638 ? 23.778 -6.215 -8.385 1.00 97.50 638 HIS A N 1
ATOM 5029 C CA . HIS A 1 638 ? 22.915 -7.157 -7.673 1.00 97.50 638 HIS A CA 1
ATOM 5030 C C . HIS A 1 638 ? 23.694 -8.367 -7.157 1.00 97.50 638 HIS A C 1
ATOM 5032 O O . HIS A 1 638 ? 23.588 -8.682 -5.978 1.00 97.50 638 HIS A O 1
ATOM 5038 N N . VAL A 1 639 ? 24.533 -9.007 -7.979 1.00 97.44 639 VAL A N 1
ATOM 5039 C CA . VAL A 1 639 ? 25.290 -10.198 -7.552 1.00 97.44 639 VAL A CA 1
ATOM 5040 C C . VAL A 1 639 ? 26.221 -9.914 -6.379 1.00 97.44 639 VAL A C 1
ATOM 5042 O O . VAL A 1 639 ? 26.242 -10.691 -5.424 1.00 97.44 639 VAL A O 1
ATOM 5045 N N . GLU A 1 640 ? 26.937 -8.788 -6.407 1.00 97.88 640 GLU A N 1
ATOM 5046 C CA . GLU A 1 640 ? 27.861 -8.417 -5.337 1.00 97.88 640 GLU A CA 1
ATOM 5047 C C . GLU A 1 640 ? 27.098 -8.159 -4.034 1.00 97.88 640 GLU A C 1
ATOM 5049 O O . GLU A 1 640 ? 27.416 -8.758 -3.006 1.00 97.88 640 GLU A O 1
ATOM 5054 N N . ILE A 1 641 ? 26.049 -7.330 -4.094 1.00 98.50 641 ILE A N 1
ATOM 5055 C CA . ILE A 1 641 ? 25.220 -6.987 -2.934 1.00 98.50 641 ILE A CA 1
ATOM 5056 C C . ILE A 1 641 ? 24.580 -8.252 -2.363 1.00 98.50 641 ILE A C 1
ATOM 5058 O O . ILE A 1 641 ? 24.742 -8.543 -1.181 1.00 98.50 641 ILE A O 1
ATOM 5062 N N . MET A 1 642 ? 23.888 -9.026 -3.201 1.00 98.06 642 MET A N 1
ATOM 5063 C CA . MET A 1 642 ? 23.121 -10.205 -2.798 1.00 98.06 642 MET A CA 1
ATOM 5064 C C . MET A 1 642 ? 24.012 -11.276 -2.165 1.00 98.06 642 MET A C 1
ATOM 5066 O O . MET A 1 642 ? 23.663 -11.809 -1.111 1.00 98.06 642 MET A O 1
ATOM 5070 N N . CYS A 1 643 ? 25.181 -11.559 -2.749 1.00 97.62 643 CYS A N 1
ATOM 5071 C CA . CYS A 1 643 ? 26.135 -12.501 -2.161 1.00 97.62 643 CYS A CA 1
ATOM 5072 C C . CYS A 1 643 ? 26.701 -11.987 -0.829 1.00 97.62 643 CYS A C 1
ATOM 5074 O O . CYS A 1 643 ? 26.866 -12.772 0.104 1.00 97.62 643 CYS A O 1
ATOM 5076 N N . ALA A 1 644 ? 26.968 -10.682 -0.716 1.00 98.00 644 ALA A N 1
ATOM 5077 C CA . ALA A 1 644 ? 27.530 -10.086 0.493 1.00 98.00 644 ALA A CA 1
ATOM 5078 C C . ALA A 1 644 ? 26.537 -10.051 1.669 1.00 98.00 644 ALA A C 1
ATOM 5080 O O . ALA A 1 644 ? 26.943 -10.230 2.818 1.00 98.00 644 ALA A O 1
ATOM 5081 N N . ILE A 1 645 ? 25.239 -9.854 1.404 1.00 97.25 645 ILE A N 1
ATOM 5082 C CA . ILE A 1 645 ? 24.203 -9.812 2.449 1.00 97.25 645 ILE A CA 1
ATOM 5083 C C . ILE A 1 645 ? 23.636 -11.188 2.808 1.00 97.25 645 ILE A C 1
ATOM 5085 O O . ILE A 1 645 ? 23.038 -11.323 3.876 1.00 97.25 645 ILE A O 1
ATOM 5089 N N . ALA A 1 646 ? 23.806 -12.209 1.960 1.00 96.00 646 ALA A N 1
ATOM 5090 C CA . ALA A 1 646 ? 23.264 -13.548 2.205 1.00 96.00 646 ALA A CA 1
ATOM 5091 C C . ALA A 1 646 ? 23.628 -14.113 3.601 1.00 96.00 646 ALA A C 1
ATOM 5093 O O . ALA A 1 646 ? 22.728 -14.617 4.283 1.00 96.00 646 ALA A O 1
ATOM 5094 N N . PRO A 1 647 ? 24.870 -13.953 4.117 1.00 94.88 647 PRO A N 1
ATOM 5095 C CA . PRO A 1 647 ? 25.227 -14.390 5.470 1.00 94.88 647 PRO A CA 1
ATOM 5096 C C . PRO A 1 647 ? 24.451 -13.688 6.597 1.00 94.88 647 PRO A C 1
ATOM 5098 O O . PRO A 1 647 ? 24.338 -14.238 7.692 1.00 94.88 647 PRO A O 1
ATOM 5101 N N . LEU A 1 648 ? 23.894 -12.492 6.359 1.00 95.81 648 LEU A N 1
ATOM 5102 C CA . LEU A 1 648 ? 23.089 -11.767 7.352 1.00 95.81 648 LEU A CA 1
ATOM 5103 C C . LEU A 1 648 ? 21.704 -12.397 7.568 1.00 95.81 648 LEU A C 1
ATOM 5105 O O . LEU A 1 648 ? 21.058 -12.096 8.580 1.00 95.81 648 LEU A O 1
ATOM 5109 N N . ASN A 1 649 ? 21.272 -13.274 6.651 1.00 94.25 649 ASN A N 1
ATOM 5110 C CA . ASN A 1 649 ? 20.011 -14.012 6.701 1.00 94.25 649 ASN A CA 1
ATOM 5111 C C . ASN A 1 649 ? 18.793 -13.085 6.903 1.00 94.25 649 ASN A C 1
ATOM 5113 O O . ASN A 1 649 ? 18.043 -13.213 7.877 1.00 94.25 649 ASN A O 1
ATOM 5117 N N . LEU A 1 650 ? 18.645 -12.122 5.990 1.00 96.81 650 LEU A N 1
ATOM 5118 C CA . LEU A 1 650 ? 17.560 -11.135 5.930 1.00 96.81 650 LEU A CA 1
ATOM 5119 C C . LEU A 1 650 ? 16.453 -11.577 4.961 1.00 96.81 650 LEU A C 1
ATOM 5121 O O . LEU A 1 650 ? 16.701 -12.384 4.066 1.00 96.81 650 LEU A O 1
ATOM 5125 N N . HIS A 1 651 ? 15.242 -11.032 5.115 1.00 97.75 651 HIS A N 1
ATOM 5126 C CA . HIS A 1 651 ? 14.234 -11.094 4.047 1.00 97.75 651 HIS A CA 1
ATOM 5127 C C . HIS A 1 651 ? 14.671 -10.201 2.888 1.00 97.75 651 HIS A C 1
ATOM 5129 O O . HIS A 1 651 ? 15.138 -9.089 3.131 1.00 97.75 651 HIS A O 1
ATOM 5135 N N . VAL A 1 652 ? 14.526 -10.650 1.644 1.00 98.06 652 VAL A N 1
ATOM 5136 C CA . VAL A 1 652 ? 15.048 -9.893 0.498 1.00 98.06 652 VAL A CA 1
ATOM 5137 C C . VAL A 1 652 ? 14.003 -9.743 -0.587 1.00 98.06 652 VAL A C 1
ATOM 5139 O O . VAL A 1 652 ? 13.426 -10.736 -1.017 1.00 98.06 652 VAL A O 1
ATOM 5142 N N . LEU A 1 653 ? 13.823 -8.513 -1.065 1.00 98.19 653 LEU A N 1
ATOM 5143 C CA . LEU A 1 653 ? 13.237 -8.236 -2.369 1.00 98.19 653 LEU A CA 1
ATOM 5144 C C . LEU A 1 653 ? 14.315 -7.601 -3.246 1.00 98.19 653 LEU A C 1
ATOM 5146 O O . LEU A 1 653 ? 14.816 -6.522 -2.939 1.00 98.19 653 LEU A O 1
ATOM 5150 N N . CYS A 1 654 ? 14.694 -8.275 -4.326 1.00 98.00 654 CYS A N 1
ATOM 5151 C CA . CYS A 1 654 ? 15.679 -7.771 -5.281 1.00 98.00 654 CYS A CA 1
ATOM 5152 C C . CYS A 1 654 ? 14.986 -7.310 -6.564 1.00 98.00 654 CYS A C 1
ATOM 5154 O O . CYS A 1 654 ? 14.100 -7.992 -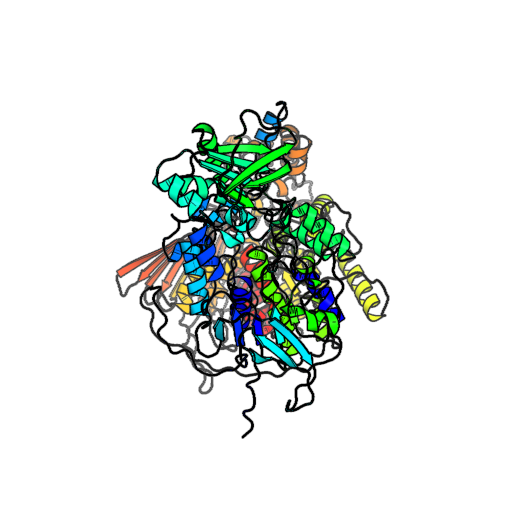7.076 1.00 98.00 654 CYS A O 1
ATOM 5156 N N . GLU A 1 655 ? 15.359 -6.148 -7.091 1.00 96.62 655 GLU A N 1
ATOM 5157 C CA . GLU A 1 655 ? 14.876 -5.714 -8.397 1.00 96.62 655 GLU A CA 1
ATOM 5158 C C . GLU A 1 655 ? 15.274 -6.670 -9.521 1.00 96.62 655 GLU A C 1
ATOM 5160 O O . GLU A 1 655 ? 16.222 -7.446 -9.411 1.00 96.62 655 GLU A O 1
ATOM 5165 N N . LYS A 1 656 ? 14.537 -6.593 -10.632 1.00 94.56 656 LYS A N 1
ATOM 5166 C CA . LYS A 1 656 ? 14.838 -7.372 -11.832 1.00 94.56 656 LYS A CA 1
ATOM 5167 C C . LYS A 1 656 ? 15.786 -6.592 -12.760 1.00 94.56 656 LYS A C 1
ATOM 5169 O O . LYS A 1 656 ? 15.600 -5.383 -12.946 1.00 94.56 656 LYS A O 1
ATOM 5174 N N . PRO A 1 657 ? 16.701 -7.271 -13.470 1.00 96.31 657 PRO A N 1
ATOM 5175 C CA . PRO A 1 657 ? 16.961 -8.713 -13.435 1.00 96.31 657 PRO A CA 1
ATOM 5176 C C . PRO A 1 657 ? 17.731 -9.144 -12.175 1.00 96.31 657 PRO A C 1
ATOM 5178 O O . PRO A 1 657 ? 18.439 -8.343 -11.574 1.00 96.31 657 PRO A O 1
ATOM 5181 N N . LEU A 1 658 ? 17.649 -10.427 -11.805 1.00 96.75 658 LEU A N 1
ATOM 5182 C CA . LEU A 1 658 ? 18.370 -10.984 -10.651 1.00 96.75 658 LEU A CA 1
ATOM 5183 C C . LEU A 1 658 ? 19.889 -10.781 -10.771 1.00 96.75 658 LEU A C 1
ATOM 5185 O O . LEU A 1 658 ? 20.556 -10.464 -9.792 1.00 96.75 658 LEU A O 1
ATOM 5189 N N . ALA A 1 659 ? 20.425 -10.995 -11.974 1.00 96.69 659 ALA A N 1
ATOM 5190 C CA . ALA A 1 659 ? 21.799 -10.689 -12.349 1.00 96.69 659 ALA A CA 1
ATOM 5191 C C . ALA A 1 659 ? 21.923 -10.589 -13.879 1.00 96.69 659 ALA A C 1
ATOM 5193 O O . ALA A 1 659 ? 21.004 -10.945 -14.622 1.00 96.69 659 ALA A O 1
ATOM 5194 N N . THR A 1 660 ? 23.082 -10.140 -14.358 1.00 95.62 660 THR A N 1
ATOM 5195 C CA . THR A 1 660 ? 23.380 -9.940 -15.787 1.00 95.62 660 THR A CA 1
ATOM 5196 C C . THR A 1 660 ? 23.947 -11.178 -16.491 1.00 95.62 660 THR A C 1
ATOM 5198 O O . THR A 1 660 ? 24.181 -11.143 -17.702 1.00 95.62 660 THR A O 1
ATOM 5201 N N . SER A 1 661 ? 24.140 -12.284 -15.763 1.00 95.75 661 SER A N 1
ATOM 5202 C CA . SER A 1 661 ? 24.572 -13.577 -16.296 1.00 95.75 661 SER A CA 1
ATOM 5203 C C . SER A 1 661 ? 23.910 -14.741 -15.549 1.00 95.75 661 SER A C 1
ATOM 5205 O O . SER A 1 661 ? 23.580 -14.629 -14.366 1.00 95.75 661 SER A O 1
ATOM 5207 N N . LEU A 1 662 ? 23.751 -15.891 -16.218 1.00 95.38 662 LEU A N 1
ATOM 5208 C CA . LEU A 1 662 ? 23.247 -17.098 -15.556 1.00 95.38 662 LEU A CA 1
ATOM 5209 C C . LEU A 1 662 ? 24.188 -17.543 -14.433 1.00 95.38 662 LEU A C 1
ATOM 5211 O O . LEU A 1 662 ? 23.722 -17.949 -13.374 1.00 95.38 662 LEU A O 1
ATOM 5215 N N . HIS A 1 663 ? 25.502 -17.443 -14.647 1.00 94.44 663 HIS A N 1
ATOM 5216 C CA . HIS A 1 663 ? 26.497 -17.796 -13.636 1.00 94.44 663 HIS A CA 1
ATOM 5217 C C . HIS A 1 663 ? 26.257 -17.043 -12.320 1.00 94.44 663 HIS A C 1
ATOM 5219 O O . HIS A 1 663 ? 26.254 -17.658 -11.253 1.00 94.44 663 HIS A O 1
ATOM 5225 N N . ASP A 1 664 ? 25.970 -15.747 -12.412 1.00 96.12 664 ASP A N 1
ATOM 5226 C CA . ASP A 1 664 ? 25.705 -14.888 -11.262 1.00 96.12 664 ASP A CA 1
ATOM 5227 C C . ASP A 1 664 ? 24.337 -15.167 -10.628 1.00 96.12 664 ASP A C 1
ATOM 5229 O O . ASP A 1 664 ? 24.229 -15.207 -9.403 1.00 96.12 664 ASP A O 1
ATOM 5233 N N . CYS A 1 665 ? 23.300 -15.468 -11.422 1.00 96.69 665 CYS A N 1
ATOM 5234 C CA . CYS A 1 665 ? 22.024 -15.950 -10.878 1.00 96.69 665 CYS A CA 1
ATOM 5235 C C . CYS A 1 665 ? 22.214 -17.234 -10.052 1.00 96.69 665 CYS A C 1
ATOM 5237 O O . CYS A 1 665 ? 21.657 -17.360 -8.961 1.00 96.69 665 CYS A O 1
ATOM 5239 N N . LEU A 1 666 ? 23.030 -18.176 -10.541 1.00 94.75 666 LEU A N 1
ATOM 5240 C CA . LEU A 1 666 ? 23.357 -19.413 -9.824 1.00 94.75 666 LEU A CA 1
ATOM 5241 C C . LEU A 1 666 ? 24.259 -19.149 -8.606 1.00 94.75 666 LEU A C 1
ATOM 5243 O O . LEU A 1 666 ? 24.165 -19.865 -7.609 1.00 94.75 666 LEU A O 1
ATOM 5247 N N . ALA A 1 667 ? 25.123 -18.130 -8.647 1.00 94.88 667 ALA A N 1
ATOM 5248 C CA . ALA A 1 667 ? 25.897 -17.691 -7.486 1.00 94.88 667 ALA A CA 1
ATOM 5249 C C . ALA A 1 667 ? 24.980 -17.162 -6.371 1.00 94.88 667 ALA A C 1
ATOM 5251 O O . ALA A 1 667 ? 25.096 -17.617 -5.233 1.00 94.88 667 ALA A O 1
ATOM 5252 N N . ILE A 1 668 ? 24.008 -16.307 -6.709 1.00 96.50 668 ILE A N 1
ATOM 5253 C CA . ILE A 1 668 ? 22.990 -15.829 -5.762 1.00 96.50 668 ILE A CA 1
ATOM 5254 C C . ILE A 1 668 ? 22.166 -17.004 -5.225 1.00 96.50 668 ILE A C 1
ATOM 5256 O O . ILE A 1 668 ? 21.978 -17.113 -4.014 1.00 96.50 668 ILE A O 1
ATOM 5260 N N . TYR A 1 669 ? 21.733 -17.929 -6.090 1.00 94.81 669 TYR A N 1
ATOM 5261 C CA . TYR A 1 669 ? 21.023 -19.135 -5.655 1.00 94.81 669 TYR A CA 1
ATOM 5262 C C . TYR A 1 669 ? 21.818 -19.910 -4.600 1.00 94.81 669 TYR A C 1
ATOM 5264 O O . TYR A 1 669 ? 21.295 -20.181 -3.524 1.00 94.81 669 TYR A O 1
ATOM 5272 N N . ARG A 1 670 ? 23.100 -20.203 -4.861 1.00 92.56 670 ARG A N 1
ATOM 5273 C CA . ARG A 1 670 ? 23.974 -20.925 -3.920 1.00 92.56 670 ARG A CA 1
ATOM 5274 C C . ARG A 1 670 ? 24.199 -20.164 -2.613 1.00 92.56 670 ARG A C 1
ATOM 5276 O O . ARG A 1 670 ? 24.322 -20.795 -1.566 1.00 92.56 670 ARG A O 1
ATOM 5283 N N . ALA A 1 671 ? 24.238 -18.833 -2.659 1.00 94.19 671 ALA A N 1
ATOM 5284 C CA . ALA A 1 671 ? 24.396 -18.003 -1.468 1.00 94.19 671 ALA A CA 1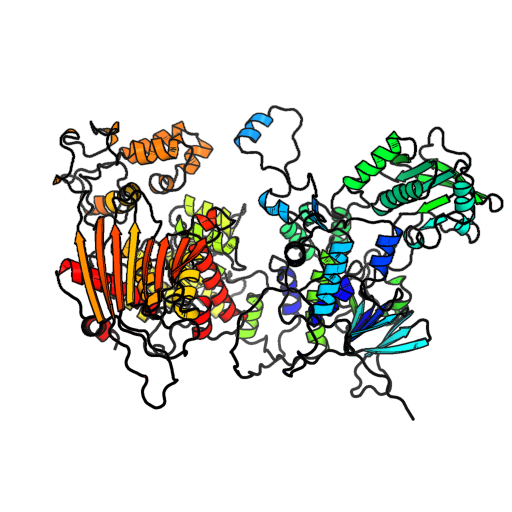
ATOM 5285 C C . ALA A 1 671 ? 23.172 -18.088 -0.533 1.00 94.19 671 ALA A C 1
ATOM 5287 O O . ALA A 1 671 ? 23.336 -18.150 0.685 1.00 94.19 671 ALA A O 1
ATOM 5288 N N . PHE A 1 672 ? 21.955 -18.138 -1.087 1.00 93.81 672 PHE A N 1
ATOM 5289 C CA . PHE A 1 672 ? 20.707 -18.204 -0.309 1.00 93.81 672 PHE A CA 1
ATOM 5290 C C . PHE A 1 672 ? 20.210 -19.636 -0.038 1.00 93.81 672 PHE A C 1
ATOM 5292 O O . PHE A 1 672 ? 19.504 -19.863 0.948 1.00 93.81 672 PHE A O 1
ATOM 5299 N N . VAL A 1 673 ? 20.587 -20.601 -0.880 1.00 90.50 673 VAL A N 1
ATOM 5300 C CA . VAL A 1 673 ? 20.220 -22.024 -0.801 1.00 90.50 673 VAL A CA 1
ATOM 5301 C C . VAL A 1 673 ? 21.495 -22.876 -0.903 1.00 90.50 673 VAL A C 1
ATOM 5303 O O . VAL A 1 673 ? 21.791 -23.450 -1.952 1.00 90.50 673 VAL A O 1
ATOM 5306 N N . PRO A 1 674 ? 22.298 -22.944 0.173 1.00 83.31 674 PRO A N 1
ATOM 5307 C CA . PRO A 1 674 ? 23.476 -23.806 0.208 1.00 83.31 674 PRO A CA 1
ATOM 5308 C C . PRO A 1 674 ? 23.081 -25.288 0.123 1.00 83.31 674 PRO A C 1
ATOM 5310 O O . PRO A 1 674 ? 21.952 -25.649 0.444 1.00 83.31 674 PRO A O 1
ATOM 5313 N N . GLU A 1 675 ? 24.032 -26.156 -0.233 1.00 80.62 675 GLU A N 1
ATOM 5314 C CA . GLU A 1 675 ? 23.809 -27.583 -0.541 1.00 80.62 675 GLU A CA 1
ATOM 5315 C C . GLU A 1 675 ? 22.910 -28.317 0.469 1.00 80.62 675 GLU A C 1
ATOM 5317 O O . GLU A 1 675 ? 21.914 -28.934 0.109 1.00 80.62 675 GLU A O 1
ATOM 5322 N N . HIS A 1 676 ? 23.198 -28.156 1.763 1.00 80.50 676 HIS A N 1
ATOM 5323 C CA . HIS A 1 676 ? 22.449 -28.776 2.861 1.00 80.50 676 HIS A CA 1
ATOM 5324 C C . HIS A 1 676 ? 20.999 -28.266 3.028 1.00 80.50 676 HIS A C 1
ATOM 5326 O O . HIS A 1 676 ? 20.289 -28.737 3.913 1.00 80.50 676 HIS A O 1
ATOM 5332 N N . LYS A 1 677 ? 20.569 -27.284 2.226 1.00 79.69 677 LYS A N 1
ATOM 5333 C CA . LYS A 1 677 ? 19.224 -26.688 2.214 1.00 79.69 677 LYS A CA 1
ATOM 5334 C C . LYS A 1 677 ? 18.510 -26.818 0.872 1.00 79.69 677 LYS A C 1
ATOM 5336 O O . LYS A 1 677 ? 17.418 -26.262 0.759 1.00 79.69 677 LYS A O 1
ATOM 5341 N N . LYS A 1 678 ? 19.057 -27.545 -0.112 1.00 76.25 678 LYS A N 1
ATOM 5342 C CA . LYS A 1 678 ? 18.417 -27.734 -1.430 1.00 76.25 678 LYS A CA 1
ATOM 5343 C C . LYS A 1 678 ? 16.959 -28.176 -1.316 1.00 76.25 678 LYS A C 1
ATOM 5345 O O . LYS A 1 678 ? 16.086 -27.535 -1.888 1.00 76.25 678 LYS A O 1
ATOM 5350 N N . ASP A 1 679 ? 16.683 -29.160 -0.463 1.00 72.56 679 ASP A N 1
ATOM 5351 C CA . ASP A 1 679 ? 15.324 -29.681 -0.257 1.00 72.56 679 ASP A CA 1
ATOM 5352 C C . ASP A 1 679 ? 14.416 -28.736 0.542 1.00 72.56 679 ASP A C 1
ATOM 5354 O O . ASP A 1 679 ? 13.215 -28.974 0.664 1.00 72.56 679 ASP A O 1
ATOM 5358 N N . THR A 1 680 ? 14.977 -27.688 1.153 1.00 73.19 680 THR A N 1
ATOM 5359 C CA . THR A 1 680 ? 14.261 -26.791 2.072 1.00 73.19 680 THR A CA 1
ATOM 5360 C C . THR A 1 680 ? 14.098 -25.360 1.578 1.00 73.19 680 THR A C 1
ATOM 5362 O O . THR A 1 680 ? 13.209 -24.662 2.062 1.00 73.19 680 THR A O 1
ATOM 5365 N N . GLY A 1 681 ? 14.902 -24.937 0.600 1.00 80.50 681 GLY A N 1
ATOM 5366 C CA . GLY A 1 681 ? 14.914 -23.572 0.086 1.00 80.50 681 GLY A CA 1
ATOM 5367 C C . GLY A 1 681 ? 15.563 -22.551 1.039 1.00 80.50 681 GLY A C 1
ATOM 5368 O O . GLY A 1 681 ? 16.280 -22.926 1.976 1.00 80.50 681 GLY A O 1
ATOM 5369 N N . PRO A 1 682 ? 15.359 -21.242 0.789 1.00 83.81 682 PRO A N 1
ATOM 5370 C CA . PRO A 1 682 ? 15.952 -20.179 1.592 1.00 83.81 682 PRO A CA 1
ATOM 5371 C C . PRO A 1 682 ? 15.357 -20.137 3.006 1.00 83.81 682 PRO A C 1
ATOM 5373 O O . PRO A 1 682 ? 14.203 -20.480 3.241 1.00 83.81 682 PRO A O 1
ATOM 5376 N N . SER A 1 683 ? 16.151 -19.670 3.974 1.00 87.06 683 SER A N 1
ATOM 5377 C CA . SER A 1 683 ? 15.731 -19.554 5.386 1.00 87.06 683 SER A CA 1
ATOM 5378 C C . SER A 1 683 ? 14.994 -18.259 5.725 1.00 87.06 683 SER A C 1
ATOM 5380 O O . SER A 1 683 ? 14.683 -18.011 6.890 1.00 87.06 683 SER A O 1
ATOM 5382 N N . LYS A 1 684 ? 14.733 -17.435 4.716 1.00 94.06 684 LYS A N 1
ATOM 5383 C CA . LYS A 1 684 ? 13.991 -16.183 4.789 1.00 94.06 684 LYS A CA 1
ATOM 5384 C C . LYS A 1 684 ? 13.196 -16.011 3.505 1.00 94.06 684 LYS A C 1
ATOM 5386 O O . LYS A 1 684 ? 13.563 -16.570 2.474 1.00 94.06 684 LYS A O 1
ATOM 5391 N N . VAL A 1 685 ? 12.124 -15.226 3.589 1.00 96.06 685 VAL A N 1
ATOM 5392 C CA . VAL A 1 685 ? 11.319 -14.857 2.417 1.00 96.06 685 VAL A CA 1
ATOM 5393 C C . VAL A 1 685 ? 12.210 -14.157 1.398 1.00 96.06 685 VAL A C 1
ATOM 5395 O O . VAL A 1 685 ? 12.924 -13.208 1.735 1.00 96.06 685 VAL A O 1
ATOM 5398 N N . PHE A 1 686 ? 12.139 -14.630 0.161 1.00 96.31 686 PHE A N 1
ATOM 5399 C CA . PHE A 1 686 ? 12.846 -14.069 -0.977 1.00 96.31 686 PHE A CA 1
ATOM 5400 C C . PHE A 1 686 ? 11.829 -13.617 -2.019 1.00 96.31 686 PHE A C 1
ATOM 5402 O O . PHE A 1 686 ? 10.897 -14.347 -2.325 1.00 96.31 686 PHE A O 1
ATOM 5409 N N . SER A 1 687 ? 12.006 -12.453 -2.622 1.00 96.12 687 SER A N 1
ATOM 5410 C CA . SER A 1 687 ? 11.212 -12.040 -3.768 1.00 96.12 687 SER A CA 1
ATOM 5411 C C . SER A 1 687 ? 12.065 -11.307 -4.792 1.00 96.12 687 SER A C 1
ATOM 5413 O O . SER A 1 687 ? 13.160 -10.822 -4.500 1.00 96.12 687 SER A O 1
ATOM 5415 N N . ILE A 1 688 ? 11.550 -11.244 -6.012 1.00 96.25 688 ILE A N 1
ATOM 5416 C CA . ILE A 1 688 ? 12.158 -10.541 -7.132 1.00 96.25 688 ILE A CA 1
ATOM 5417 C C . ILE A 1 688 ? 11.144 -9.578 -7.749 1.00 96.25 688 ILE A C 1
ATOM 5419 O O . ILE A 1 688 ? 9.943 -9.840 -7.704 1.00 96.25 688 ILE A O 1
ATOM 5423 N N . GLY A 1 689 ? 11.622 -8.494 -8.363 1.00 95.25 689 GLY A N 1
ATOM 5424 C CA . GLY A 1 689 ? 10.842 -7.449 -9.041 1.00 95.25 689 GLY A CA 1
ATOM 5425 C C . GLY A 1 689 ? 10.003 -7.892 -10.254 1.00 95.25 689 GLY A C 1
ATOM 5426 O O . GLY A 1 689 ? 9.777 -7.099 -11.165 1.00 95.25 689 GLY A O 1
ATOM 5427 N N . HIS A 1 690 ? 9.521 -9.138 -10.316 1.00 95.19 690 HIS A N 1
ATOM 5428 C CA . HIS A 1 690 ? 8.592 -9.641 -11.337 1.00 95.19 690 HIS A CA 1
ATOM 5429 C C . HIS A 1 690 ? 7.157 -9.148 -11.089 1.00 95.19 690 HIS A C 1
ATOM 5431 O O . HIS A 1 690 ? 6.213 -9.918 -10.909 1.00 95.19 690 HIS A O 1
ATOM 5437 N N . VAL A 1 691 ? 6.991 -7.825 -11.104 1.00 93.12 691 VAL A N 1
ATOM 5438 C CA . VAL A 1 691 ? 5.749 -7.113 -10.758 1.00 93.12 691 VAL A CA 1
ATOM 5439 C C . VAL A 1 691 ? 4.534 -7.529 -11.595 1.00 93.12 691 VAL A C 1
ATOM 5441 O O . VAL A 1 691 ? 3.398 -7.385 -11.146 1.00 93.12 691 VAL A O 1
ATOM 5444 N N . LEU A 1 692 ? 4.742 -8.092 -12.791 1.00 93.69 692 LEU A N 1
ATOM 5445 C CA . LEU A 1 692 ? 3.649 -8.518 -13.665 1.00 93.69 692 LEU A CA 1
ATOM 5446 C C . LEU A 1 692 ? 2.777 -9.619 -13.057 1.00 93.69 692 LEU A C 1
ATOM 5448 O O . LEU A 1 692 ? 1.588 -9.643 -13.374 1.00 93.69 692 LEU A O 1
ATOM 5452 N N . ARG A 1 693 ? 3.303 -10.474 -12.169 1.00 92.88 693 ARG A N 1
ATOM 5453 C CA . ARG A 1 693 ? 2.498 -11.507 -11.487 1.00 92.88 693 ARG A CA 1
ATOM 5454 C C . ARG A 1 693 ? 1.387 -10.914 -10.614 1.00 92.88 693 ARG A C 1
ATOM 5456 O O . ARG A 1 693 ? 0.374 -11.567 -10.391 1.00 92.88 693 ARG A O 1
ATOM 5463 N N . TYR A 1 694 ? 1.569 -9.678 -10.152 1.00 92.06 694 TYR A N 1
ATOM 5464 C CA . TYR A 1 694 ? 0.750 -9.059 -9.106 1.00 92.06 694 TYR A CA 1
ATOM 5465 C C . TYR A 1 694 ? -0.140 -7.921 -9.613 1.00 92.06 694 TYR A C 1
ATOM 5467 O O . TYR A 1 694 ? -0.845 -7.295 -8.824 1.00 92.06 694 TYR A O 1
ATOM 5475 N N . SER A 1 695 ? -0.118 -7.626 -10.917 1.00 88.69 695 SER A N 1
ATOM 5476 C CA . SER A 1 695 ? -1.089 -6.687 -11.483 1.00 88.69 695 SER A CA 1
ATOM 5477 C C . SER A 1 695 ? -2.496 -7.308 -11.426 1.00 88.69 695 SER A C 1
ATOM 5479 O O . SER A 1 695 ? -2.647 -8.485 -11.775 1.00 88.69 695 SER A O 1
ATOM 5481 N N . PRO A 1 696 ? -3.548 -6.554 -11.049 1.00 87.94 696 PRO A N 1
ATOM 5482 C CA . PRO A 1 696 ? -4.916 -7.074 -11.004 1.00 87.94 696 PRO A CA 1
ATOM 5483 C C . PRO A 1 696 ? -5.360 -7.703 -12.329 1.00 87.94 696 PRO A C 1
ATOM 5485 O O . PRO A 1 696 ? -6.053 -8.719 -12.333 1.00 87.94 696 PRO A O 1
ATOM 5488 N N . HIS A 1 697 ? -4.906 -7.136 -13.453 1.00 92.19 697 HIS A N 1
ATOM 5489 C CA . HIS A 1 697 ? -5.136 -7.696 -14.780 1.00 92.19 697 HIS A CA 1
ATOM 5490 C C . HIS A 1 697 ? -4.573 -9.119 -14.907 1.00 92.19 697 HIS A C 1
ATOM 5492 O O . HIS A 1 697 ? -5.313 -10.051 -15.217 1.00 92.19 697 HIS A O 1
ATOM 5498 N N . ASN A 1 698 ? -3.279 -9.312 -14.638 1.00 93.00 698 ASN A N 1
ATOM 5499 C CA . ASN A 1 698 ? -2.639 -10.613 -14.841 1.00 93.00 698 ASN A CA 1
ATOM 5500 C C . ASN A 1 698 ? -3.074 -11.652 -13.803 1.00 93.00 698 ASN A C 1
ATOM 5502 O O . ASN A 1 698 ? -3.153 -12.833 -14.135 1.00 93.00 698 ASN A O 1
ATOM 5506 N N . MET A 1 699 ? -3.408 -11.229 -12.579 1.00 91.44 699 MET A N 1
ATOM 5507 C CA . MET A 1 699 ? -4.025 -12.110 -11.586 1.00 91.44 699 MET A CA 1
ATOM 5508 C C . MET A 1 699 ? -5.386 -12.619 -12.075 1.00 91.44 699 MET A C 1
ATOM 5510 O O . MET A 1 699 ? -5.632 -13.824 -12.045 1.00 91.44 699 MET A O 1
ATOM 5514 N N . ARG A 1 700 ? -6.241 -11.731 -12.607 1.00 93.69 700 ARG A N 1
ATOM 5515 C CA . ARG A 1 700 ? -7.538 -12.128 -13.172 1.00 93.69 700 ARG A CA 1
ATOM 5516 C C . ARG A 1 700 ? -7.375 -13.037 -14.386 1.00 93.69 700 ARG A C 1
ATOM 5518 O O . ARG A 1 700 ? -8.101 -14.020 -14.510 1.00 93.69 700 ARG A O 1
ATOM 5525 N N . LEU A 1 701 ? -6.413 -12.735 -15.257 1.00 95.44 701 LEU A N 1
ATOM 5526 C CA . LEU A 1 701 ? -6.099 -13.569 -16.412 1.00 95.44 701 LEU A CA 1
ATOM 5527 C C . LEU A 1 701 ? -5.660 -14.976 -15.982 1.00 95.44 701 LEU A C 1
ATOM 5529 O O . LEU A 1 701 ? -6.178 -15.957 -16.505 1.00 95.44 701 LEU A O 1
ATOM 5533 N N . ARG A 1 702 ? -4.771 -15.098 -14.988 1.00 94.00 702 ARG A N 1
ATOM 5534 C CA . ARG A 1 702 ? -4.364 -16.403 -14.444 1.00 94.00 702 ARG A CA 1
ATOM 5535 C C . ARG A 1 702 ? -5.546 -17.179 -13.866 1.00 94.00 702 ARG A C 1
ATOM 5537 O O . ARG A 1 702 ? -5.657 -18.369 -14.142 1.00 94.00 702 ARG A O 1
ATOM 5544 N N . GLN A 1 703 ? -6.410 -16.519 -13.098 1.00 93.56 703 GLN A N 1
ATOM 5545 C CA . GLN A 1 703 ? -7.593 -17.145 -12.504 1.00 93.56 703 GLN A CA 1
ATOM 5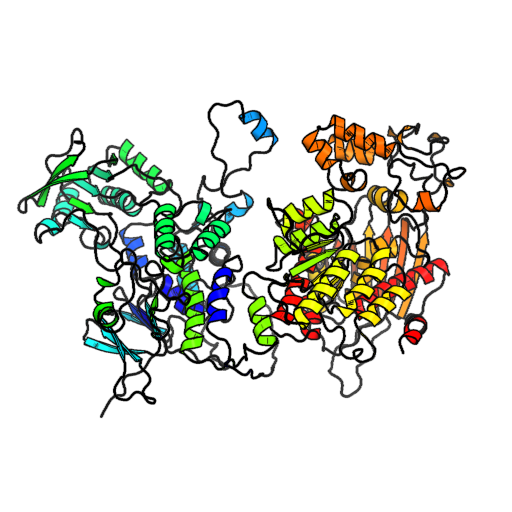546 C C . GLN A 1 703 ? -8.535 -17.700 -13.584 1.00 93.56 703 GLN A C 1
ATOM 5548 O O . GLN A 1 703 ? -8.934 -18.860 -13.518 1.00 93.56 703 GLN A O 1
ATOM 5553 N N . LEU A 1 704 ? -8.822 -16.906 -14.622 1.00 95.56 704 LEU A N 1
ATOM 5554 C CA . LEU A 1 704 ? -9.645 -17.328 -15.762 1.00 95.56 704 LEU A CA 1
ATOM 5555 C C . LEU A 1 704 ? -9.078 -18.569 -16.460 1.00 95.56 704 LEU A C 1
ATOM 5557 O O . LEU A 1 704 ? -9.828 -19.471 -16.823 1.00 95.56 704 LEU A O 1
ATOM 5561 N N . LEU A 1 705 ? -7.759 -18.612 -16.648 1.00 95.25 705 LEU A N 1
ATOM 5562 C CA . LEU A 1 705 ? -7.090 -19.691 -17.371 1.00 95.25 705 LEU A CA 1
ATOM 5563 C C . LEU A 1 705 ? -6.955 -20.969 -16.539 1.00 95.25 705 LEU A C 1
ATOM 5565 O O . LEU A 1 705 ? -7.194 -22.056 -17.051 1.00 95.25 705 LEU A O 1
ATOM 5569 N N . LEU A 1 706 ? -6.533 -20.851 -15.278 1.00 91.31 706 LEU A N 1
ATOM 5570 C CA . LEU A 1 706 ? -6.058 -21.996 -14.496 1.00 91.31 706 LEU A CA 1
ATOM 5571 C C . LEU A 1 706 ? -7.050 -22.480 -13.435 1.00 91.31 706 LEU A C 1
ATOM 5573 O O . LEU A 1 706 ? -7.016 -23.659 -13.089 1.00 91.31 706 LEU A O 1
ATOM 5577 N N . GLU A 1 707 ? -7.916 -21.602 -12.924 1.00 90.00 707 GLU A N 1
ATOM 5578 C CA . GLU A 1 707 ? -8.916 -21.948 -11.903 1.00 90.00 707 GLU A CA 1
ATOM 5579 C C . GLU A 1 707 ? -10.299 -22.133 -12.529 1.00 90.00 707 GLU A C 1
ATOM 5581 O O . GLU A 1 707 ? -10.911 -23.187 -12.380 1.00 90.00 707 GLU A O 1
ATOM 5586 N N . GLU A 1 708 ? -10.776 -21.131 -13.273 1.00 93.06 708 GLU A N 1
ATOM 5587 C CA . GLU A 1 708 ? -12.093 -21.170 -13.925 1.00 93.06 708 GLU A CA 1
ATOM 5588 C C . GLU A 1 708 ? -12.087 -21.987 -15.219 1.00 93.06 708 GLU A C 1
ATOM 5590 O O . GLU A 1 708 ? -13.149 -22.394 -15.681 1.00 93.06 708 GLU A O 1
ATOM 5595 N N . ARG A 1 709 ? -10.902 -22.218 -15.805 1.00 93.12 709 ARG A N 1
ATOM 5596 C CA . ARG A 1 709 ? -10.721 -22.891 -17.102 1.00 93.12 709 ARG A CA 1
ATOM 5597 C C . ARG A 1 709 ? -11.657 -22.337 -18.182 1.00 93.12 709 ARG A C 1
ATOM 5599 O O . ARG A 1 709 ? -12.234 -23.087 -18.961 1.00 93.12 709 ARG A O 1
ATOM 5606 N N . ALA A 1 710 ? -11.784 -21.011 -18.254 1.00 95.88 710 ALA A N 1
ATOM 5607 C CA . ALA A 1 710 ? -12.752 -20.313 -19.106 1.00 95.88 710 ALA A CA 1
ATOM 5608 C C . ALA A 1 710 ? -12.625 -20.630 -20.611 1.00 95.88 710 ALA A C 1
ATOM 5610 O O . ALA A 1 710 ? -13.554 -20.377 -21.376 1.00 95.88 710 ALA A O 1
ATOM 5611 N N . ILE A 1 711 ? -11.475 -21.161 -21.035 1.00 97.44 711 ILE A N 1
ATOM 5612 C CA . ILE A 1 711 ? -11.193 -21.586 -22.412 1.00 97.44 711 ILE A CA 1
ATOM 5613 C C . ILE A 1 711 ? -10.674 -23.034 -22.489 1.00 97.44 711 ILE A C 1
ATOM 5615 O O . ILE A 1 711 ? -10.071 -23.417 -23.490 1.00 97.44 711 ILE A O 1
ATOM 5619 N N . GLY A 1 712 ? -10.885 -23.841 -21.446 1.00 95.69 712 GLY A N 1
ATOM 5620 C CA . GLY A 1 712 ? -10.307 -25.180 -21.332 1.00 95.69 712 GLY A CA 1
ATOM 5621 C C . GLY A 1 712 ? -8.788 -25.149 -21.130 1.00 95.69 712 GLY A C 1
ATOM 5622 O O . GLY A 1 712 ? -8.257 -24.241 -20.486 1.00 95.69 712 GLY A O 1
ATOM 5623 N N . ASP A 1 713 ? -8.083 -26.142 -21.672 1.00 95.25 713 ASP A N 1
ATOM 5624 C CA . ASP A 1 713 ? -6.625 -26.215 -21.578 1.00 95.25 713 ASP A CA 1
ATOM 5625 C C . ASP A 1 713 ? -5.959 -25.250 -22.566 1.00 95.25 713 ASP A C 1
ATOM 5627 O O . ASP A 1 713 ? -6.366 -25.137 -23.723 1.00 95.25 713 ASP A O 1
ATOM 5631 N N . VAL A 1 714 ? -4.906 -24.557 -22.122 1.00 97.38 714 VAL A N 1
ATOM 5632 C CA . VAL A 1 714 ? -4.163 -23.606 -22.962 1.00 97.38 714 VAL A CA 1
ATOM 5633 C C . VAL A 1 714 ? -3.352 -24.350 -24.022 1.00 97.38 714 VAL A C 1
ATOM 5635 O O . VAL A 1 714 ? -2.463 -25.128 -23.690 1.00 97.38 714 VAL A O 1
ATOM 5638 N N . VAL A 1 715 ? -3.601 -24.031 -25.293 1.00 97.81 715 VAL A N 1
ATOM 5639 C CA . VAL A 1 715 ? -2.900 -24.584 -26.461 1.00 97.81 715 VAL A CA 1
ATOM 5640 C C . VAL A 1 715 ? -1.784 -23.648 -26.930 1.00 97.81 715 VAL A C 1
ATOM 5642 O O . VAL A 1 715 ? -0.663 -24.088 -27.202 1.00 97.81 715 VAL A O 1
ATOM 5645 N N . SER A 1 716 ? -2.064 -22.344 -27.032 1.00 98.31 716 SER A N 1
ATOM 5646 C CA . SER A 1 716 ? -1.091 -21.365 -27.529 1.00 98.31 716 SER A CA 1
ATOM 5647 C C . SER A 1 716 ? -1.257 -19.980 -26.904 1.00 98.31 716 SER A C 1
ATOM 5649 O O . SER A 1 716 ? -2.379 -19.549 -26.644 1.00 98.31 716 SER A O 1
ATOM 5651 N N . VAL A 1 717 ? -0.144 -19.270 -26.702 1.00 98.62 717 VAL A N 1
ATOM 5652 C CA . VAL A 1 717 ? -0.101 -17.882 -26.217 1.00 98.62 717 VAL A CA 1
ATOM 5653 C C . VAL A 1 717 ? 0.693 -16.996 -27.175 1.00 98.62 717 VAL A C 1
ATOM 5655 O O . VAL A 1 717 ? 1.844 -17.280 -27.511 1.00 98.62 717 VAL A O 1
ATOM 5658 N N . GLU A 1 718 ? 0.103 -15.870 -27.553 1.00 98.44 718 GLU A N 1
ATOM 5659 C CA . GLU A 1 718 ? 0.760 -14.741 -28.204 1.00 98.44 718 GLU A CA 1
ATOM 5660 C C . GLU A 1 718 ? 0.854 -13.589 -27.207 1.00 98.44 718 GLU A C 1
ATOM 5662 O O . GLU A 1 718 ? -0.167 -13.027 -26.817 1.00 98.44 718 GLU A O 1
ATOM 5667 N N . HIS A 1 719 ? 2.063 -13.220 -26.791 1.00 98.44 719 HIS A N 1
ATOM 5668 C CA . HIS A 1 719 ? 2.294 -12.118 -25.865 1.00 98.44 719 HIS A CA 1
ATOM 5669 C C . HIS A 1 719 ? 3.185 -11.052 -26.498 1.00 98.44 719 HIS A C 1
ATOM 5671 O O . HIS A 1 719 ? 4.211 -11.360 -27.101 1.00 98.44 719 HIS A O 1
ATOM 5677 N N . VAL A 1 720 ? 2.808 -9.783 -26.358 1.00 98.38 720 VAL A N 1
ATOM 5678 C CA . VAL A 1 720 ? 3.570 -8.655 -26.898 1.00 98.38 720 VAL A CA 1
ATOM 5679 C C . VAL A 1 720 ? 3.900 -7.674 -25.782 1.00 98.38 720 VAL A C 1
ATOM 5681 O O . VAL A 1 720 ? 2.988 -7.184 -25.109 1.00 98.38 720 VAL A O 1
ATOM 5684 N N . GLU A 1 721 ? 5.184 -7.325 -25.665 1.00 97.25 721 GLU A N 1
ATOM 5685 C CA . GLU A 1 721 ? 5.654 -6.157 -24.919 1.00 97.25 721 GLU A CA 1
ATOM 5686 C C . GLU A 1 721 ? 5.960 -5.012 -25.902 1.00 97.25 721 GLU A C 1
ATOM 5688 O O . GLU A 1 721 ? 7.030 -4.981 -26.529 1.00 97.25 721 GLU A O 1
ATOM 5693 N N . PRO A 1 722 ? 5.031 -4.053 -26.075 1.00 96.88 722 PRO A N 1
ATOM 5694 C CA . PRO A 1 722 ? 5.277 -2.871 -26.884 1.00 96.88 722 PRO A CA 1
ATOM 5695 C C . PRO A 1 722 ? 6.096 -1.862 -26.074 1.00 96.88 722 PRO A C 1
ATOM 5697 O O . PRO A 1 722 ? 5.542 -1.061 -25.326 1.00 96.88 722 PRO A O 1
ATOM 5700 N N . VAL A 1 723 ? 7.423 -1.862 -26.218 1.00 95.69 723 VAL A N 1
ATOM 5701 C CA . VAL A 1 723 ? 8.312 -1.005 -25.407 1.00 95.69 723 VAL A CA 1
ATOM 5702 C C . VAL A 1 723 ? 8.047 0.485 -25.650 1.00 95.69 723 VAL A C 1
ATOM 5704 O O . VAL A 1 723 ? 8.205 1.288 -24.728 1.00 95.69 723 VAL A O 1
ATOM 5707 N N . GLY A 1 724 ? 7.605 0.851 -26.856 1.00 95.88 724 GLY A N 1
ATOM 5708 C CA . GLY A 1 724 ? 7.314 2.224 -27.262 1.00 95.88 724 GLY A CA 1
ATOM 5709 C C . GLY A 1 724 ? 8.526 2.920 -27.879 1.00 95.88 724 GLY A C 1
ATOM 5710 O O . GLY A 1 724 ? 9.627 2.910 -27.325 1.00 95.88 724 GLY A O 1
ATOM 5711 N N . TYR A 1 725 ? 8.318 3.582 -29.020 1.00 94.31 725 TYR A N 1
ATOM 5712 C CA . TYR A 1 725 ? 9.418 4.056 -29.871 1.00 94.31 725 TYR A CA 1
ATOM 5713 C C . TYR A 1 725 ? 10.348 5.054 -29.161 1.00 94.31 725 TYR A C 1
ATOM 5715 O O . TYR A 1 725 ? 11.570 5.008 -29.317 1.00 94.31 725 TYR A O 1
ATOM 5723 N N . TRP A 1 726 ? 9.778 5.966 -28.368 1.00 94.25 726 TRP A N 1
ATOM 5724 C CA . TRP A 1 726 ? 10.552 6.991 -27.674 1.00 94.25 726 TRP A CA 1
ATOM 5725 C C . TRP A 1 726 ? 11.122 6.475 -26.352 1.00 94.25 726 TRP A C 1
ATOM 5727 O O . TRP A 1 726 ? 12.262 6.806 -26.027 1.00 94.25 726 TRP A O 1
ATOM 5737 N N . HIS A 1 727 ? 10.384 5.626 -25.632 1.00 95.25 727 HIS A N 1
ATOM 5738 C CA . HIS A 1 727 ? 10.875 4.982 -24.418 1.00 95.25 727 HIS A CA 1
ATOM 5739 C C . HIS A 1 727 ? 12.074 4.080 -24.728 1.00 95.25 727 HIS A C 1
ATOM 5741 O O . HIS A 1 727 ? 13.084 4.158 -24.030 1.00 95.25 727 HIS A O 1
ATOM 5747 N N . PHE A 1 728 ? 12.036 3.337 -25.840 1.00 96.81 728 PHE A N 1
ATOM 5748 C CA . PHE A 1 728 ? 13.191 2.567 -26.290 1.00 96.81 728 PHE A CA 1
ATOM 5749 C C . PHE A 1 728 ? 14.395 3.472 -26.590 1.00 96.81 728 PHE A C 1
ATOM 5751 O O . PHE A 1 728 ? 15.505 3.208 -26.133 1.00 96.81 728 PHE A O 1
ATOM 5758 N N . SER A 1 729 ? 14.172 4.603 -27.273 1.00 96.00 729 SER A N 1
ATOM 5759 C CA . SER A 1 729 ? 15.241 5.573 -27.556 1.00 96.00 729 SER A CA 1
ATOM 5760 C C . SER A 1 729 ? 15.847 6.215 -26.296 1.00 96.00 729 SER A C 1
ATOM 5762 O O . SER A 1 729 ? 17.031 6.557 -26.275 1.00 96.00 729 SER A O 1
ATOM 5764 N N . HIS A 1 730 ? 15.051 6.372 -25.236 1.00 96.12 730 HIS A N 1
ATOM 5765 C CA . HIS A 1 730 ? 15.515 6.871 -23.946 1.00 96.12 730 HIS A CA 1
ATOM 5766 C C . HIS A 1 730 ? 16.370 5.815 -23.234 1.00 96.12 730 HIS A C 1
ATOM 5768 O O . HIS A 1 730 ? 17.538 6.077 -22.962 1.00 96.12 730 HIS A O 1
ATOM 5774 N N . SER A 1 731 ? 15.824 4.618 -23.005 1.00 95.38 731 SER A N 1
ATOM 5775 C CA . SER A 1 731 ? 16.415 3.604 -22.118 1.00 95.38 731 SER A CA 1
ATOM 5776 C C . SER A 1 731 ? 17.490 2.731 -22.785 1.00 95.38 731 SER A C 1
ATOM 5778 O O . SER A 1 731 ? 18.509 2.444 -22.160 1.00 95.38 731 SER A O 1
ATOM 5780 N N . TYR A 1 732 ? 17.288 2.349 -24.052 1.00 96.75 732 TYR A N 1
ATOM 5781 C CA . TYR A 1 732 ? 18.078 1.330 -24.770 1.00 96.75 732 TYR A CA 1
ATOM 5782 C C . TYR A 1 732 ? 18.901 1.892 -25.938 1.00 96.75 732 TYR A C 1
ATOM 5784 O O . TYR A 1 732 ? 19.577 1.148 -26.641 1.00 96.75 732 TYR A O 1
ATOM 5792 N N . VAL A 1 733 ? 18.866 3.211 -26.160 1.00 97.25 733 VAL A N 1
ATOM 5793 C CA . VAL A 1 733 ? 19.718 3.877 -27.165 1.00 97.25 733 VAL A CA 1
ATOM 5794 C C . VAL A 1 733 ? 20.624 4.930 -26.536 1.00 97.25 733 VAL A C 1
ATOM 5796 O O . VAL A 1 733 ? 21.809 5.000 -26.856 1.00 97.25 733 VAL A O 1
ATOM 5799 N N . ARG A 1 734 ? 20.084 5.758 -25.636 1.00 97.06 734 ARG A N 1
ATOM 5800 C CA . ARG A 1 734 ? 20.834 6.821 -24.940 1.00 97.06 734 ARG A CA 1
ATOM 5801 C C . ARG A 1 734 ? 21.168 6.491 -23.485 1.00 97.06 734 ARG A C 1
ATOM 5803 O O . ARG A 1 734 ? 22.133 7.043 -22.958 1.00 97.06 734 ARG A O 1
ATOM 5810 N N . GLY A 1 735 ? 20.344 5.645 -22.872 1.00 94.38 735 GLY A N 1
ATOM 5811 C CA . GLY A 1 735 ? 20.366 5.298 -21.458 1.00 94.38 735 GLY A CA 1
ATOM 5812 C C . GLY A 1 735 ? 21.349 4.186 -21.094 1.00 94.38 735 GLY A C 1
ATOM 5813 O O . GLY A 1 735 ? 22.235 3.809 -21.870 1.00 94.38 735 GLY A O 1
ATOM 5814 N N . ASN A 1 736 ? 21.173 3.662 -19.881 1.00 90.94 736 ASN A N 1
ATOM 5815 C CA . ASN A 1 736 ? 22.092 2.708 -19.258 1.00 90.94 736 ASN A CA 1
ATOM 5816 C C . ASN A 1 736 ? 22.093 1.336 -19.950 1.00 90.94 736 ASN A C 1
ATOM 5818 O O . ASN A 1 736 ? 23.139 0.709 -20.048 1.00 90.94 736 ASN A O 1
ATOM 5822 N N . TRP A 1 737 ? 20.960 0.903 -20.508 1.00 94.69 737 TRP A N 1
ATOM 5823 C CA . TRP A 1 737 ? 20.792 -0.450 -21.057 1.00 94.69 737 TRP A CA 1
ATOM 5824 C C . TRP A 1 737 ? 21.033 -0.540 -22.564 1.00 94.69 737 TRP A C 1
ATOM 5826 O O . TRP A 1 737 ? 20.507 -1.418 -23.244 1.00 94.69 737 TRP A O 1
ATOM 5836 N N . ARG A 1 738 ? 21.786 0.409 -23.124 1.00 95.62 738 ARG A N 1
ATOM 5837 C CA . ARG A 1 738 ? 21.993 0.492 -24.573 1.00 95.62 738 ARG A CA 1
ATOM 5838 C C . ARG A 1 738 ? 22.952 -0.561 -25.128 1.00 95.62 738 ARG A C 1
ATOM 5840 O O . ARG A 1 738 ? 22.933 -0.792 -26.334 1.00 95.62 738 ARG A O 1
ATOM 5847 N N . ARG A 1 739 ? 23.779 -1.169 -24.272 1.00 94.69 739 ARG A N 1
ATOM 5848 C CA . ARG A 1 739 ? 24.761 -2.184 -24.662 1.00 94.69 739 ARG A CA 1
ATOM 5849 C C . ARG A 1 739 ? 24.412 -3.565 -24.118 1.00 94.69 739 ARG A C 1
ATOM 5851 O O . ARG A 1 739 ? 23.922 -3.669 -22.995 1.00 94.69 739 ARG A O 1
ATOM 5858 N N . GLU A 1 740 ? 24.705 -4.603 -24.891 1.00 94.06 740 GLU A N 1
ATOM 5859 C CA . GLU A 1 740 ? 24.716 -5.983 -24.424 1.00 94.06 740 GLU A CA 1
ATOM 5860 C C . GLU A 1 740 ? 25.782 -6.159 -23.327 1.00 94.06 740 GLU A C 1
ATOM 5862 O O . GLU A 1 740 ? 26.848 -5.533 -23.339 1.00 94.06 740 GLU A O 1
ATOM 5867 N N . THR A 1 741 ? 25.495 -7.018 -22.352 1.00 92.19 741 THR A N 1
ATOM 5868 C CA . THR A 1 741 ? 26.444 -7.352 -21.285 1.00 92.19 741 THR A CA 1
ATOM 5869 C C . THR A 1 741 ? 27.528 -8.298 -21.808 1.00 92.19 741 THR A C 1
ATOM 5871 O O . THR A 1 741 ? 27.433 -8.845 -22.907 1.00 92.19 741 THR A O 1
ATOM 5874 N N . ALA A 1 742 ? 28.551 -8.579 -20.995 1.00 88.62 742 ALA A N 1
ATOM 5875 C CA . ALA A 1 742 ? 29.579 -9.565 -21.345 1.00 88.62 742 ALA A CA 1
ATOM 5876 C C . ALA A 1 742 ? 29.017 -10.985 -21.589 1.00 88.62 742 ALA A C 1
ATOM 5878 O O . ALA A 1 742 ? 29.638 -11.775 -22.294 1.00 88.62 742 ALA A O 1
ATOM 5879 N N . ALA A 1 743 ? 27.830 -11.301 -21.055 1.00 89.50 743 ALA A N 1
ATOM 5880 C CA . ALA A 1 743 ? 27.114 -12.551 -21.322 1.00 89.50 743 ALA A CA 1
ATOM 5881 C C . ALA A 1 743 ? 26.293 -12.516 -22.635 1.00 89.50 743 ALA A C 1
ATOM 5883 O O . ALA A 1 743 ? 25.540 -13.452 -22.926 1.00 89.50 743 ALA A O 1
ATOM 5884 N N . GLY A 1 744 ? 26.410 -11.432 -23.413 1.00 90.81 744 GLY A N 1
ATOM 5885 C CA . GLY A 1 744 ? 25.731 -11.183 -24.689 1.00 90.81 744 GLY A CA 1
ATOM 5886 C C . GLY A 1 744 ? 24.223 -10.957 -24.566 1.00 90.81 744 GLY A C 1
ATOM 5887 O O . GLY A 1 744 ? 23.483 -11.213 -25.515 1.00 90.81 744 GLY A O 1
ATOM 5888 N N . VAL A 1 745 ? 23.734 -10.606 -23.377 1.00 92.25 745 VAL A N 1
ATOM 5889 C CA . VAL A 1 745 ? 22.307 -10.353 -23.130 1.00 92.25 745 VAL A CA 1
ATOM 5890 C C . VAL A 1 745 ? 22.025 -8.857 -23.164 1.00 92.25 745 VAL A C 1
ATOM 5892 O O . VAL A 1 745 ? 22.878 -8.066 -22.773 1.00 92.25 745 VAL A O 1
ATOM 5895 N N . GLY A 1 746 ? 20.835 -8.462 -23.616 1.00 93.50 746 GLY A N 1
ATOM 5896 C CA . GLY A 1 746 ? 20.497 -7.053 -23.825 1.00 93.50 746 GLY A CA 1
ATOM 5897 C C . GLY A 1 746 ? 19.094 -6.676 -23.357 1.00 93.50 746 GLY A C 1
ATOM 5898 O O . GLY A 1 746 ? 18.702 -6.910 -22.209 1.00 93.50 746 GLY A O 1
ATOM 5899 N N . SER A 1 747 ? 18.330 -6.066 -24.261 1.00 95.75 747 SER A N 1
ATOM 5900 C CA . SER A 1 747 ? 16.975 -5.564 -24.013 1.00 95.75 747 SER A CA 1
ATOM 5901 C C . SER A 1 747 ? 16.007 -6.654 -23.544 1.00 95.75 747 SER A C 1
ATOM 5903 O O . SER A 1 747 ? 15.198 -6.372 -22.666 1.00 95.75 747 SER A O 1
ATOM 5905 N N . LEU A 1 748 ? 16.125 -7.908 -24.008 1.00 97.44 748 LEU A N 1
ATOM 5906 C CA . LEU A 1 748 ? 15.265 -8.996 -23.521 1.00 97.44 748 LEU A CA 1
ATOM 5907 C C . LEU A 1 748 ? 15.386 -9.188 -22.001 1.00 97.44 748 LEU A C 1
ATOM 5909 O O . LEU A 1 748 ? 14.369 -9.286 -21.321 1.00 97.44 748 LEU A O 1
ATOM 5913 N N . LEU A 1 749 ? 16.607 -9.183 -21.453 1.00 96.62 749 LEU A N 1
ATOM 5914 C CA . LEU A 1 749 ? 16.838 -9.348 -20.014 1.00 96.62 749 LEU A CA 1
ATOM 5915 C C . LEU A 1 749 ? 16.414 -8.114 -19.217 1.00 96.62 749 LEU A C 1
ATOM 5917 O O . LEU A 1 749 ? 15.753 -8.218 -18.193 1.00 96.62 749 LEU A O 1
ATOM 5921 N N . THR A 1 750 ? 16.801 -6.932 -19.670 1.00 93.38 750 THR A N 1
ATOM 5922 C CA . THR A 1 750 ? 16.631 -5.694 -18.894 1.00 93.38 750 THR A CA 1
ATOM 5923 C C . THR A 1 750 ? 15.193 -5.166 -18.958 1.00 93.38 750 THR A C 1
ATOM 5925 O O . THR A 1 750 ? 14.705 -4.554 -17.997 1.00 93.38 750 THR A O 1
ATOM 5928 N N . LYS A 1 751 ? 14.489 -5.434 -20.070 1.00 94.00 751 LYS A N 1
ATOM 5929 C CA . LYS A 1 751 ? 13.112 -4.995 -20.318 1.00 94.00 751 LYS A CA 1
ATOM 5930 C C . LYS A 1 751 ? 12.059 -6.074 -20.115 1.00 94.00 751 LYS A C 1
ATOM 5932 O O . LYS A 1 751 ? 11.021 -5.762 -19.538 1.00 94.00 751 LYS A O 1
ATOM 5937 N N . SER A 1 752 ? 12.317 -7.282 -20.610 1.00 96.69 752 SER A N 1
ATOM 5938 C CA . SER A 1 752 ? 11.286 -8.302 -20.841 1.00 96.69 752 SER A CA 1
ATOM 5939 C C . SER A 1 752 ? 11.516 -9.595 -20.058 1.00 96.69 752 SER A C 1
ATOM 5941 O O . SER A 1 752 ? 10.822 -10.583 -20.290 1.00 96.69 752 SER A O 1
ATOM 5943 N N . CYS A 1 753 ? 12.444 -9.612 -19.093 1.00 96.75 753 CYS A N 1
ATOM 5944 C CA . CYS A 1 753 ? 12.628 -10.770 -18.218 1.00 96.75 753 CYS A CA 1
ATOM 5945 C C . CYS A 1 753 ? 11.370 -11.071 -17.400 1.00 96.75 753 CYS A C 1
ATOM 5947 O O . CYS A 1 753 ? 11.007 -12.234 -17.271 1.00 96.75 753 CYS A O 1
ATOM 5949 N N . HIS A 1 754 ? 10.645 -10.044 -16.938 1.00 95.12 754 HIS A N 1
ATOM 5950 C CA . HIS A 1 754 ? 9.356 -10.235 -16.267 1.00 95.12 754 HIS A CA 1
ATOM 5951 C C . HIS A 1 754 ? 8.234 -10.662 -17.233 1.00 95.12 754 HIS A C 1
ATOM 5953 O O . HIS A 1 754 ? 7.241 -11.214 -16.777 1.00 95.12 754 HIS A O 1
ATOM 5959 N N . ASP A 1 755 ? 8.362 -10.429 -18.549 1.00 97.69 755 ASP A N 1
ATOM 5960 C CA . ASP A 1 755 ? 7.377 -10.855 -19.560 1.00 97.69 755 ASP A CA 1
ATOM 5961 C C . ASP A 1 755 ? 7.611 -12.343 -19.905 1.00 97.69 755 ASP A C 1
ATOM 5963 O O . ASP A 1 755 ? 6.668 -13.128 -20.005 1.00 97.69 755 ASP A O 1
ATOM 5967 N N . VAL A 1 756 ? 8.881 -12.770 -19.974 1.00 98.19 756 VAL A N 1
ATOM 5968 C CA . VAL A 1 756 ? 9.261 -14.194 -20.007 1.00 98.19 756 VAL A CA 1
ATOM 5969 C C . VAL A 1 756 ? 8.825 -14.899 -18.723 1.00 98.19 756 VAL A C 1
ATOM 5971 O O . VAL A 1 756 ? 8.241 -15.979 -18.784 1.00 98.19 756 VAL A O 1
ATOM 5974 N N . ASP A 1 757 ? 9.055 -14.284 -17.564 1.00 97.56 757 ASP A N 1
ATOM 5975 C CA . ASP A 1 757 ? 8.590 -14.797 -16.279 1.00 97.56 757 ASP A CA 1
ATOM 5976 C C . ASP A 1 757 ? 7.069 -14.939 -16.228 1.00 97.56 757 ASP A C 1
ATOM 5978 O O . ASP A 1 757 ? 6.586 -15.968 -15.777 1.00 97.56 757 ASP A O 1
ATOM 5982 N N . PHE A 1 758 ? 6.314 -13.968 -16.743 1.00 96.94 758 PHE A N 1
ATOM 5983 C CA . PHE A 1 758 ? 4.858 -14.047 -16.837 1.00 96.94 758 PHE A CA 1
ATOM 5984 C C . PHE A 1 758 ? 4.397 -15.267 -17.653 1.00 96.94 758 PHE A C 1
ATOM 5986 O O . PHE A 1 758 ? 3.511 -15.999 -17.207 1.00 96.94 758 PHE A O 1
ATOM 5993 N N . LEU A 1 759 ? 5.032 -15.540 -18.800 1.00 97.75 759 LEU A N 1
ATOM 5994 C CA . LEU A 1 759 ? 4.738 -16.733 -19.601 1.00 97.75 759 LEU A CA 1
ATOM 5995 C C . LEU A 1 759 ? 5.082 -18.023 -18.848 1.00 97.75 759 LEU A C 1
ATOM 5997 O O . LEU A 1 759 ? 4.258 -18.931 -18.774 1.00 97.75 759 LEU A O 1
ATOM 6001 N N . VAL A 1 760 ? 6.272 -18.103 -18.251 1.00 96.25 760 VAL A N 1
ATOM 6002 C CA . VAL A 1 760 ? 6.705 -19.275 -17.471 1.00 96.25 760 VAL A CA 1
ATOM 6003 C C . VAL A 1 760 ? 5.823 -19.468 -16.233 1.00 96.25 760 VAL A C 1
ATOM 6005 O O . VAL A 1 760 ? 5.495 -20.594 -15.877 1.00 96.25 760 VAL A O 1
ATOM 6008 N N . TRP A 1 761 ? 5.366 -18.394 -15.600 1.00 95.06 761 TRP A N 1
ATOM 6009 C CA . TRP A 1 761 ? 4.448 -18.453 -14.472 1.00 95.06 761 TRP A CA 1
ATOM 6010 C C . TRP A 1 761 ? 3.099 -19.021 -14.899 1.00 95.06 761 TRP A C 1
ATOM 6012 O O . TRP A 1 761 ? 2.598 -19.940 -14.254 1.00 95.06 761 TRP A O 1
ATOM 6022 N N . LEU A 1 762 ? 2.503 -18.518 -15.983 1.00 94.69 762 LEU A N 1
ATOM 6023 C CA . LEU A 1 762 ? 1.220 -19.019 -16.487 1.00 94.69 762 LEU A CA 1
ATOM 6024 C C . LEU A 1 762 ? 1.287 -20.473 -16.963 1.00 94.69 762 LEU A C 1
ATOM 6026 O O . LEU A 1 762 ? 0.326 -21.214 -16.780 1.00 94.69 762 LEU A O 1
ATOM 6030 N N . LEU A 1 763 ? 2.396 -20.868 -17.589 1.00 95.31 763 LEU A N 1
ATOM 6031 C CA . LEU A 1 763 ? 2.466 -22.094 -18.383 1.00 95.31 763 LEU A CA 1
ATOM 6032 C C . LEU A 1 763 ? 3.310 -23.209 -17.751 1.00 95.31 763 LEU A C 1
ATOM 6034 O O . LEU A 1 763 ? 3.075 -24.385 -18.039 1.00 95.31 763 LEU A O 1
ATOM 6038 N N . SER A 1 764 ? 4.264 -22.865 -16.888 1.00 94.31 764 SER A N 1
ATOM 6039 C CA . SER A 1 764 ? 5.173 -23.821 -16.248 1.00 94.31 764 SER A CA 1
ATOM 6040 C C . SER A 1 764 ? 4.905 -23.985 -14.756 1.00 94.31 764 SER A C 1
ATOM 6042 O O . SER A 1 764 ? 4.938 -25.113 -14.262 1.00 94.31 764 SER A O 1
ATOM 6044 N N . SER A 1 765 ? 4.652 -22.899 -14.018 1.00 90.94 765 SER A N 1
ATOM 6045 C CA . SER A 1 765 ? 4.414 -22.997 -12.570 1.00 90.94 765 SER A CA 1
ATOM 6046 C C . SER A 1 765 ? 3.145 -23.805 -12.266 1.00 90.94 765 SER A C 1
ATOM 6048 O O . SER A 1 765 ? 2.176 -23.736 -13.030 1.00 90.94 765 SER A O 1
ATOM 6050 N N . PRO A 1 766 ? 3.107 -24.555 -11.149 1.00 87.44 766 PRO A N 1
ATOM 6051 C CA . PRO A 1 766 ? 1.896 -25.243 -10.716 1.00 87.44 766 PRO A CA 1
ATOM 6052 C C . PRO A 1 766 ? 0.687 -24.290 -10.633 1.00 87.44 766 PRO A C 1
ATOM 6054 O O . PRO A 1 766 ? 0.837 -23.129 -10.221 1.00 87.44 766 PRO A O 1
ATOM 6057 N N . PRO A 1 767 ? -0.516 -24.740 -11.032 1.00 84.00 767 PRO A N 1
ATOM 6058 C CA . PRO A 1 767 ? -1.712 -23.916 -10.932 1.00 84.00 767 PRO A CA 1
ATOM 6059 C C . PRO A 1 767 ? -2.090 -23.664 -9.460 1.00 84.00 767 PRO A C 1
ATOM 6061 O O . PRO A 1 767 ? -1.700 -24.436 -8.574 1.00 84.00 767 PRO A O 1
ATOM 6064 N N . PRO A 1 768 ? -2.849 -22.591 -9.170 1.00 78.88 768 PRO A N 1
ATOM 6065 C CA . PRO A 1 768 ? -3.399 -22.359 -7.836 1.00 78.88 768 PRO A CA 1
ATOM 6066 C C . PRO A 1 768 ? -4.131 -23.603 -7.304 1.00 78.88 768 PRO A C 1
ATOM 6068 O O . PRO A 1 768 ? -4.834 -24.287 -8.042 1.00 78.88 768 PRO A O 1
ATOM 6071 N N . GLY A 1 769 ? -3.921 -23.942 -6.028 1.00 76.38 769 GLY A N 1
ATOM 6072 C CA . GLY A 1 769 ? -4.541 -25.118 -5.398 1.00 76.38 769 GLY A CA 1
ATOM 6073 C C . GLY A 1 769 ? -3.913 -26.483 -5.731 1.00 76.38 769 GLY A C 1
ATOM 6074 O O . GLY A 1 769 ? -4.333 -27.485 -5.147 1.00 76.38 769 GLY A O 1
ATOM 6075 N N . ALA A 1 770 ? -2.889 -26.543 -6.593 1.00 80.75 770 ALA A N 1
ATOM 6076 C CA . ALA A 1 770 ? -2.150 -27.775 -6.885 1.00 80.75 770 ALA A CA 1
ATOM 6077 C C . ALA A 1 770 ? -1.526 -28.420 -5.625 1.00 80.75 770 ALA A C 1
ATOM 6079 O O . ALA A 1 770 ? -1.294 -27.722 -4.627 1.00 80.75 770 ALA A O 1
ATOM 6080 N N . PRO A 1 771 ? -1.201 -29.727 -5.657 1.00 81.00 771 PRO A N 1
ATOM 6081 C CA . PRO A 1 771 ? -0.340 -30.368 -4.662 1.00 81.00 771 PRO A CA 1
ATOM 6082 C C . PRO A 1 771 ? 0.959 -29.591 -4.404 1.00 81.00 771 PRO A C 1
ATOM 6084 O O . PRO A 1 771 ? 1.481 -28.913 -5.293 1.00 81.00 771 PRO A O 1
ATOM 6087 N N . LYS A 1 772 ? 1.488 -29.667 -3.175 1.00 73.19 772 LYS A N 1
ATOM 6088 C CA . LYS A 1 772 ? 2.711 -28.934 -2.784 1.00 73.19 772 LYS A CA 1
ATOM 6089 C C . LYS A 1 772 ? 3.955 -29.420 -3.538 1.00 73.19 772 LYS A C 1
ATOM 6091 O O . LYS A 1 772 ? 4.889 -28.651 -3.721 1.00 73.19 772 LYS A O 1
ATOM 6096 N N . ASP A 1 773 ? 3.944 -30.677 -3.946 1.00 76.00 773 ASP A N 1
ATOM 6097 C CA . ASP A 1 773 ? 5.003 -31.422 -4.620 1.00 76.00 773 ASP A CA 1
ATOM 6098 C C . ASP A 1 773 ? 4.797 -31.532 -6.138 1.00 76.00 773 ASP A C 1
ATOM 6100 O O . ASP A 1 773 ? 5.610 -32.157 -6.815 1.00 76.00 773 ASP A O 1
ATOM 6104 N N . MET A 1 774 ? 3.752 -30.902 -6.694 1.00 83.88 774 MET A N 1
ATOM 6105 C CA . MET A 1 774 ? 3.533 -30.901 -8.139 1.00 83.88 774 MET A CA 1
ATOM 6106 C C . MET A 1 774 ? 4.716 -30.220 -8.850 1.00 83.88 774 MET A C 1
ATOM 6108 O O . MET A 1 774 ? 4.986 -29.041 -8.587 1.00 83.88 774 MET A O 1
ATOM 6112 N N . PRO A 1 775 ? 5.413 -30.916 -9.766 1.00 86.12 775 PRO A N 1
ATOM 6113 C CA . PRO A 1 775 ? 6.559 -30.347 -10.453 1.00 86.12 775 PRO A CA 1
ATOM 6114 C C . PRO A 1 775 ? 6.129 -29.245 -11.436 1.00 86.12 775 PRO A C 1
ATOM 6116 O O . PRO A 1 775 ? 4.982 -29.205 -11.901 1.00 86.12 775 PRO A O 1
ATOM 6119 N N . PRO A 1 776 ? 7.037 -28.330 -11.804 1.00 90.81 776 PRO A N 1
ATOM 6120 C CA . PRO A 1 776 ? 6.789 -27.397 -12.896 1.00 90.81 776 PRO A CA 1
ATOM 6121 C C . PRO A 1 776 ? 6.660 -28.143 -14.234 1.00 90.81 776 PRO A C 1
ATOM 6123 O O . PRO A 1 776 ? 7.352 -29.129 -14.479 1.00 90.81 776 PRO A O 1
ATOM 6126 N N . HIS A 1 777 ? 5.817 -27.640 -15.139 1.00 93.44 777 HIS A N 1
ATOM 6127 C CA . HIS A 1 777 ? 5.805 -28.097 -16.528 1.00 93.44 777 HIS A CA 1
ATOM 6128 C C . HIS A 1 777 ? 6.973 -27.441 -17.248 1.00 93.44 777 HIS A C 1
ATOM 6130 O O . HIS A 1 777 ? 6.898 -26.280 -17.645 1.00 93.44 777 HIS A O 1
ATOM 6136 N N . GLU A 1 778 ? 8.092 -28.139 -17.353 1.00 93.75 778 GLU A N 1
ATOM 6137 C CA . GLU A 1 778 ? 9.294 -27.533 -17.914 1.00 93.75 778 GLU A CA 1
ATOM 6138 C C . GLU A 1 778 ? 9.197 -27.320 -19.430 1.00 93.75 778 GLU A C 1
ATOM 6140 O O . GLU A 1 778 ? 8.599 -28.146 -20.129 1.00 93.75 778 GLU A O 1
ATOM 6145 N N . PRO A 1 779 ? 9.810 -26.243 -19.960 1.00 97.12 779 PRO A N 1
ATOM 6146 C CA . PRO A 1 779 ? 9.946 -26.067 -21.396 1.00 97.12 779 PRO A CA 1
ATOM 6147 C C . PRO A 1 779 ? 10.608 -27.276 -22.060 1.00 97.12 779 PRO A C 1
ATOM 6149 O O . PRO A 1 779 ? 11.488 -27.929 -21.504 1.00 97.12 779 PRO A O 1
ATOM 6152 N N . ARG A 1 780 ? 10.226 -27.534 -23.304 1.00 97.69 780 ARG A N 1
ATOM 6153 C CA . ARG A 1 780 ? 10.811 -28.543 -24.179 1.00 97.69 780 ARG A CA 1
ATOM 6154 C C . ARG A 1 780 ? 11.876 -27.946 -25.090 1.00 97.69 780 ARG A C 1
ATOM 6156 O O . ARG A 1 780 ? 13.003 -28.457 -25.146 1.00 97.69 780 ARG A O 1
ATOM 6163 N N . THR A 1 781 ? 11.519 -26.886 -25.814 1.00 98.69 781 THR A N 1
ATOM 6164 C CA . THR A 1 781 ? 12.452 -26.128 -26.652 1.00 98.69 781 THR A CA 1
ATOM 6165 C C . THR A 1 781 ? 12.260 -24.628 -26.528 1.00 98.69 781 THR A C 1
ATOM 6167 O O . THR A 1 781 ? 11.162 -24.157 -26.238 1.00 98.69 781 THR A O 1
ATOM 6170 N N . ILE A 1 782 ? 13.347 -23.893 -26.760 1.00 98.81 782 ILE A N 1
ATOM 6171 C CA . ILE A 1 782 ? 13.368 -22.434 -26.835 1.00 98.81 782 ILE A CA 1
ATOM 6172 C C . ILE A 1 782 ? 14.070 -22.037 -28.134 1.00 98.81 782 ILE A C 1
ATOM 6174 O O . ILE A 1 782 ? 15.176 -22.499 -28.419 1.00 98.81 782 ILE A O 1
ATOM 6178 N N . SER A 1 783 ? 13.446 -21.160 -28.913 1.00 98.62 783 SER A N 1
ATOM 6179 C CA . SER A 1 783 ? 14.057 -20.500 -30.068 1.00 98.62 783 SER A CA 1
ATOM 6180 C C . SER A 1 783 ? 13.849 -18.997 -29.980 1.00 98.62 783 SER A C 1
ATOM 6182 O O . SER A 1 783 ? 12.878 -18.530 -29.388 1.00 98.62 783 SER A O 1
ATOM 6184 N N . SER A 1 784 ? 14.749 -18.225 -30.575 1.00 98.50 784 SER A N 1
ATOM 6185 C CA . SER A 1 784 ? 14.707 -16.769 -30.496 1.00 98.50 784 SER A CA 1
ATOM 6186 C C . SER A 1 784 ? 15.308 -16.163 -31.751 1.00 98.50 784 SER A C 1
ATOM 6188 O O . SER A 1 784 ? 16.303 -16.661 -32.273 1.00 98.50 784 SER A O 1
ATOM 6190 N N . THR A 1 785 ? 14.704 -15.090 -32.242 1.00 97.94 785 THR A N 1
ATOM 6191 C CA . THR A 1 785 ? 15.215 -14.301 -33.364 1.00 97.94 785 THR A CA 1
ATOM 6192 C C . THR A 1 785 ? 15.048 -12.832 -33.022 1.00 97.94 785 THR A C 1
ATOM 6194 O O . THR A 1 785 ? 14.028 -12.436 -32.472 1.00 97.94 785 THR A O 1
ATOM 6197 N N . GLY A 1 786 ? 16.042 -12.001 -33.309 1.00 95.56 786 GLY A N 1
ATOM 6198 C CA . GLY A 1 786 ? 15.956 -10.580 -32.993 1.00 95.56 786 GLY A CA 1
ATOM 6199 C C . GLY A 1 786 ? 17.106 -9.800 -33.592 1.00 95.56 786 GLY A C 1
ATOM 6200 O O . GLY A 1 786 ? 18.174 -10.363 -33.853 1.00 95.56 786 GLY A O 1
ATOM 6201 N N . LYS A 1 787 ? 16.868 -8.519 -33.875 1.00 94.25 787 LYS A N 1
ATOM 6202 C CA . LYS A 1 787 ? 17.843 -7.630 -34.512 1.00 94.25 787 LYS A CA 1
ATOM 6203 C C . LYS A 1 787 ? 17.711 -6.214 -33.965 1.00 94.25 787 LYS A C 1
ATOM 6205 O O . LYS A 1 787 ? 16.648 -5.791 -33.525 1.00 94.25 787 LYS A O 1
ATOM 6210 N N . LEU A 1 788 ? 18.803 -5.463 -34.060 1.00 96.19 788 LEU A N 1
ATOM 6211 C CA . LEU A 1 788 ? 18.777 -4.008 -34.009 1.00 96.19 788 LEU A CA 1
ATOM 6212 C C . LEU A 1 788 ? 18.485 -3.479 -35.423 1.00 96.19 788 LEU A C 1
ATOM 6214 O O . LEU A 1 788 ? 19.303 -3.616 -36.339 1.00 96.19 788 LEU A O 1
ATOM 6218 N N . THR A 1 789 ? 17.298 -2.914 -35.626 1.00 93.50 789 THR A N 1
ATOM 6219 C CA . THR A 1 789 ? 16.756 -2.614 -36.957 1.00 93.50 789 THR A CA 1
ATOM 6220 C C . THR A 1 789 ? 16.805 -1.130 -37.318 1.00 93.50 789 THR A C 1
ATOM 6222 O O . THR A 1 789 ? 17.088 -0.801 -38.482 1.00 93.50 789 THR A O 1
ATOM 6225 N N . GLN A 1 790 ? 16.560 -0.233 -36.354 1.00 90.81 790 GLN A N 1
ATOM 6226 C CA . GLN A 1 790 ? 16.368 1.201 -36.604 1.00 90.81 790 GLN A CA 1
ATOM 6227 C C . GLN A 1 790 ? 17.553 2.065 -36.178 1.00 90.81 790 GLN A C 1
ATOM 6229 O O . GLN A 1 790 ? 17.984 2.932 -36.944 1.00 90.81 790 GLN A O 1
ATOM 6234 N N . PHE A 1 791 ? 18.087 1.846 -34.977 1.00 95.31 791 PHE A N 1
ATOM 6235 C CA . PHE A 1 791 ? 19.061 2.744 -34.345 1.00 95.31 791 PHE A CA 1
ATOM 6236 C C . PHE A 1 791 ? 20.501 2.374 -34.706 1.00 95.31 791 PHE A C 1
ATOM 6238 O O . PHE A 1 791 ? 21.303 1.990 -33.864 1.00 95.31 791 PHE A O 1
ATOM 6245 N N . ILE A 1 792 ? 20.806 2.449 -36.003 1.00 95.38 792 ILE A N 1
ATOM 6246 C CA . ILE A 1 792 ? 22.121 2.142 -36.579 1.00 95.38 792 ILE A CA 1
ATOM 6247 C C . ILE A 1 792 ? 22.529 3.208 -37.585 1.00 95.38 792 ILE A C 1
ATOM 6249 O O . ILE A 1 792 ? 21.699 3.717 -38.339 1.00 95.38 792 ILE A O 1
ATOM 6253 N N . LYS A 1 793 ? 23.831 3.478 -37.682 1.00 94.94 793 LYS A N 1
ATOM 6254 C CA . LYS A 1 793 ? 24.372 4.553 -38.526 1.00 94.94 793 LYS A CA 1
ATOM 6255 C C . LYS A 1 793 ? 23.908 4.501 -39.985 1.00 94.94 793 LYS A C 1
ATOM 6257 O O . LYS A 1 793 ? 23.562 5.530 -40.554 1.00 94.94 793 LYS A O 1
ATOM 6262 N N . LYS A 1 794 ? 23.788 3.305 -40.577 1.00 95.44 794 LYS A N 1
ATOM 6263 C CA . LYS A 1 794 ? 23.299 3.128 -41.964 1.00 95.44 794 LYS A CA 1
ATOM 6264 C C . LYS A 1 794 ? 21.836 3.546 -42.189 1.00 95.44 794 LYS A C 1
ATOM 6266 O O . LYS A 1 794 ? 21.405 3.634 -43.334 1.00 95.44 794 LYS A O 1
ATOM 6271 N N . ARG A 1 795 ? 21.059 3.745 -41.120 1.00 95.69 795 ARG A N 1
ATOM 6272 C CA . ARG A 1 795 ? 19.660 4.205 -41.154 1.00 95.69 795 ARG A CA 1
ATOM 6273 C C . ARG A 1 795 ? 19.518 5.696 -40.842 1.00 95.69 795 ARG A C 1
ATOM 6275 O O . ARG A 1 795 ? 18.398 6.199 -40.884 1.00 95.69 795 ARG A O 1
ATOM 6282 N N . LYS A 1 796 ? 20.619 6.402 -40.558 1.00 96.56 796 LYS A N 1
ATOM 6283 C CA . LYS A 1 796 ? 20.606 7.846 -40.320 1.00 96.56 796 LYS A CA 1
ATOM 6284 C C . LYS A 1 796 ? 20.027 8.575 -41.546 1.00 96.56 796 LYS A C 1
ATOM 6286 O O . LYS A 1 796 ? 20.492 8.319 -42.660 1.00 96.56 796 LYS A O 1
ATOM 6291 N N . PRO A 1 797 ? 19.045 9.479 -41.373 1.00 96.56 797 PRO A N 1
ATOM 6292 C CA . PRO A 1 797 ? 18.550 10.304 -42.472 1.00 96.56 797 PRO A CA 1
ATOM 6293 C C . PRO A 1 797 ? 19.682 11.114 -43.111 1.00 96.56 797 PRO A C 1
ATOM 6295 O O . PRO A 1 797 ? 20.494 11.704 -42.396 1.00 96.56 797 PRO A O 1
ATOM 6298 N N . LYS A 1 798 ? 19.732 11.175 -44.447 1.00 96.56 798 LYS A N 1
ATOM 6299 C CA . LYS A 1 798 ? 20.802 11.888 -45.172 1.00 96.56 798 LYS A CA 1
ATOM 6300 C C . LYS A 1 798 ? 20.815 13.377 -44.830 1.00 96.56 798 LYS A C 1
ATOM 6302 O O . LYS A 1 798 ? 21.871 13.983 -44.697 1.00 96.56 798 LYS A O 1
ATOM 6307 N N . GLU A 1 799 ? 19.633 13.943 -44.632 1.00 97.12 799 GLU A N 1
ATOM 6308 C CA . GLU A 1 799 ? 19.401 15.339 -44.282 1.00 97.12 799 GLU A CA 1
ATOM 6309 C C . GLU A 1 799 ? 19.935 15.693 -42.883 1.00 97.12 799 GLU A C 1
ATOM 6311 O O . GLU A 1 799 ? 20.159 16.866 -42.597 1.00 97.12 799 GLU A O 1
ATOM 6316 N N . ALA A 1 800 ? 20.177 14.703 -42.012 1.00 96.88 800 ALA A N 1
ATOM 6317 C CA . ALA A 1 800 ? 20.816 14.922 -40.714 1.00 96.88 800 ALA A CA 1
ATOM 6318 C C . ALA A 1 800 ? 22.322 15.232 -40.830 1.00 96.88 800 ALA A C 1
ATOM 6320 O O . ALA A 1 800 ? 22.924 15.657 -39.840 1.00 96.88 800 ALA A O 1
ATOM 6321 N N . GLY A 1 801 ? 22.927 15.006 -42.005 1.00 96.31 801 GLY A N 1
ATOM 6322 C CA . GLY A 1 801 ? 24.354 15.206 -42.256 1.00 96.31 801 GLY A CA 1
ATOM 6323 C C . GLY A 1 801 ? 25.237 14.453 -41.258 1.00 96.31 801 GLY A C 1
ATOM 6324 O O . GLY A 1 801 ? 24.900 13.358 -40.798 1.00 96.31 801 GLY A O 1
ATOM 6325 N N . ASP A 1 802 ? 26.341 15.077 -40.859 1.00 95.25 802 ASP A N 1
ATOM 6326 C CA . ASP A 1 802 ? 27.310 14.505 -39.916 1.00 95.25 802 ASP A CA 1
ATOM 6327 C C . ASP A 1 802 ? 26.993 14.817 -38.446 1.00 95.25 802 ASP A C 1
ATOM 6329 O O . ASP A 1 802 ? 27.796 14.532 -37.563 1.00 95.25 802 ASP A O 1
ATOM 6333 N N . ALA A 1 803 ? 25.803 15.351 -38.144 1.00 97.25 803 ALA A N 1
ATOM 6334 C CA . ALA A 1 803 ? 25.437 15.716 -36.778 1.00 97.25 803 ALA A CA 1
ATOM 6335 C C . ALA A 1 803 ? 25.463 14.501 -35.835 1.00 97.25 803 ALA A C 1
ATOM 6337 O O . ALA A 1 803 ? 24.778 13.499 -36.076 1.00 97.25 803 ALA A O 1
ATOM 6338 N N . THR A 1 804 ? 26.233 14.605 -34.755 1.00 97.25 804 THR A N 1
ATOM 6339 C CA . THR A 1 804 ? 26.335 13.595 -33.691 1.00 97.25 804 THR A CA 1
ATOM 6340 C C . THR A 1 804 ? 25.455 13.920 -32.490 1.00 97.25 804 THR A C 1
ATOM 6342 O O . THR A 1 804 ? 25.029 13.003 -31.796 1.00 97.25 804 THR A O 1
ATOM 6345 N N . ASN A 1 805 ? 25.072 15.184 -32.303 1.00 98.25 805 ASN A N 1
ATOM 6346 C CA . ASN A 1 805 ? 24.187 15.647 -31.236 1.00 98.25 805 ASN A CA 1
ATOM 6347 C C . ASN A 1 805 ? 22.909 16.282 -31.820 1.00 98.25 805 ASN A C 1
ATOM 6349 O O . ASN A 1 805 ? 22.933 16.890 -32.891 1.00 98.25 805 ASN A O 1
ATOM 6353 N N . CYS A 1 806 ? 21.770 16.132 -31.135 1.00 98.00 806 CYS A N 1
ATOM 6354 C CA . CYS A 1 806 ? 20.501 16.684 -31.616 1.00 98.00 806 CYS A CA 1
ATOM 6355 C C . CYS A 1 806 ? 20.477 18.218 -31.636 1.00 98.00 806 CYS A C 1
ATOM 6357 O O . CYS A 1 806 ? 19.798 18.776 -32.492 1.00 98.00 806 CYS A O 1
ATOM 6359 N N . LEU A 1 807 ? 21.219 18.895 -30.751 1.00 97.56 807 LEU A N 1
ATOM 6360 C CA . LEU A 1 807 ? 21.244 20.360 -30.667 1.00 97.56 807 LEU A CA 1
ATOM 6361 C C . LEU A 1 807 ? 21.810 21.029 -31.928 1.00 97.56 807 LEU A C 1
ATOM 6363 O O . LEU A 1 807 ? 21.466 22.169 -32.221 1.00 97.56 807 LEU A O 1
ATOM 6367 N N . SER A 1 808 ? 22.660 20.324 -32.678 1.00 96.06 808 SER A N 1
ATOM 6368 C CA . SER A 1 808 ? 23.260 20.799 -33.931 1.00 96.06 808 SER A CA 1
ATOM 6369 C C . SER A 1 808 ? 22.670 20.128 -35.176 1.00 96.06 808 SER A C 1
ATOM 6371 O O . SER A 1 808 ? 23.137 20.366 -36.290 1.00 96.06 808 SER A O 1
ATOM 6373 N N . CYS A 1 809 ? 21.651 19.277 -35.020 1.00 97.69 809 CYS A N 1
ATOM 6374 C CA . CYS A 1 809 ? 21.137 18.461 -36.112 1.00 97.69 809 CYS A CA 1
ATOM 6375 C C . CYS A 1 809 ? 20.203 19.263 -37.044 1.00 97.69 809 CYS A C 1
ATOM 6377 O O . CYS A 1 809 ? 19.171 19.757 -36.582 1.00 97.69 809 CYS A O 1
ATOM 6379 N N . PRO A 1 810 ? 20.461 19.315 -38.369 1.00 97.38 810 PRO A N 1
ATOM 6380 C CA . PRO A 1 810 ? 19.634 20.080 -39.313 1.00 97.38 810 PRO A CA 1
ATOM 6381 C C . PRO A 1 810 ? 18.164 19.642 -39.388 1.00 97.38 810 PRO A C 1
ATOM 6383 O O . PRO A 1 810 ? 17.304 20.417 -39.803 1.00 97.38 810 PRO A O 1
ATOM 6386 N N . ILE A 1 811 ? 17.859 18.401 -38.993 1.00 97.44 811 ILE A N 1
ATOM 6387 C CA . ILE A 1 811 ? 16.499 17.846 -39.024 1.00 97.44 811 ILE A CA 1
ATOM 6388 C C . ILE A 1 811 ? 15.842 17.744 -37.650 1.00 97.44 811 ILE A C 1
ATOM 6390 O O . ILE A 1 811 ? 14.774 17.142 -37.558 1.00 97.44 811 ILE A O 1
ATOM 6394 N N . GLU A 1 812 ? 16.452 18.287 -36.593 1.00 96.50 812 GLU A N 1
ATOM 6395 C CA . GLU A 1 812 ? 15.989 18.173 -35.201 1.00 96.50 812 GLU A CA 1
ATOM 6396 C C . GLU A 1 812 ? 14.461 18.339 -35.082 1.00 96.50 812 GLU A C 1
ATOM 6398 O O . GLU A 1 812 ? 13.775 17.406 -34.659 1.00 96.50 812 GLU A O 1
ATOM 6403 N N . ARG A 1 813 ? 13.907 19.437 -35.613 1.00 94.69 813 ARG A N 1
ATOM 6404 C CA . ARG A 1 813 ? 12.465 19.751 -35.561 1.00 94.69 813 ARG A CA 1
ATOM 6405 C C . ARG A 1 813 ? 11.546 18.749 -36.265 1.00 94.69 813 ARG A C 1
ATOM 6407 O O . ARG A 1 813 ? 10.363 18.668 -35.940 1.00 94.69 813 ARG A O 1
ATOM 6414 N N . LYS A 1 814 ? 12.057 17.998 -37.243 1.00 95.12 814 LYS A N 1
ATOM 6415 C CA . LYS A 1 814 ? 11.305 16.977 -37.998 1.00 95.12 814 LYS A CA 1
ATOM 6416 C C . LYS A 1 814 ? 11.606 15.554 -37.520 1.00 95.12 814 LYS A C 1
ATOM 6418 O O . LYS A 1 814 ? 10.916 14.620 -37.917 1.00 95.12 814 LYS A O 1
ATOM 6423 N N . CYS A 1 815 ? 12.618 15.373 -36.673 1.00 95.75 815 CYS A N 1
ATOM 6424 C CA . CYS A 1 815 ? 13.032 14.073 -36.172 1.00 95.75 815 CYS A CA 1
ATOM 6425 C C . CYS A 1 815 ? 12.099 13.590 -35.051 1.00 95.75 815 CYS A C 1
ATOM 6427 O O . CYS A 1 815 ? 11.868 14.286 -34.060 1.00 95.75 815 CYS A O 1
ATOM 6429 N N . ASN A 1 816 ? 11.608 12.353 -35.160 1.00 93.44 816 ASN A N 1
ATOM 6430 C CA . ASN A 1 816 ? 10.784 11.729 -34.117 1.00 93.44 816 ASN A CA 1
ATOM 6431 C C . ASN A 1 816 ? 11.564 11.425 -32.826 1.00 93.44 816 ASN A C 1
ATOM 6433 O O . ASN A 1 816 ? 10.948 11.249 -31.776 1.00 93.44 816 ASN A O 1
ATOM 6437 N N . TYR A 1 817 ? 12.898 11.399 -32.903 1.00 95.88 817 TYR A N 1
ATOM 6438 C CA . TYR A 1 817 ? 13.803 11.049 -31.806 1.00 95.88 817 TYR A CA 1
ATOM 6439 C C . TYR A 1 817 ? 14.654 12.231 -31.314 1.00 95.88 817 TYR A C 1
ATOM 6441 O O . TYR A 1 817 ? 15.631 12.018 -30.590 1.00 95.88 817 TYR A O 1
ATOM 6449 N N . SER A 1 818 ? 14.324 13.471 -31.701 1.00 97.56 818 SER A N 1
ATOM 6450 C CA . SER A 1 818 ? 15.014 14.665 -31.185 1.00 97.56 818 SER A CA 1
ATOM 6451 C C . SER A 1 818 ? 14.997 14.670 -29.654 1.00 97.56 818 SER A C 1
ATOM 6453 O O . SER A 1 818 ? 13.932 14.590 -29.044 1.00 97.56 818 SER A O 1
ATOM 6455 N N . SER A 1 819 ? 16.174 14.763 -29.028 1.00 97.38 819 SER A N 1
ATOM 6456 C CA . SER A 1 819 ? 16.271 14.859 -27.567 1.00 97.38 819 SER A CA 1
ATOM 6457 C C . SER A 1 819 ? 15.621 16.144 -27.044 1.00 97.38 819 SER A C 1
ATOM 6459 O O . SER A 1 819 ? 14.934 16.100 -26.028 1.00 97.38 819 SER A O 1
ATOM 6461 N N . VAL A 1 820 ? 15.729 17.260 -27.775 1.00 97.12 820 VAL A N 1
ATOM 6462 C CA . VAL A 1 820 ? 15.069 18.531 -27.431 1.00 97.12 820 VAL A CA 1
ATOM 6463 C C . VAL A 1 820 ? 13.558 18.345 -27.401 1.00 97.12 820 VAL A C 1
ATOM 6465 O O . VAL A 1 820 ? 12.907 18.660 -26.410 1.00 97.12 820 VAL A O 1
ATOM 6468 N N . ARG A 1 821 ? 12.987 17.746 -28.446 1.00 95.94 821 ARG A N 1
ATOM 6469 C CA . ARG A 1 821 ? 11.544 17.510 -28.512 1.00 95.94 821 ARG A CA 1
ATOM 6470 C C . ARG A 1 821 ? 11.066 16.532 -27.440 1.00 95.94 821 ARG A C 1
ATOM 6472 O O . ARG A 1 821 ? 10.003 16.733 -26.859 1.00 95.94 821 ARG A O 1
ATOM 6479 N N . LEU A 1 822 ? 11.826 15.467 -27.183 1.00 95.75 822 LEU A N 1
ATOM 6480 C CA . LEU A 1 822 ? 11.454 14.442 -26.205 1.00 95.75 822 LEU A CA 1
ATOM 6481 C C . LEU A 1 822 ? 11.532 14.934 -24.759 1.00 95.75 822 LEU A C 1
ATOM 6483 O O . LEU A 1 822 ? 10.638 14.604 -23.986 1.00 95.75 822 LEU A O 1
ATOM 6487 N N . TYR A 1 823 ? 12.557 15.706 -24.400 1.00 97.38 823 TYR A N 1
ATOM 6488 C CA . TYR A 1 823 ? 12.804 16.109 -23.014 1.00 97.38 823 TYR A CA 1
ATOM 6489 C C . TYR A 1 823 ? 12.327 17.535 -22.720 1.00 97.38 823 TYR A C 1
ATOM 6491 O O . TYR A 1 823 ? 11.659 17.766 -21.718 1.00 97.38 823 TYR A O 1
ATOM 6499 N N . LYS A 1 824 ? 12.586 18.500 -23.603 1.00 95.88 824 LYS A N 1
ATOM 6500 C CA . LYS A 1 824 ? 12.158 19.886 -23.387 1.00 95.88 824 LYS A CA 1
ATOM 6501 C C . LYS A 1 824 ? 10.677 20.070 -23.725 1.00 95.88 824 LYS A C 1
ATOM 6503 O O . LYS A 1 824 ? 9.861 20.271 -22.834 1.00 95.88 824 LYS A O 1
ATOM 6508 N N . GLU A 1 825 ? 10.313 19.930 -25.000 1.00 95.38 825 GLU A N 1
ATOM 6509 C CA . GLU A 1 825 ? 8.969 20.301 -25.484 1.00 95.38 825 GLU A CA 1
ATOM 6510 C C . GLU A 1 825 ? 7.860 19.405 -24.911 1.00 95.38 825 GLU A C 1
ATOM 6512 O O . GLU A 1 825 ? 6.750 19.852 -24.616 1.00 95.38 825 GLU A O 1
ATOM 6517 N N . ARG A 1 826 ? 8.131 18.100 -24.784 1.00 93.75 826 ARG A N 1
ATOM 6518 C CA . ARG A 1 826 ? 7.129 17.130 -24.324 1.00 93.75 826 ARG A CA 1
ATOM 6519 C C . ARG A 1 826 ? 7.037 16.998 -22.808 1.00 93.75 826 ARG A C 1
ATOM 6521 O O . ARG A 1 826 ? 5.986 16.536 -22.368 1.00 93.75 826 ARG A O 1
ATOM 6528 N N . GLN A 1 827 ? 8.072 17.388 -22.057 1.00 95.19 827 GLN A N 1
ATOM 6529 C CA . GLN A 1 827 ? 8.119 17.243 -20.596 1.00 95.19 827 GLN A CA 1
ATOM 6530 C C . GLN A 1 827 ? 8.277 18.601 -19.908 1.00 95.19 827 GLN A C 1
ATOM 6532 O O . GLN A 1 827 ? 7.306 19.104 -19.341 1.00 95.19 827 GLN A O 1
ATOM 6537 N N . LEU A 1 828 ? 9.456 19.229 -20.008 1.00 95.12 828 LEU A N 1
ATOM 6538 C CA . LEU A 1 828 ? 9.780 20.428 -19.230 1.00 95.12 828 LEU A CA 1
ATOM 6539 C C . LEU A 1 828 ? 8.833 21.600 -19.526 1.00 95.12 828 LEU A C 1
ATOM 6541 O O . LEU A 1 828 ? 8.313 22.209 -18.596 1.00 95.12 828 LEU A O 1
ATOM 6545 N N . ASP A 1 829 ? 8.531 21.861 -20.801 1.00 95.62 829 ASP A N 1
ATOM 6546 C CA . ASP A 1 829 ? 7.629 22.947 -21.219 1.00 95.62 829 ASP A CA 1
ATOM 6547 C C . ASP A 1 829 ? 6.182 22.724 -20.732 1.00 95.62 829 ASP A C 1
ATOM 6549 O O . ASP A 1 829 ? 5.380 23.656 -20.667 1.00 95.62 829 ASP A O 1
ATOM 6553 N N . LYS A 1 830 ? 5.841 21.486 -20.348 1.00 95.25 830 LYS A N 1
ATOM 6554 C CA . LYS A 1 830 ? 4.561 21.123 -19.722 1.00 95.25 830 LYS A CA 1
ATOM 6555 C C . LYS A 1 830 ? 4.618 21.120 -18.191 1.00 95.25 830 LYS A C 1
ATOM 6557 O O . LYS A 1 830 ? 3.627 20.769 -17.553 1.00 95.25 830 LYS A O 1
ATOM 6562 N N . GLY A 1 831 ? 5.752 21.496 -17.602 1.00 90.94 831 GLY A N 1
ATOM 6563 C CA . GLY A 1 831 ? 5.989 21.478 -16.159 1.00 90.94 831 GLY A CA 1
ATOM 6564 C C . GLY A 1 831 ? 6.185 20.077 -15.575 1.00 90.94 831 GLY A C 1
ATOM 6565 O O . GLY A 1 831 ? 6.020 19.906 -14.370 1.00 90.94 831 GLY A O 1
ATOM 6566 N N . ILE A 1 832 ? 6.495 19.076 -16.406 1.00 90.44 832 ILE A N 1
ATOM 6567 C CA . ILE A 1 832 ? 6.782 17.709 -15.957 1.00 90.44 832 ILE A CA 1
ATOM 6568 C C . ILE A 1 832 ? 8.283 17.613 -15.692 1.00 90.44 832 ILE A C 1
ATOM 6570 O O . ILE A 1 832 ? 9.067 17.702 -16.632 1.00 90.44 832 ILE A O 1
ATOM 6574 N N . THR A 1 833 ? 8.673 17.438 -14.428 1.00 87.88 833 THR A N 1
ATOM 6575 C CA . THR A 1 833 ? 10.079 17.310 -13.991 1.00 87.88 833 THR A CA 1
ATOM 6576 C C . THR A 1 833 ? 10.462 15.900 -13.546 1.00 87.88 833 THR A C 1
ATOM 6578 O O . THR A 1 833 ? 11.643 15.628 -13.353 1.00 87.88 833 THR A O 1
ATOM 6581 N N . ASP A 1 834 ? 9.480 15.009 -13.410 1.00 82.69 834 ASP A N 1
ATOM 6582 C CA . ASP A 1 834 ? 9.686 13.601 -13.068 1.00 82.69 834 ASP A CA 1
ATOM 6583 C C . ASP A 1 834 ? 10.176 12.803 -14.301 1.00 82.69 834 ASP A C 1
ATOM 6585 O O . ASP A 1 834 ? 10.707 13.374 -15.258 1.00 82.69 834 ASP A O 1
ATOM 6589 N N . TRP A 1 835 ? 10.041 11.476 -14.303 1.00 85.38 835 TRP A N 1
ATOM 6590 C CA . TRP A 1 835 ? 10.493 10.611 -15.381 1.00 85.38 835 TRP A CA 1
ATOM 6591 C C . TRP A 1 835 ? 9.926 11.077 -16.735 1.00 85.38 835 TRP A C 1
ATOM 6593 O O . TRP A 1 835 ? 8.719 11.301 -16.858 1.00 85.38 835 TRP A O 1
ATOM 6603 N N . PRO A 1 836 ? 10.765 11.215 -17.779 1.00 89.75 836 PRO A N 1
ATOM 6604 C CA . PRO A 1 836 ? 12.173 10.809 -17.856 1.00 89.75 836 PRO A CA 1
ATOM 6605 C C . PRO A 1 836 ? 13.195 11.876 -17.416 1.00 89.75 836 PRO A C 1
ATOM 6607 O O . PRO A 1 836 ? 14.392 11.594 -17.428 1.00 89.75 836 PRO A O 1
ATOM 6610 N N . LEU A 1 837 ? 12.784 13.102 -17.076 1.00 90.88 837 LEU A N 1
ATOM 6611 C CA . LEU A 1 837 ? 13.712 14.218 -16.866 1.00 90.88 837 LEU A CA 1
ATOM 6612 C C . LEU A 1 837 ? 14.616 14.046 -15.654 1.00 90.88 837 LEU A C 1
ATOM 6614 O O . LEU A 1 837 ? 15.801 14.327 -15.792 1.00 90.88 837 LEU A O 1
ATOM 6618 N N . HIS A 1 838 ? 14.123 13.538 -14.525 1.00 83.44 838 HIS A N 1
ATOM 6619 C CA . HIS A 1 838 ? 14.978 13.301 -13.353 1.00 83.44 838 HIS A CA 1
ATOM 6620 C C . HIS A 1 838 ? 16.095 12.269 -13.635 1.00 83.44 838 HIS A C 1
ATOM 6622 O O . HIS A 1 838 ? 17.124 12.249 -12.969 1.00 83.44 838 HIS A O 1
ATOM 6628 N N . ILE A 1 839 ? 15.933 11.410 -14.650 1.00 87.06 839 ILE A N 1
ATOM 6629 C CA . ILE A 1 839 ? 16.990 10.487 -15.093 1.00 87.06 839 ILE A CA 1
ATOM 6630 C C . ILE A 1 839 ? 18.023 11.211 -15.969 1.00 87.06 839 ILE A C 1
ATOM 6632 O O . ILE A 1 839 ? 19.217 10.917 -15.893 1.00 87.06 839 ILE A O 1
ATOM 6636 N N . VAL A 1 840 ? 17.576 12.158 -16.801 1.00 91.56 840 VAL A N 1
ATOM 6637 C CA . VAL A 1 840 ? 18.448 12.969 -17.669 1.00 91.56 840 VAL A CA 1
ATOM 6638 C C . VAL A 1 840 ? 19.227 14.007 -16.858 1.00 91.56 840 VAL A C 1
ATOM 6640 O O . VAL A 1 840 ? 20.425 14.188 -17.063 1.00 91.56 840 VAL A O 1
ATOM 6643 N N . CYS A 1 841 ? 18.544 14.669 -15.929 1.00 89.25 841 CYS A N 1
ATOM 6644 C CA . CYS A 1 841 ? 19.039 15.722 -15.058 1.00 89.25 841 CYS A CA 1
ATOM 6645 C C . CYS A 1 841 ? 18.472 15.488 -13.647 1.00 89.25 841 CYS A C 1
ATOM 6647 O O . CYS A 1 841 ? 17.373 15.959 -13.366 1.00 89.25 841 CYS A O 1
ATOM 6649 N N . PRO A 1 842 ? 19.191 14.781 -12.759 1.00 82.56 842 PRO A N 1
ATOM 6650 C CA . PRO A 1 842 ? 18.719 14.487 -11.400 1.00 82.56 842 PRO A CA 1
ATOM 6651 C C . PRO A 1 842 ? 18.233 15.715 -10.623 1.00 82.56 842 PRO A C 1
ATOM 6653 O O . PRO A 1 842 ? 17.177 15.667 -10.005 1.00 82.56 842 PRO A O 1
ATOM 6656 N N . ASP A 1 843 ? 18.919 16.850 -10.767 1.00 82.31 843 ASP A N 1
ATOM 6657 C CA . ASP A 1 843 ? 18.606 18.079 -10.025 1.00 82.31 843 ASP A CA 1
ATOM 6658 C C . ASP A 1 843 ? 17.520 18.948 -10.696 1.00 82.31 843 ASP A C 1
ATOM 6660 O O . ASP A 1 843 ? 17.288 20.092 -10.293 1.00 82.31 843 ASP A O 1
ATOM 6664 N N . ILE A 1 844 ? 16.867 18.458 -11.760 1.00 86.94 844 ILE A N 1
ATOM 6665 C CA . ILE A 1 844 ? 15.930 19.257 -12.568 1.00 86.94 844 ILE A CA 1
ATOM 6666 C C . ILE A 1 844 ? 14.701 19.691 -11.777 1.00 86.94 844 ILE A C 1
ATOM 6668 O O . ILE A 1 844 ? 14.248 20.825 -11.923 1.00 86.94 844 ILE A O 1
ATOM 6672 N N . GLU A 1 845 ? 14.169 18.807 -10.935 1.00 84.00 845 GLU A N 1
ATOM 6673 C CA . GLU A 1 845 ? 12.981 19.083 -10.140 1.00 84.00 845 GLU A CA 1
ATOM 6674 C C . GLU A 1 845 ? 13.268 20.135 -9.069 1.00 84.00 845 GLU A C 1
ATOM 6676 O O . GLU A 1 845 ? 12.494 21.086 -8.922 1.00 84.00 845 GLU A O 1
ATOM 6681 N N . ASP A 1 846 ? 14.395 20.012 -8.365 1.00 79.19 846 ASP A N 1
ATOM 6682 C CA . ASP A 1 846 ? 14.811 21.009 -7.382 1.00 79.19 846 ASP A CA 1
ATOM 6683 C C . ASP A 1 846 ? 15.095 22.355 -8.049 1.00 79.19 846 ASP A C 1
ATOM 6685 O O . ASP A 1 846 ? 14.514 23.367 -7.661 1.00 79.19 846 ASP A O 1
ATOM 6689 N N . THR A 1 847 ? 15.874 22.363 -9.134 1.00 81.69 847 THR A N 1
ATOM 6690 C CA . THR A 1 847 ? 16.176 23.582 -9.900 1.00 81.69 847 THR A CA 1
ATOM 6691 C C . THR A 1 847 ? 14.895 24.272 -10.375 1.00 81.69 847 THR A C 1
ATOM 6693 O O . THR A 1 847 ? 14.758 25.492 -10.266 1.00 81.69 847 THR A O 1
ATOM 6696 N N . PHE A 1 848 ? 13.914 23.504 -10.855 1.00 87.75 848 PHE A N 1
ATOM 6697 C CA . PHE A 1 848 ? 12.621 24.039 -11.273 1.00 87.75 848 PHE A CA 1
ATOM 6698 C C . PHE A 1 848 ? 11.840 24.650 -10.099 1.00 87.75 848 PHE A C 1
ATOM 6700 O O . PHE A 1 848 ? 11.226 25.710 -10.250 1.00 87.75 848 PHE A O 1
ATOM 6707 N N . LYS A 1 849 ? 11.868 24.017 -8.917 1.00 82.81 849 LYS A N 1
ATOM 6708 C CA . LYS A 1 849 ? 11.194 24.502 -7.700 1.00 82.81 849 LYS A CA 1
ATOM 6709 C C . LYS A 1 849 ? 11.872 25.740 -7.098 1.00 82.81 849 LYS A C 1
ATOM 6711 O O . LYS A 1 849 ? 11.159 26.647 -6.663 1.00 82.81 849 LYS A O 1
ATOM 6716 N N . THR A 1 850 ? 13.204 25.773 -7.048 1.00 84.38 850 THR A N 1
ATOM 6717 C CA . THR A 1 850 ? 13.995 26.783 -6.322 1.00 84.38 850 THR A CA 1
ATOM 6718 C C . THR A 1 850 ? 14.392 27.972 -7.196 1.00 84.38 850 THR A C 1
ATOM 6720 O O . THR A 1 850 ? 14.297 29.115 -6.748 1.00 84.38 850 THR A O 1
ATOM 6723 N N . ALA A 1 851 ? 14.778 27.725 -8.451 1.00 89.25 851 ALA A N 1
ATOM 6724 C CA . ALA A 1 851 ? 15.297 28.728 -9.385 1.00 89.25 851 ALA A CA 1
ATOM 6725 C C . ALA A 1 851 ? 14.379 28.991 -10.598 1.00 89.25 851 ALA A C 1
ATOM 6727 O O . ALA A 1 851 ? 14.586 29.960 -11.329 1.00 89.25 851 ALA A O 1
ATOM 6728 N N . GLY A 1 852 ? 13.329 28.185 -10.786 1.00 91.81 852 GLY A N 1
ATOM 6729 C CA . GLY A 1 852 ? 12.302 28.384 -11.810 1.00 91.81 852 GLY A CA 1
ATOM 6730 C C . GLY A 1 852 ? 12.590 27.704 -13.154 1.00 91.81 852 GLY A C 1
ATOM 6731 O O . GLY A 1 852 ? 13.622 27.067 -13.362 1.00 91.81 852 GLY A O 1
ATOM 6732 N N . SER A 1 853 ? 11.641 27.850 -14.086 1.00 93.19 853 SER A N 1
ATOM 6733 C CA . SER A 1 853 ? 11.637 27.136 -15.374 1.00 93.19 853 SER A CA 1
ATOM 6734 C C . SER A 1 853 ? 12.847 27.449 -16.255 1.00 93.19 853 SER A C 1
ATOM 6736 O O . SER A 1 853 ? 13.393 26.538 -16.866 1.00 93.19 853 SER A O 1
ATOM 6738 N N . ASP A 1 854 ? 13.302 28.704 -16.298 1.00 96.00 854 ASP A N 1
ATOM 6739 C CA . ASP A 1 854 ? 14.423 29.111 -17.158 1.00 96.00 854 ASP A CA 1
ATOM 6740 C C . ASP A 1 854 ? 15.751 28.491 -16.695 1.00 96.00 854 ASP A C 1
ATOM 6742 O O . ASP A 1 854 ? 16.583 28.080 -17.507 1.00 96.00 854 ASP A O 1
ATOM 6746 N N . ALA A 1 855 ? 15.947 28.386 -15.377 1.00 95.00 855 ALA A N 1
ATOM 6747 C CA . ALA A 1 855 ? 17.119 27.738 -14.798 1.00 95.00 855 ALA A CA 1
ATOM 6748 C C . ALA A 1 855 ? 17.110 26.227 -15.075 1.00 95.00 855 ALA A C 1
ATOM 6750 O O . ALA A 1 855 ? 18.134 25.668 -15.472 1.00 95.00 855 ALA A O 1
ATOM 6751 N N . ALA A 1 856 ? 15.946 25.586 -14.935 1.00 94.25 856 ALA A N 1
ATOM 6752 C CA . ALA A 1 856 ? 15.764 24.178 -15.269 1.00 94.25 856 ALA A CA 1
ATOM 6753 C C . ALA A 1 856 ? 15.983 23.916 -16.769 1.00 94.25 856 ALA A C 1
ATOM 6755 O O . ALA A 1 856 ? 16.661 22.959 -17.139 1.00 94.25 856 ALA A O 1
ATOM 6756 N N . GLU A 1 857 ? 15.489 24.795 -17.645 1.00 97.50 857 GLU A N 1
ATOM 6757 C CA . GLU A 1 857 ? 15.733 24.703 -19.086 1.00 97.50 857 GLU A CA 1
ATOM 6758 C C . GLU A 1 857 ? 17.227 24.792 -19.393 1.00 97.50 857 GLU A C 1
ATOM 6760 O O . GLU A 1 857 ? 17.759 23.950 -20.115 1.00 97.50 857 GLU A O 1
ATOM 6765 N N . LYS A 1 858 ? 17.937 25.753 -18.795 1.00 97.31 858 LYS A N 1
ATOM 6766 C CA . LYS A 1 858 ? 19.388 25.877 -18.963 1.00 97.31 858 LYS A CA 1
ATOM 6767 C C . LYS A 1 858 ? 20.131 24.618 -18.503 1.00 97.31 858 LYS A C 1
ATOM 6769 O O . LYS A 1 858 ? 21.059 24.182 -19.190 1.00 97.31 858 LYS A O 1
ATOM 6774 N N . LEU A 1 859 ? 19.730 24.033 -17.373 1.00 95.75 859 LEU A N 1
ATOM 6775 C CA . LEU A 1 859 ? 20.298 22.785 -16.859 1.00 95.75 859 LEU A CA 1
ATOM 6776 C C . LEU A 1 859 ? 20.075 21.629 -17.844 1.00 95.75 859 LEU A C 1
ATOM 6778 O O . LEU A 1 859 ? 21.034 20.962 -18.235 1.00 95.75 859 LEU A O 1
ATOM 6782 N N . LEU A 1 860 ? 18.837 21.453 -18.313 1.00 97.62 860 LEU A N 1
ATOM 6783 C CA . LEU A 1 860 ? 18.488 20.429 -19.295 1.00 97.62 860 LEU A CA 1
ATOM 6784 C C . LEU A 1 860 ? 19.285 20.598 -20.590 1.00 97.62 860 LEU A C 1
ATOM 6786 O O . LEU A 1 860 ? 19.903 19.650 -21.064 1.00 97.62 860 LEU A O 1
ATOM 6790 N N . MET A 1 861 ? 19.319 21.805 -21.154 1.00 97.94 861 MET A N 1
ATOM 6791 C CA . MET A 1 861 ? 20.035 22.068 -22.403 1.00 97.94 861 MET A CA 1
ATOM 6792 C C . MET A 1 861 ? 21.544 21.835 -22.266 1.00 97.94 861 MET A C 1
ATOM 6794 O O . MET A 1 861 ? 22.173 21.394 -23.224 1.00 97.94 861 MET A O 1
ATOM 6798 N N . THR A 1 862 ? 22.114 22.059 -21.078 1.00 97.19 862 THR A N 1
ATOM 6799 C CA . THR A 1 862 ? 23.520 21.741 -20.787 1.00 97.19 862 THR A CA 1
ATOM 6800 C C . THR A 1 862 ? 23.764 20.232 -20.819 1.00 97.19 862 THR A C 1
ATOM 6802 O O . THR A 1 862 ? 24.690 19.786 -21.491 1.00 97.19 862 THR A O 1
ATOM 6805 N N . ALA A 1 863 ? 22.905 19.433 -20.179 1.00 96.12 863 ALA A N 1
ATOM 6806 C CA . ALA A 1 863 ? 23.005 17.972 -20.233 1.00 96.12 863 ALA A CA 1
ATOM 6807 C C . ALA A 1 863 ? 22.784 17.423 -21.655 1.00 96.12 863 ALA A C 1
ATOM 6809 O O . ALA A 1 863 ? 23.472 16.508 -22.100 1.00 96.12 863 ALA A O 1
ATOM 6810 N N . LEU A 1 864 ? 21.856 18.010 -22.421 1.00 97.94 864 LEU A N 1
ATOM 6811 C CA . LEU A 1 864 ? 21.625 17.622 -23.816 1.00 97.94 864 LEU A CA 1
ATOM 6812 C C . LEU A 1 864 ? 22.750 18.058 -24.765 1.00 97.94 864 LEU A C 1
ATOM 6814 O O . LEU A 1 864 ? 22.840 17.525 -25.869 1.00 97.94 864 LEU A O 1
ATOM 6818 N N . ALA A 1 865 ? 23.611 18.995 -24.372 1.00 97.88 865 ALA A N 1
ATOM 6819 C CA . ALA A 1 865 ? 24.771 19.388 -25.167 1.00 97.88 865 ALA A CA 1
ATOM 6820 C C . ALA A 1 865 ? 25.934 18.392 -25.060 1.00 97.88 865 ALA A C 1
ATOM 6822 O O . ALA A 1 865 ? 26.828 18.412 -25.904 1.00 97.88 865 ALA A O 1
ATOM 6823 N N . GLU A 1 866 ? 25.928 17.516 -24.052 1.00 95.88 866 GLU A N 1
ATOM 6824 C CA . GLU A 1 866 ? 26.977 16.518 -23.874 1.00 95.88 866 GLU A CA 1
ATOM 6825 C C . GLU A 1 866 ? 27.014 15.529 -25.043 1.00 95.88 866 GLU A C 1
ATOM 6827 O O . GLU A 1 866 ? 25.991 15.006 -25.498 1.00 95.88 866 GLU A O 1
ATOM 6832 N N . ASP A 1 867 ? 28.225 15.269 -25.529 1.00 96.44 867 ASP A N 1
ATOM 6833 C CA . ASP A 1 867 ? 28.482 14.377 -26.650 1.00 96.44 867 ASP A CA 1
ATOM 6834 C C . ASP A 1 867 ? 29.881 13.748 -26.543 1.00 96.44 867 ASP A C 1
ATOM 6836 O O . ASP A 1 867 ? 30.699 14.171 -25.721 1.00 96.44 867 ASP A O 1
ATOM 6840 N N . TYR A 1 868 ? 30.166 12.747 -27.378 1.00 96.38 868 TYR A N 1
ATOM 6841 C CA . TYR A 1 868 ? 31.484 12.114 -27.457 1.00 96.38 868 TYR A CA 1
ATOM 6842 C C . TYR A 1 868 ? 31.976 11.951 -28.897 1.00 96.38 868 TYR A C 1
ATOM 6844 O O . TYR A 1 868 ? 31.200 11.760 -29.836 1.00 96.38 868 TYR A O 1
ATOM 6852 N N . ASP A 1 869 ? 33.294 11.933 -29.057 1.00 94.12 869 ASP A N 1
ATOM 6853 C CA . ASP A 1 869 ? 33.949 11.528 -30.297 1.00 94.12 869 ASP A CA 1
ATOM 6854 C C . ASP A 1 869 ? 34.699 10.217 -30.054 1.00 94.12 869 ASP A C 1
ATOM 6856 O O . ASP A 1 869 ? 35.547 10.135 -29.167 1.00 94.12 869 ASP A O 1
ATOM 6860 N N . ARG A 1 870 ? 34.386 9.185 -30.846 1.00 91.06 870 ARG A N 1
ATOM 6861 C CA . ARG A 1 870 ? 35.017 7.859 -30.744 1.00 91.06 870 ARG A CA 1
ATOM 6862 C C . ARG A 1 870 ? 36.515 7.887 -31.069 1.00 91.06 870 ARG A C 1
ATOM 6864 O O . ARG A 1 870 ? 37.208 6.938 -30.728 1.00 91.06 870 ARG A O 1
ATOM 6871 N N . SER A 1 871 ? 37.009 8.939 -31.723 1.00 92.62 871 SER A N 1
ATOM 6872 C CA . SER A 1 871 ? 38.437 9.116 -32.007 1.00 92.62 871 SER A CA 1
ATOM 6873 C C . SER A 1 871 ? 39.248 9.555 -30.779 1.00 92.62 871 SER A C 1
ATOM 6875 O O . SER A 1 871 ? 40.447 9.299 -30.713 1.00 92.62 871 SER A O 1
ATOM 6877 N N . SER A 1 872 ? 38.601 10.202 -29.804 1.00 95.25 872 SER A N 1
ATOM 6878 C CA . SER A 1 872 ? 39.267 10.866 -28.672 1.00 95.25 872 SER A CA 1
ATOM 6879 C C . SER A 1 872 ? 38.707 10.487 -27.297 1.00 95.25 872 SER A C 1
ATOM 6881 O O . SER A 1 872 ? 39.358 10.716 -26.279 1.00 95.25 872 SER A O 1
ATOM 6883 N N . THR A 1 873 ? 37.519 9.886 -27.240 1.00 96.44 873 THR A N 1
ATOM 6884 C CA . THR A 1 873 ? 36.873 9.412 -26.010 1.00 96.44 873 THR A CA 1
ATOM 6885 C C . THR A 1 873 ? 37.015 7.898 -25.921 1.00 96.44 873 THR A C 1
ATOM 6887 O O . THR A 1 873 ? 36.564 7.189 -26.820 1.00 96.44 873 THR A O 1
ATOM 6890 N N . SER A 1 874 ? 37.619 7.396 -24.839 1.00 96.62 874 SER A N 1
ATOM 6891 C CA . SER A 1 874 ? 37.756 5.952 -24.622 1.00 96.62 874 SER A CA 1
ATOM 6892 C C . SER A 1 874 ? 36.398 5.267 -24.480 1.00 96.62 874 SER A C 1
ATOM 6894 O O . SER A 1 874 ? 35.429 5.861 -23.996 1.00 96.62 874 SER A O 1
ATOM 6896 N N . ASP A 1 875 ? 36.335 3.993 -24.862 1.00 94.94 875 ASP A N 1
ATOM 6897 C CA . ASP A 1 875 ? 35.100 3.218 -24.784 1.00 94.94 875 ASP A CA 1
ATOM 6898 C C . ASP A 1 875 ? 34.612 3.057 -23.336 1.00 94.94 875 ASP A C 1
ATOM 6900 O O . ASP A 1 875 ? 33.413 3.143 -23.083 1.00 94.94 875 ASP A O 1
ATOM 6904 N N . GLU A 1 876 ? 35.526 2.938 -22.368 1.00 94.12 876 GLU A N 1
ATOM 6905 C CA . GLU A 1 876 ? 35.215 2.891 -20.934 1.00 94.12 876 GLU A CA 1
ATOM 6906 C C . GLU A 1 876 ? 34.487 4.157 -20.470 1.00 94.12 876 GLU A C 1
ATOM 6908 O O . GLU A 1 876 ? 33.505 4.075 -19.732 1.00 94.12 876 GLU A O 1
ATOM 6913 N N . LYS A 1 877 ? 34.924 5.336 -20.933 1.00 94.69 877 LYS A N 1
ATOM 6914 C CA . LYS A 1 877 ? 34.280 6.614 -20.598 1.00 94.69 877 LYS A CA 1
ATOM 6915 C C . LYS A 1 877 ? 32.927 6.767 -21.288 1.00 94.69 877 LYS A C 1
ATOM 6917 O O . LYS A 1 877 ? 32.028 7.398 -20.737 1.00 94.69 877 LYS A O 1
ATOM 6922 N N . ILE A 1 878 ? 32.773 6.214 -22.489 1.00 95.25 878 ILE A N 1
ATOM 6923 C CA . ILE A 1 878 ? 31.477 6.197 -23.170 1.00 95.25 878 ILE A CA 1
ATOM 6924 C C . ILE A 1 878 ? 30.514 5.296 -22.389 1.00 95.25 878 ILE A C 1
ATOM 6926 O O . ILE A 1 878 ? 29.417 5.744 -22.063 1.00 95.25 878 ILE A O 1
ATOM 6930 N N . LYS A 1 879 ? 30.928 4.067 -22.050 1.00 91.56 879 LYS A N 1
ATOM 6931 C CA . LYS A 1 879 ? 30.143 3.073 -21.296 1.00 91.56 879 LYS A CA 1
ATOM 6932 C C . LYS A 1 879 ? 29.716 3.560 -19.911 1.00 91.56 879 LYS A C 1
ATOM 6934 O O . LYS A 1 879 ? 28.588 3.296 -19.516 1.00 91.56 879 LYS A O 1
ATOM 6939 N N . SER A 1 880 ? 30.578 4.286 -19.196 1.00 89.88 880 SER A N 1
ATOM 6940 C CA . SER A 1 880 ? 30.358 4.646 -17.785 1.00 89.88 880 SER A CA 1
ATOM 6941 C C . SER A 1 880 ? 29.219 5.637 -17.523 1.00 89.88 880 SER A C 1
ATOM 6943 O O . SER A 1 880 ? 28.874 5.876 -16.367 1.00 89.88 880 SER A O 1
ATOM 6945 N N . ARG A 1 881 ? 28.630 6.233 -18.567 1.00 91.19 881 ARG A N 1
ATOM 6946 C CA . ARG A 1 881 ? 27.512 7.173 -18.435 1.00 91.19 881 ARG A CA 1
ATOM 6947 C C . ARG A 1 881 ? 26.550 7.120 -19.621 1.00 91.19 881 ARG A C 1
ATOM 6949 O O . ARG A 1 881 ? 26.851 6.565 -20.677 1.00 91.19 881 ARG A O 1
ATOM 6956 N N . SER A 1 882 ? 25.389 7.738 -19.430 1.00 94.06 882 SER A N 1
ATOM 6957 C CA . SER A 1 882 ? 24.386 7.968 -20.474 1.00 94.06 882 SER A CA 1
ATOM 6958 C C . SER A 1 882 ? 24.642 9.281 -21.231 1.00 94.06 882 SER A C 1
ATOM 6960 O O . SER A 1 882 ? 25.242 10.210 -20.683 1.00 94.06 882 SER A O 1
ATOM 6962 N N . TRP A 1 883 ? 24.161 9.359 -22.479 1.00 96.25 883 TRP A N 1
ATOM 6963 C CA . TRP A 1 883 ? 24.392 10.479 -23.412 1.00 96.25 883 TRP A CA 1
ATOM 6964 C C . TRP A 1 883 ? 23.076 10.943 -24.056 1.00 96.25 883 TRP A C 1
ATOM 6966 O O . TRP A 1 883 ? 22.822 10.746 -25.246 1.00 96.25 883 TRP A O 1
ATOM 6976 N N . TYR A 1 884 ? 22.192 11.543 -23.255 1.00 97.19 884 TYR A N 1
ATOM 6977 C CA . TYR A 1 884 ? 20.803 11.823 -23.646 1.00 97.19 884 TYR A CA 1
ATOM 6978 C C . TYR A 1 884 ? 20.634 12.844 -24.784 1.00 97.19 884 TYR A C 1
ATOM 6980 O O . TYR A 1 884 ? 19.609 12.828 -25.470 1.00 97.19 884 TYR A O 1
ATOM 6988 N N . GLY A 1 885 ? 21.638 13.687 -25.029 1.00 97.19 885 GLY A N 1
ATOM 6989 C CA . GLY A 1 885 ? 21.691 14.629 -26.149 1.00 97.19 885 GLY A CA 1
ATOM 6990 C C . GLY A 1 885 ? 21.988 14.011 -27.516 1.00 97.19 885 GLY A C 1
ATOM 6991 O O . GLY A 1 885 ? 21.587 14.546 -28.558 1.00 97.19 885 GLY A O 1
ATOM 6992 N N . ARG A 1 886 ? 22.670 12.861 -27.519 1.00 97.44 886 ARG A N 1
ATOM 6993 C CA . ARG A 1 886 ? 23.272 12.270 -28.714 1.00 97.44 886 ARG A CA 1
ATOM 6994 C C . ARG A 1 886 ? 22.227 11.809 -29.736 1.00 97.44 886 ARG A C 1
ATOM 6996 O O . ARG A 1 886 ? 21.099 11.421 -29.403 1.00 97.44 886 ARG A O 1
ATOM 7003 N N . CYS A 1 887 ? 22.591 11.880 -31.012 1.00 97.75 887 CYS A N 1
ATOM 7004 C CA . CYS A 1 887 ? 21.813 11.368 -32.133 1.00 97.75 887 CYS A CA 1
ATOM 7005 C C . CYS A 1 887 ? 21.661 9.846 -32.020 1.00 97.75 887 CYS A C 1
ATOM 7007 O O . CYS A 1 887 ? 22.654 9.127 -31.968 1.00 97.75 887 CYS A O 1
ATOM 7009 N N . VAL A 1 888 ? 20.419 9.352 -32.052 1.00 97.44 888 VAL A N 1
ATOM 7010 C CA . VAL A 1 888 ? 20.104 7.922 -31.867 1.00 97.44 888 VAL A CA 1
ATOM 7011 C C . VAL A 1 888 ? 20.753 6.992 -32.900 1.00 97.44 888 VAL A C 1
ATOM 7013 O O . VAL A 1 888 ? 20.919 5.815 -32.626 1.00 97.44 888 VAL A O 1
ATOM 7016 N N . TRP A 1 889 ? 21.140 7.498 -34.076 1.00 97.31 889 TRP A N 1
ATOM 7017 C CA . TRP A 1 889 ? 21.842 6.715 -35.107 1.00 97.31 889 TRP A CA 1
ATOM 7018 C C . TRP A 1 889 ? 23.372 6.788 -35.007 1.00 97.31 889 TRP A C 1
ATOM 7020 O O . TRP A 1 889 ? 24.062 6.049 -35.705 1.00 97.31 889 TRP A O 1
ATOM 7030 N N . GLU A 1 890 ? 23.906 7.683 -34.174 1.00 96.56 890 GLU A N 1
ATOM 7031 C CA . GLU A 1 890 ? 25.345 7.812 -33.888 1.00 96.56 890 GLU A CA 1
ATOM 7032 C C . GLU A 1 890 ? 25.704 7.276 -32.489 1.00 96.56 890 GLU A C 1
ATOM 7034 O O . GLU A 1 890 ? 26.879 7.291 -32.099 1.00 96.56 890 GLU A O 1
ATOM 7039 N N . SER A 1 891 ? 24.701 6.822 -31.731 1.00 95.50 891 SER A N 1
ATOM 7040 C CA . SER A 1 891 ? 24.845 6.147 -30.443 1.00 95.50 891 SER A CA 1
ATOM 7041 C C . SER A 1 891 ? 25.625 4.829 -30.558 1.00 95.50 891 SER A C 1
ATOM 7043 O O . SER A 1 891 ? 25.872 4.284 -31.632 1.00 95.50 891 SER A O 1
ATOM 7045 N N . ASP A 1 892 ? 26.077 4.341 -29.413 1.00 95.12 892 ASP A N 1
ATOM 7046 C CA . ASP A 1 892 ? 26.836 3.106 -29.199 1.00 95.12 892 ASP A CA 1
ATOM 7047 C C . ASP A 1 892 ? 25.944 1.941 -28.769 1.00 95.12 892 ASP A C 1
ATOM 7049 O O . ASP A 1 892 ? 26.417 1.031 -28.099 1.00 95.12 892 ASP A O 1
ATOM 7053 N N . ASN A 1 893 ? 24.660 1.983 -29.120 1.00 96.38 893 ASN A N 1
ATOM 7054 C CA . ASN A 1 893 ? 23.731 0.919 -28.786 1.00 96.38 893 ASN A CA 1
ATOM 7055 C C . ASN A 1 893 ? 23.909 -0.300 -29.700 1.00 96.38 893 ASN A C 1
ATOM 7057 O O . ASN A 1 893 ? 24.114 -0.150 -30.906 1.00 96.38 893 ASN A O 1
ATOM 7061 N N . ASP A 1 894 ? 23.775 -1.496 -29.135 1.00 95.81 894 ASP A N 1
ATOM 7062 C CA . ASP A 1 894 ? 23.889 -2.772 -29.856 1.00 95.81 894 ASP A CA 1
ATOM 7063 C C . ASP A 1 894 ? 22.800 -3.799 -29.475 1.00 95.81 894 ASP A C 1
ATOM 7065 O O . ASP A 1 894 ? 22.758 -4.888 -30.043 1.00 95.81 894 ASP A O 1
ATOM 7069 N N . VAL A 1 895 ? 21.853 -3.430 -28.605 1.00 97.00 895 VAL A N 1
ATOM 7070 C CA . VAL A 1 895 ? 20.742 -4.299 -28.175 1.00 97.00 895 VAL A CA 1
ATOM 7071 C C . VAL A 1 895 ? 19.589 -4.368 -29.188 1.00 97.00 895 VAL A C 1
ATOM 7073 O O . VAL A 1 895 ? 19.358 -3.436 -29.960 1.00 97.00 895 VAL A O 1
ATOM 7076 N N . CYS A 1 896 ? 18.818 -5.464 -29.169 1.00 97.25 896 CYS A N 1
ATOM 7077 C CA . CYS A 1 896 ? 17.699 -5.689 -30.093 1.00 97.25 896 CYS A CA 1
ATOM 7078 C C . CYS A 1 896 ? 16.526 -4.721 -29.852 1.00 97.25 896 CYS A C 1
ATOM 7080 O O . CYS A 1 896 ? 16.080 -4.553 -28.717 1.00 97.25 896 CYS A O 1
ATOM 7082 N N . ASP A 1 897 ? 15.989 -4.133 -30.925 1.00 96.25 897 ASP A N 1
ATOM 7083 C CA . ASP A 1 897 ? 14.774 -3.298 -30.902 1.00 96.25 897 ASP A CA 1
ATOM 7084 C C . ASP A 1 897 ? 13.523 -4.037 -31.422 1.00 96.25 897 ASP A C 1
ATOM 7086 O O . ASP A 1 897 ? 12.403 -3.533 -31.306 1.00 96.25 897 ASP A O 1
ATOM 7090 N N . ASP A 1 898 ? 13.724 -5.250 -31.938 1.00 97.56 898 ASP A N 1
ATOM 7091 C CA . ASP A 1 898 ? 12.717 -6.218 -32.362 1.00 97.56 898 ASP A CA 1
ATOM 7092 C C . ASP A 1 898 ? 13.232 -7.629 -32.047 1.00 97.56 898 ASP A C 1
ATOM 7094 O O . ASP A 1 898 ? 14.304 -8.022 -32.525 1.00 97.56 898 ASP A O 1
ATOM 7098 N N . GLN A 1 899 ? 12.511 -8.374 -31.208 1.00 98.06 899 GLN A N 1
ATOM 7099 C CA . GLN A 1 899 ? 12.881 -9.734 -30.824 1.00 98.06 899 GLN A CA 1
ATOM 7100 C C . GLN A 1 899 ? 11.654 -10.608 -30.560 1.00 98.06 899 GLN A C 1
ATOM 7102 O O . GLN A 1 899 ? 10.767 -10.251 -29.785 1.00 98.06 899 GLN A O 1
ATOM 7107 N N . PHE A 1 900 ? 11.653 -11.787 -31.176 1.00 98.38 900 PHE A N 1
ATOM 7108 C CA . PHE A 1 900 ? 10.679 -12.851 -30.991 1.00 98.38 900 PHE A CA 1
ATOM 7109 C C . PHE A 1 900 ? 11.310 -14.033 -30.266 1.00 98.38 900 PHE A C 1
ATOM 7111 O O . PHE A 1 900 ? 12.345 -14.541 -30.696 1.00 98.38 900 PHE A O 1
ATOM 7118 N N . VAL A 1 901 ? 10.648 -14.509 -29.217 1.00 98.81 901 VAL A N 1
ATOM 7119 C CA . VAL A 1 901 ? 10.999 -15.737 -28.494 1.00 98.81 901 VAL A CA 1
ATOM 7120 C C . VAL A 1 901 ? 9.846 -16.723 -28.624 1.00 98.81 901 VAL A C 1
ATOM 7122 O O . VAL A 1 901 ? 8.690 -16.337 -28.474 1.00 98.81 901 VAL A O 1
ATOM 7125 N N . THR A 1 902 ? 10.150 -17.991 -28.879 1.00 98.81 902 THR A N 1
ATOM 7126 C CA . THR A 1 902 ? 9.178 -19.090 -28.898 1.00 98.81 902 THR A CA 1
ATOM 7127 C C . THR A 1 902 ? 9.602 -20.152 -27.897 1.00 98.81 902 THR A C 1
ATOM 7129 O O . THR A 1 902 ? 10.761 -20.566 -27.883 1.00 98.81 902 THR A O 1
ATOM 7132 N N . ILE A 1 903 ? 8.658 -20.583 -27.065 1.00 98.75 903 ILE A N 1
ATOM 7133 C CA . ILE A 1 903 ? 8.842 -21.604 -26.034 1.00 98.75 903 ILE A CA 1
ATOM 7134 C C . ILE A 1 903 ? 7.789 -22.684 -26.268 1.00 98.75 903 ILE A C 1
ATOM 7136 O O . ILE A 1 903 ? 6.616 -22.366 -26.460 1.00 98.75 903 ILE A O 1
ATOM 7140 N N . THR A 1 904 ? 8.187 -23.952 -26.259 1.00 98.69 904 THR A N 1
ATOM 7141 C CA . THR A 1 904 ? 7.256 -25.085 -26.378 1.00 98.69 904 THR A CA 1
ATOM 7142 C C . THR A 1 904 ? 7.307 -25.967 -25.142 1.00 98.69 904 THR A C 1
ATOM 7144 O O . THR A 1 904 ? 8.320 -25.991 -24.449 1.00 98.69 904 THR A O 1
ATOM 7147 N N . TRP A 1 905 ? 6.236 -26.714 -24.892 1.00 98.12 905 TRP A N 1
ATOM 7148 C CA . TRP A 1 905 ? 6.119 -27.740 -23.855 1.00 98.12 905 TRP A CA 1
ATOM 7149 C C . TRP A 1 905 ? 5.518 -29.007 -24.473 1.00 98.12 905 TRP A C 1
ATOM 7151 O O . TRP A 1 905 ? 4.599 -28.902 -25.285 1.00 98.12 905 TRP A O 1
ATOM 7161 N N . ASP A 1 906 ? 6.010 -30.180 -24.074 1.00 96.12 906 ASP A N 1
ATOM 7162 C CA . ASP A 1 906 ? 5.425 -31.481 -24.448 1.00 96.12 906 ASP A CA 1
ATOM 7163 C C . ASP A 1 906 ? 4.263 -31.843 -23.508 1.00 96.12 906 ASP A C 1
ATOM 7165 O O . ASP A 1 906 ? 4.099 -31.201 -22.476 1.00 96.12 906 ASP A O 1
ATOM 7169 N N . ASP A 1 907 ? 3.473 -32.873 -23.819 1.00 93.25 907 ASP A N 1
ATOM 7170 C CA . ASP A 1 907 ? 2.471 -33.389 -22.877 1.00 93.25 907 ASP A CA 1
ATOM 7171 C C . ASP A 1 907 ? 3.125 -33.863 -21.574 1.00 93.25 907 ASP A C 1
ATOM 7173 O O . ASP A 1 907 ? 4.148 -34.560 -21.572 1.00 93.25 907 ASP A O 1
ATOM 7177 N N . GLU A 1 908 ? 2.524 -33.490 -20.446 1.00 88.31 908 GLU A N 1
ATOM 7178 C CA . GLU A 1 908 ? 2.943 -33.988 -19.147 1.00 88.31 908 GLU A CA 1
ATOM 7179 C C . GLU A 1 908 ? 2.573 -35.469 -19.021 1.00 88.31 908 GLU A C 1
ATOM 7181 O O . GLU A 1 908 ? 1.460 -35.895 -19.337 1.00 88.31 908 GLU A O 1
ATOM 7186 N N . ARG A 1 909 ? 3.522 -36.283 -18.555 1.00 82.56 909 ARG A N 1
ATOM 7187 C CA . ARG A 1 909 ? 3.248 -37.700 -18.307 1.00 82.56 909 ARG A CA 1
ATOM 7188 C C . ARG A 1 909 ? 2.288 -37.834 -17.122 1.00 82.56 909 ARG A C 1
ATOM 7190 O O . ARG A 1 909 ? 2.419 -37.069 -16.168 1.00 82.56 909 ARG A O 1
ATOM 7197 N N . PRO A 1 910 ? 1.371 -38.816 -17.136 1.00 73.06 910 PRO A N 1
ATOM 7198 C CA . PRO A 1 910 ? 0.557 -39.109 -15.966 1.00 73.06 910 PRO A CA 1
ATOM 7199 C C . PRO A 1 910 ? 1.442 -39.398 -14.743 1.00 73.06 910 PRO A C 1
ATOM 7201 O O . PRO A 1 910 ? 2.479 -40.052 -14.915 1.00 73.06 910 PRO A O 1
ATOM 7204 N N . PRO A 1 911 ? 1.050 -38.948 -13.536 1.00 69.56 911 PRO A N 1
ATOM 7205 C CA . PRO A 1 911 ? 1.765 -39.287 -12.311 1.00 69.56 911 PRO A CA 1
ATOM 7206 C C . PRO A 1 911 ? 1.861 -40.810 -12.142 1.00 69.56 911 PRO A C 1
ATOM 7208 O O . PRO A 1 911 ? 0.982 -41.562 -12.581 1.00 69.56 911 PRO A O 1
ATOM 7211 N N . ALA A 1 912 ? 2.955 -41.282 -11.542 1.00 67.75 912 ALA A N 1
ATOM 7212 C CA . ALA A 1 912 ? 3.160 -42.714 -11.343 1.00 67.75 912 ALA A CA 1
ATOM 7213 C C . ALA A 1 912 ? 2.131 -43.269 -10.339 1.00 67.75 912 ALA A C 1
ATOM 7215 O O . ALA A 1 912 ? 1.650 -42.562 -9.454 1.00 67.75 912 ALA A O 1
ATOM 7216 N N . THR A 1 913 ? 1.788 -44.558 -10.444 1.00 57.47 913 THR A N 1
ATOM 7217 C CA . THR A 1 913 ? 0.850 -45.211 -9.513 1.00 57.47 913 THR A CA 1
ATOM 7218 C C . THR A 1 913 ? 1.315 -45.047 -8.061 1.00 57.47 913 THR A C 1
ATOM 7220 O O . THR A 1 913 ? 2.312 -45.656 -7.675 1.00 57.47 913 THR A O 1
ATOM 7223 N N . GLY A 1 914 ? 0.585 -44.257 -7.264 1.00 57.56 914 GLY A N 1
ATOM 7224 C CA . GLY A 1 914 ? 0.891 -43.970 -5.854 1.00 57.56 914 GLY A CA 1
ATOM 7225 C C . GLY A 1 914 ? 1.146 -42.491 -5.525 1.00 57.56 914 GLY A C 1
ATOM 7226 O O . GLY A 1 914 ? 1.163 -42.146 -4.344 1.00 57.56 914 GLY A O 1
ATOM 7227 N N . GLU A 1 915 ? 1.304 -41.622 -6.527 1.00 61.53 915 GLU A N 1
ATOM 7228 C CA . GLU A 1 915 ? 1.385 -40.160 -6.362 1.00 61.53 915 GLU A CA 1
ATOM 7229 C C . GLU A 1 915 ? -0.019 -39.516 -6.337 1.00 61.53 915 GLU A C 1
ATOM 7231 O O . GLU A 1 915 ? -1.003 -40.134 -6.751 1.00 61.53 915 GLU A O 1
ATOM 7236 N N . GLN A 1 916 ? -0.150 -38.289 -5.808 1.00 58.62 916 GLN A N 1
ATOM 7237 C CA . GLN A 1 916 ? -1.439 -37.579 -5.770 1.00 58.62 916 GLN A CA 1
ATOM 7238 C C . GLN A 1 916 ? -1.995 -37.377 -7.189 1.00 58.62 916 GLN A C 1
ATOM 7240 O O . GLN A 1 916 ? -1.318 -36.816 -8.046 1.00 58.62 916 GLN A O 1
ATOM 7245 N N . GLU A 1 917 ? -3.244 -37.791 -7.424 1.00 68.56 917 GLU A N 1
ATOM 7246 C CA . GLU A 1 917 ? -3.908 -37.609 -8.718 1.00 68.56 917 GLU A CA 1
ATOM 7247 C C . GLU A 1 917 ? -4.101 -36.116 -9.030 1.00 68.56 917 GLU A C 1
ATOM 7249 O O . GLU A 1 917 ? -4.823 -35.400 -8.331 1.00 68.56 917 GLU A O 1
ATOM 7254 N N . TYR A 1 918 ? -3.472 -35.655 -10.111 1.00 75.88 918 TYR A N 1
ATOM 7255 C CA . TYR A 1 918 ? -3.753 -34.379 -10.762 1.00 75.88 918 TYR A CA 1
ATOM 7256 C C . TYR A 1 918 ? -3.884 -34.590 -12.275 1.00 75.88 918 TYR A C 1
ATOM 7258 O O . TYR A 1 918 ? -3.341 -35.544 -12.833 1.00 75.88 918 TYR A O 1
ATOM 7266 N N . THR A 1 919 ? -4.631 -33.712 -12.948 1.00 78.31 919 THR A N 1
ATOM 7267 C CA . THR A 1 919 ? -4.803 -33.780 -14.405 1.00 78.31 919 THR A CA 1
ATOM 7268 C C . THR A 1 919 ? -3.493 -33.399 -15.101 1.00 78.31 919 THR A C 1
ATOM 7270 O O . THR A 1 919 ? -3.019 -32.281 -14.876 1.00 78.31 919 THR A O 1
ATOM 7273 N N . PRO A 1 920 ? -2.912 -34.273 -15.945 1.00 84.44 920 PRO A N 1
ATOM 7274 C CA . PRO A 1 920 ? -1.699 -33.948 -16.686 1.00 84.44 920 PRO A CA 1
ATOM 7275 C C . PRO A 1 920 ? -1.917 -32.747 -17.607 1.00 84.44 920 PRO A C 1
ATOM 7277 O O . PRO A 1 920 ? -2.957 -32.638 -18.258 1.00 84.44 920 PRO A O 1
ATOM 7280 N N . ARG A 1 921 ? -0.942 -31.837 -17.656 1.00 90.19 921 ARG A N 1
ATOM 7281 C CA . ARG A 1 921 ? -0.996 -30.654 -18.522 1.00 90.19 921 ARG A CA 1
ATOM 7282 C C . ARG A 1 921 ? -0.694 -31.023 -19.977 1.00 90.19 921 ARG A C 1
ATOM 7284 O O . ARG A 1 921 ? 0.280 -31.722 -20.252 1.00 90.19 921 ARG A O 1
ATOM 7291 N N . THR A 1 922 ? -1.488 -30.493 -20.905 1.00 92.50 922 THR A N 1
ATOM 7292 C CA . THR A 1 922 ? -1.278 -30.673 -22.351 1.00 92.50 922 THR A CA 1
ATOM 7293 C C . THR A 1 922 ? -0.023 -29.954 -22.854 1.00 92.50 922 THR A C 1
ATOM 7295 O O . THR A 1 922 ? 0.442 -28.962 -22.272 1.00 92.50 922 THR A O 1
ATOM 7298 N N . SER A 1 923 ? 0.501 -30.436 -23.979 1.00 96.19 923 SER A N 1
ATOM 7299 C CA . SER A 1 923 ? 1.461 -29.716 -24.812 1.00 96.19 923 SER A CA 1
ATOM 7300 C C . SER A 1 923 ? 0.926 -28.343 -25.220 1.00 96.19 923 SER A C 1
ATOM 7302 O O . SER A 1 923 ? -0.274 -28.147 -25.423 1.00 96.19 923 SER A O 1
ATOM 7304 N N . LYS A 1 924 ? 1.835 -27.370 -25.314 1.00 97.50 924 LYS A N 1
ATOM 7305 C CA . LYS A 1 924 ? 1.487 -25.971 -25.589 1.00 97.50 924 LYS A CA 1
ATOM 7306 C C . LYS A 1 924 ? 2.663 -25.175 -26.127 1.00 97.50 924 LYS A C 1
ATOM 7308 O O . LYS A 1 924 ? 3.819 -25.578 -25.994 1.00 97.50 924 LYS A O 1
ATOM 7313 N N . THR A 1 925 ? 2.363 -24.023 -26.718 1.00 98.56 925 THR A N 1
ATOM 7314 C CA . THR A 1 925 ? 3.362 -23.096 -27.271 1.00 98.56 925 THR A CA 1
ATOM 7315 C C . THR A 1 925 ? 3.126 -21.675 -26.770 1.00 98.56 925 THR A C 1
ATOM 7317 O O . THR A 1 925 ? 1.992 -21.237 -26.630 1.00 98.56 925 THR A O 1
ATOM 7320 N N . ALA A 1 926 ? 4.192 -20.925 -26.519 1.00 98.62 926 ALA A N 1
ATOM 7321 C CA . ALA A 1 926 ? 4.115 -19.500 -26.240 1.00 98.62 926 ALA A CA 1
ATOM 7322 C C . ALA A 1 926 ? 5.066 -18.721 -27.136 1.00 98.62 926 ALA A C 1
ATOM 7324 O O . ALA A 1 926 ? 6.177 -19.167 -27.425 1.00 98.62 926 ALA A O 1
ATOM 7325 N N . SER A 1 927 ? 4.634 -17.530 -27.531 1.00 98.44 927 SER A N 1
ATOM 7326 C CA . SER A 1 927 ? 5.444 -16.555 -28.241 1.00 98.44 927 SER A CA 1
ATOM 7327 C C . SER A 1 927 ? 5.468 -15.233 -27.481 1.00 98.44 927 SER A C 1
ATOM 7329 O O . SER A 1 927 ? 4.443 -14.772 -26.982 1.00 98.44 927 SER A O 1
ATOM 7331 N N . LEU A 1 928 ? 6.653 -14.633 -27.391 1.00 98.69 928 LEU A N 1
ATOM 7332 C CA . LEU A 1 928 ? 6.869 -13.281 -26.887 1.00 98.69 928 LEU A CA 1
ATOM 7333 C C . LEU A 1 928 ? 7.418 -12.420 -28.019 1.00 98.69 928 LEU A C 1
ATOM 7335 O O . LEU A 1 928 ? 8.458 -12.756 -28.581 1.00 98.69 928 LEU A O 1
ATOM 7339 N N . HIS A 1 929 ? 6.767 -11.295 -28.302 1.00 98.38 929 HIS A N 1
ATOM 7340 C CA . HIS A 1 929 ? 7.277 -10.245 -29.180 1.00 98.38 929 HIS A CA 1
ATOM 7341 C C . HIS A 1 929 ? 7.627 -8.999 -28.368 1.00 98.38 929 HIS A C 1
ATOM 7343 O O . HIS A 1 929 ? 6.743 -8.292 -27.887 1.00 98.38 929 HIS A O 1
ATOM 7349 N N . MET A 1 930 ? 8.916 -8.710 -28.223 1.00 98.06 930 MET A N 1
ATOM 7350 C CA . MET A 1 930 ? 9.388 -7.427 -27.709 1.00 98.06 930 MET A CA 1
ATOM 7351 C C . MET A 1 930 ? 9.664 -6.503 -28.892 1.00 98.06 930 MET A C 1
ATOM 7353 O O . MET A 1 930 ? 10.485 -6.827 -29.751 1.00 98.06 930 MET A O 1
ATOM 7357 N N . ILE A 1 931 ? 9.002 -5.346 -28.927 1.00 97.50 931 ILE A N 1
ATOM 7358 C CA . ILE A 1 931 ? 9.054 -4.458 -30.092 1.00 97.50 931 ILE A CA 1
ATOM 7359 C C . ILE A 1 931 ? 9.106 -2.983 -29.695 1.00 97.50 931 ILE A C 1
ATOM 7361 O O . ILE A 1 931 ? 8.309 -2.498 -28.891 1.00 97.50 931 ILE A O 1
ATOM 7365 N N . ALA A 1 932 ? 10.054 -2.249 -30.277 1.00 96.38 932 ALA A N 1
ATOM 7366 C CA . ALA A 1 932 ? 10.243 -0.822 -30.041 1.00 96.38 932 ALA A CA 1
ATOM 7367 C C . ALA A 1 932 ? 9.310 0.093 -30.862 1.00 96.38 932 ALA A C 1
ATOM 7369 O O . ALA A 1 932 ? 8.720 0.995 -30.267 1.00 96.38 932 ALA A O 1
ATOM 7370 N N . PRO A 1 933 ? 9.161 -0.048 -32.199 1.00 94.88 933 PRO A N 1
ATOM 7371 C CA . PRO A 1 933 ? 8.354 0.868 -33.010 1.00 94.88 933 PRO A CA 1
ATOM 7372 C C . PRO A 1 933 ? 6.844 0.642 -32.837 1.00 94.88 933 PRO A C 1
ATOM 7374 O O . PRO A 1 933 ? 6.168 0.115 -33.717 1.00 94.88 933 PRO A O 1
ATOM 7377 N N . THR A 1 934 ? 6.304 1.081 -31.704 1.00 95.19 934 THR A N 1
ATOM 7378 C CA . THR A 1 934 ? 4.884 0.960 -31.363 1.00 95.19 934 THR A CA 1
ATOM 7379 C C . THR A 1 934 ? 4.276 2.295 -30.951 1.00 95.19 934 THR A C 1
ATOM 7381 O O . THR A 1 934 ? 4.955 3.166 -30.403 1.00 95.19 934 THR A O 1
ATOM 7384 N N . GLU A 1 935 ? 2.974 2.446 -31.216 1.00 92.31 935 GLU A N 1
ATOM 7385 C CA . GLU A 1 935 ? 2.153 3.544 -30.688 1.00 92.31 935 GLU A CA 1
ATOM 7386 C C . GLU A 1 935 ? 2.003 3.422 -29.166 1.00 92.31 935 GLU A C 1
ATOM 7388 O O . GLU A 1 935 ? 2.238 4.377 -28.428 1.00 92.31 935 GLU A O 1
ATOM 7393 N N . LYS A 1 936 ? 1.637 2.221 -28.711 1.00 92.38 936 LYS A N 1
ATOM 7394 C CA . LYS A 1 936 ? 1.498 1.868 -27.301 1.00 92.38 936 LYS A CA 1
ATOM 7395 C C . LYS A 1 936 ? 2.863 1.732 -26.633 1.00 92.38 936 LYS A C 1
ATOM 7397 O O . LYS A 1 936 ? 3.823 1.295 -27.271 1.00 92.38 936 LYS A O 1
ATOM 7402 N N . GLN A 1 937 ? 2.936 2.082 -25.352 1.00 92.50 937 GLN A N 1
ATOM 7403 C CA . GLN A 1 937 ? 4.147 1.989 -24.539 1.00 92.50 937 GLN A CA 1
ATOM 7404 C C . GLN A 1 937 ? 3.847 1.218 -23.262 1.00 92.50 937 GLN A C 1
ATOM 7406 O O . GLN A 1 937 ? 3.065 1.680 -22.437 1.00 92.50 937 GLN A O 1
ATOM 7411 N N . CYS A 1 938 ? 4.515 0.083 -23.076 1.00 91.81 938 CYS A N 1
ATOM 7412 C CA . CYS A 1 938 ? 4.403 -0.793 -21.913 1.00 91.81 938 CYS A CA 1
ATOM 7413 C C . CYS A 1 938 ? 2.965 -1.277 -21.617 1.00 91.81 938 CYS A C 1
ATOM 7415 O O . CYS A 1 938 ? 2.727 -1.849 -20.553 1.00 91.81 938 CYS A O 1
ATOM 7417 N N . GLU A 1 939 ? 2.019 -1.066 -22.537 1.00 91.88 939 GLU A N 1
ATOM 7418 C CA . GLU A 1 939 ? 0.657 -1.603 -22.499 1.00 91.88 939 GLU A CA 1
ATOM 7419 C C . GLU A 1 939 ? 0.680 -2.992 -23.153 1.00 91.88 939 GLU A C 1
ATOM 7421 O O . GLU A 1 939 ? 0.466 -3.128 -24.360 1.00 91.88 939 GLU A O 1
ATOM 7426 N N . ARG A 1 940 ? 1.005 -4.019 -22.358 1.00 94.44 940 ARG A N 1
ATOM 7427 C CA . ARG A 1 940 ? 1.044 -5.420 -22.800 1.00 94.44 940 ARG A CA 1
ATOM 7428 C C . ARG A 1 940 ? -0.285 -5.824 -23.411 1.00 94.44 940 ARG A C 1
ATOM 7430 O O . ARG A 1 940 ? -1.340 -5.419 -22.920 1.00 94.44 940 ARG A O 1
ATOM 7437 N N . ARG A 1 941 ? -0.209 -6.681 -24.425 1.00 96.38 941 ARG A N 1
ATOM 7438 C CA . ARG A 1 941 ? -1.365 -7.281 -25.096 1.00 96.38 941 ARG A CA 1
ATOM 7439 C C . ARG A 1 941 ? -1.074 -8.711 -25.519 1.00 96.38 941 ARG A C 1
ATOM 7441 O O . ARG A 1 941 ? 0.093 -9.098 -25.618 1.00 96.38 941 ARG A O 1
ATOM 7448 N N . GLY A 1 942 ? -2.122 -9.471 -25.801 1.00 97.69 942 GLY A N 1
ATOM 7449 C CA . GLY A 1 942 ? -1.957 -10.832 -26.275 1.00 97.69 942 GLY A CA 1
ATOM 7450 C C . GLY A 1 942 ? -3.238 -11.550 -26.660 1.00 97.69 942 GLY A C 1
ATOM 7451 O O . GLY A 1 942 ? -4.345 -11.029 -26.505 1.00 97.69 942 GLY A O 1
ATOM 7452 N N . ARG A 1 943 ? -3.047 -12.766 -27.170 1.00 98.50 943 ARG A N 1
ATOM 7453 C CA . ARG A 1 943 ? -4.101 -13.740 -27.454 1.00 98.50 943 ARG A CA 1
ATOM 7454 C C . ARG A 1 943 ? -3.747 -15.086 -26.851 1.00 98.50 943 ARG A C 1
ATOM 7456 O O . ARG A 1 943 ? -2.581 -15.474 -26.845 1.00 98.50 943 ARG A O 1
ATOM 7463 N N . ILE A 1 944 ? -4.744 -15.787 -26.330 1.00 98.62 944 ILE A N 1
ATOM 7464 C CA . ILE A 1 944 ? -4.583 -17.117 -25.745 1.00 98.62 944 ILE A CA 1
ATOM 7465 C C . ILE A 1 944 ? -5.636 -18.024 -26.351 1.00 98.62 944 ILE A C 1
ATOM 7467 O O . ILE A 1 944 ? -6.825 -17.737 -26.259 1.00 98.62 944 ILE A O 1
ATOM 7471 N N . TYR A 1 945 ? -5.197 -19.120 -26.947 1.00 98.50 945 TYR A N 1
ATOM 7472 C CA . TYR A 1 945 ? -6.069 -20.112 -27.558 1.00 98.50 945 TYR A CA 1
ATOM 7473 C C . TYR A 1 945 ? -6.135 -21.325 -26.648 1.00 98.50 945 TYR A C 1
ATOM 7475 O O . TYR A 1 945 ? -5.093 -21.830 -26.215 1.00 98.50 945 TYR A O 1
ATOM 7483 N N . GLY A 1 946 ? -7.347 -21.785 -26.367 1.00 98.06 946 GLY A N 1
ATOM 7484 C CA . GLY A 1 946 ? -7.592 -22.979 -25.578 1.00 98.06 946 GLY A CA 1
ATOM 7485 C C . GLY A 1 946 ? -8.464 -23.985 -26.313 1.00 98.06 946 GLY A C 1
ATOM 7486 O O . GLY A 1 946 ? -8.904 -23.759 -27.441 1.00 98.06 946 GLY A O 1
ATOM 7487 N N . THR A 1 947 ? -8.695 -25.126 -25.677 1.00 97.69 947 THR A N 1
ATOM 7488 C CA . THR A 1 947 ? -9.496 -26.219 -26.244 1.00 97.69 947 THR A CA 1
ATOM 7489 C C . THR A 1 947 ? -10.988 -25.895 -26.332 1.00 97.69 947 THR A C 1
ATOM 7491 O O . THR A 1 947 ? -11.690 -26.494 -27.144 1.00 97.69 947 THR A O 1
ATOM 7494 N N . GLU A 1 948 ? -11.479 -24.955 -25.521 1.00 98.06 948 GLU A N 1
ATOM 7495 C CA . GLU A 1 948 ? -12.907 -24.619 -25.396 1.00 98.06 948 GLU A CA 1
ATOM 7496 C C . GLU A 1 948 ? -13.216 -23.132 -25.646 1.00 98.06 948 GLU A C 1
ATOM 7498 O O . GLU A 1 948 ? -14.375 -22.710 -25.576 1.00 98.06 948 GLU A O 1
ATOM 7503 N N . GLY A 1 949 ? -12.202 -22.326 -25.964 1.00 98.12 949 GLY A N 1
ATOM 7504 C CA . GLY A 1 949 ? -12.381 -20.911 -26.264 1.00 98.12 949 GLY A CA 1
ATOM 7505 C C . GLY A 1 949 ? -11.090 -20.184 -26.627 1.00 98.12 949 GLY A C 1
ATOM 7506 O O . GLY A 1 949 ? -10.016 -20.777 -26.730 1.00 98.12 949 GLY A O 1
ATOM 7507 N N . GLU A 1 950 ? -11.187 -18.867 -26.782 1.00 98.19 950 GLU A N 1
ATOM 7508 C CA . GLU A 1 950 ? -10.032 -17.985 -26.988 1.00 98.19 950 GLU A CA 1
ATOM 7509 C C . GLU A 1 950 ? -10.157 -16.686 -26.181 1.00 98.19 950 GLU A C 1
ATOM 7511 O O . GLU A 1 950 ? -11.261 -16.190 -25.962 1.00 98.19 950 GLU A O 1
ATOM 7516 N N . ILE A 1 951 ? -9.026 -16.136 -25.733 1.00 98.56 951 ILE A N 1
ATOM 7517 C CA . ILE A 1 951 ? -8.911 -14.857 -25.020 1.00 98.56 951 ILE A CA 1
ATOM 7518 C C . ILE A 1 951 ? -8.131 -13.863 -25.879 1.00 98.56 951 ILE A C 1
ATOM 7520 O O . ILE A 1 951 ? -7.072 -14.188 -26.404 1.00 98.56 951 ILE A O 1
ATOM 7524 N N . GLU A 1 952 ? -8.599 -12.622 -25.936 1.00 98.31 952 GLU A N 1
ATOM 7525 C CA . GLU A 1 952 ? -7.854 -11.435 -26.346 1.00 98.31 952 GLU A CA 1
ATOM 7526 C C . GLU A 1 952 ? -7.743 -10.491 -25.145 1.00 98.31 952 GLU A C 1
ATOM 7528 O O . GLU A 1 952 ? -8.729 -10.243 -24.447 1.00 98.31 952 GLU A O 1
ATOM 7533 N N . TYR A 1 953 ? -6.545 -9.977 -24.877 1.00 97.19 953 TYR A N 1
ATOM 7534 C CA . TYR A 1 953 ? -6.328 -9.080 -23.747 1.00 97.19 953 TYR A CA 1
ATOM 7535 C C . TYR A 1 953 ? -5.374 -7.934 -24.069 1.00 97.19 953 TYR A C 1
ATOM 7537 O O . TYR A 1 953 ? -4.474 -8.044 -24.907 1.00 97.19 953 TYR A O 1
ATOM 7545 N N . ASP A 1 954 ? -5.546 -6.842 -23.336 1.00 92.31 954 ASP A N 1
ATOM 7546 C CA . ASP A 1 954 ? -4.577 -5.762 -23.196 1.00 92.31 954 ASP A CA 1
ATOM 7547 C C . ASP A 1 954 ? -4.401 -5.412 -21.714 1.00 92.31 954 ASP A C 1
ATOM 7549 O O . ASP A 1 954 ? -4.977 -6.050 -20.847 1.00 92.31 954 ASP A O 1
ATOM 7553 N N . SER A 1 955 ? -3.621 -4.388 -21.374 1.00 84.81 955 SER A N 1
ATOM 7554 C CA . SER A 1 955 ? -3.378 -4.027 -19.965 1.00 84.81 955 SER A CA 1
ATOM 7555 C C . SER A 1 955 ? -4.621 -3.530 -19.206 1.00 84.81 955 SER A C 1
ATOM 7557 O O . SER A 1 955 ? -4.510 -3.136 -18.045 1.00 84.81 955 SER A O 1
ATOM 7559 N N . ARG A 1 956 ? -5.799 -3.502 -19.842 1.00 86.69 956 ARG A N 1
ATOM 7560 C CA . ARG A 1 956 ? -7.038 -2.944 -19.302 1.00 86.69 956 ARG A CA 1
ATOM 7561 C C . ARG A 1 956 ? -8.223 -3.901 -19.374 1.00 86.69 956 ARG A C 1
ATOM 7563 O O . ARG A 1 956 ? -9.088 -3.855 -18.498 1.00 86.69 956 ARG A O 1
ATOM 7570 N N . THR A 1 957 ? -8.293 -4.712 -20.415 1.00 94.75 957 THR A N 1
ATOM 7571 C CA . THR A 1 957 ? -9.466 -5.501 -20.769 1.00 94.75 957 THR A CA 1
ATOM 7572 C C . THR A 1 957 ? -9.079 -6.934 -21.085 1.00 94.75 957 THR A C 1
ATOM 7574 O O . THR A 1 957 ? -8.070 -7.192 -21.734 1.00 94.75 957 THR A O 1
ATOM 7577 N N . ILE A 1 958 ? -9.916 -7.864 -20.631 1.00 97.75 958 ILE A N 1
ATOM 7578 C CA . ILE A 1 958 ? -9.850 -9.279 -20.986 1.00 97.75 958 ILE A CA 1
ATOM 7579 C C . ILE A 1 958 ? -11.166 -9.617 -21.671 1.00 97.75 958 ILE A C 1
ATOM 7581 O O . ILE A 1 958 ? -12.235 -9.490 -21.072 1.00 97.75 958 ILE A O 1
ATOM 7585 N N . LYS A 1 959 ? -11.104 -10.047 -22.925 1.00 97.88 959 LYS A N 1
ATOM 7586 C CA . LYS A 1 959 ? -12.260 -10.483 -23.699 1.00 97.88 959 LYS A CA 1
ATOM 7587 C C . LYS A 1 959 ? -12.062 -11.938 -24.081 1.00 97.88 959 LYS A C 1
ATOM 7589 O O . LYS A 1 959 ? -11.039 -12.264 -24.663 1.00 97.88 959 LYS A O 1
ATOM 7594 N N . TYR A 1 960 ? -13.021 -12.805 -23.786 1.00 96.25 960 TYR A N 1
ATOM 7595 C CA . TYR A 1 960 ? -12.926 -14.207 -24.177 1.00 96.25 960 TYR A CA 1
ATOM 7596 C C . TYR A 1 960 ? -14.201 -14.714 -24.833 1.00 96.25 960 TYR A C 1
ATOM 7598 O O . TYR A 1 960 ? -15.297 -14.246 -24.526 1.00 96.25 960 TYR A O 1
ATOM 7606 N N . PHE A 1 961 ? -14.028 -15.636 -25.771 1.00 97.88 961 PHE A N 1
ATOM 7607 C CA . PHE A 1 961 ? -15.074 -16.277 -26.552 1.00 97.88 961 PHE A CA 1
ATOM 7608 C C . PHE A 1 961 ? -15.179 -17.745 -26.152 1.00 97.88 961 PHE A C 1
ATOM 7610 O O . PHE A 1 961 ? -14.167 -18.445 -26.153 1.00 97.88 961 PHE A O 1
ATOM 7617 N N . SER A 1 962 ? -16.385 -18.213 -25.832 1.00 97.00 962 SER A N 1
ATOM 7618 C CA . SER A 1 962 ? -16.635 -19.629 -25.539 1.00 97.00 962 SER A CA 1
ATOM 7619 C C . SER A 1 962 ? -17.132 -20.358 -26.785 1.00 97.00 962 SER A C 1
ATOM 7621 O O . SER A 1 962 ? -18.116 -19.943 -27.397 1.00 97.00 962 SER A O 1
ATOM 7623 N N . PHE A 1 963 ? -16.508 -21.487 -27.134 1.00 98.06 963 PHE A N 1
ATOM 7624 C CA . PHE A 1 963 ? -16.959 -22.329 -28.250 1.00 98.06 963 PHE A CA 1
ATOM 7625 C C . PHE A 1 963 ? -18.284 -23.038 -27.951 1.00 98.06 963 PHE A C 1
ATOM 7627 O O . PHE A 1 963 ? -19.047 -23.333 -28.869 1.00 98.06 963 PHE A O 1
ATOM 7634 N N . ALA A 1 964 ? -18.574 -23.299 -26.673 1.00 95.44 964 ALA A N 1
ATOM 7635 C CA . ALA A 1 964 ? -19.802 -23.970 -26.262 1.00 95.44 964 ALA A CA 1
ATOM 7636 C C . ALA A 1 964 ? -21.038 -23.077 -26.452 1.00 95.44 964 ALA A C 1
ATOM 7638 O O . ALA A 1 964 ? -22.089 -23.564 -26.868 1.00 95.44 964 ALA A O 1
ATOM 7639 N N . THR A 1 965 ? -20.917 -21.777 -26.160 1.00 95.69 965 THR A N 1
ATOM 7640 C CA . THR A 1 965 ? -22.042 -20.828 -26.235 1.00 95.69 965 THR A CA 1
ATOM 7641 C C . THR A 1 965 ? -22.023 -19.949 -27.483 1.00 95.69 965 THR A C 1
ATOM 7643 O O . THR A 1 965 ? -23.063 -19.413 -27.853 1.00 95.69 965 THR A O 1
ATOM 7646 N N . ASN A 1 966 ? -20.879 -19.825 -28.166 1.00 95.38 966 ASN A N 1
ATOM 7647 C CA . ASN A 1 966 ? -20.631 -18.837 -29.221 1.00 95.38 966 ASN A CA 1
ATOM 7648 C C . ASN A 1 966 ? -20.832 -17.380 -28.764 1.00 95.38 966 ASN A C 1
ATOM 7650 O O . ASN A 1 966 ? -21.255 -16.525 -29.546 1.00 95.38 966 ASN A O 1
ATOM 7654 N N . GLU A 1 967 ? -20.516 -17.082 -27.503 1.00 95.69 967 GLU A N 1
ATOM 7655 C CA . GLU A 1 967 ? -20.668 -15.747 -26.920 1.00 95.69 967 GLU A CA 1
ATOM 7656 C C . GLU A 1 967 ? -19.335 -15.164 -26.450 1.00 95.69 967 GLU A C 1
ATOM 7658 O O . GLU A 1 967 ? -18.404 -15.886 -26.085 1.00 95.69 967 GLU A O 1
ATOM 7663 N N . PHE A 1 968 ? -19.267 -13.830 -26.439 1.00 95.62 968 PHE A N 1
ATOM 7664 C CA . PHE A 1 968 ? -18.157 -13.081 -25.862 1.00 95.62 968 PHE A CA 1
ATOM 7665 C C . PHE A 1 968 ? -18.490 -12.601 -24.453 1.00 95.62 968 PHE A C 1
ATOM 7667 O O . PHE A 1 968 ? -19.521 -11.967 -24.235 1.00 95.62 968 PHE A O 1
ATOM 7674 N N . THR A 1 969 ? -17.529 -12.757 -23.552 1.00 95.56 969 THR A N 1
ATOM 7675 C CA . THR A 1 969 ? -17.501 -12.079 -22.257 1.00 95.56 969 THR A CA 1
ATOM 7676 C C . THR A 1 969 ? -16.383 -11.047 -22.270 1.00 95.56 969 THR A C 1
ATOM 7678 O O . THR A 1 969 ? -15.265 -11.336 -22.693 1.00 95.56 969 THR A O 1
ATOM 7681 N N . THR A 1 970 ? -16.659 -9.825 -21.814 1.00 96.56 970 THR A N 1
ATOM 7682 C CA . THR A 1 970 ? -15.648 -8.769 -21.657 1.00 96.56 970 THR A CA 1
ATOM 7683 C C . THR A 1 970 ? -15.571 -8.341 -20.203 1.00 96.56 970 THR A C 1
ATOM 7685 O O . THR A 1 970 ? -16.580 -8.016 -19.585 1.00 96.56 970 THR A O 1
ATOM 7688 N N . ILE A 1 971 ? -14.355 -8.337 -19.672 1.00 92.88 971 ILE A N 1
ATOM 7689 C CA . ILE A 1 971 ? -14.029 -7.925 -18.315 1.00 92.88 971 ILE A CA 1
ATOM 7690 C C . ILE A 1 971 ? -13.130 -6.700 -18.420 1.00 92.88 971 ILE A C 1
ATOM 7692 O O . ILE A 1 971 ? -12.006 -6.779 -18.918 1.00 92.88 971 ILE A O 1
ATOM 7696 N N . GLU A 1 972 ? -13.616 -5.566 -17.928 1.00 90.44 972 GLU A N 1
ATOM 7697 C CA . GLU A 1 972 ? -12.774 -4.397 -17.704 1.00 90.44 972 GLU A CA 1
ATOM 7698 C C . GLU A 1 972 ? -12.145 -4.485 -16.316 1.00 90.44 972 GLU A C 1
ATOM 7700 O O . GLU A 1 972 ? -12.842 -4.542 -15.301 1.00 90.44 972 GLU A O 1
ATOM 7705 N N . ILE A 1 973 ? -10.818 -4.462 -16.254 1.00 85.62 973 ILE A N 1
ATOM 7706 C CA . ILE A 1 973 ? -10.098 -4.396 -14.983 1.00 85.62 973 ILE A CA 1
ATOM 7707 C C . ILE A 1 973 ? -10.269 -2.981 -14.436 1.00 85.62 973 ILE A C 1
ATOM 7709 O O . ILE A 1 973 ? -9.984 -2.055 -15.174 1.00 85.62 973 ILE A O 1
ATOM 7713 N N . PRO A 1 974 ? -10.733 -2.728 -13.202 1.00 72.44 974 PRO A N 1
ATOM 7714 C CA . PRO A 1 974 ? -10.861 -1.370 -12.663 1.00 72.44 974 PRO A CA 1
ATOM 7715 C C . PRO A 1 974 ? -9.506 -0.658 -12.532 1.00 72.44 974 PRO A C 1
ATOM 7717 O O . PRO A 1 974 ? -8.487 -1.305 -12.323 1.00 72.44 974 PRO A O 1
ATOM 7720 N N . LYS A 1 975 ? -9.466 0.679 -12.673 1.00 67.81 975 LYS A N 1
ATOM 7721 C CA . LYS A 1 975 ? -8.225 1.435 -12.393 1.00 67.81 975 LYS A CA 1
ATOM 7722 C C . LYS A 1 975 ? -7.981 1.435 -10.892 1.00 67.81 975 LYS A C 1
ATOM 7724 O O . LYS A 1 975 ? -8.941 1.577 -10.125 1.00 67.81 975 LYS A O 1
ATOM 7729 N N . ALA A 1 976 ? -6.723 1.355 -10.476 1.00 63.72 976 ALA A N 1
ATOM 7730 C CA . ALA A 1 976 ? -6.367 1.635 -9.098 1.00 63.72 976 ALA A CA 1
ATOM 7731 C C . ALA A 1 976 ? -6.825 3.059 -8.742 1.00 63.72 976 ALA A C 1
ATOM 7733 O O . ALA A 1 976 ? -6.661 4.012 -9.507 1.00 63.72 976 ALA A O 1
ATOM 7734 N N . LYS A 1 977 ? -7.445 3.211 -7.566 1.00 65.25 977 LYS A N 1
ATOM 7735 C CA . LYS A 1 977 ? -7.949 4.515 -7.097 1.00 65.25 977 LYS A CA 1
ATOM 7736 C C . LYS A 1 977 ? -6.808 5.488 -6.797 1.00 65.25 977 LYS A C 1
ATOM 7738 O O . LYS A 1 977 ? -7.015 6.697 -6.867 1.00 65.25 977 LYS A O 1
ATOM 7743 N N . ASN A 1 978 ? -5.626 4.963 -6.467 1.00 67.19 978 ASN A N 1
ATOM 7744 C CA . ASN A 1 978 ? -4.398 5.729 -6.316 1.00 67.19 978 ASN A CA 1
ATOM 7745 C C . ASN A 1 978 ? -3.710 5.872 -7.691 1.00 67.19 978 ASN A C 1
ATOM 7747 O O . ASN A 1 978 ? -3.271 4.866 -8.250 1.00 67.19 978 ASN A O 1
ATOM 7751 N N . PRO A 1 979 ? -3.571 7.096 -8.242 1.00 68.69 979 PRO A N 1
ATOM 7752 C CA . PRO A 1 979 ? -2.901 7.304 -9.526 1.00 68.69 979 PRO A CA 1
ATOM 7753 C C . PRO A 1 979 ? -1.441 6.833 -9.550 1.00 68.69 979 PRO A C 1
ATOM 7755 O O . PRO A 1 979 ? -0.963 6.440 -10.610 1.00 68.69 979 PRO A O 1
ATOM 7758 N N . LYS A 1 980 ? -0.739 6.853 -8.406 1.00 68.25 980 LYS A N 1
ATOM 7759 C CA . LYS A 1 980 ? 0.643 6.358 -8.304 1.00 68.25 980 LYS A CA 1
ATOM 7760 C C . LYS A 1 980 ? 0.715 4.836 -8.441 1.00 68.25 980 LYS A C 1
ATOM 7762 O O . LYS A 1 980 ? 1.598 4.336 -9.128 1.00 68.25 980 LYS A O 1
ATOM 7767 N N . GLU A 1 981 ? -0.237 4.127 -7.834 1.00 73.50 981 GLU A N 1
ATOM 7768 C CA . GLU A 1 981 ? -0.376 2.670 -7.949 1.00 73.50 981 GLU A CA 1
ATOM 7769 C C . GLU A 1 981 ? -0.724 2.276 -9.391 1.00 73.50 981 GLU A C 1
ATOM 7771 O O . GLU A 1 981 ? -0.086 1.397 -9.962 1.00 73.50 981 GLU A O 1
ATOM 7776 N N . GLU A 1 982 ? -1.657 2.990 -10.030 1.00 66.50 982 GLU A N 1
ATOM 7777 C CA . GLU A 1 982 ? -2.025 2.756 -11.436 1.00 66.50 982 GLU A CA 1
ATOM 7778 C C . GLU A 1 982 ? -0.821 2.912 -12.385 1.00 66.50 982 GLU A C 1
ATOM 7780 O O . GLU A 1 982 ? -0.623 2.107 -13.295 1.00 66.50 982 GLU A O 1
ATOM 7785 N N . GLN A 1 983 ? 0.010 3.935 -12.169 1.00 68.31 983 GLN A N 1
ATOM 7786 C CA . GLN A 1 983 ? 1.199 4.205 -12.987 1.00 68.31 983 GLN A CA 1
ATOM 7787 C C . GLN A 1 983 ? 2.344 3.205 -12.746 1.00 68.31 983 GLN A C 1
ATOM 7789 O O . GLN A 1 983 ? 3.261 3.110 -13.563 1.00 68.31 983 GLN A O 1
ATOM 7794 N N . ALA A 1 984 ? 2.285 2.427 -11.664 1.00 72.25 984 ALA A N 1
ATOM 7795 C CA . ALA A 1 984 ? 3.292 1.447 -11.281 1.00 72.25 984 ALA A CA 1
ATOM 7796 C C . ALA A 1 984 ? 2.944 0.051 -11.831 1.00 72.25 984 ALA A C 1
ATOM 7798 O O . ALA A 1 984 ? 2.471 -0.835 -11.117 1.00 72.25 984 ALA A O 1
ATOM 7799 N N . HIS A 1 985 ? 3.123 -0.115 -13.147 1.00 76.81 985 HIS A N 1
ATOM 7800 C CA . HIS A 1 985 ? 2.839 -1.363 -13.877 1.00 76.81 985 HIS A CA 1
ATOM 7801 C C . HIS A 1 985 ? 1.391 -1.855 -13.688 1.00 76.81 985 HIS A C 1
ATOM 7803 O O . HIS A 1 985 ? 1.152 -3.053 -13.532 1.00 76.81 985 HIS A O 1
ATOM 7809 N N . GLY A 1 986 ? 0.422 -0.930 -13.664 1.00 71.25 986 GLY A N 1
ATOM 7810 C CA . GLY A 1 986 ? -0.989 -1.255 -13.445 1.00 71.25 986 GLY A CA 1
ATOM 7811 C C . GLY A 1 986 ? -1.273 -1.794 -12.041 1.00 71.25 986 GLY A C 1
ATOM 7812 O O . GLY A 1 986 ? -2.134 -2.653 -11.890 1.00 71.25 986 GLY A O 1
ATOM 7813 N N . GLY A 1 987 ? -0.520 -1.353 -11.027 1.00 82.25 987 GLY A N 1
ATOM 7814 C CA . GLY A 1 987 ? -0.626 -1.806 -9.636 1.00 82.25 987 GLY A CA 1
ATOM 7815 C C . GLY A 1 987 ? 0.307 -2.960 -9.254 1.00 82.25 987 GLY A C 1
ATOM 7816 O O . GLY A 1 987 ? 0.317 -3.366 -8.093 1.00 82.25 987 GLY A O 1
ATOM 7817 N N . GLY A 1 988 ? 1.110 -3.478 -10.190 1.00 86.12 988 GLY A N 1
ATOM 7818 C CA . GLY A 1 988 ? 1.999 -4.619 -9.956 1.00 86.12 988 GLY A CA 1
ATOM 7819 C C . GLY A 1 988 ? 3.052 -4.386 -8.866 1.00 86.12 988 GLY A C 1
ATOM 7820 O O . GLY A 1 988 ? 3.291 -5.280 -8.059 1.00 86.12 988 GLY A O 1
ATOM 7821 N N . ASP A 1 989 ? 3.651 -3.191 -8.788 1.00 88.94 989 ASP A N 1
ATOM 7822 C CA . ASP A 1 989 ? 4.639 -2.862 -7.746 1.00 88.94 989 ASP A CA 1
ATOM 7823 C C . ASP A 1 989 ? 4.019 -2.894 -6.333 1.00 88.94 989 ASP A C 1
ATOM 7825 O O . ASP A 1 989 ? 4.605 -3.441 -5.396 1.00 88.94 989 ASP A O 1
ATOM 7829 N N . TRP A 1 990 ? 2.802 -2.355 -6.181 1.00 87.69 990 TRP A N 1
ATOM 7830 C CA . TRP A 1 990 ? 2.064 -2.368 -4.912 1.00 87.69 990 TRP A CA 1
ATOM 7831 C C . TRP A 1 990 ? 1.613 -3.782 -4.561 1.00 87.69 990 TRP A C 1
ATOM 7833 O O . TRP A 1 990 ? 1.765 -4.201 -3.416 1.00 87.69 990 TRP A O 1
ATOM 7843 N N . GLY A 1 991 ? 1.100 -4.534 -5.539 1.00 87.31 991 GLY A N 1
ATOM 7844 C CA . GLY A 1 991 ? 0.733 -5.936 -5.360 1.00 87.31 991 GLY A CA 1
ATOM 7845 C C . GLY A 1 991 ? 1.917 -6.778 -4.878 1.00 87.31 991 GLY A C 1
ATOM 7846 O O . GLY A 1 991 ? 1.808 -7.448 -3.853 1.00 87.31 991 GLY A O 1
ATOM 7847 N N . LEU A 1 992 ? 3.072 -6.667 -5.544 1.00 94.31 992 LEU A N 1
ATOM 7848 C CA . LEU A 1 992 ? 4.307 -7.347 -5.146 1.00 94.31 992 LEU A CA 1
ATOM 7849 C C . LEU A 1 992 ? 4.728 -6.957 -3.725 1.00 94.31 992 LEU A C 1
ATOM 7851 O O . LEU A 1 992 ? 5.031 -7.828 -2.913 1.00 94.31 992 LEU A O 1
ATOM 7855 N N . THR A 1 993 ? 4.724 -5.661 -3.407 1.00 92.62 993 THR A N 1
ATOM 7856 C CA . THR A 1 993 ? 5.121 -5.169 -2.080 1.00 92.62 993 THR A CA 1
ATOM 7857 C C . THR A 1 993 ? 4.214 -5.723 -0.987 1.00 92.62 993 THR A C 1
ATOM 7859 O O . THR A 1 993 ? 4.709 -6.263 -0.000 1.00 92.62 993 THR A O 1
ATOM 7862 N N . ARG A 1 994 ? 2.888 -5.656 -1.172 1.00 88.81 994 ARG A N 1
ATOM 7863 C CA . ARG A 1 994 ? 1.906 -6.188 -0.213 1.00 88.81 994 ARG A CA 1
ATOM 7864 C C . ARG A 1 994 ? 2.095 -7.684 0.004 1.00 88.81 994 ARG A C 1
ATOM 7866 O O . ARG A 1 994 ? 2.094 -8.129 1.147 1.00 88.81 994 ARG A O 1
ATOM 7873 N N . MET A 1 995 ? 2.305 -8.445 -1.069 1.00 90.31 995 MET A N 1
ATOM 7874 C CA . MET A 1 995 ? 2.556 -9.882 -0.972 1.00 90.31 995 MET A CA 1
ATOM 7875 C C . MET A 1 995 ? 3.885 -10.191 -0.282 1.00 90.31 995 MET A C 1
ATOM 7877 O O . MET A 1 995 ? 3.938 -11.067 0.577 1.00 90.31 995 MET A O 1
ATOM 7881 N N . PHE A 1 996 ? 4.948 -9.449 -0.599 1.00 96.31 996 PHE A N 1
ATOM 7882 C CA . PHE A 1 996 ? 6.246 -9.607 0.049 1.00 96.31 996 PHE A CA 1
ATOM 7883 C C . PHE A 1 996 ? 6.174 -9.338 1.548 1.00 96.31 996 PHE A C 1
ATOM 7885 O O . PHE A 1 996 ? 6.554 -10.200 2.339 1.00 96.31 996 PHE A O 1
ATOM 7892 N N . ILE A 1 997 ? 5.626 -8.191 1.946 1.00 91.81 997 ILE A N 1
ATOM 7893 C CA . ILE A 1 997 ? 5.464 -7.852 3.359 1.00 91.81 997 ILE A CA 1
ATOM 7894 C C . ILE A 1 997 ? 4.515 -8.834 4.052 1.00 91.81 997 ILE A C 1
ATOM 7896 O O . ILE A 1 997 ? 4.845 -9.326 5.127 1.00 91.81 997 ILE A O 1
ATOM 7900 N N . GLY A 1 998 ? 3.402 -9.213 3.418 1.00 85.19 998 GLY A N 1
ATOM 7901 C CA . GLY A 1 998 ? 2.476 -10.214 3.953 1.00 85.19 998 GLY A CA 1
ATOM 7902 C C . GLY A 1 998 ? 3.141 -11.571 4.206 1.00 85.19 998 GLY A C 1
ATOM 7903 O O . GLY A 1 998 ? 2.928 -12.169 5.259 1.00 85.19 998 GLY A O 1
ATOM 7904 N N . ALA A 1 999 ? 4.016 -12.024 3.303 1.00 90.19 999 ALA A N 1
ATOM 7905 C CA . ALA A 1 999 ? 4.802 -13.242 3.491 1.00 90.19 999 ALA A CA 1
ATOM 7906 C C . ALA A 1 999 ? 5.791 -13.115 4.658 1.00 90.19 999 ALA A C 1
ATOM 7908 O O . ALA A 1 999 ? 5.926 -14.036 5.464 1.00 90.19 999 ALA A O 1
ATOM 7909 N N . VAL A 1 1000 ? 6.487 -11.976 4.760 1.00 91.81 1000 VAL A N 1
ATOM 7910 C CA . VAL A 1 1000 ? 7.415 -11.702 5.867 1.00 91.81 1000 VAL A CA 1
ATOM 7911 C C . VAL A 1 1000 ? 6.669 -11.741 7.198 1.00 91.81 1000 VAL A C 1
ATOM 7913 O O . VAL A 1 1000 ? 7.122 -12.409 8.125 1.00 91.81 1000 VAL A O 1
ATOM 7916 N N . GLN A 1 1001 ? 5.502 -11.107 7.272 1.00 83.31 1001 GLN A N 1
ATOM 7917 C CA . GLN A 1 1001 ? 4.665 -11.080 8.468 1.00 83.31 1001 GLN A CA 1
ATOM 7918 C C . GLN A 1 1001 ? 4.112 -12.464 8.815 1.00 83.31 1001 GLN A C 1
ATOM 7920 O O . GLN A 1 1001 ? 4.115 -12.874 9.976 1.00 83.31 1001 GLN A O 1
ATOM 7925 N N . ALA A 1 1002 ? 3.697 -13.240 7.813 1.00 78.19 1002 ALA A N 1
ATOM 7926 C CA . ALA A 1 1002 ? 3.268 -14.616 8.020 1.00 78.19 1002 ALA A CA 1
ATOM 7927 C C . ALA A 1 1002 ? 4.379 -15.460 8.672 1.00 78.19 1002 ALA A C 1
ATOM 7929 O O . ALA A 1 1002 ? 4.117 -16.186 9.631 1.00 78.19 1002 ALA A O 1
ATOM 7930 N N . VAL A 1 1003 ? 5.625 -15.323 8.210 1.00 84.31 1003 VAL A N 1
ATOM 7931 C CA . VAL A 1 1003 ? 6.774 -16.049 8.773 1.00 84.31 1003 VAL A CA 1
ATOM 7932 C C . VAL A 1 1003 ? 7.167 -15.518 10.152 1.00 84.31 1003 VAL A C 1
ATOM 7934 O O . VAL A 1 1003 ? 7.258 -16.288 11.107 1.00 84.31 1003 VAL A O 1
ATOM 7937 N N . GLU A 1 1004 ? 7.430 -14.217 10.272 1.00 80.25 1004 GLU A N 1
ATOM 7938 C CA . GLU A 1 1004 ? 8.034 -13.647 11.481 1.00 80.25 1004 GLU A CA 1
ATOM 7939 C C . GLU A 1 1004 ? 7.030 -13.456 12.621 1.00 80.25 1004 GLU A C 1
ATOM 7941 O O . GLU A 1 1004 ? 7.419 -13.545 13.786 1.00 80.25 1004 GLU A O 1
ATOM 7946 N N . GLU A 1 1005 ? 5.758 -13.212 12.304 1.00 76.69 1005 GLU A N 1
ATOM 7947 C CA . GLU A 1 1005 ? 4.731 -12.838 13.283 1.00 76.69 1005 GLU A CA 1
ATOM 7948 C C . GLU A 1 1005 ? 3.720 -13.963 13.510 1.00 76.69 1005 GLU A C 1
ATOM 7950 O O . GLU A 1 1005 ? 3.279 -14.177 14.638 1.00 76.69 1005 GLU A O 1
ATOM 7955 N N . ARG A 1 1006 ? 3.370 -14.711 12.452 1.00 73.81 1006 ARG A N 1
ATOM 7956 C CA . ARG A 1 1006 ? 2.368 -15.794 12.510 1.00 73.81 1006 ARG A CA 1
ATOM 7957 C C . ARG A 1 1006 ? 2.984 -17.194 12.552 1.00 73.81 1006 ARG A C 1
ATOM 7959 O O . ARG A 1 1006 ? 2.248 -18.176 12.603 1.00 73.81 1006 ARG A O 1
ATOM 7966 N N . GLY A 1 1007 ? 4.314 -17.301 12.524 1.00 77.31 1007 GLY A N 1
ATOM 7967 C CA . GLY A 1 1007 ? 5.038 -18.571 12.627 1.00 77.31 1007 GLY A CA 1
ATOM 7968 C C . GLY A 1 1007 ? 4.818 -19.522 11.449 1.00 77.31 1007 GLY A C 1
ATOM 7969 O O . GLY A 1 1007 ? 4.962 -20.735 11.617 1.00 77.31 1007 GLY A O 1
ATOM 7970 N N . TRP A 1 1008 ? 4.445 -19.000 10.277 1.00 83.88 1008 TRP A N 1
ATOM 7971 C CA . TRP A 1 1008 ? 4.293 -19.814 9.075 1.00 83.88 1008 TRP A CA 1
ATOM 7972 C C . TRP A 1 1008 ? 5.626 -20.436 8.675 1.00 83.88 1008 TRP A C 1
ATOM 7974 O O . TRP A 1 1008 ? 6.688 -19.819 8.796 1.00 83.88 1008 TRP A O 1
ATOM 7984 N N . ASP A 1 1009 ? 5.557 -21.654 8.138 1.00 88.69 1009 ASP A N 1
ATOM 7985 C CA . ASP A 1 1009 ? 6.698 -22.211 7.427 1.00 88.69 1009 ASP A CA 1
ATOM 7986 C C . ASP A 1 1009 ? 7.035 -21.306 6.235 1.00 88.69 1009 ASP A C 1
ATOM 7988 O O . ASP A 1 1009 ? 6.148 -20.839 5.514 1.00 88.69 1009 ASP A O 1
ATOM 7992 N N . ILE A 1 1010 ? 8.327 -21.052 6.029 1.00 89.69 1010 ILE A N 1
ATOM 7993 C CA . ILE A 1 1010 ? 8.798 -20.141 4.983 1.00 89.69 1010 ILE A CA 1
ATOM 7994 C C . ILE A 1 1010 ? 8.337 -20.610 3.609 1.00 89.69 1010 ILE A C 1
ATOM 7996 O O . ILE A 1 1010 ? 7.961 -19.772 2.799 1.00 89.69 1010 ILE A O 1
ATOM 8000 N N . ARG A 1 1011 ? 8.315 -21.920 3.338 1.00 85.31 1011 ARG A N 1
ATOM 8001 C CA . ARG A 1 1011 ? 7.880 -22.442 2.036 1.00 85.31 1011 ARG A CA 1
ATOM 8002 C C . ARG A 1 1011 ? 6.395 -22.220 1.817 1.00 85.31 1011 ARG A C 1
ATOM 8004 O O . ARG A 1 1011 ? 5.999 -21.870 0.708 1.00 85.31 1011 ARG A O 1
ATOM 8011 N N . ASP A 1 1012 ? 5.597 -22.370 2.867 1.00 85.56 1012 ASP A N 1
ATOM 8012 C CA . ASP A 1 1012 ? 4.159 -22.126 2.803 1.00 85.56 1012 ASP A CA 1
ATOM 8013 C C . ASP A 1 1012 ? 3.871 -20.636 2.581 1.00 85.56 1012 ASP A C 1
ATOM 8015 O O . ASP A 1 1012 ? 3.116 -20.296 1.674 1.00 85.56 1012 ASP A O 1
ATOM 8019 N N . ALA A 1 1013 ? 4.542 -19.738 3.310 1.00 88.62 1013 ALA A N 1
ATOM 8020 C CA . ALA A 1 1013 ? 4.406 -18.295 3.099 1.00 88.62 1013 ALA A CA 1
ATOM 8021 C C . ALA A 1 1013 ? 4.914 -17.851 1.713 1.00 88.62 1013 ALA A C 1
ATOM 8023 O O . ALA A 1 1013 ? 4.265 -17.063 1.026 1.00 88.62 1013 ALA A O 1
ATOM 8024 N N . GLN A 1 1014 ? 6.054 -18.389 1.272 1.00 89.25 1014 GLN A N 1
ATOM 8025 C CA . GLN A 1 1014 ? 6.634 -18.136 -0.046 1.00 89.25 1014 GLN A CA 1
ATOM 8026 C C . GLN A 1 1014 ? 5.670 -18.557 -1.162 1.00 89.25 1014 GLN A C 1
ATOM 8028 O O . GLN A 1 1014 ? 5.459 -17.818 -2.121 1.00 89.25 1014 GLN A O 1
ATOM 8033 N N . ARG A 1 1015 ? 5.061 -19.738 -1.039 1.00 84.12 1015 ARG A N 1
ATOM 8034 C CA . ARG A 1 1015 ? 4.123 -20.263 -2.031 1.00 84.12 1015 ARG A CA 1
ATOM 8035 C C . ARG A 1 1015 ? 2.805 -19.497 -2.043 1.00 84.12 1015 ARG A C 1
ATOM 8037 O O . ARG A 1 1015 ? 2.330 -19.168 -3.123 1.00 84.12 1015 ARG A O 1
ATOM 8044 N N . GLU A 1 1016 ? 2.233 -19.235 -0.873 1.00 84.38 1016 GLU A N 1
ATOM 8045 C CA . GLU A 1 1016 ? 0.895 -18.649 -0.749 1.00 84.38 1016 GLU A CA 1
ATOM 8046 C C . GLU A 1 1016 ? 0.875 -17.165 -1.119 1.00 84.38 1016 GLU A C 1
ATOM 8048 O O . GLU A 1 1016 ? 0.042 -16.730 -1.907 1.00 84.38 1016 GLU A O 1
ATOM 8053 N N . PHE A 1 1017 ? 1.812 -16.383 -0.581 1.00 88.31 1017 PHE A N 1
ATOM 8054 C CA . PHE A 1 1017 ? 1.814 -14.933 -0.765 1.00 88.31 1017 PHE A CA 1
ATOM 8055 C C . PHE A 1 1017 ? 2.620 -14.523 -1.995 1.00 88.31 1017 PHE A C 1
ATOM 8057 O O . PHE A 1 1017 ? 2.140 -13.767 -2.836 1.00 88.31 1017 PHE A O 1
ATOM 8064 N N . ILE A 1 1018 ? 3.858 -15.014 -2.120 1.00 91.19 1018 ILE A N 1
ATOM 8065 C CA . ILE A 1 1018 ? 4.732 -14.598 -3.227 1.00 91.19 1018 ILE A CA 1
ATOM 8066 C C . ILE A 1 1018 ? 4.341 -15.319 -4.514 1.00 91.19 1018 ILE A C 1
ATOM 8068 O O . ILE A 1 1018 ? 4.403 -14.721 -5.587 1.00 91.19 1018 ILE A O 1
ATOM 8072 N N . GLY A 1 1019 ? 3.971 -16.600 -4.439 1.00 87.06 1019 GLY A N 1
ATOM 8073 C CA . GLY A 1 1019 ? 3.663 -17.406 -5.624 1.00 87.06 1019 GLY A CA 1
ATOM 8074 C C . GLY A 1 1019 ? 4.856 -17.564 -6.574 1.00 87.06 1019 GLY A C 1
ATOM 8075 O O . GLY A 1 1019 ? 4.665 -17.788 -7.770 1.00 87.06 1019 GLY A O 1
ATOM 8076 N N . CYS A 1 1020 ? 6.077 -17.378 -6.061 1.00 87.69 1020 CYS A N 1
ATOM 8077 C CA . CYS A 1 1020 ? 7.342 -17.541 -6.771 1.00 87.69 1020 CYS A CA 1
ATOM 8078 C C . CYS A 1 1020 ? 8.406 -18.030 -5.794 1.00 87.69 1020 CYS A C 1
ATOM 8080 O O . CYS A 1 1020 ? 8.633 -17.386 -4.772 1.00 87.69 1020 CYS A O 1
ATOM 8082 N N . THR A 1 1021 ? 9.107 -19.113 -6.107 1.00 89.25 1021 THR A N 1
ATOM 8083 C CA . THR A 1 1021 ? 10.330 -19.497 -5.386 1.00 89.25 1021 THR A CA 1
ATOM 8084 C C . THR A 1 1021 ? 11.568 -18.834 -6.000 1.00 89.25 1021 THR A C 1
ATOM 8086 O O . THR A 1 1021 ? 11.536 -18.353 -7.135 1.00 89.25 1021 THR A O 1
ATOM 8089 N N . LEU A 1 1022 ? 12.692 -18.829 -5.272 1.00 91.25 1022 LEU A N 1
ATOM 8090 C CA . LEU A 1 1022 ? 13.981 -18.398 -5.832 1.00 91.25 1022 LEU A CA 1
ATOM 8091 C C . LEU A 1 1022 ? 14.407 -19.285 -7.014 1.00 91.25 1022 LEU A C 1
ATOM 8093 O O . LEU A 1 1022 ? 14.959 -18.784 -7.988 1.00 91.25 1022 LEU A O 1
ATOM 8097 N N . GLU A 1 1023 ? 14.117 -20.586 -6.966 1.00 89.62 1023 GLU A N 1
ATOM 8098 C CA . GLU A 1 1023 ? 14.394 -21.482 -8.089 1.00 89.62 1023 GLU A CA 1
ATOM 8099 C C . GLU A 1 1023 ? 13.565 -21.109 -9.322 1.00 89.62 1023 GLU A C 1
ATOM 8101 O O . GLU A 1 1023 ? 14.106 -21.040 -10.420 1.00 89.62 1023 GLU A O 1
ATOM 8106 N N . GLU A 1 1024 ? 12.275 -20.800 -9.153 1.00 90.81 1024 GLU A N 1
ATOM 8107 C CA . GLU A 1 1024 ? 11.432 -20.327 -10.255 1.00 90.81 1024 GLU A CA 1
ATOM 8108 C C . GLU A 1 1024 ? 11.933 -19.000 -10.832 1.00 90.81 1024 GLU A C 1
ATOM 8110 O O . GLU A 1 1024 ? 11.953 -18.850 -12.052 1.00 90.81 1024 GLU A O 1
ATOM 8115 N N . ALA A 1 1025 ? 12.392 -18.074 -9.983 1.00 93.12 1025 ALA A N 1
ATOM 8116 C CA . ALA A 1 1025 ? 12.996 -16.822 -10.429 1.00 93.12 1025 ALA A CA 1
ATOM 8117 C C . ALA A 1 1025 ? 14.280 -17.069 -11.240 1.00 93.12 1025 ALA A C 1
ATOM 8119 O O . ALA A 1 1025 ? 14.463 -16.479 -12.303 1.00 93.12 1025 ALA A O 1
ATOM 8120 N N . VAL A 1 1026 ? 15.160 -17.968 -10.788 1.00 95.31 1026 VAL A N 1
ATOM 8121 C CA . VAL A 1 1026 ? 16.365 -18.349 -11.544 1.00 95.31 1026 VAL A CA 1
ATOM 8122 C C . VAL A 1 1026 ? 15.986 -19.054 -12.846 1.00 95.31 1026 VAL A C 1
ATOM 8124 O O . VAL A 1 1026 ? 16.587 -18.776 -13.882 1.00 95.31 1026 VAL A O 1
ATOM 8127 N N . ARG A 1 1027 ? 14.969 -19.921 -12.829 1.00 94.12 1027 ARG A N 1
ATOM 8128 C CA . ARG A 1 1027 ? 14.492 -20.644 -14.012 1.00 94.12 1027 ARG A CA 1
ATOM 8129 C C . ARG A 1 1027 ? 13.940 -19.691 -15.070 1.00 94.12 1027 ARG A C 1
ATOM 8131 O O . ARG A 1 1027 ? 14.275 -19.845 -16.241 1.00 94.12 1027 ARG A O 1
ATOM 8138 N N . SER A 1 1028 ? 13.146 -18.688 -14.692 1.00 94.94 1028 SER A N 1
ATOM 8139 C CA . SER A 1 1028 ? 12.638 -17.702 -15.655 1.00 94.94 1028 SER A CA 1
ATOM 8140 C C . SER A 1 1028 ? 13.759 -16.851 -16.259 1.00 94.94 1028 SER A C 1
ATOM 8142 O O . SER A 1 1028 ? 13.769 -16.634 -17.471 1.00 94.94 1028 SER A O 1
ATOM 8144 N N . HIS A 1 1029 ? 14.777 -16.481 -15.477 1.00 97.00 1029 HIS A N 1
ATOM 8145 C CA . HIS A 1 1029 ? 15.989 -15.845 -16.011 1.00 97.00 1029 HIS A CA 1
ATOM 8146 C C . HIS A 1 1029 ? 16.771 -16.780 -16.941 1.00 97.00 1029 HIS A C 1
ATOM 8148 O O . HIS A 1 1029 ? 17.247 -16.364 -17.994 1.00 97.00 1029 HIS A O 1
ATOM 8154 N N . ALA A 1 1030 ? 16.875 -18.060 -16.598 1.00 97.38 1030 ALA A N 1
ATOM 8155 C CA . ALA A 1 1030 ? 17.532 -19.061 -17.426 1.00 97.38 1030 ALA A CA 1
ATOM 8156 C C . ALA A 1 1030 ? 16.857 -19.228 -18.796 1.00 97.38 1030 ALA A C 1
ATOM 8158 O O . ALA A 1 1030 ? 17.559 -19.371 -19.794 1.00 97.38 1030 ALA A O 1
ATOM 8159 N N . VAL A 1 1031 ? 15.527 -19.108 -18.879 1.00 98.12 1031 VAL A N 1
ATOM 8160 C CA . VAL A 1 1031 ? 14.805 -19.053 -20.164 1.00 98.12 1031 VAL A CA 1
ATOM 8161 C C . VAL A 1 1031 ? 15.238 -17.841 -20.996 1.00 98.12 1031 VAL A C 1
ATOM 8163 O O . VAL A 1 1031 ? 15.439 -17.982 -22.201 1.00 98.12 1031 VAL A O 1
ATOM 8166 N N . VAL A 1 1032 ? 15.458 -16.674 -20.378 1.00 98.06 1032 VAL A N 1
ATOM 8167 C CA . VAL A 1 1032 ? 15.999 -15.487 -21.068 1.00 98.06 1032 VAL A CA 1
ATOM 8168 C C . VAL A 1 1032 ? 17.407 -15.756 -21.604 1.00 98.06 1032 VAL A C 1
ATOM 8170 O O . VAL A 1 1032 ? 17.678 -15.488 -22.773 1.00 98.06 1032 VAL A O 1
ATOM 8173 N N . PHE A 1 1033 ? 18.301 -16.320 -20.786 1.00 98.06 1033 PHE A N 1
ATOM 8174 C CA . PHE A 1 1033 ? 19.669 -16.642 -21.213 1.00 98.06 1033 PHE A CA 1
ATOM 8175 C C . PHE A 1 1033 ? 19.693 -17.684 -22.339 1.00 98.06 1033 PHE A C 1
ATOM 8177 O O . PHE A 1 1033 ? 20.439 -17.522 -23.304 1.00 98.06 1033 PHE A O 1
ATOM 8184 N N . ALA A 1 1034 ? 18.839 -18.707 -22.263 1.00 98.19 1034 ALA A N 1
ATOM 8185 C CA . ALA A 1 1034 ? 18.664 -19.689 -23.326 1.00 98.19 1034 ALA A CA 1
ATOM 8186 C C . ALA A 1 1034 ? 18.122 -19.044 -24.611 1.00 98.19 1034 ALA A C 1
ATOM 8188 O O . ALA A 1 1034 ? 18.597 -19.360 -25.698 1.00 98.19 1034 ALA A O 1
ATOM 8189 N N . ALA A 1 1035 ? 17.168 -18.113 -24.508 1.00 98.38 1035 ALA A N 1
ATOM 8190 C CA . ALA A 1 1035 ? 16.655 -17.370 -25.656 1.00 98.38 1035 ALA A CA 1
ATOM 8191 C C . ALA A 1 1035 ? 17.730 -16.470 -26.291 1.00 98.38 1035 ALA A C 1
ATOM 8193 O O . ALA A 1 1035 ? 17.804 -16.367 -27.513 1.00 98.38 1035 ALA A O 1
ATOM 8194 N N . GLU A 1 1036 ? 18.598 -15.841 -25.504 1.00 97.81 1036 GLU A N 1
ATOM 8195 C CA . GLU A 1 1036 ? 19.719 -15.065 -26.044 1.00 97.81 1036 GLU A CA 1
ATOM 8196 C C . GLU A 1 1036 ? 20.782 -15.959 -26.701 1.00 97.81 1036 GLU A C 1
ATOM 8198 O O . GLU A 1 1036 ? 21.250 -15.645 -27.795 1.00 97.81 1036 GLU A O 1
ATOM 8203 N N . GLU A 1 1037 ? 21.110 -17.117 -26.115 1.00 97.50 1037 GLU A N 1
ATOM 8204 C CA . GLU A 1 1037 ? 21.983 -18.109 -26.761 1.00 97.50 1037 GLU A CA 1
ATOM 8205 C C . GLU A 1 1037 ? 21.379 -18.618 -28.079 1.00 97.50 1037 GLU A C 1
ATOM 8207 O O . GLU A 1 1037 ? 22.064 -18.636 -29.100 1.00 97.50 1037 GLU A O 1
ATOM 8212 N N . ALA A 1 1038 ? 20.086 -18.963 -28.082 1.00 98.19 1038 ALA A N 1
ATOM 8213 C CA . ALA A 1 1038 ? 19.353 -19.399 -29.270 1.00 98.19 1038 ALA A CA 1
ATOM 8214 C C . ALA A 1 1038 ? 19.435 -18.370 -30.407 1.00 98.19 1038 ALA A C 1
ATOM 8216 O O . ALA A 1 1038 ? 19.688 -18.735 -31.554 1.00 98.19 1038 ALA A O 1
ATOM 8217 N N . ARG A 1 1039 ? 19.253 -17.083 -30.076 1.00 97.81 1039 ARG A N 1
ATOM 8218 C CA . ARG A 1 1039 ? 19.320 -15.971 -31.032 1.00 97.81 1039 ARG A CA 1
ATOM 8219 C C . ARG A 1 1039 ? 20.718 -15.808 -31.612 1.00 97.81 1039 ARG A C 1
ATOM 8221 O O . ARG A 1 1039 ? 20.855 -15.687 -32.824 1.00 97.81 1039 ARG A O 1
ATOM 8228 N N . ARG A 1 1040 ? 21.740 -15.752 -30.755 1.00 96.19 1040 ARG A N 1
ATOM 8229 C CA . ARG A 1 1040 ? 23.122 -15.466 -31.174 1.00 96.19 1040 ARG A CA 1
ATOM 8230 C C . ARG A 1 1040 ? 23.745 -16.615 -31.955 1.00 96.19 1040 ARG A C 1
ATOM 8232 O O . ARG A 1 1040 ? 24.516 -16.369 -32.873 1.00 96.19 1040 ARG A O 1
ATOM 8239 N N . GLU A 1 1041 ? 23.426 -17.850 -31.579 1.00 97.06 1041 GLU A N 1
ATOM 8240 C CA . GLU A 1 1041 ? 23.942 -19.052 -32.239 1.00 97.06 1041 GLU A CA 1
ATOM 8241 C C . GLU A 1 1041 ? 23.014 -19.585 -33.338 1.00 97.06 1041 GLU A C 1
ATOM 8243 O O . GLU A 1 1041 ? 23.306 -20.623 -33.927 1.00 97.06 1041 GLU A O 1
ATOM 8248 N N . GLU A 1 1042 ? 21.899 -18.897 -33.604 1.00 97.12 1042 GLU A N 1
ATOM 8249 C CA . GLU A 1 1042 ? 20.913 -19.251 -34.633 1.00 97.12 1042 GLU A CA 1
ATOM 8250 C C . GLU A 1 1042 ? 20.448 -20.719 -34.539 1.00 97.12 1042 GLU A C 1
ATOM 8252 O O . GLU A 1 1042 ? 20.340 -21.437 -35.536 1.00 97.12 1042 GLU A O 1
ATOM 8257 N N . LYS A 1 1043 ? 20.170 -21.185 -33.315 1.00 97.62 1043 LYS A N 1
ATOM 8258 C CA . LYS A 1 1043 ? 19.824 -22.586 -33.024 1.00 97.62 1043 LYS A CA 1
ATOM 8259 C C . LYS A 1 1043 ? 18.581 -22.713 -32.150 1.00 97.62 1043 LYS A C 1
ATOM 8261 O O . LYS A 1 1043 ? 18.199 -21.796 -31.429 1.00 97.62 1043 LYS A O 1
ATOM 8266 N N . VAL A 1 1044 ? 17.976 -23.899 -32.168 1.00 98.56 1044 VAL A N 1
ATOM 8267 C CA . VAL A 1 1044 ? 16.917 -24.275 -31.222 1.00 98.56 1044 VAL A CA 1
ATOM 8268 C C . VAL A 1 1044 ? 17.554 -24.918 -29.995 1.00 98.56 1044 VAL A C 1
ATOM 8270 O O . VAL A 1 1044 ? 18.288 -25.903 -30.103 1.00 98.56 1044 VAL A O 1
ATOM 8273 N N . ILE A 1 1045 ? 17.257 -24.379 -28.818 1.00 98.62 1045 ILE A N 1
ATOM 8274 C CA . ILE A 1 1045 ? 17.719 -24.914 -27.541 1.00 98.62 1045 ILE A CA 1
ATOM 8275 C C . ILE A 1 1045 ? 16.766 -26.011 -27.085 1.00 98.62 1045 ILE A C 1
ATOM 8277 O O . ILE A 1 1045 ? 15.569 -25.777 -26.942 1.00 98.62 1045 ILE A O 1
ATOM 8281 N N . LYS A 1 1046 ? 17.300 -27.203 -26.807 1.00 98.38 1046 LYS A N 1
ATOM 8282 C CA . LYS A 1 1046 ? 16.594 -28.239 -26.043 1.00 98.38 1046 LYS A CA 1
ATOM 8283 C C . LYS A 1 1046 ? 16.778 -27.941 -24.560 1.00 98.38 1046 LYS A C 1
ATOM 8285 O O . LYS A 1 1046 ? 17.907 -27.978 -24.075 1.00 98.38 1046 LYS A O 1
ATOM 8290 N N . TRP A 1 1047 ? 15.687 -27.617 -23.869 1.00 97.12 1047 TRP A N 1
ATOM 8291 C CA . TRP A 1 1047 ? 15.744 -27.064 -22.514 1.00 97.12 1047 TRP A CA 1
ATOM 8292 C C . TRP A 1 1047 ? 16.449 -27.988 -21.522 1.00 97.12 1047 TRP A C 1
ATOM 8294 O O . TRP A 1 1047 ? 17.399 -27.542 -20.897 1.00 97.12 1047 TRP A O 1
ATOM 8304 N N . GLN A 1 1048 ? 16.055 -29.262 -21.426 1.00 94.50 1048 GLN A N 1
ATOM 8305 C CA . GLN A 1 1048 ? 16.642 -30.206 -20.462 1.00 94.50 1048 GLN A CA 1
ATOM 8306 C C . GLN A 1 1048 ? 18.164 -30.339 -20.633 1.00 94.50 1048 GLN A C 1
ATOM 8308 O O . GLN A 1 1048 ? 18.912 -30.080 -19.693 1.00 94.50 1048 GLN A O 1
ATOM 8313 N N . ASP A 1 1049 ? 18.633 -30.619 -21.855 1.00 96.00 1049 ASP A N 1
ATOM 8314 C CA . ASP A 1 1049 ? 20.066 -30.724 -22.168 1.00 96.00 1049 ASP A CA 1
ATOM 8315 C C . ASP A 1 1049 ? 20.822 -29.423 -21.845 1.00 96.00 1049 ASP A C 1
ATOM 8317 O O . ASP A 1 1049 ? 21.973 -29.432 -21.405 1.00 96.00 1049 ASP A O 1
ATOM 8321 N N . TRP A 1 1050 ? 20.203 -28.272 -22.114 1.00 96.75 1050 TRP A N 1
ATOM 8322 C CA . TRP A 1 1050 ? 20.807 -26.970 -21.861 1.00 96.75 1050 TRP A CA 1
ATOM 8323 C C . TRP A 1 1050 ? 20.849 -26.640 -20.372 1.00 96.75 1050 TRP A C 1
ATOM 8325 O O . TRP A 1 1050 ? 21.898 -26.227 -19.881 1.00 96.75 1050 TRP A O 1
ATOM 8335 N N . TRP A 1 1051 ? 19.752 -26.872 -19.655 1.00 94.31 1051 TRP A N 1
ATOM 8336 C CA . TRP A 1 1051 ? 19.629 -26.622 -18.228 1.00 94.31 1051 TRP A CA 1
ATOM 8337 C C . TRP A 1 1051 ? 20.612 -27.489 -17.452 1.00 94.31 1051 TRP A C 1
ATOM 8339 O O . TRP A 1 1051 ? 21.444 -26.947 -16.731 1.00 94.31 1051 TRP A O 1
ATOM 8349 N N . GLU A 1 1052 ? 20.635 -28.801 -17.708 1.00 92.12 1052 GLU A N 1
ATOM 8350 C CA . GLU A 1 1052 ? 21.585 -29.725 -17.086 1.00 92.12 1052 GLU A CA 1
ATOM 8351 C C . GLU A 1 1052 ? 23.044 -29.328 -17.316 1.00 92.12 1052 GLU A C 1
ATOM 8353 O O . GLU A 1 1052 ? 23.859 -29.442 -16.408 1.00 92.12 1052 GLU A O 1
ATOM 8358 N N . ARG A 1 1053 ? 23.423 -28.866 -18.515 1.00 92.31 1053 ARG A N 1
ATOM 8359 C CA . ARG A 1 1053 ? 24.812 -28.440 -18.770 1.00 92.31 1053 ARG A CA 1
ATOM 8360 C C . ARG A 1 1053 ? 25.234 -27.264 -17.891 1.00 92.31 1053 ARG A C 1
ATOM 8362 O O . ARG A 1 1053 ? 26.396 -27.202 -17.502 1.00 92.31 1053 ARG A O 1
ATOM 8369 N N . HIS A 1 1054 ? 24.313 -26.359 -17.571 1.00 88.19 1054 HIS A N 1
ATOM 8370 C CA . HIS A 1 1054 ? 24.603 -25.181 -16.755 1.00 88.19 1054 HIS A CA 1
ATOM 8371 C C . HIS A 1 1054 ? 24.449 -25.462 -15.253 1.00 88.19 1054 HIS A C 1
ATOM 8373 O O . HIS A 1 1054 ? 25.209 -24.922 -14.444 1.00 88.19 1054 HIS A O 1
ATOM 8379 N N . THR A 1 1055 ? 23.541 -26.366 -14.875 1.00 82.38 1055 THR A N 1
ATOM 8380 C CA . THR A 1 1055 ? 23.299 -26.759 -13.480 1.00 82.38 1055 THR A CA 1
ATOM 8381 C C . THR A 1 1055 ? 24.109 -27.964 -13.012 1.00 82.38 1055 THR A C 1
ATOM 8383 O O . THR A 1 1055 ? 24.212 -28.165 -11.811 1.00 82.38 1055 THR A O 1
ATOM 8386 N N . LYS A 1 1056 ? 24.797 -28.716 -13.885 1.00 62.94 1056 LYS A N 1
ATOM 8387 C CA . LYS A 1 1056 ? 25.785 -29.748 -13.483 1.00 62.94 1056 LYS A CA 1
ATOM 8388 C C . LYS A 1 1056 ? 26.944 -29.183 -12.652 1.00 62.94 1056 LYS A C 1
ATOM 8390 O O . LYS A 1 1056 ? 27.624 -29.938 -11.976 1.00 62.94 1056 LYS A O 1
ATOM 8395 N N . SER A 1 1057 ? 27.130 -27.860 -12.650 1.00 47.97 1057 SER A N 1
ATOM 8396 C CA . SER A 1 1057 ? 28.019 -27.138 -11.723 1.00 47.97 1057 SER A CA 1
ATOM 8397 C C . SER A 1 1057 ? 27.403 -26.848 -10.337 1.00 47.97 1057 SER A C 1
ATOM 8399 O O . SER A 1 1057 ? 28.035 -26.198 -9.504 1.00 47.97 1057 SER A O 1
ATOM 8401 N N . MET A 1 1058 ? 26.152 -27.261 -10.107 1.00 45.31 1058 MET A N 1
ATOM 8402 C CA . MET A 1 1058 ? 25.418 -27.145 -8.843 1.00 45.31 1058 MET A CA 1
ATOM 8403 C C . MET A 1 1058 ? 25.386 -28.456 -8.050 1.00 45.31 1058 MET A C 1
ATOM 8405 O O . MET A 1 1058 ? 24.874 -28.425 -6.937 1.00 45.31 1058 MET A O 1
ATOM 8409 N N . ALA A 1 1059 ? 25.854 -29.578 -8.609 1.00 34.81 1059 ALA A N 1
ATOM 8410 C CA . ALA A 1 1059 ? 25.913 -30.886 -7.948 1.00 34.81 1059 ALA A CA 1
ATOM 8411 C C . ALA A 1 1059 ? 27.285 -31.145 -7.316 1.00 34.81 1059 ALA A C 1
ATOM 8413 O O . ALA A 1 1059 ? 28.297 -30.732 -7.931 1.00 34.81 1059 ALA A O 1
#

pLDDT: mean 84.42, std 18.43, range [23.06, 98.81]

Radius of gyration: 35.49 Å; chains: 1; bounding box: 95×87×94 Å

Secondary structure (DSSP, 8-state):
----PPEEEEEEE--SHHHHHHHHHHH-SSPPS--SSGGGGHHHHHHH-TT--------------------------S------------EEEEESS-SSTTHHHHHHHHHHT--B-SS-TT-SS-SS-TTHHHHHHHHTT-GGGEEE-BTTEE----HHHHHHHTTSSSPPPPPSEEGGGGGGSEEEBHHHHHHHHHHHHHHTTTTSTTEEEEE--EEEEEEE--TT-TTS--EEEEEETTS-EEEEEEEEE---S-S-B--SSPPPTTGGGTEEEGGGHHHHSS-HHHHHHHHTT---EEEEE-SSHHHHHHHHHHHHTT-SEEEEEESS---B-SSSS-GGGTSTTHHHHHHHHHH-SSHHHHHHHHHHHH-S--B-HHHHHHHHHHHHTTSEEEEET-EEEEEEEETTTTEEEEEEESPPTT--S-BSEEEE---B---GGG-GGGHHHHHHS---EETTEE---TTSEEETTEEEEE-GGGGHHHH-TTTTSHHHHHHHHHHHHHHHHHHHT------TTSTTHHHHHHHTSS---EEEEE--SHHHHHHHHHHHHH-S-EEEEEE-S-HHHHHHHHHHHTSTTSPPPTTSEESSHHHHHHHHHHHHHHHHTT-TTPPP--SEEEE-S-GGGHHHHHHHHGGG--EEEEPSSS-SSHHHHHHHHHHHS-GGGTTT--SS-EEES-GGGGSHHHHHHHHHHHTS-TTSSEEEEEEEEE--HHHHIIIIIISTTSS--TTS--HHHHHHHHHHHHHHHHHTSPPTT--TTPPP---SEEEEEEE--SSSGGGS-GGGTT--BGGG-TTGGG-TT-HIIIIIITTGGGT--STTHHHH-TTHHHHHHHT-HHHHHHHHHHHHH----TTTS-HHHHHTS--TTB-TTTS---S-SEEEEEEEEPPPPPPPTTSPP-PPPPPEEEEEEEESS-SSSS--EEEEEESSEEEEEESSEEEEEETTTTEEEEEEPPPPSSHHHHHTGGGHHHHHHHHHHHHHHHHHTT---HHHHIIIII---HHHHHHHHHHHHHHHHHHHTT--EEHHHHHHHHHGGG-